Protein AF-A0A943U1V2-F1 (afdb_monomer)

Radius of gyration: 30.9 Å; Cα contacts (8 Å, |Δi|>4): 1544; chains: 1; bounding box: 68×95×80 Å

Structure (mmCIF, N/CA/C/O backbone):
data_AF-A0A943U1V2-F1
#
_entry.id   AF-A0A943U1V2-F1
#
loop_
_atom_site.group_PDB
_atom_site.id
_atom_site.type_symbol
_atom_site.label_atom_id
_atom_site.label_alt_id
_atom_site.label_comp_id
_atom_site.label_asym_id
_atom_site.label_entity_id
_atom_site.label_seq_id
_atom_site.pdbx_PDB_ins_code
_atom_site.Cartn_x
_atom_site.Cartn_y
_atom_site.Cartn_z
_atom_site.occupancy
_atom_site.B_iso_or_equiv
_atom_site.auth_seq_id
_atom_site.auth_comp_id
_atom_site.auth_asym_id
_atom_site.auth_atom_id
_atom_site.pdbx_PDB_model_num
ATOM 1 N N . MET A 1 1 ? -17.038 -37.769 -34.095 1.00 60.06 1 MET A N 1
ATOM 2 C CA . MET A 1 1 ? -16.863 -37.904 -32.632 1.00 60.06 1 MET A CA 1
ATOM 3 C C . MET A 1 1 ? -16.429 -39.325 -32.315 1.00 60.06 1 MET A C 1
ATOM 5 O O . MET A 1 1 ? -17.149 -40.256 -32.658 1.00 60.06 1 MET A O 1
ATOM 9 N N . LYS A 1 2 ? -15.245 -39.502 -31.726 1.00 67.25 2 LYS A N 1
ATOM 10 C CA . LYS A 1 2 ? -14.744 -40.786 -31.220 1.00 67.25 2 LYS A CA 1
ATOM 11 C C . LYS A 1 2 ? -14.790 -40.744 -29.691 1.00 67.25 2 LYS A C 1
ATOM 13 O O . LYS A 1 2 ? -14.211 -39.842 -29.089 1.00 67.25 2 LYS A O 1
ATOM 18 N N . LEU A 1 3 ? -15.496 -41.694 -29.075 1.00 64.88 3 LEU A N 1
ATOM 19 C CA . LEU A 1 3 ? -15.481 -41.865 -27.621 1.00 64.88 3 LEU A CA 1
ATOM 20 C C . LEU A 1 3 ? -14.090 -42.359 -27.208 1.00 64.88 3 LEU A C 1
ATOM 22 O O . LEU A 1 3 ? -13.616 -43.356 -27.758 1.00 64.88 3 LEU A O 1
ATOM 26 N N . HIS A 1 4 ? -13.432 -41.668 -26.278 1.00 66.19 4 HIS A N 1
ATOM 27 C CA . HIS A 1 4 ? -12.086 -42.035 -25.844 1.00 66.19 4 HIS A CA 1
ATOM 28 C C . HIS A 1 4 ? -12.108 -42.611 -24.422 1.00 66.19 4 HIS A C 1
ATOM 30 O O . HIS A 1 4 ? -12.052 -41.878 -23.443 1.00 66.19 4 HIS A O 1
ATOM 36 N N . ASN A 1 5 ? -12.136 -43.942 -24.307 1.00 62.19 5 ASN A N 1
ATOM 37 C CA . ASN A 1 5 ? -12.266 -44.656 -23.023 1.00 62.19 5 ASN A CA 1
ATOM 38 C C . ASN A 1 5 ? -11.027 -44.577 -22.104 1.00 62.19 5 ASN A C 1
ATOM 40 O O . ASN A 1 5 ? -11.031 -45.174 -21.034 1.00 62.19 5 ASN A O 1
ATOM 44 N N . GLY A 1 6 ? -9.951 -43.918 -22.543 1.00 70.62 6 GLY A N 1
ATOM 45 C CA . GLY A 1 6 ? -8.709 -43.767 -21.776 1.00 70.62 6 GLY A CA 1
ATOM 46 C C . GLY A 1 6 ? -8.500 -42.395 -21.131 1.00 70.62 6 GLY A C 1
ATOM 47 O O . GLY A 1 6 ? -7.471 -42.214 -20.494 1.00 70.62 6 GLY A O 1
ATOM 48 N N . ILE A 1 7 ? -9.408 -41.433 -21.335 1.00 82.06 7 ILE A N 1
ATOM 49 C CA . ILE A 1 7 ? -9.325 -40.107 -20.704 1.00 82.06 7 ILE A CA 1
ATOM 50 C C . ILE A 1 7 ? -10.293 -40.104 -19.532 1.00 82.06 7 ILE A C 1
ATOM 52 O O . ILE A 1 7 ? -11.487 -40.324 -19.739 1.00 82.06 7 ILE A O 1
ATOM 56 N N . ASP A 1 8 ? -9.773 -39.860 -18.335 1.00 83.12 8 ASP A N 1
ATOM 57 C CA . ASP A 1 8 ? -10.594 -39.687 -17.141 1.00 83.12 8 ASP A CA 1
ATOM 58 C C . ASP A 1 8 ? -10.728 -38.198 -16.815 1.00 83.12 8 ASP A C 1
ATOM 60 O O . ASP A 1 8 ? -9.838 -37.399 -17.127 1.00 83.12 8 ASP A O 1
ATOM 64 N N . VAL A 1 9 ? -11.852 -37.820 -16.218 1.00 87.12 9 VAL A N 1
ATOM 65 C CA . VAL A 1 9 ? -12.158 -36.434 -15.863 1.00 87.12 9 VAL A CA 1
ATOM 66 C C . VAL A 1 9 ? -12.830 -36.399 -14.502 1.00 87.12 9 VAL A C 1
ATOM 68 O O . VAL A 1 9 ? -13.721 -37.201 -14.211 1.00 87.12 9 VAL A O 1
ATOM 71 N N . THR A 1 10 ? -12.412 -35.467 -13.652 1.00 86.81 10 THR A N 1
ATOM 72 C CA . THR A 1 10 ? -13.069 -35.281 -12.358 1.00 86.81 10 THR A CA 1
ATOM 73 C C . THR A 1 10 ? -14.507 -34.782 -12.557 1.00 86.81 10 THR A C 1
ATOM 75 O O . THR A 1 10 ? -14.807 -34.105 -13.548 1.00 86.81 10 THR A O 1
ATOM 78 N N . PRO A 1 11 ? -15.440 -35.098 -11.640 1.00 84.19 11 PRO A N 1
ATOM 79 C CA . PRO A 1 11 ? -16.720 -34.406 -11.592 1.00 84.19 11 PRO A CA 1
ATOM 80 C C . PRO A 1 11 ? -16.490 -32.895 -11.488 1.00 84.19 11 PRO A C 1
ATOM 82 O O . PRO A 1 11 ? -15.838 -32.432 -10.556 1.00 84.19 11 PRO A O 1
ATOM 85 N N . GLY A 1 12 ? -17.017 -32.131 -12.442 1.00 83.62 12 GLY A N 1
ATOM 86 C CA . GLY A 1 12 ? -16.881 -30.681 -12.448 1.00 83.62 12 GLY A CA 1
ATOM 87 C C . GLY A 1 12 ? -17.859 -30.038 -11.473 1.00 83.62 12 GLY A C 1
ATOM 88 O O . GLY A 1 12 ? -19.042 -30.378 -11.461 1.00 83.62 12 GLY A O 1
ATOM 89 N N . VAL A 1 13 ? -17.395 -29.072 -10.689 1.00 87.25 13 VAL A N 1
ATOM 90 C CA . VAL A 1 13 ? -18.265 -28.192 -9.901 1.00 87.25 13 VAL A CA 1
ATOM 91 C C . VAL A 1 13 ? -18.169 -26.799 -10.502 1.00 87.25 13 VAL A C 1
ATOM 93 O O . VAL A 1 13 ? -17.083 -26.237 -10.590 1.00 87.25 13 VAL A O 1
ATOM 96 N N . ILE A 1 14 ? -19.302 -26.249 -10.934 1.00 88.56 14 ILE A N 1
ATOM 97 C CA . ILE A 1 14 ? -19.391 -24.886 -11.462 1.00 88.56 14 ILE A CA 1
ATOM 98 C C . ILE A 1 14 ? -20.254 -24.072 -10.510 1.00 88.56 14 ILE A C 1
ATOM 100 O O . ILE A 1 14 ? -21.378 -24.460 -10.201 1.00 88.56 14 ILE A O 1
ATOM 104 N N . THR A 1 15 ? -19.752 -22.923 -10.074 1.00 88.38 15 THR A N 1
ATOM 105 C CA . THR A 1 15 ? -20.527 -21.987 -9.258 1.00 88.38 15 THR A CA 1
ATOM 106 C C . THR A 1 15 ? -21.152 -20.917 -10.148 1.00 88.38 15 THR A C 1
ATOM 108 O O . THR A 1 15 ? -20.506 -20.344 -11.025 1.00 88.38 15 THR A O 1
ATOM 111 N N . GLU A 1 16 ? -22.447 -20.669 -9.966 1.00 87.69 16 GLU A N 1
ATOM 112 C CA . GLU A 1 16 ? -23.195 -19.736 -10.801 1.00 87.69 16 GLU A CA 1
ATOM 113 C C . GLU A 1 16 ? -22.618 -18.312 -10.735 1.00 87.69 16 GLU A C 1
ATOM 115 O O . GLU A 1 16 ? -22.368 -17.769 -9.660 1.00 87.69 16 GLU A O 1
ATOM 120 N N . GLY A 1 17 ? -22.425 -17.692 -11.902 1.00 84.12 17 GLY A N 1
ATOM 121 C CA . GLY A 1 17 ? -21.842 -16.356 -12.025 1.00 84.12 17 GLY A CA 1
ATOM 122 C C . GLY A 1 17 ? -20.337 -16.288 -11.740 1.00 84.12 17 GLY A C 1
ATOM 123 O O . GLY A 1 17 ? -19.800 -15.183 -11.667 1.00 84.12 17 GLY A O 1
ATOM 124 N N . MET A 1 18 ? -19.663 -17.432 -11.586 1.00 86.00 18 MET A N 1
ATOM 125 C CA . MET A 1 18 ? -18.215 -17.532 -11.406 1.00 86.00 18 MET A CA 1
ATOM 126 C C . MET A 1 18 ? -17.548 -18.231 -12.602 1.00 86.00 18 MET A C 1
ATOM 128 O O . MET A 1 18 ? -18.162 -19.120 -13.207 1.00 86.00 18 MET A O 1
ATOM 132 N N . PRO A 1 19 ? -16.308 -17.839 -12.955 1.00 86.69 19 PRO A N 1
ATOM 133 C CA . PRO A 1 19 ? -15.506 -18.572 -13.923 1.00 86.69 19 PRO A CA 1
ATOM 134 C C . PRO A 1 19 ? -14.996 -19.883 -13.313 1.00 86.69 19 PRO A C 1
ATOM 136 O O . PRO A 1 19 ? -14.984 -20.034 -12.094 1.00 86.69 19 PRO A O 1
ATOM 139 N N . VAL A 1 20 ? -14.513 -20.788 -14.165 1.00 86.50 20 VAL A N 1
ATOM 140 C CA . VAL A 1 20 ? -13.726 -21.960 -13.758 1.00 86.50 20 VAL A CA 1
ATOM 141 C C . VAL A 1 20 ? -12.255 -21.688 -14.065 1.00 86.50 20 VAL A C 1
ATOM 143 O O . VAL A 1 20 ? -11.904 -21.308 -15.190 1.00 86.50 20 VAL A O 1
ATOM 146 N N . ARG A 1 21 ? -11.403 -21.823 -13.052 1.00 83.88 21 ARG A N 1
ATOM 147 C CA . ARG A 1 21 ? -9.973 -21.494 -13.042 1.00 83.88 21 ARG A CA 1
ATOM 148 C C . ARG A 1 21 ? -9.146 -22.684 -12.528 1.00 83.88 21 ARG A C 1
ATOM 150 O O . ARG A 1 21 ? -9.679 -23.710 -12.126 1.00 83.88 21 ARG A O 1
ATOM 157 N N . LEU A 1 22 ? -7.820 -22.557 -12.552 1.00 78.00 22 LEU A N 1
ATOM 158 C CA . LEU A 1 22 ? -6.874 -23.636 -12.215 1.00 78.00 22 LEU A CA 1
ATOM 159 C C . LEU A 1 22 ? -6.966 -24.136 -10.760 1.00 78.00 22 LEU A C 1
ATOM 161 O O . LEU A 1 22 ? -6.527 -25.240 -10.468 1.00 78.00 22 LEU A O 1
ATOM 165 N N . HIS A 1 23 ? -7.528 -23.350 -9.839 1.00 71.75 23 HIS A N 1
ATOM 166 C CA . HIS A 1 23 ? -7.748 -23.789 -8.456 1.00 71.75 23 HIS A CA 1
ATOM 167 C C . HIS A 1 23 ? -9.007 -24.654 -8.285 1.00 71.75 23 HIS A C 1
ATOM 169 O O . HIS A 1 23 ? -9.200 -25.232 -7.216 1.00 71.75 23 HIS A O 1
ATOM 175 N N . ASP A 1 24 ? -9.848 -24.758 -9.317 1.00 77.38 24 ASP A N 1
ATOM 176 C CA . ASP A 1 24 ? -11.036 -25.601 -9.302 1.00 77.38 24 ASP A CA 1
ATOM 177 C C . ASP A 1 24 ? -10.676 -27.038 -9.704 1.00 77.38 24 ASP A C 1
ATOM 179 O O . ASP A 1 24 ? -9.921 -27.274 -10.653 1.00 77.38 24 ASP A O 1
ATOM 183 N N . GLU A 1 25 ? -11.248 -28.022 -9.003 1.00 73.56 25 GLU A N 1
ATOM 184 C CA . GLU A 1 25 ? -11.011 -29.455 -9.241 1.00 73.56 25 GLU A CA 1
ATOM 185 C C . GLU A 1 25 ? -11.777 -29.983 -10.474 1.00 73.56 25 GLU A C 1
ATOM 187 O O . GLU A 1 25 ? -12.499 -30.980 -10.401 1.00 73.56 25 GLU A O 1
ATOM 192 N N . PHE A 1 26 ? -11.633 -29.324 -11.629 1.00 86.94 26 PHE A N 1
ATOM 193 C CA . PHE A 1 26 ? -12.149 -29.796 -12.919 1.00 86.94 26 PHE A CA 1
ATOM 194 C C . PHE A 1 26 ? -10.992 -30.174 -13.854 1.00 86.94 26 PHE A C 1
ATOM 196 O O . PHE A 1 26 ? -10.594 -29.408 -14.731 1.00 86.94 26 PHE A O 1
ATOM 203 N N . CYS A 1 27 ? -10.431 -31.364 -13.647 1.00 88.12 27 CYS A N 1
ATOM 204 C CA . CYS A 1 27 ? -9.161 -31.791 -14.229 1.00 88.12 27 CYS A CA 1
ATOM 205 C C . CYS A 1 27 ? -9.311 -33.024 -15.121 1.00 88.12 27 CYS A C 1
ATOM 207 O O . CYS A 1 27 ? -10.189 -33.866 -14.918 1.00 88.12 27 CYS A O 1
ATOM 209 N N . PHE A 1 28 ? -8.383 -33.166 -16.062 1.00 85.94 28 PHE A N 1
ATOM 210 C CA . PHE A 1 28 ? -8.190 -34.349 -16.886 1.00 85.94 28 PHE A CA 1
ATOM 211 C C . PHE A 1 28 ? -7.020 -35.194 -16.395 1.00 85.94 28 PHE A C 1
ATOM 213 O O . PHE A 1 28 ? -5.965 -34.681 -16.024 1.00 85.94 28 PHE A O 1
ATOM 220 N N . LEU A 1 29 ? -7.175 -36.510 -16.522 1.00 85.12 29 LEU A N 1
ATOM 221 C CA . LEU A 1 29 ? -6.067 -37.454 -16.538 1.00 85.12 29 LEU A CA 1
ATOM 222 C C . LEU A 1 29 ? -5.906 -37.993 -17.962 1.00 85.12 29 LEU A C 1
ATOM 224 O O . LEU A 1 29 ? -6.638 -38.889 -18.395 1.00 85.12 29 LEU A O 1
ATOM 228 N N . PHE A 1 30 ? -4.948 -37.433 -18.701 1.00 84.94 30 PHE A N 1
ATOM 229 C CA . PHE A 1 30 ? -4.630 -37.898 -20.047 1.00 84.94 30 PHE A CA 1
ATOM 230 C C . PHE A 1 30 ? -3.679 -39.109 -20.032 1.00 84.94 30 PHE A C 1
ATOM 232 O O . PHE A 1 30 ? -2.776 -39.189 -19.195 1.00 84.94 30 PHE A O 1
ATOM 239 N N . PRO A 1 31 ? -3.828 -40.056 -20.978 1.00 83.06 31 PRO A N 1
ATOM 240 C CA . PRO A 1 31 ? -2.793 -41.046 -21.265 1.00 83.06 31 PRO A CA 1
ATOM 241 C C . PRO A 1 31 ? -1.466 -40.376 -21.647 1.00 83.06 31 PRO A C 1
ATOM 243 O O . PRO A 1 31 ? -1.472 -39.345 -22.309 1.00 83.06 31 PRO A O 1
ATOM 246 N N . LYS A 1 32 ? -0.328 -41.005 -21.315 1.00 76.69 32 LYS A N 1
ATOM 247 C CA . LYS A 1 32 ? 1.022 -40.447 -21.555 1.00 76.69 32 LYS A CA 1
ATOM 248 C C . LYS A 1 32 ? 1.306 -40.003 -22.996 1.00 76.69 32 LYS A C 1
ATOM 250 O O . LYS A 1 32 ? 2.095 -39.088 -23.183 1.00 76.69 32 LYS A O 1
ATOM 255 N N . ASP A 1 33 ? 0.676 -40.641 -23.979 1.00 80.62 33 ASP A N 1
ATOM 256 C CA . ASP A 1 33 ? 0.893 -40.371 -25.406 1.00 80.62 33 ASP A CA 1
ATOM 257 C C . ASP A 1 33 ? -0.279 -39.604 -26.051 1.00 80.62 33 ASP A C 1
ATOM 259 O O . ASP A 1 33 ? -0.424 -39.587 -27.274 1.00 80.62 33 ASP A O 1
ATOM 263 N N . PHE A 1 34 ? -1.171 -39.022 -25.243 1.00 83.81 34 PHE A N 1
ATOM 264 C CA . PHE A 1 34 ? -2.328 -38.278 -25.729 1.00 83.81 34 PHE A CA 1
ATOM 265 C C . PHE A 1 34 ? -2.069 -36.772 -25.687 1.00 83.81 34 PHE A C 1
ATOM 267 O O . PHE A 1 34 ? -1.779 -36.215 -24.633 1.00 83.81 34 PHE A O 1
ATOM 274 N N . GLU A 1 35 ? -2.258 -36.105 -26.825 1.00 82.50 35 GLU A N 1
ATOM 275 C CA . GLU A 1 35 ? -2.199 -34.649 -26.917 1.00 82.50 35 GLU A CA 1
ATOM 276 C C . GLU A 1 35 ? -3.480 -34.088 -27.551 1.00 82.50 35 GLU A C 1
ATOM 278 O O . GLU A 1 35 ? -3.902 -34.499 -28.641 1.00 82.50 35 GLU A O 1
ATOM 283 N N . ALA A 1 36 ? -4.079 -33.104 -26.882 1.00 86.75 36 ALA A N 1
ATOM 284 C CA . ALA A 1 36 ? -5.218 -32.341 -27.377 1.00 86.75 36 ALA A CA 1
ATOM 285 C C . ALA A 1 36 ? -4.814 -30.892 -27.664 1.00 86.75 36 ALA A C 1
ATOM 287 O O . ALA A 1 36 ? -3.891 -30.352 -27.058 1.00 86.75 36 ALA A O 1
ATOM 288 N N . TYR A 1 37 ? -5.532 -30.249 -28.580 1.00 88.50 37 TYR A N 1
ATOM 289 C CA . TYR A 1 37 ? -5.459 -28.806 -28.746 1.00 88.50 37 TYR A CA 1
ATOM 290 C C . TYR A 1 37 ? -6.146 -28.131 -27.551 1.00 88.50 37 TYR A C 1
ATOM 292 O O . TYR A 1 37 ? -7.346 -28.304 -27.343 1.00 88.50 37 TYR A O 1
ATOM 300 N N . GLY A 1 38 ? -5.377 -27.377 -26.763 1.00 85.38 38 GLY A N 1
ATOM 301 C CA . GLY A 1 38 ? -5.859 -26.751 -25.529 1.00 85.38 38 GLY A CA 1
ATOM 302 C C . GLY A 1 38 ? -6.610 -25.434 -25.720 1.00 85.38 38 GLY A C 1
ATOM 303 O O . GLY A 1 38 ? -7.308 -25.009 -24.810 1.00 85.38 38 GLY A O 1
ATOM 304 N N . GLY A 1 39 ? -6.515 -24.789 -26.887 1.00 85.94 39 GLY A N 1
ATOM 305 C CA . GLY A 1 39 ? -7.046 -23.432 -27.078 1.00 85.94 39 GLY A CA 1
ATOM 306 C C . GLY A 1 39 ? -8.570 -23.331 -27.211 1.00 85.94 39 GLY A C 1
ATOM 307 O O . GLY A 1 39 ? -9.112 -22.229 -27.171 1.00 85.94 39 GLY A O 1
ATOM 308 N N . CYS A 1 40 ? -9.280 -24.449 -27.388 1.00 87.88 40 CYS A N 1
ATOM 309 C CA . CYS A 1 40 ? -10.738 -24.451 -27.487 1.00 87.88 40 CYS A CA 1
ATOM 310 C C . CYS A 1 40 ? -11.332 -25.785 -27.037 1.00 87.88 40 CYS A C 1
ATOM 312 O O . CYS A 1 40 ? -10.943 -26.844 -27.527 1.00 87.88 40 CYS A O 1
ATOM 314 N N . ILE A 1 41 ? -12.318 -25.721 -26.145 1.00 89.56 41 ILE A N 1
ATOM 315 C CA . ILE A 1 41 ? -13.106 -26.854 -25.654 1.00 89.56 41 ILE A CA 1
ATOM 316 C C . ILE A 1 41 ? -14.575 -26.464 -25.590 1.00 89.56 41 ILE A C 1
ATOM 318 O O . ILE A 1 41 ? -14.907 -25.318 -25.291 1.00 89.56 41 ILE A O 1
ATOM 322 N N . ALA A 1 42 ? -15.466 -27.429 -25.820 1.00 90.12 42 ALA A N 1
ATOM 323 C CA . ALA A 1 42 ? -16.895 -27.255 -25.593 1.00 90.12 42 ALA A CA 1
ATOM 324 C C . ALA A 1 42 ? -17.434 -28.289 -24.600 1.00 90.12 42 ALA A C 1
ATOM 326 O O . ALA A 1 42 ? -17.172 -29.485 -24.725 1.00 90.12 42 ALA A O 1
ATOM 327 N N . LEU A 1 43 ? -18.243 -27.825 -23.651 1.00 91.50 43 LEU A N 1
ATOM 328 C CA . LEU A 1 43 ? -19.077 -28.657 -22.794 1.00 91.50 43 LEU A CA 1
ATOM 329 C C . LEU A 1 43 ? -20.465 -28.745 -23.431 1.00 91.50 43 LEU A C 1
ATOM 331 O O . LEU A 1 43 ? -21.165 -27.740 -23.523 1.00 91.50 43 LEU A O 1
ATOM 335 N N . LEU A 1 44 ? -20.870 -29.924 -23.891 1.00 90.94 44 LEU A N 1
ATOM 336 C CA . LEU A 1 44 ? -22.176 -30.173 -24.497 1.00 90.94 44 LEU A CA 1
ATOM 337 C C . LEU A 1 44 ? -23.146 -30.805 -23.506 1.00 90.94 44 LEU A C 1
ATOM 339 O O . LEU A 1 44 ? -22.757 -31.645 -22.692 1.00 90.94 44 LEU A O 1
ATOM 343 N N . THR A 1 45 ? -24.431 -30.481 -23.646 1.00 88.56 45 THR A N 1
ATOM 344 C CA . THR A 1 45 ? -25.515 -31.254 -23.029 1.00 88.56 45 THR A CA 1
ATOM 345 C C . THR A 1 45 ? -25.448 -32.714 -23.482 1.00 88.56 45 THR A C 1
ATOM 347 O O . THR A 1 45 ? -24.988 -33.016 -24.583 1.00 88.56 45 THR A O 1
ATOM 350 N N . HIS A 1 46 ? -25.908 -33.649 -22.646 1.00 82.12 46 HIS A N 1
ATOM 351 C CA . HIS A 1 46 ? -25.833 -35.087 -22.944 1.00 82.12 46 HIS A CA 1
ATOM 352 C C . HIS A 1 46 ? -26.446 -35.483 -24.308 1.00 82.12 46 HIS A C 1
ATOM 354 O O . HIS A 1 46 ? -25.956 -36.410 -24.964 1.00 82.12 46 HIS A O 1
ATOM 360 N N . ASP A 1 47 ? -27.495 -34.775 -24.742 1.00 82.12 47 ASP A N 1
ATOM 361 C CA . ASP A 1 47 ? -28.170 -34.960 -26.035 1.00 82.12 47 ASP A CA 1
ATOM 362 C C . ASP A 1 47 ? -27.420 -34.361 -27.240 1.00 82.12 47 ASP A C 1
ATOM 364 O O . ASP A 1 47 ? -27.898 -34.485 -28.366 1.00 82.12 47 ASP A O 1
ATOM 368 N N . GLU A 1 48 ? -26.262 -33.735 -27.005 1.00 81.56 48 GLU A N 1
ATOM 369 C CA . GLU A 1 48 ? -25.357 -33.128 -27.992 1.00 81.56 48 GLU A CA 1
ATOM 370 C C . GLU A 1 48 ? -25.973 -31.978 -28.805 1.00 81.56 48 GLU A C 1
ATOM 372 O O . GLU A 1 48 ? -25.401 -31.544 -29.803 1.00 81.56 48 GLU A O 1
ATOM 377 N N . LYS A 1 49 ? -27.127 -31.443 -28.384 1.00 83.38 49 LYS A N 1
ATOM 378 C CA . LYS A 1 49 ? -27.818 -30.373 -29.123 1.00 83.38 49 LYS A CA 1
ATOM 379 C C . LYS A 1 49 ? -27.373 -28.975 -28.728 1.00 83.38 49 LYS A C 1
ATOM 381 O O . LYS A 1 49 ? -27.504 -28.055 -29.531 1.00 83.38 49 LYS A O 1
ATOM 386 N N . ASN A 1 50 ? -26.885 -28.800 -27.501 1.00 87.56 50 ASN A N 1
ATOM 387 C CA . ASN A 1 50 ? -26.570 -27.488 -26.954 1.00 87.56 50 ASN A CA 1
ATOM 388 C C . ASN A 1 50 ? -25.181 -27.459 -26.313 1.00 87.56 50 ASN A C 1
ATOM 390 O O . ASN A 1 50 ? -24.778 -28.382 -25.614 1.00 87.56 50 ASN A O 1
ATOM 394 N N . ILE A 1 51 ? -24.480 -26.342 -26.499 1.00 89.88 51 ILE A N 1
ATOM 395 C CA . ILE A 1 51 ? -23.211 -26.037 -25.829 1.00 89.88 51 ILE A CA 1
ATOM 396 C C . ILE A 1 51 ? -23.503 -25.372 -24.482 1.00 89.88 51 ILE A C 1
ATOM 398 O O . ILE A 1 51 ? -23.992 -24.249 -24.447 1.00 89.88 51 ILE A O 1
ATOM 402 N N . ALA A 1 52 ? -23.253 -26.051 -23.375 1.00 90.62 52 ALA A N 1
ATOM 403 C CA . ALA A 1 52 ? -23.408 -25.495 -22.037 1.00 90.62 52 ALA A CA 1
ATOM 404 C C . ALA A 1 52 ? -22.284 -24.511 -21.678 1.00 90.62 52 ALA A C 1
ATOM 406 O O . ALA A 1 52 ? -22.553 -23.520 -21.010 1.00 90.62 52 ALA A O 1
ATOM 407 N N . ALA A 1 53 ? -21.054 -24.741 -22.144 1.00 91.25 53 ALA A N 1
ATOM 408 C CA . ALA A 1 53 ? -19.944 -23.810 -21.940 1.00 91.25 53 ALA A CA 1
ATOM 409 C C . ALA A 1 53 ? -18.859 -23.950 -23.019 1.00 91.25 53 ALA A C 1
ATOM 411 O O . ALA A 1 53 ? -18.716 -25.022 -23.616 1.00 91.25 53 ALA A O 1
ATOM 412 N N . VAL A 1 54 ? -18.088 -22.884 -23.255 1.00 91.38 54 VAL A N 1
ATOM 413 C CA . VAL A 1 54 ? -16.893 -22.892 -24.119 1.00 91.38 54 VAL A CA 1
ATOM 414 C C . VAL A 1 54 ? -15.682 -22.435 -23.318 1.00 91.38 54 VAL A C 1
ATOM 416 O O . VAL A 1 54 ? -15.726 -21.397 -22.664 1.00 91.38 54 VAL A O 1
ATOM 419 N N . GLY A 1 55 ? -14.606 -23.208 -23.381 1.00 90.94 55 GLY A N 1
ATOM 420 C CA . GLY A 1 55 ? -13.439 -23.046 -22.524 1.00 90.94 55 GLY A CA 1
ATOM 421 C C . GLY A 1 55 ? -12.125 -23.384 -23.211 1.00 90.94 55 GLY A C 1
ATOM 422 O O . GLY A 1 55 ? -12.060 -23.491 -24.438 1.00 90.94 55 GLY A O 1
ATOM 423 N N . TYR A 1 56 ? -11.089 -23.566 -22.403 1.00 91.06 56 TYR A N 1
ATOM 424 C CA . TYR A 1 56 ? -9.737 -23.935 -22.822 1.00 91.06 56 TYR A CA 1
ATOM 425 C C . TYR A 1 56 ? -9.070 -24.823 -21.759 1.00 91.06 56 TYR A C 1
ATOM 427 O O . TYR A 1 56 ? -9.580 -24.961 -20.646 1.00 91.06 56 TYR A O 1
ATOM 435 N N . LEU A 1 57 ? -7.956 -25.465 -22.115 1.00 90.12 57 LEU A N 1
ATOM 436 C CA . LEU A 1 57 ? -7.114 -26.203 -21.173 1.00 90.12 57 LEU A CA 1
ATOM 437 C C . LEU A 1 57 ? -6.058 -25.278 -20.586 1.00 90.12 57 LEU A C 1
ATOM 439 O O . LEU A 1 57 ? -5.378 -24.570 -21.327 1.00 90.12 57 LEU A O 1
ATOM 443 N N . GLY A 1 58 ? -5.896 -25.338 -19.270 1.00 84.50 58 GLY A N 1
ATOM 444 C CA . GLY A 1 58 ? -4.722 -24.818 -18.577 1.00 84.50 58 GLY A CA 1
ATOM 445 C C . GLY A 1 58 ? -3.971 -25.952 -17.894 1.00 84.50 58 GLY A C 1
ATOM 446 O O . GLY A 1 58 ? -4.562 -26.981 -17.582 1.00 84.50 58 GLY A O 1
ATOM 447 N N . GLU A 1 59 ? -2.679 -25.774 -17.663 1.00 83.38 59 GLU A N 1
ATOM 448 C CA . GLU A 1 59 ? -1.850 -26.741 -16.945 1.00 83.38 59 GLU A CA 1
ATOM 449 C C . GLU A 1 59 ? -1.338 -26.096 -15.656 1.00 83.38 59 GLU A C 1
ATOM 451 O O . GLU A 1 59 ? -0.890 -24.946 -15.669 1.00 83.38 59 GLU A O 1
ATOM 456 N N . ASP A 1 60 ? -1.455 -26.807 -14.537 1.00 76.12 60 ASP A N 1
ATOM 457 C CA . ASP A 1 60 ? -0.966 -26.336 -13.245 1.00 76.12 60 ASP A CA 1
ATOM 458 C C . ASP A 1 60 ? 0.545 -26.631 -13.068 1.00 76.12 60 ASP A C 1
ATOM 460 O O . ASP A 1 60 ? 1.150 -27.375 -13.846 1.00 76.12 60 ASP A O 1
ATOM 464 N N . PRO A 1 61 ? 1.207 -26.093 -12.024 1.00 68.25 61 PRO A N 1
ATOM 465 C CA . PRO A 1 61 ? 2.626 -26.366 -11.772 1.00 68.25 61 PRO A CA 1
ATOM 466 C C . PRO A 1 61 ? 2.973 -27.841 -11.492 1.00 68.25 61 PRO A C 1
ATOM 468 O O . PRO A 1 61 ? 4.155 -28.185 -11.433 1.00 68.25 61 PRO A O 1
ATOM 471 N N . GLN A 1 62 ? 1.978 -28.703 -11.261 1.00 76.12 62 GLN A N 1
ATOM 472 C CA . GLN A 1 62 ? 2.132 -30.146 -11.055 1.00 76.12 62 GLN A CA 1
ATOM 473 C C . GLN A 1 62 ? 1.890 -30.945 -12.345 1.00 76.12 62 GLN A C 1
ATOM 475 O O . GLN A 1 62 ? 1.916 -32.176 -12.299 1.00 76.12 62 GLN A O 1
ATOM 480 N N . GLN A 1 63 ? 1.724 -30.259 -13.482 1.00 78.81 63 GLN A N 1
ATOM 481 C CA . GLN A 1 63 ? 1.426 -30.831 -14.796 1.00 78.81 63 GLN A CA 1
ATOM 482 C C . GLN A 1 63 ? 0.053 -31.512 -14.878 1.00 78.81 63 GLN A C 1
ATOM 484 O O . GLN A 1 63 ? -0.170 -32.417 -15.685 1.00 78.81 63 GLN A O 1
ATOM 489 N N . VAL A 1 64 ? -0.883 -31.099 -14.022 1.00 83.31 64 VAL A N 1
ATOM 490 C CA . VAL A 1 64 ? -2.286 -31.502 -14.110 1.00 83.31 64 VAL A CA 1
ATOM 491 C C . VAL A 1 64 ? -2.986 -30.571 -15.090 1.00 83.31 64 VAL A C 1
ATOM 493 O O . VAL A 1 64 ? -2.819 -29.355 -15.042 1.00 83.31 64 VAL A O 1
ATOM 496 N N . VAL A 1 65 ? -3.784 -31.141 -15.992 1.00 87.69 65 VAL A N 1
ATOM 497 C CA . VAL A 1 65 ? -4.513 -30.368 -17.000 1.00 87.69 65 VAL A CA 1
ATOM 498 C C . VAL A 1 65 ? -5.921 -30.061 -16.498 1.00 87.69 65 VAL A C 1
ATOM 500 O O . VAL A 1 65 ? -6.690 -30.973 -16.208 1.00 87.69 65 VAL A O 1
ATOM 503 N N . HIS A 1 66 ? -6.275 -28.784 -16.418 1.00 88.94 66 HIS A N 1
ATOM 504 C CA . HIS A 1 66 ? -7.565 -28.275 -15.957 1.00 88.94 66 HIS A CA 1
ATOM 505 C C . HIS A 1 66 ? -8.419 -27.779 -17.119 1.00 88.94 66 HIS A C 1
ATOM 507 O O . HIS A 1 66 ? -7.913 -27.248 -18.109 1.00 88.94 66 HIS A O 1
ATOM 513 N N . LEU A 1 67 ? -9.734 -27.906 -16.962 1.00 89.75 67 LEU A N 1
ATOM 514 C CA . LEU A 1 67 ? -10.728 -27.327 -17.848 1.00 89.75 67 LEU A CA 1
ATOM 515 C C . LEU A 1 67 ? -11.178 -25.965 -17.316 1.00 89.75 67 LEU A C 1
ATOM 517 O O . LEU A 1 67 ? -11.744 -25.875 -16.231 1.00 89.75 67 LEU A O 1
ATOM 521 N N . LEU A 1 68 ? -10.952 -24.915 -18.101 1.00 90.44 68 LEU A N 1
ATOM 522 C CA . LEU A 1 68 ? -11.164 -23.528 -17.695 1.00 90.44 68 LEU A CA 1
ATOM 523 C C . LEU A 1 68 ? -12.296 -22.893 -18.504 1.00 90.44 68 LEU A C 1
ATOM 525 O O . LEU A 1 68 ? -12.389 -23.095 -19.716 1.00 90.44 68 LEU A O 1
ATOM 529 N N . PHE A 1 69 ? -13.138 -22.097 -17.845 1.00 90.25 69 PHE A N 1
ATOM 530 C CA . PHE A 1 69 ? -14.271 -21.400 -18.459 1.00 90.25 69 PHE A CA 1
ATOM 531 C C . PHE A 1 69 ? -14.347 -19.957 -17.966 1.00 90.25 69 PHE A C 1
ATOM 533 O O . PHE A 1 69 ? -14.295 -19.710 -16.763 1.00 90.25 69 PHE A O 1
ATOM 540 N N . ASP A 1 70 ? -14.531 -19.005 -18.875 1.00 85.94 70 ASP A N 1
ATOM 541 C CA . ASP A 1 70 ? -14.872 -17.630 -18.504 1.00 85.94 70 ASP A CA 1
ATOM 542 C C . ASP A 1 70 ? -16.369 -17.506 -18.213 1.00 85.94 70 ASP A C 1
ATOM 544 O O . ASP A 1 70 ? -17.185 -18.180 -18.842 1.00 85.94 70 ASP A O 1
ATOM 548 N N . THR A 1 71 ? -16.739 -16.651 -17.255 1.00 85.31 71 THR A N 1
ATOM 549 C CA . THR A 1 71 ? -18.124 -16.495 -16.776 1.00 85.31 71 THR A CA 1
ATOM 550 C C . THR A 1 71 ? -19.116 -16.214 -17.909 1.00 85.31 71 THR A C 1
ATOM 552 O O . THR A 1 71 ? -20.210 -16.774 -17.936 1.00 85.31 71 THR A O 1
ATOM 555 N N . ASP A 1 72 ? -18.736 -15.368 -18.867 1.00 86.62 72 ASP A N 1
ATOM 556 C CA . ASP A 1 72 ? -19.537 -14.975 -20.033 1.00 86.62 72 ASP A CA 1
ATOM 557 C C . ASP A 1 72 ? -19.681 -16.095 -21.077 1.00 86.62 72 ASP A C 1
ATOM 559 O O . ASP A 1 72 ? -20.556 -16.042 -21.945 1.00 86.62 72 ASP A O 1
ATOM 563 N N . ARG A 1 73 ? -18.862 -17.146 -20.974 1.00 89.75 73 ARG A N 1
ATOM 564 C CA . ARG A 1 73 ? -18.875 -18.317 -21.858 1.00 89.75 73 ARG A CA 1
ATOM 565 C C . ARG A 1 73 ? -19.609 -19.517 -21.268 1.00 89.75 73 ARG A C 1
ATOM 567 O O . ARG A 1 73 ? -19.538 -20.607 -21.841 1.00 89.75 73 ARG A O 1
ATOM 574 N N . ILE A 1 74 ? -20.332 -19.331 -20.163 1.00 90.50 74 ILE A N 1
ATOM 575 C CA . ILE A 1 74 ? -21.122 -20.368 -19.492 1.00 90.50 74 ILE A CA 1
ATOM 576 C C . ILE A 1 74 ? -22.619 -20.051 -19.609 1.00 90.50 74 ILE A C 1
ATOM 578 O O . ILE A 1 74 ? -23.091 -18.979 -19.239 1.00 90.50 74 ILE A O 1
ATOM 582 N N . ARG A 1 75 ? -23.402 -21.025 -20.080 1.00 90.56 75 ARG A N 1
ATOM 583 C CA . ARG A 1 75 ? -24.870 -20.965 -20.134 1.00 90.56 75 ARG A CA 1
ATOM 584 C C . ARG A 1 75 ? -25.478 -21.672 -18.927 1.00 90.56 75 ARG A C 1
ATOM 586 O O . ARG A 1 75 ? -25.799 -22.861 -18.967 1.00 90.56 75 ARG A O 1
ATOM 593 N N . TYR A 1 76 ? -25.617 -20.929 -17.829 1.00 89.19 76 TYR A N 1
ATOM 594 C CA . TYR A 1 76 ? -26.097 -21.454 -16.544 1.00 89.19 76 TYR A CA 1
ATOM 595 C C . TYR A 1 76 ? -27.531 -22.008 -16.595 1.00 89.19 76 TYR A C 1
ATOM 597 O O . TYR A 1 76 ? -27.871 -22.916 -15.841 1.00 89.19 76 TYR A O 1
ATOM 605 N N . ASP A 1 77 ? -28.387 -21.509 -17.489 1.00 88.19 77 ASP A N 1
ATOM 606 C CA . ASP A 1 77 ? -29.734 -22.041 -17.730 1.00 88.19 77 ASP A CA 1
ATOM 607 C C . ASP A 1 77 ? -29.713 -23.502 -18.203 1.00 88.19 77 ASP A C 1
ATOM 609 O O . ASP A 1 77 ? -30.528 -24.304 -17.742 1.00 88.19 77 ASP A O 1
ATOM 613 N N . LEU A 1 78 ? -28.744 -23.866 -19.049 1.00 88.75 78 LEU A N 1
ATOM 614 C CA . LEU A 1 78 ? -28.531 -25.245 -19.493 1.00 88.75 78 LEU A CA 1
ATOM 615 C C . LEU A 1 78 ? -27.925 -26.107 -18.385 1.00 88.75 78 LEU A C 1
ATOM 617 O O . LEU A 1 78 ? -28.296 -27.277 -18.259 1.00 88.75 78 LEU A O 1
ATOM 621 N N . LEU A 1 79 ? -27.042 -25.514 -17.568 1.00 88.19 79 LEU A N 1
ATOM 622 C CA . LEU A 1 79 ? -26.416 -26.195 -16.435 1.00 88.19 79 LEU A CA 1
ATOM 623 C C . LEU A 1 79 ? -27.417 -26.590 -15.340 1.00 88.19 79 LEU A C 1
ATOM 625 O O . LEU A 1 79 ? -27.269 -27.635 -14.716 1.00 88.19 79 LEU A O 1
ATOM 629 N N . ARG A 1 80 ? -28.484 -25.804 -15.147 1.00 86.69 80 ARG A N 1
ATOM 630 C CA . ARG A 1 80 ? -29.564 -26.109 -14.187 1.00 86.69 80 ARG A CA 1
ATOM 631 C C . ARG A 1 80 ? -30.416 -27.319 -14.564 1.00 86.69 80 ARG A C 1
ATOM 633 O O . ARG A 1 80 ? -31.071 -27.892 -13.699 1.00 86.69 80 ARG A O 1
ATOM 640 N N . GLN A 1 81 ? -30.479 -27.662 -15.849 1.00 83.69 81 GLN A N 1
ATOM 641 C CA . GLN A 1 81 ? -31.423 -28.658 -16.369 1.00 83.69 81 GLN A CA 1
ATOM 642 C C . GLN A 1 81 ? -30.817 -30.060 -16.490 1.00 83.69 81 GLN A C 1
ATOM 644 O O . GLN A 1 81 ? -31.563 -31.026 -16.641 1.00 83.69 81 GLN A O 1
ATOM 649 N N . ASN A 1 82 ? -29.487 -30.190 -16.437 1.00 80.62 82 ASN A N 1
ATOM 650 C CA . ASN A 1 82 ? -28.784 -31.454 -16.650 1.00 80.62 82 ASN A CA 1
ATOM 651 C C . ASN A 1 82 ? -27.632 -31.623 -15.647 1.00 80.62 82 ASN A C 1
ATOM 653 O O . ASN A 1 82 ? -27.044 -30.649 -15.193 1.00 80.62 82 ASN A O 1
ATOM 657 N N . SER A 1 83 ? -27.262 -32.865 -15.339 1.00 82.75 83 SER A N 1
ATOM 658 C CA . SER A 1 83 ? -26.063 -33.187 -14.541 1.00 82.75 83 SER A CA 1
ATOM 659 C C . SER A 1 83 ? -25.012 -33.978 -15.323 1.00 82.75 83 SER A C 1
ATOM 661 O O . SER A 1 83 ? -23.895 -34.167 -14.850 1.00 82.75 83 SER A O 1
ATOM 663 N N . GLN A 1 84 ? -25.367 -34.440 -16.523 1.00 89.69 84 GLN A N 1
ATOM 664 C CA . GLN A 1 84 ? -24.532 -35.249 -17.407 1.00 89.69 84 GLN A CA 1
ATOM 665 C C . GLN A 1 84 ? -24.214 -34.450 -18.667 1.00 89.69 84 GLN A C 1
ATOM 667 O O . GLN A 1 84 ? -25.116 -33.914 -19.320 1.00 89.69 84 GLN A O 1
ATOM 672 N N . TYR A 1 85 ? -22.937 -34.409 -19.019 1.00 91.81 85 TYR A N 1
ATOM 673 C CA . TYR A 1 85 ? -22.407 -33.621 -20.121 1.00 91.81 85 TYR A CA 1
ATOM 674 C C . TYR A 1 85 ? -21.365 -34.416 -20.897 1.00 91.81 85 TYR A C 1
ATOM 676 O O . TYR A 1 85 ? -20.949 -35.514 -20.517 1.00 91.81 85 TYR A O 1
ATOM 684 N N . LYS A 1 86 ? -20.964 -33.862 -22.034 1.00 91.25 86 LYS A N 1
ATOM 685 C CA . LYS A 1 86 ? -19.892 -34.393 -22.869 1.00 91.25 86 LYS A CA 1
ATOM 686 C C . LYS A 1 86 ? -18.922 -33.275 -23.183 1.00 91.25 86 LYS A C 1
ATOM 688 O O . LYS A 1 86 ? -19.327 -32.240 -23.703 1.00 91.25 86 LYS A O 1
ATOM 693 N N . ILE A 1 87 ? -17.650 -33.494 -22.900 1.00 91.50 87 ILE A N 1
ATOM 694 C CA . ILE A 1 87 ? -16.590 -32.565 -23.262 1.00 91.50 87 ILE A CA 1
ATOM 695 C C . ILE A 1 87 ? -16.082 -32.934 -24.652 1.00 91.50 87 ILE A C 1
ATOM 697 O O . ILE A 1 87 ? -15.759 -34.096 -24.909 1.00 91.50 87 ILE A O 1
ATOM 701 N N . ILE A 1 88 ? -16.020 -31.946 -25.543 1.00 90.94 88 ILE A N 1
ATOM 702 C CA . ILE A 1 88 ? -15.379 -32.063 -26.851 1.00 90.94 88 ILE A CA 1
ATOM 703 C C . ILE A 1 88 ? -13.945 -31.568 -26.745 1.00 90.94 88 ILE A C 1
ATOM 705 O O . ILE A 1 88 ? -13.715 -30.393 -26.460 1.00 90.94 88 ILE A O 1
ATOM 709 N N . LEU A 1 89 ? -13.002 -32.452 -27.064 1.00 90.69 89 LEU A N 1
ATOM 710 C CA . LEU A 1 89 ? -11.594 -32.115 -27.238 1.00 90.69 89 LEU A CA 1
ATOM 711 C C . LEU A 1 89 ? -11.214 -32.227 -28.715 1.00 90.69 89 LEU A C 1
ATOM 713 O O . LEU A 1 89 ? -11.609 -33.170 -29.413 1.00 90.69 89 LEU A O 1
ATOM 717 N N . PHE A 1 90 ? -10.403 -31.283 -29.175 1.00 90.19 90 PHE A N 1
ATOM 718 C CA . PHE A 1 90 ? -9.845 -31.296 -30.521 1.00 90.19 90 PHE A CA 1
ATOM 719 C C . PHE A 1 90 ? -8.468 -31.974 -30.497 1.00 90.19 90 PHE A C 1
ATOM 721 O O . PHE A 1 90 ? -7.716 -31.795 -29.537 1.00 90.19 90 PHE A O 1
ATOM 728 N N . PRO A 1 91 ? -8.099 -32.759 -31.522 1.00 89.19 91 PRO A N 1
ATOM 729 C CA . PRO A 1 91 ? -6.745 -33.290 -31.633 1.00 89.19 91 PRO A CA 1
ATOM 730 C C . PRO A 1 91 ? -5.743 -32.148 -31.793 1.00 89.19 91 PRO A C 1
ATOM 732 O O . PRO A 1 91 ? -6.079 -31.118 -32.374 1.00 89.19 91 PRO A O 1
ATOM 735 N N . LYS A 1 92 ? -4.494 -32.334 -31.350 1.00 88.19 92 LYS A N 1
ATOM 736 C CA . LYS A 1 92 ? -3.440 -31.314 -31.511 1.00 88.19 92 LYS A CA 1
ATOM 737 C C . LYS A 1 92 ? -3.260 -30.852 -32.963 1.00 88.19 92 LYS A C 1
ATOM 739 O O . LYS A 1 92 ? -3.025 -29.680 -33.217 1.00 88.19 92 LYS A O 1
ATOM 744 N N . THR A 1 93 ? -3.507 -31.731 -33.936 1.00 87.88 93 THR A N 1
ATOM 745 C CA . THR A 1 93 ? -3.509 -31.389 -35.371 1.00 87.88 93 THR A CA 1
ATOM 746 C C . THR A 1 93 ? -4.544 -30.323 -35.766 1.00 87.88 93 THR A C 1
ATOM 748 O O . THR A 1 93 ? -4.477 -29.795 -36.871 1.00 87.88 93 THR A O 1
ATOM 751 N N . ALA A 1 94 ? -5.523 -30.009 -34.911 1.00 86.75 94 ALA A N 1
ATOM 752 C CA . ALA A 1 94 ? -6.482 -28.927 -35.128 1.00 86.75 94 ALA A CA 1
ATOM 753 C C . ALA A 1 94 ? -5.882 -27.527 -34.909 1.00 86.75 94 ALA A C 1
ATOM 755 O O . ALA A 1 94 ? -6.492 -26.543 -35.321 1.00 86.75 94 ALA A O 1
ATOM 756 N N . GLU A 1 95 ? -4.698 -27.418 -34.307 1.00 88.50 95 GLU A N 1
ATOM 757 C CA . GLU A 1 95 ? -4.031 -26.141 -34.041 1.00 88.50 95 GLU A CA 1
ATOM 758 C C . GLU A 1 95 ? -3.843 -25.301 -35.313 1.00 88.50 95 GLU A C 1
ATOM 760 O O . GLU A 1 95 ? -4.172 -24.117 -35.326 1.00 88.50 95 GLU A O 1
ATOM 765 N N . GLU A 1 96 ? -3.438 -25.920 -36.429 1.00 85.50 96 GLU A N 1
ATOM 766 C CA . GLU A 1 96 ? -3.303 -25.225 -37.720 1.00 85.50 96 GLU A CA 1
ATOM 767 C C . GLU A 1 96 ? -4.628 -24.645 -38.233 1.00 85.50 96 GLU A C 1
ATOM 769 O O . GLU A 1 96 ? -4.647 -23.602 -38.894 1.00 85.50 96 GLU A O 1
ATOM 774 N N . PHE A 1 97 ? -5.745 -25.319 -37.943 1.00 87.19 97 PHE A N 1
ATOM 775 C CA . PHE A 1 97 ? -7.068 -24.827 -38.304 1.00 87.19 97 PHE A CA 1
ATOM 776 C C . PHE A 1 97 ? -7.428 -23.600 -37.466 1.00 87.19 97 PHE A C 1
ATOM 778 O O . PHE A 1 97 ? -7.830 -22.583 -38.037 1.00 87.19 97 PHE A O 1
ATOM 785 N N . PHE A 1 98 ? -7.240 -23.677 -36.145 1.00 84.88 98 PHE A N 1
ATOM 786 C CA . PHE A 1 98 ? -7.572 -22.593 -35.220 1.00 84.88 98 PHE A CA 1
ATOM 787 C C . PHE A 1 98 ? -6.649 -21.380 -35.355 1.00 84.88 98 PHE A C 1
ATOM 789 O O . PHE A 1 98 ? -7.096 -20.252 -35.170 1.00 84.88 98 PHE A O 1
ATOM 796 N N . ALA A 1 99 ? -5.407 -21.573 -35.803 1.00 83.06 99 ALA A N 1
ATOM 797 C CA . ALA A 1 99 ? -4.503 -20.480 -36.160 1.00 83.06 99 ALA A CA 1
ATOM 798 C C . ALA A 1 99 ? -5.024 -19.616 -37.328 1.00 83.06 99 ALA A C 1
ATOM 800 O O . ALA A 1 99 ? -4.576 -18.488 -37.515 1.00 83.06 99 ALA A O 1
ATOM 801 N N . ARG A 1 100 ? -5.950 -20.143 -38.144 1.00 83.00 100 ARG A N 1
ATOM 802 C CA . ARG A 1 100 ? -6.479 -19.476 -39.350 1.00 83.00 100 ARG A CA 1
ATOM 803 C C . ARG A 1 100 ? -7.987 -19.228 -39.308 1.00 83.00 100 ARG A C 1
ATOM 805 O O . ARG A 1 100 ? -8.494 -18.493 -40.151 1.00 83.00 100 ARG A O 1
ATOM 812 N N . ASN A 1 101 ? -8.703 -19.847 -38.372 1.00 72.94 101 ASN A N 1
ATOM 813 C CA . ASN A 1 101 ? -10.157 -19.788 -38.258 1.00 72.94 101 ASN A CA 1
ATOM 814 C C . ASN A 1 101 ? -10.565 -19.712 -36.786 1.00 72.94 101 ASN A C 1
ATOM 816 O O . ASN A 1 101 ? -10.264 -20.606 -36.004 1.00 72.94 101 ASN A O 1
ATOM 820 N N . SER A 1 102 ? -11.334 -18.688 -36.428 1.00 67.94 102 SER A N 1
ATOM 821 C CA . SER A 1 102 ? -11.882 -18.527 -35.075 1.00 67.94 102 SER A CA 1
ATOM 822 C C . SER A 1 102 ? -13.202 -19.275 -34.855 1.00 67.94 102 SER A C 1
ATOM 824 O O . SER A 1 102 ? -13.642 -19.433 -33.719 1.00 67.94 102 SER A O 1
ATOM 826 N N . ASN A 1 103 ? -13.853 -19.745 -35.924 1.00 73.88 103 ASN A N 1
ATOM 827 C CA . ASN A 1 103 ? -15.132 -20.442 -35.832 1.00 73.88 103 ASN A CA 1
ATOM 828 C C . ASN A 1 103 ? -14.933 -21.961 -35.721 1.00 73.88 103 ASN A C 1
ATOM 830 O O . ASN A 1 103 ? -14.717 -22.640 -36.722 1.00 73.88 103 ASN A O 1
ATOM 834 N N . CYS A 1 104 ? -15.066 -22.510 -34.512 1.00 71.25 104 CYS A N 1
ATOM 835 C CA . CYS A 1 104 ? -14.934 -23.949 -34.267 1.00 71.25 104 CYS A CA 1
ATOM 836 C C . CYS A 1 104 ? -15.981 -24.804 -35.010 1.00 71.25 104 CYS A C 1
ATOM 838 O O . CYS A 1 104 ? -15.730 -25.979 -35.270 1.00 71.25 104 CYS A O 1
ATOM 840 N N . LEU A 1 105 ? -17.125 -24.229 -35.409 1.00 69.56 105 LEU A N 1
ATOM 841 C CA . LEU A 1 105 ? -18.201 -24.950 -36.103 1.00 69.56 105 LEU A CA 1
ATOM 842 C C . LEU A 1 105 ? -17.845 -25.338 -37.545 1.00 69.56 105 LEU A C 1
ATOM 844 O O . LEU A 1 105 ? -18.500 -26.209 -38.111 1.00 69.56 105 LEU A O 1
ATOM 848 N N . SER A 1 106 ? -16.835 -24.709 -38.156 1.00 78.81 106 SER A N 1
ATOM 849 C CA . SER A 1 106 ? -16.362 -25.077 -39.498 1.00 78.81 106 SER A CA 1
ATOM 850 C C . SER A 1 106 ? -15.265 -26.147 -39.485 1.00 78.81 106 SER A C 1
ATOM 852 O O . SER A 1 106 ? -14.783 -26.539 -40.550 1.00 78.81 106 SER A O 1
ATOM 854 N N . TYR A 1 107 ? -14.881 -26.653 -38.308 1.00 82.00 107 TYR A N 1
ATOM 855 C CA . TYR A 1 107 ? -13.908 -27.732 -38.196 1.00 82.00 107 TYR A CA 1
ATOM 856 C C . TYR A 1 107 ? -14.517 -29.066 -38.652 1.00 82.00 107 TYR A C 1
ATOM 858 O O . TYR A 1 107 ? -15.425 -29.601 -38.021 1.00 82.00 107 TYR A O 1
ATOM 866 N N . ALA A 1 108 ? -13.990 -29.626 -39.743 1.00 81.12 108 ALA A N 1
ATOM 867 C CA . ALA A 1 108 ? -14.468 -30.879 -40.339 1.00 81.12 108 ALA A CA 1
ATOM 868 C C . ALA A 1 108 ? -13.599 -32.109 -39.989 1.00 81.12 108 ALA A C 1
ATOM 870 O O . ALA A 1 108 ? -13.653 -33.120 -40.691 1.00 81.12 108 ALA A O 1
ATOM 871 N N . GLY A 1 109 ? -12.761 -32.017 -38.951 1.00 83.75 109 GLY A N 1
ATOM 872 C CA . GLY A 1 109 ? -11.846 -33.084 -38.536 1.00 83.75 109 GLY A CA 1
ATOM 873 C C . GLY A 1 109 ? -12.401 -34.024 -37.458 1.00 83.75 109 GLY A C 1
ATOM 874 O O . GLY A 1 109 ? -13.542 -33.908 -37.010 1.00 83.75 109 GLY A O 1
ATOM 875 N N . ASP A 1 110 ? -11.562 -34.970 -37.030 1.00 84.94 110 ASP A N 1
ATOM 876 C CA . ASP A 1 110 ? -11.874 -35.875 -35.921 1.00 84.94 110 ASP A CA 1
ATOM 877 C C . ASP A 1 110 ? -11.961 -35.112 -34.586 1.00 84.94 110 ASP A C 1
ATOM 879 O O . ASP A 1 110 ? -11.195 -34.190 -34.332 1.00 84.94 110 ASP A O 1
ATOM 883 N N . LEU A 1 111 ? -12.881 -35.535 -33.714 1.00 88.56 111 LEU A N 1
ATOM 884 C CA . LEU A 1 111 ? -13.112 -34.961 -32.381 1.00 88.56 111 LEU A CA 1
ATOM 885 C C . LEU A 1 111 ? -13.125 -36.071 -31.333 1.00 88.56 111 LEU A C 1
ATOM 887 O O . LEU A 1 111 ? -13.729 -37.126 -31.581 1.00 88.56 111 LEU A O 1
ATOM 891 N N . TYR A 1 112 ? -12.553 -35.810 -30.160 1.00 88.62 112 TYR A N 1
ATOM 892 C CA . TYR A 1 112 ? -12.655 -36.687 -28.997 1.00 88.62 112 TYR A CA 1
ATOM 893 C C . TYR A 1 112 ? -13.800 -36.250 -28.094 1.00 88.62 112 TYR A C 1
ATOM 895 O O . TYR A 1 112 ? -14.065 -35.058 -27.940 1.00 88.62 112 TYR A O 1
ATOM 903 N N . VAL A 1 113 ? -14.475 -37.230 -27.500 1.00 89.31 113 VAL A N 1
ATOM 904 C CA . VAL A 1 113 ? -15.603 -36.995 -26.598 1.00 89.31 113 VAL A CA 1
ATOM 905 C C . VAL A 1 113 ? -15.354 -37.703 -25.284 1.00 89.31 113 VAL A C 1
ATOM 907 O O . VAL A 1 113 ? -15.110 -38.913 -25.273 1.00 89.31 113 VAL A O 1
ATOM 910 N N . VAL A 1 114 ? -15.458 -36.945 -24.197 1.00 90.00 114 VAL A N 1
ATOM 911 C CA . VAL A 1 114 ? -15.279 -37.429 -22.827 1.00 90.00 114 VAL A CA 1
ATOM 912 C C . VAL A 1 114 ? -16.569 -37.152 -22.050 1.00 90.00 114 VAL A C 1
ATOM 914 O O . VAL A 1 114 ? -16.917 -35.986 -21.860 1.00 90.00 114 VAL A O 1
ATOM 917 N N . PRO A 1 115 ? -17.336 -38.180 -21.650 1.00 89.94 115 PRO A N 1
ATOM 918 C CA . PRO A 1 115 ? -18.481 -37.994 -20.764 1.00 89.94 115 PRO A CA 1
ATOM 919 C C . PRO A 1 115 ? -18.026 -37.430 -19.418 1.00 89.94 115 PRO A C 1
ATOM 921 O O . PRO A 1 115 ? -17.011 -37.867 -18.884 1.00 89.94 115 PRO A O 1
ATOM 924 N N . CYS A 1 116 ? -18.782 -36.494 -18.857 1.00 90.62 116 CYS A N 1
ATOM 925 C CA . CYS A 1 116 ? -18.507 -35.950 -17.535 1.00 90.62 116 CYS A CA 1
ATOM 926 C C . CYS A 1 116 ? -19.798 -35.612 -16.792 1.00 90.62 116 CYS A C 1
ATOM 928 O O . CYS A 1 116 ? -20.873 -35.460 -17.381 1.00 90.62 116 CYS A O 1
ATOM 930 N N . THR A 1 117 ? -19.677 -35.464 -15.480 1.00 90.62 117 THR A N 1
ATOM 931 C CA . THR A 1 117 ? -20.734 -34.914 -14.636 1.00 90.62 117 THR A CA 1
ATOM 932 C C . THR A 1 117 ? -20.380 -33.506 -14.223 1.00 90.62 117 THR A C 1
ATOM 934 O O . THR A 1 117 ? -19.236 -33.263 -13.843 1.00 90.62 117 THR A O 1
ATOM 937 N N . VAL A 1 118 ? -21.365 -32.611 -14.251 1.00 90.69 118 VAL A N 1
ATOM 938 C CA . VAL A 1 118 ? -21.209 -31.246 -13.746 1.00 90.69 118 VAL A CA 1
ATOM 939 C C . VAL A 1 118 ? -22.299 -30.955 -12.726 1.00 90.69 118 VAL A C 1
ATOM 941 O O . VAL A 1 118 ? -23.487 -31.121 -13.009 1.00 90.69 118 VAL A O 1
ATOM 944 N N . GLU A 1 119 ? -21.882 -30.522 -11.543 1.00 89.56 119 GLU A N 1
ATOM 945 C CA . GLU A 1 119 ? -22.743 -29.979 -10.500 1.00 89.56 119 GLU A CA 1
ATOM 946 C C . GLU A 1 119 ? -22.735 -28.450 -10.592 1.00 89.56 119 GLU A C 1
ATOM 948 O O . GLU A 1 119 ? -21.675 -27.826 -10.530 1.00 89.56 119 GLU A O 1
ATOM 953 N N . LEU A 1 120 ? -23.916 -27.841 -10.728 1.00 88.88 120 LEU A N 1
ATOM 954 C CA . LEU A 1 120 ? -24.069 -26.392 -10.632 1.00 88.88 120 LEU A CA 1
ATOM 955 C C . LEU A 1 120 ? -24.415 -26.003 -9.192 1.00 88.88 120 LEU A C 1
ATOM 957 O O . LEU A 1 120 ? -25.469 -26.388 -8.683 1.00 88.88 120 LEU A O 1
ATOM 961 N N . LYS A 1 121 ? -23.569 -25.186 -8.568 1.00 89.00 121 LYS A N 1
ATOM 962 C CA . LYS A 1 121 ? -23.818 -24.594 -7.252 1.00 89.00 121 LYS A CA 1
ATOM 963 C C . LYS A 1 121 ? -24.315 -23.165 -7.387 1.00 89.00 121 LYS A C 1
ATOM 965 O O . LYS A 1 121 ? -23.828 -22.393 -8.210 1.00 89.00 121 LYS A O 1
ATOM 970 N N . THR A 1 122 ? -25.273 -22.793 -6.548 1.00 87.06 122 THR A N 1
ATOM 971 C CA . THR A 1 122 ? -25.638 -21.388 -6.377 1.00 87.06 122 THR A CA 1
ATOM 972 C C . THR A 1 122 ? -24.543 -20.671 -5.610 1.00 87.06 122 THR A C 1
ATOM 974 O O . THR A 1 122 ? -23.994 -21.205 -4.646 1.00 87.06 122 THR A O 1
ATOM 977 N N . LEU A 1 123 ? -24.253 -19.443 -6.015 1.00 88.94 123 LEU A N 1
ATOM 978 C CA . LEU A 1 123 ? -23.283 -18.622 -5.322 1.00 88.94 123 LEU A CA 1
ATOM 979 C C . LEU A 1 123 ? -23.891 -18.060 -4.033 1.00 88.94 123 LEU A C 1
ATOM 981 O O . LEU A 1 123 ? -24.706 -17.139 -4.054 1.00 88.94 123 LEU A O 1
ATOM 985 N N . GLU A 1 124 ? -23.499 -18.652 -2.913 1.00 91.38 124 GLU A N 1
ATOM 986 C CA . GLU A 1 124 ? -24.009 -18.301 -1.590 1.00 91.38 124 GLU A CA 1
ATOM 987 C C . GLU A 1 124 ? -23.229 -17.146 -0.962 1.00 91.38 124 GLU A C 1
ATOM 989 O O . GLU A 1 124 ? -22.025 -16.983 -1.177 1.00 91.38 124 GLU A O 1
ATOM 994 N N . GLU A 1 125 ? -23.919 -16.378 -0.126 1.00 92.00 125 GLU A N 1
ATOM 995 C CA . GLU A 1 125 ? -23.303 -15.387 0.748 1.00 92.00 125 GLU A CA 1
ATOM 996 C C . GLU A 1 125 ? -22.778 -16.056 2.024 1.00 92.00 125 GLU A C 1
ATOM 998 O O . GLU A 1 125 ? -23.470 -16.864 2.647 1.00 92.00 125 GLU A O 1
ATOM 1003 N N . THR A 1 126 ? -21.546 -15.735 2.416 1.00 92.69 126 THR A N 1
ATOM 1004 C CA . THR A 1 126 ? -20.956 -16.211 3.669 1.00 92.69 126 THR A CA 1
ATOM 1005 C C . THR A 1 126 ? -21.164 -15.208 4.799 1.00 92.69 126 THR A C 1
ATOM 1007 O O . THR A 1 126 ? -21.052 -13.998 4.617 1.00 92.69 126 THR A O 1
ATOM 1010 N N . LYS A 1 127 ? -21.393 -15.728 6.010 1.00 91.69 127 LYS A N 1
ATOM 1011 C CA . LYS A 1 127 ? -21.403 -14.937 7.254 1.00 91.69 127 LYS A CA 1
ATOM 1012 C C . LYS A 1 127 ? -20.004 -14.492 7.696 1.00 91.69 127 LYS A C 1
ATOM 1014 O O . LYS A 1 127 ? -19.885 -13.744 8.660 1.00 91.69 127 LYS A O 1
ATOM 1019 N N . ARG A 1 128 ? -18.949 -15.039 7.079 1.00 95.19 128 ARG A N 1
ATOM 1020 C CA . ARG A 1 128 ? -17.556 -14.744 7.427 1.00 95.19 128 ARG A CA 1
ATOM 1021 C C . ARG A 1 128 ? -17.177 -13.376 6.876 1.00 95.19 128 ARG A C 1
ATOM 1023 O O . ARG A 1 128 ? -17.554 -13.024 5.765 1.00 95.19 128 ARG A O 1
ATOM 1030 N N . THR A 1 129 ? -16.393 -12.629 7.637 1.00 96.81 129 THR A N 1
ATOM 1031 C CA . THR A 1 129 ? -15.880 -11.325 7.210 1.00 96.81 129 THR A CA 1
ATOM 1032 C C . THR A 1 129 ? -14.670 -11.488 6.283 1.00 96.81 129 THR A C 1
ATOM 1034 O O . THR A 1 129 ? -13.774 -12.298 6.551 1.00 96.81 129 THR A O 1
ATOM 1037 N N . LEU A 1 130 ? -14.609 -10.701 5.205 1.00 98.00 130 LEU A N 1
ATOM 1038 C CA . LEU A 1 130 ? -13.429 -10.603 4.342 1.00 98.00 130 LEU A CA 1
ATOM 1039 C C . LEU A 1 130 ? -12.468 -9.557 4.907 1.00 98.00 130 LEU A C 1
ATOM 1041 O O . LEU A 1 130 ? -12.839 -8.395 5.055 1.00 98.00 130 LEU A O 1
ATOM 1045 N N . CYS A 1 131 ? -11.239 -9.953 5.218 1.00 98.25 131 CYS A N 1
ATOM 1046 C CA . CYS A 1 131 ? -10.196 -9.044 5.687 1.00 98.25 131 CYS A CA 1
ATOM 1047 C C . CYS A 1 131 ? -9.327 -8.604 4.506 1.00 98.25 131 CYS A C 1
ATOM 1049 O O . CYS A 1 131 ? -8.885 -9.447 3.724 1.00 98.25 131 CYS A O 1
ATOM 1051 N N . ILE A 1 132 ? -9.067 -7.303 4.384 1.00 97.50 132 ILE A N 1
ATOM 1052 C CA . ILE A 1 132 ? -8.277 -6.704 3.305 1.00 97.50 132 ILE A CA 1
ATOM 1053 C C . ILE A 1 132 ? -7.186 -5.824 3.914 1.00 97.50 132 ILE A C 1
ATOM 1055 O O . ILE A 1 132 ? -7.468 -4.880 4.651 1.00 97.50 132 ILE A O 1
ATOM 1059 N N . ASP A 1 133 ? -5.940 -6.106 3.549 1.00 94.69 133 ASP A N 1
ATOM 1060 C CA . ASP A 1 133 ? -4.799 -5.236 3.809 1.00 94.69 133 ASP A CA 1
ATOM 1061 C C . ASP A 1 133 ? -4.428 -4.495 2.528 1.00 94.69 133 ASP A C 1
ATOM 1063 O O . ASP A 1 133 ? -3.712 -5.008 1.665 1.00 94.69 133 ASP A O 1
ATOM 1067 N N . PHE A 1 134 ? -4.988 -3.292 2.380 1.00 93.50 134 PHE A N 1
ATOM 1068 C CA . PHE A 1 134 ? -4.740 -2.410 1.246 1.00 93.50 134 PHE A CA 1
ATOM 1069 C C . PHE A 1 134 ? -3.439 -1.643 1.482 1.00 93.50 134 PHE A C 1
ATOM 1071 O O . PHE A 1 134 ? -3.436 -0.605 2.141 1.00 93.50 134 PHE A O 1
ATOM 1078 N N . GLY A 1 135 ? -2.319 -2.163 0.978 1.00 88.31 135 GLY A N 1
ATOM 1079 C CA . GLY A 1 135 ? -0.990 -1.573 1.141 1.00 88.31 135 GLY A CA 1
ATOM 1080 C C . GLY A 1 135 ? -0.553 -0.693 -0.036 1.00 88.31 135 GLY A C 1
ATOM 1081 O O . GLY A 1 135 ? -1.045 -0.806 -1.158 1.00 88.31 135 GLY A O 1
ATOM 1082 N N . THR A 1 136 ? 0.424 0.186 0.214 1.00 85.38 136 THR A N 1
ATOM 1083 C CA . THR A 1 136 ? 0.954 1.132 -0.789 1.00 85.38 136 THR A CA 1
ATOM 1084 C C . THR A 1 136 ? 1.597 0.424 -1.981 1.00 85.38 136 THR A C 1
ATOM 1086 O O . THR A 1 136 ? 1.424 0.855 -3.113 1.00 85.38 136 THR A O 1
ATOM 1089 N N . SER A 1 137 ? 2.334 -0.662 -1.742 1.00 86.38 137 SER A N 1
ATOM 1090 C CA . SER A 1 137 ? 3.000 -1.422 -2.811 1.00 86.38 137 SER A CA 1
ATOM 1091 C C . SER A 1 137 ? 2.251 -2.693 -3.191 1.00 86.38 137 SER A C 1
ATOM 1093 O O . SER A 1 137 ? 2.253 -3.066 -4.357 1.00 86.38 137 SER A O 1
ATOM 1095 N N . ASN A 1 138 ? 1.651 -3.372 -2.212 1.00 90.69 138 ASN A N 1
ATOM 1096 C CA . ASN A 1 138 ? 0.932 -4.622 -2.423 1.00 90.69 138 ASN A CA 1
ATOM 1097 C C . ASN A 1 138 ? -0.319 -4.663 -1.550 1.00 90.69 138 ASN A C 1
ATOM 1099 O O . ASN A 1 138 ? -0.336 -4.078 -0.470 1.00 90.69 138 ASN A O 1
ATOM 1103 N N . THR A 1 139 ? -1.318 -5.407 -2.000 1.00 94.62 139 THR A N 1
ATOM 1104 C CA . THR A 1 139 ? -2.559 -5.702 -1.294 1.00 94.62 139 THR A CA 1
ATOM 1105 C C . THR A 1 139 ? -2.633 -7.192 -0.987 1.00 94.62 139 THR A C 1
ATOM 1107 O O . THR A 1 139 ? -2.234 -8.024 -1.804 1.00 94.62 139 THR A O 1
ATOM 1110 N N . THR A 1 140 ? -3.144 -7.539 0.190 1.00 95.56 140 THR A N 1
ATOM 1111 C CA . THR A 1 140 ? -3.436 -8.930 0.562 1.00 95.56 140 THR A CA 1
ATOM 1112 C C . THR A 1 140 ? -4.866 -9.044 1.072 1.00 95.56 140 THR A C 1
ATOM 1114 O O . THR A 1 140 ? -5.438 -8.079 1.574 1.00 95.56 140 THR A O 1
ATOM 1117 N N . VAL A 1 141 ? -5.476 -10.213 0.898 1.00 97.62 141 VAL A N 1
ATOM 1118 C CA . VAL A 1 141 ? -6.884 -10.441 1.237 1.00 97.62 141 VAL A CA 1
ATOM 1119 C C . VAL A 1 141 ? -7.084 -11.882 1.683 1.00 97.62 141 VAL A C 1
ATOM 1121 O O . VAL A 1 141 ? -6.407 -12.798 1.210 1.00 97.62 141 VAL A O 1
ATOM 1124 N N . GLY A 1 142 ? -8.003 -12.092 2.617 1.00 97.50 142 GLY A N 1
ATOM 1125 C CA . GLY A 1 142 ? -8.334 -13.424 3.095 1.00 97.50 142 GLY A CA 1
ATOM 1126 C C . GLY A 1 142 ? -9.469 -13.439 4.105 1.00 97.50 142 GLY A C 1
ATOM 1127 O O . GLY A 1 142 ? -9.996 -12.406 4.513 1.00 97.50 142 GLY A O 1
ATOM 1128 N N . SER A 1 143 ? -9.849 -14.641 4.510 1.00 97.75 143 SER A N 1
ATOM 1129 C CA . SER A 1 143 ? -10.891 -14.888 5.500 1.00 97.75 143 SER A CA 1
ATOM 1130 C C . SER A 1 143 ? -10.568 -16.177 6.259 1.00 97.75 143 SER A C 1
ATOM 1132 O O . SER A 1 143 ? -9.411 -16.604 6.315 1.00 97.75 143 SER A O 1
ATOM 1134 N N . TYR A 1 144 ? -11.558 -16.778 6.907 1.00 95.69 144 TYR A N 1
ATOM 1135 C CA . TYR A 1 144 ? -11.357 -17.967 7.712 1.00 95.69 144 TYR A CA 1
ATOM 1136 C C . TYR A 1 144 ? -12.548 -18.922 7.663 1.00 95.69 144 TYR A C 1
ATOM 1138 O O . TYR A 1 144 ? -13.705 -18.502 7.722 1.00 95.69 144 TYR A O 1
ATOM 1146 N N . GLY A 1 145 ? -12.250 -20.221 7.606 1.00 93.94 145 GLY A N 1
ATOM 1147 C CA . GLY A 1 145 ? -13.254 -21.282 7.597 1.00 93.94 145 GLY A CA 1
ATOM 1148 C C . GLY A 1 145 ? -14.318 -21.116 6.514 1.00 93.94 145 GLY A C 1
ATOM 1149 O O . GLY A 1 145 ? -15.470 -21.460 6.765 1.00 93.94 145 GLY A O 1
ATOM 1150 N N . VAL A 1 146 ? -13.966 -20.534 5.365 1.00 93.00 146 VAL A N 1
ATOM 1151 C CA . VAL A 1 146 ? -14.889 -20.321 4.243 1.00 93.00 146 VAL A CA 1
ATOM 1152 C C . VAL A 1 146 ? -14.957 -21.578 3.387 1.00 93.00 146 VAL A C 1
ATOM 1154 O O . VAL A 1 146 ? -16.056 -22.027 3.068 1.00 93.00 146 VAL A O 1
ATOM 1157 N N . SER A 1 147 ? -13.806 -22.185 3.075 1.00 87.62 147 SER A N 1
ATOM 1158 C CA . SER A 1 147 ? -13.770 -23.434 2.299 1.00 87.62 147 SER A CA 1
ATOM 1159 C C . SER A 1 147 ? -14.162 -24.648 3.148 1.00 87.62 147 SER A C 1
ATOM 1161 O O . SER A 1 147 ? -14.764 -25.593 2.647 1.00 87.62 147 SER A O 1
ATOM 1163 N N . ASP A 1 148 ? -13.837 -24.624 4.446 1.00 87.75 148 ASP A N 1
ATOM 1164 C CA . ASP A 1 148 ? -14.208 -25.661 5.416 1.00 87.75 148 ASP A CA 1
ATOM 1165 C C . ASP A 1 148 ? -14.496 -25.033 6.792 1.00 87.75 148 ASP A C 1
ATOM 1167 O O . ASP A 1 148 ? -13.585 -24.714 7.571 1.00 87.75 148 ASP A O 1
ATOM 1171 N N . GLU A 1 149 ? -15.789 -24.873 7.100 1.00 87.19 149 GLU A N 1
ATOM 1172 C CA . GLU A 1 149 ? -16.261 -24.311 8.372 1.00 87.19 149 GLU A CA 1
ATOM 1173 C C . GLU A 1 149 ? -15.821 -25.129 9.596 1.00 87.19 149 GLU A C 1
ATOM 1175 O O . GLU A 1 149 ? -15.655 -24.558 10.675 1.00 87.19 149 GLU A O 1
ATOM 1180 N N . ALA A 1 150 ? -15.615 -26.445 9.461 1.00 87.06 150 ALA A N 1
ATOM 1181 C CA . ALA A 1 150 ? -15.221 -27.309 10.573 1.00 87.06 150 ALA A CA 1
ATOM 1182 C C . ALA A 1 150 ? -13.730 -27.163 10.901 1.00 87.06 150 ALA A C 1
ATOM 1184 O O . ALA A 1 150 ? -13.343 -27.161 12.072 1.00 87.06 150 ALA A O 1
ATOM 1185 N N . GLN A 1 151 ? -12.884 -27.017 9.877 1.00 86.06 151 GLN A N 1
ATOM 1186 C CA . GLN A 1 151 ? -11.450 -26.776 10.063 1.00 86.06 151 GLN A CA 1
ATOM 1187 C C . GLN A 1 151 ? -11.155 -25.366 10.553 1.00 86.06 151 GLN A C 1
ATOM 1189 O O . GLN A 1 151 ? -10.242 -25.185 11.365 1.00 86.06 151 GLN A O 1
ATOM 1194 N N . ASN A 1 152 ? -11.916 -24.382 10.065 1.00 87.56 152 ASN A N 1
ATOM 1195 C CA . ASN A 1 152 ? -11.918 -23.028 10.602 1.00 87.56 152 ASN A CA 1
ATOM 1196 C C . ASN A 1 152 ? -10.519 -22.371 10.643 1.00 87.56 152 ASN A C 1
ATOM 1198 O O . ASN A 1 152 ? -10.068 -21.765 11.631 1.00 87.56 152 ASN A O 1
ATOM 1202 N N . LYS A 1 153 ? -9.777 -22.596 9.559 1.00 91.62 153 LYS A N 1
ATOM 1203 C CA . LYS A 1 153 ? -8.392 -22.161 9.382 1.00 91.62 153 LYS A CA 1
ATOM 1204 C C . LYS A 1 153 ? -8.345 -20.761 8.786 1.00 91.62 153 LYS A C 1
ATOM 1206 O O . LYS A 1 153 ? -9.312 -20.300 8.202 1.00 91.62 153 LYS A O 1
ATOM 1211 N N . VAL A 1 154 ? -7.202 -20.102 8.952 1.00 93.06 154 VAL A N 1
ATOM 1212 C CA . VAL A 1 154 ? -6.885 -18.860 8.234 1.00 93.06 154 VAL A CA 1
ATOM 1213 C C . VAL A 1 154 ? -6.647 -19.206 6.768 1.00 93.06 154 VAL A C 1
ATOM 1215 O O . VAL A 1 154 ? -5.871 -20.119 6.483 1.00 93.06 154 VAL A O 1
ATOM 1218 N N . GLU A 1 155 ? -7.281 -18.469 5.865 1.00 94.94 155 GLU A N 1
ATOM 1219 C CA . GLU A 1 155 ? -7.229 -18.688 4.422 1.00 94.94 155 GLU A CA 1
ATOM 1220 C C . GLU A 1 155 ? -6.911 -17.361 3.725 1.00 94.94 155 GLU A C 1
ATOM 1222 O O . GLU A 1 155 ? -7.691 -16.413 3.772 1.00 94.94 155 GLU A O 1
ATOM 1227 N N . VAL A 1 156 ? -5.738 -17.282 3.096 1.00 95.75 156 VAL A N 1
ATOM 1228 C CA . VAL A 1 156 ? -5.290 -16.104 2.334 1.00 95.75 156 VAL A CA 1
ATOM 1229 C C . VAL A 1 156 ? -5.431 -16.412 0.849 1.00 95.75 156 VAL A C 1
ATOM 1231 O O . VAL A 1 156 ? -5.048 -17.504 0.426 1.00 95.75 156 VAL A O 1
ATOM 1234 N N . VAL A 1 157 ? -5.946 -15.464 0.073 1.00 94.31 157 VAL A N 1
ATOM 1235 C CA . VAL A 1 157 ? -6.207 -15.619 -1.365 1.00 94.31 157 VAL A CA 1
ATOM 1236 C C . VAL A 1 157 ? -4.901 -15.720 -2.153 1.00 94.31 157 VAL A C 1
ATOM 1238 O O . VAL A 1 157 ? -3.929 -15.024 -1.852 1.00 94.31 157 VAL A O 1
ATOM 1241 N N . ASP A 1 158 ? -4.879 -16.609 -3.147 1.00 91.00 158 ASP A N 1
ATOM 1242 C CA . ASP A 1 158 ? -3.828 -16.669 -4.164 1.00 91.00 158 ASP A CA 1
ATOM 1243 C C . ASP A 1 158 ? -4.199 -15.819 -5.383 1.00 91.00 158 ASP A C 1
ATOM 1245 O O . ASP A 1 158 ? -5.322 -15.879 -5.880 1.00 91.00 158 ASP A O 1
ATOM 1249 N N . PHE A 1 159 ? -3.226 -15.061 -5.877 1.00 91.12 159 PHE A N 1
ATOM 1250 C CA . PHE A 1 159 ? -3.287 -14.284 -7.109 1.00 91.12 159 PHE A CA 1
ATOM 1251 C C . PHE A 1 159 ? -2.368 -14.903 -8.158 1.00 91.12 159 PHE A C 1
ATOM 1253 O O . PHE A 1 159 ? -1.271 -15.359 -7.825 1.00 91.12 159 PHE A O 1
ATOM 1260 N N . GLU A 1 160 ? -2.805 -14.893 -9.411 1.00 87.44 160 GLU A N 1
ATOM 1261 C CA . GLU A 1 160 ? -2.015 -15.367 -10.547 1.00 87.44 160 GLU A CA 1
ATOM 1262 C C . GLU A 1 160 ? -0.990 -14.297 -10.952 1.00 87.44 160 GLU A C 1
ATOM 1264 O O . GLU A 1 160 ? -1.327 -13.138 -11.184 1.00 87.44 160 GLU A O 1
ATOM 1269 N N . ASP A 1 161 ? 0.286 -14.676 -10.967 1.00 87.75 161 ASP A N 1
ATOM 1270 C CA . ASP A 1 161 ? 1.411 -13.862 -11.424 1.00 87.75 161 ASP A CA 1
ATOM 1271 C C . ASP A 1 161 ? 1.796 -14.318 -12.829 1.00 87.75 161 ASP A C 1
ATOM 1273 O O . ASP A 1 161 ? 2.431 -15.362 -12.999 1.00 87.75 161 ASP A O 1
ATOM 1277 N N . HIS A 1 162 ? 1.379 -13.532 -13.821 1.00 81.06 162 HIS A N 1
ATOM 1278 C CA . HIS A 1 162 ? 1.651 -13.759 -15.240 1.00 81.06 162 HIS A CA 1
ATOM 1279 C C . HIS A 1 162 ? 2.911 -13.029 -15.730 1.00 81.06 162 HIS A C 1
ATOM 1281 O O . HIS A 1 162 ? 3.129 -12.955 -16.933 1.00 81.06 162 HIS A O 1
ATOM 1287 N N . THR A 1 163 ? 3.737 -12.475 -14.826 1.00 81.12 163 THR A N 1
ATOM 1288 C CA . THR A 1 163 ? 4.841 -11.577 -15.217 1.00 81.12 163 THR A CA 1
ATOM 1289 C C . THR A 1 163 ? 6.100 -12.252 -15.769 1.00 81.12 163 THR A C 1
ATOM 1291 O O . THR A 1 163 ? 7.083 -11.574 -16.071 1.00 81.12 163 THR A O 1
ATOM 1294 N N . GLY A 1 164 ? 6.098 -13.581 -15.880 1.00 72.19 164 GLY A N 1
ATOM 1295 C CA . GLY A 1 164 ? 7.194 -14.368 -16.443 1.00 72.19 164 GLY A CA 1
ATOM 1296 C C . GLY A 1 164 ? 6.678 -15.555 -17.253 1.00 72.19 164 GLY A C 1
ATOM 1297 O O . GLY A 1 164 ? 5.473 -15.731 -17.402 1.00 72.19 164 GLY A O 1
ATOM 1298 N N . ASP A 1 165 ? 7.593 -16.400 -17.731 1.00 66.69 165 ASP A N 1
ATOM 1299 C CA . ASP A 1 165 ? 7.287 -17.494 -18.672 1.00 66.69 165 ASP A CA 1
ATOM 1300 C C . ASP A 1 165 ? 6.255 -18.511 -18.162 1.00 66.69 165 ASP A C 1
ATOM 1302 O O . ASP A 1 165 ? 5.593 -19.193 -18.944 1.00 66.69 165 ASP A O 1
ATOM 1306 N N . THR A 1 166 ? 6.131 -18.645 -16.840 1.00 68.75 166 THR A N 1
ATOM 1307 C CA . THR A 1 166 ? 5.197 -19.565 -16.187 1.00 68.75 166 THR A CA 1
ATOM 1308 C C . THR A 1 166 ? 4.341 -18.827 -15.174 1.00 68.75 166 THR A C 1
ATOM 1310 O O . THR A 1 166 ? 4.871 -18.050 -14.377 1.00 68.75 166 THR A O 1
ATOM 1313 N N . VAL A 1 167 ? 3.050 -19.154 -15.128 1.00 77.38 167 VAL A N 1
ATOM 1314 C CA . VAL A 1 167 ? 2.127 -18.613 -14.125 1.00 77.38 167 VAL A CA 1
ATOM 1315 C C . VAL A 1 167 ? 2.486 -19.146 -12.739 1.00 77.38 167 VAL A C 1
ATOM 1317 O O . VAL A 1 167 ? 2.613 -20.355 -12.534 1.00 77.38 167 VAL A O 1
ATOM 1320 N N . VAL A 1 168 ? 2.638 -18.244 -11.769 1.00 82.38 168 VAL A N 1
ATOM 1321 C CA . VAL A 1 168 ? 2.924 -18.595 -10.369 1.00 82.38 168 VAL A CA 1
ATOM 1322 C C . VAL A 1 168 ? 1.868 -17.990 -9.451 1.00 82.38 168 VAL A C 1
ATOM 1324 O O . VAL A 1 168 ? 1.438 -16.863 -9.646 1.00 82.38 168 VAL A O 1
ATOM 1327 N N . TYR A 1 169 ? 1.481 -18.705 -8.397 1.00 84.56 169 TYR A N 1
ATOM 1328 C CA . TYR A 1 169 ? 0.548 -18.181 -7.400 1.00 84.56 169 TYR A CA 1
ATOM 1329 C C . TYR A 1 169 ? 1.259 -17.391 -6.299 1.00 84.56 169 TYR A C 1
ATOM 1331 O O . TYR A 1 169 ? 2.258 -17.833 -5.716 1.00 84.56 169 TYR A O 1
ATOM 1339 N N . ARG A 1 170 ? 0.732 -16.205 -5.995 1.00 87.38 170 ARG A N 1
ATOM 1340 C CA . ARG A 1 170 ? 1.274 -15.271 -5.003 1.00 87.38 170 ARG A CA 1
ATOM 1341 C C . ARG A 1 170 ? 0.177 -14.846 -4.036 1.00 87.38 170 ARG A C 1
ATOM 1343 O O . ARG A 1 170 ? -0.917 -14.494 -4.440 1.00 87.38 170 ARG A O 1
ATOM 1350 N N . LYS A 1 171 ? 0.502 -14.750 -2.747 1.00 91.88 171 LYS A N 1
ATOM 1351 C CA . LYS A 1 171 ? -0.421 -14.234 -1.714 1.00 91.88 171 LYS A CA 1
ATOM 1352 C C . LYS A 1 171 ? -0.527 -12.702 -1.666 1.00 91.88 171 LYS A C 1
ATOM 1354 O O . LYS A 1 171 ? -1.219 -12.162 -0.811 1.00 91.88 171 LYS A O 1
ATOM 1359 N N . MET A 1 172 ? 0.217 -11.999 -2.518 1.00 90.94 172 MET A N 1
ATOM 1360 C CA . MET A 1 172 ? 0.266 -10.539 -2.569 1.00 90.94 172 MET A CA 1
ATOM 1361 C C . MET A 1 172 ? -0.010 -10.085 -3.989 1.00 90.94 172 MET A C 1
ATOM 1363 O O . MET A 1 172 ? 0.668 -10.537 -4.906 1.00 90.94 172 MET A O 1
ATOM 1367 N N . LEU A 1 173 ? -0.944 -9.157 -4.139 1.00 94.69 173 LEU A N 1
ATOM 1368 C CA . LEU A 1 173 ? -1.238 -8.496 -5.399 1.00 94.69 173 LEU A CA 1
ATOM 1369 C C . LEU A 1 173 ? -0.523 -7.138 -5.438 1.00 94.69 173 LEU A C 1
ATOM 1371 O O . LEU A 1 173 ? -0.689 -6.364 -4.496 1.00 94.69 173 LEU A O 1
ATOM 1375 N N . PRO A 1 174 ? 0.242 -6.798 -6.485 1.00 93.81 174 PRO A N 1
ATOM 1376 C CA . PRO A 1 174 ? 0.779 -5.452 -6.651 1.00 93.81 174 PRO A CA 1
ATOM 1377 C C . PRO A 1 174 ? -0.339 -4.403 -6.695 1.00 93.81 174 PRO A C 1
ATOM 1379 O O . PRO A 1 174 ? -1.327 -4.562 -7.404 1.00 93.81 174 PRO A O 1
ATOM 1382 N N . THR A 1 175 ? -0.173 -3.300 -5.969 1.00 95.12 175 THR A N 1
ATOM 1383 C CA . THR A 1 175 ? -1.155 -2.206 -5.937 1.00 95.12 175 THR A CA 1
ATOM 1384 C C . THR A 1 175 ? -0.953 -1.282 -7.145 1.00 95.12 175 THR A C 1
ATOM 1386 O O . THR A 1 175 ? -0.400 -0.186 -7.018 1.00 95.12 175 THR A O 1
ATOM 1389 N N . VAL A 1 176 ? -1.332 -1.771 -8.333 1.00 96.00 176 VAL A N 1
ATOM 1390 C CA . VAL A 1 176 ? -1.105 -1.123 -9.639 1.00 96.00 176 VAL A CA 1
ATOM 1391 C C . VAL A 1 176 ? -2.370 -1.171 -10.500 1.00 96.00 176 VAL A C 1
ATOM 1393 O O . VAL A 1 176 ? -3.050 -2.198 -10.534 1.00 96.00 176 VAL A O 1
ATOM 1396 N N . ILE A 1 177 ? -2.656 -0.071 -11.204 1.00 97.81 177 ILE A N 1
ATOM 1397 C CA . ILE A 1 177 ? -3.745 0.047 -12.189 1.00 97.81 177 ILE A CA 1
ATOM 1398 C C . ILE A 1 177 ? -3.151 0.416 -13.551 1.00 97.81 177 ILE A C 1
ATOM 1400 O O . ILE A 1 177 ? -2.321 1.324 -13.629 1.00 97.81 177 ILE A O 1
ATOM 1404 N N . TYR A 1 178 ? -3.618 -0.241 -14.609 1.00 97.56 178 TYR A N 1
ATOM 1405 C CA . TYR A 1 178 ? -3.360 0.106 -16.006 1.00 97.56 178 TYR A CA 1
ATOM 1406 C C . TYR A 1 178 ? -4.687 0.412 -16.712 1.00 97.56 178 TYR A C 1
ATOM 1408 O O . TYR A 1 178 ? -5.649 -0.339 -16.552 1.00 97.56 178 TYR A O 1
ATOM 1416 N N . VAL A 1 179 ? -4.759 1.513 -17.465 1.00 97.69 179 VAL A N 1
ATOM 1417 C CA . VAL A 1 179 ? -5.956 1.892 -18.240 1.00 97.69 179 VAL A CA 1
ATOM 1418 C C . VAL A 1 179 ? -5.891 1.237 -19.619 1.00 97.69 179 VAL A C 1
ATOM 1420 O O . VAL A 1 179 ? -5.140 1.694 -20.476 1.00 97.69 179 VAL A O 1
ATOM 1423 N N . ASP A 1 180 ? -6.671 0.177 -19.841 1.00 94.81 180 ASP A N 1
ATOM 1424 C CA . ASP A 1 180 ? -6.636 -0.576 -21.101 1.00 94.81 180 ASP A CA 1
ATOM 1425 C C . ASP A 1 180 ? -7.340 0.168 -22.232 1.00 94.81 180 ASP A C 1
ATOM 1427 O O . ASP A 1 180 ? -6.786 0.327 -23.319 1.00 94.81 180 ASP A O 1
ATOM 1431 N N . ARG A 1 181 ? -8.578 0.608 -21.987 1.00 95.62 181 ARG A N 1
ATOM 1432 C CA . ARG A 1 181 ? -9.406 1.229 -23.019 1.00 95.62 181 ARG A CA 1
ATOM 1433 C C . ARG A 1 181 ? -10.421 2.194 -22.432 1.00 95.62 181 ARG A C 1
ATOM 1435 O O . ARG A 1 181 ? -11.014 1.914 -21.394 1.00 95.62 181 ARG A O 1
ATOM 1442 N N . ILE A 1 182 ? -10.641 3.302 -23.135 1.00 95.88 182 ILE A N 1
ATOM 1443 C CA . ILE A 1 182 ? -11.690 4.283 -22.860 1.00 95.88 182 ILE A CA 1
ATOM 1444 C C . ILE A 1 182 ? -12.647 4.299 -24.056 1.00 95.88 182 ILE A C 1
ATOM 1446 O O . ILE A 1 182 ? -12.339 4.861 -25.108 1.00 95.88 182 ILE A O 1
ATOM 1450 N N . GLU A 1 183 ? -13.830 3.714 -23.890 1.00 93.50 183 GLU A N 1
ATOM 1451 C CA . GLU A 1 183 ? -14.874 3.691 -24.916 1.00 93.50 183 GLU A CA 1
ATOM 1452 C C . GLU A 1 183 ? -15.969 4.711 -24.598 1.00 93.50 183 GLU A C 1
ATOM 1454 O O . GLU A 1 183 ? -16.310 4.967 -23.444 1.00 93.50 183 GLU A O 1
ATOM 1459 N N . ARG A 1 184 ? -16.520 5.333 -25.644 1.00 92.06 184 ARG A N 1
ATOM 1460 C CA . ARG A 1 184 ? -17.639 6.272 -25.525 1.00 92.06 184 ARG A CA 1
ATOM 1461 C C . ARG A 1 184 ? -18.806 5.748 -26.332 1.00 92.06 184 ARG A C 1
ATOM 1463 O O . ARG A 1 184 ? -18.659 5.515 -27.532 1.00 92.06 184 ARG A O 1
ATOM 1470 N N . ASP A 1 185 ? -19.953 5.595 -25.689 1.00 86.88 185 ASP A N 1
ATOM 1471 C CA . ASP A 1 185 ? -21.170 5.225 -26.398 1.00 86.88 185 ASP A CA 1
ATOM 1472 C C . ASP A 1 185 ? -21.760 6.420 -27.174 1.00 86.88 185 ASP A C 1
ATOM 1474 O O . ASP A 1 185 ? -21.358 7.578 -27.016 1.00 86.88 185 ASP A O 1
ATOM 1478 N N . GLU A 1 186 ? -22.756 6.147 -28.022 1.00 84.69 186 GLU A N 1
ATOM 1479 C CA . GLU A 1 186 ? -23.444 7.174 -28.821 1.00 84.69 186 GLU A CA 1
ATOM 1480 C C . GLU A 1 186 ? -24.162 8.237 -27.967 1.00 84.69 186 GLU A C 1
ATOM 1482 O O . GLU A 1 186 ? -24.498 9.315 -28.462 1.00 84.69 186 GLU A O 1
ATOM 1487 N N . ARG A 1 187 ? -24.413 7.946 -26.685 1.00 83.44 187 ARG A N 1
ATOM 1488 C CA . ARG A 1 187 ? -25.067 8.840 -25.719 1.00 83.44 187 ARG A CA 1
ATOM 1489 C C . ARG A 1 187 ? -24.056 9.667 -24.919 1.00 83.44 187 ARG A C 1
ATOM 1491 O O . ARG A 1 187 ? -24.470 10.516 -24.131 1.00 83.44 187 ARG A O 1
ATOM 1498 N N . GLY A 1 188 ? -22.758 9.466 -25.147 1.00 80.19 188 GLY A N 1
ATOM 1499 C CA . GLY A 1 188 ? -21.667 10.155 -24.467 1.00 80.19 188 GLY A CA 1
ATOM 1500 C C . GLY A 1 188 ? -21.297 9.562 -23.106 1.00 80.19 188 GLY A C 1
ATOM 1501 O O . GLY A 1 188 ? -20.477 10.166 -22.414 1.00 80.19 188 GLY A O 1
ATOM 1502 N N . SER A 1 189 ? -21.869 8.413 -22.728 1.00 86.50 189 SER A N 1
ATOM 1503 C CA . SER A 1 189 ? -21.430 7.645 -21.561 1.00 86.50 189 SER A CA 1
ATOM 1504 C C . SER A 1 189 ? -20.043 7.072 -21.823 1.00 86.50 189 SER A C 1
ATOM 1506 O O . SER A 1 189 ? -19.748 6.645 -22.941 1.00 86.50 189 SER A O 1
ATOM 1508 N N . VAL A 1 190 ? -19.188 7.089 -20.804 1.00 90.81 190 VAL A N 1
ATOM 1509 C CA . VAL A 1 190 ? -17.810 6.603 -20.908 1.00 90.81 190 VAL A CA 1
ATOM 1510 C C . VAL A 1 190 ? -17.684 5.307 -20.127 1.00 90.81 190 VAL A C 1
ATOM 1512 O O . VAL A 1 190 ? -17.967 5.291 -18.932 1.00 90.81 190 VAL A O 1
ATOM 1515 N N . ASP A 1 191 ? -17.250 4.253 -20.808 1.00 91.56 191 ASP A N 1
ATOM 1516 C CA . ASP A 1 191 ? -16.864 2.988 -20.193 1.00 91.56 191 ASP A CA 1
ATOM 1517 C C . ASP A 1 191 ? -15.341 2.853 -20.224 1.00 91.56 191 ASP A C 1
ATOM 1519 O O . ASP A 1 191 ? -14.688 3.216 -21.208 1.00 91.56 191 ASP A O 1
ATOM 1523 N N . ILE A 1 192 ? -14.761 2.390 -19.121 1.00 94.50 192 ILE A N 1
ATOM 1524 C CA . ILE A 1 192 ? -13.309 2.313 -18.958 1.00 94.50 192 ILE A CA 1
ATOM 1525 C C . ILE A 1 192 ? -12.953 0.915 -18.484 1.00 94.50 192 ILE A C 1
ATOM 1527 O O . ILE A 1 192 ? -13.388 0.475 -17.423 1.00 94.50 192 ILE A O 1
ATOM 1531 N N . THR A 1 193 ? -12.114 0.241 -19.263 1.00 94.88 193 THR A N 1
ATOM 1532 C CA . THR A 1 193 ? -11.565 -1.069 -18.913 1.00 94.88 193 THR A CA 1
ATOM 1533 C C . THR A 1 193 ? -10.176 -0.912 -18.305 1.00 94.88 193 THR A C 1
ATOM 1535 O O . THR A 1 193 ? -9.380 -0.078 -18.751 1.00 94.88 193 THR A O 1
ATOM 1538 N N . TYR A 1 194 ? -9.885 -1.731 -17.296 1.00 96.81 194 TYR A N 1
ATOM 1539 C CA . TYR A 1 194 ? -8.635 -1.695 -16.547 1.00 96.81 194 TYR A CA 1
ATOM 1540 C C . TYR A 1 194 ? -8.024 -3.086 -16.404 1.00 96.81 194 TYR A C 1
ATOM 1542 O O . TYR A 1 194 ? -8.739 -4.076 -16.237 1.00 96.81 194 TYR A O 1
ATOM 1550 N N . SER A 1 195 ? -6.698 -3.108 -16.317 1.00 96.94 195 SER A N 1
ATOM 1551 C CA . SER A 1 195 ? -5.916 -4.239 -15.830 1.00 96.94 195 SER A CA 1
ATOM 1552 C C . SER A 1 195 ? -5.357 -3.891 -14.453 1.00 96.94 195 SER A C 1
ATOM 1554 O O . SER A 1 195 ? -5.018 -2.734 -14.175 1.00 96.94 195 SER A O 1
ATOM 1556 N N . PHE A 1 196 ? -5.243 -4.888 -13.575 1.00 97.56 196 PHE A N 1
ATOM 1557 C CA . PHE A 1 196 ? -4.852 -4.690 -12.177 1.00 97.56 196 PHE A CA 1
ATOM 1558 C C . PHE A 1 196 ? -3.706 -5.613 -11.768 1.00 97.56 196 PHE A C 1
ATOM 1560 O O . PHE A 1 196 ? -3.564 -6.721 -12.276 1.00 97.56 196 PHE A O 1
ATOM 1567 N N . GLY A 1 197 ? -2.883 -5.157 -10.824 1.00 96.06 197 GLY A N 1
ATOM 1568 C CA . GLY A 1 197 ? -1.826 -5.964 -10.216 1.00 96.06 197 GLY A CA 1
ATOM 1569 C C . GLY A 1 197 ? -0.866 -6.591 -11.223 1.00 96.06 197 GLY A C 1
ATOM 1570 O O . GLY A 1 197 ? -0.168 -5.867 -11.929 1.00 96.06 197 GLY A O 1
ATOM 1571 N N . TYR A 1 198 ? -0.782 -7.923 -11.258 1.00 93.44 198 TYR A N 1
ATOM 1572 C CA . TYR A 1 198 ? 0.140 -8.619 -12.159 1.00 93.44 198 TYR A CA 1
ATOM 1573 C C . TYR A 1 198 ? -0.219 -8.435 -13.638 1.00 93.44 198 TYR A C 1
ATOM 1575 O O . TYR A 1 198 ? 0.697 -8.259 -14.435 1.00 93.44 198 TYR A O 1
ATOM 1583 N N . ASP A 1 199 ? -1.506 -8.346 -13.986 1.00 93.50 199 ASP A N 1
ATOM 1584 C CA . ASP A 1 199 ? -1.947 -8.070 -15.362 1.00 93.50 199 ASP A CA 1
ATOM 1585 C C . ASP A 1 199 ? -1.518 -6.663 -15.799 1.00 93.50 199 ASP A C 1
ATOM 1587 O O . ASP A 1 199 ? -0.961 -6.468 -16.879 1.00 93.50 199 ASP A O 1
ATOM 1591 N N . ALA A 1 200 ? -1.681 -5.676 -14.911 1.00 95.50 200 ALA A N 1
ATOM 1592 C CA . ALA A 1 200 ? -1.205 -4.312 -15.141 1.00 95.50 200 ALA A CA 1
ATOM 1593 C C . ALA A 1 200 ? 0.320 -4.258 -15.325 1.00 95.50 200 ALA A C 1
ATOM 1595 O O . ALA A 1 200 ? 0.824 -3.536 -16.184 1.00 95.50 200 ALA A O 1
ATOM 1596 N N . LEU A 1 201 ? 1.073 -5.014 -14.517 1.00 92.31 201 LEU A N 1
ATOM 1597 C CA . LEU A 1 201 ? 2.526 -5.097 -14.655 1.00 92.31 201 LEU A CA 1
ATOM 1598 C C . LEU A 1 201 ? 2.939 -5.789 -15.953 1.00 92.31 201 LEU A C 1
ATOM 1600 O O . LEU A 1 201 ? 3.884 -5.322 -16.586 1.00 92.31 201 LEU A O 1
ATOM 1604 N N . GLN A 1 202 ? 2.235 -6.846 -16.364 1.00 90.62 202 GLN A N 1
ATOM 1605 C CA . GLN A 1 202 ? 2.503 -7.521 -17.629 1.00 90.62 202 GLN A CA 1
ATOM 1606 C C . GLN A 1 202 ? 2.288 -6.570 -18.806 1.00 90.62 202 GLN A C 1
ATOM 1608 O O . GLN A 1 202 ? 3.185 -6.425 -19.626 1.00 90.62 202 GLN A O 1
ATOM 1613 N N . LYS A 1 203 ? 1.197 -5.795 -18.815 1.00 92.56 203 LYS A N 1
ATOM 1614 C CA . LYS A 1 203 ? 0.964 -4.744 -19.822 1.00 92.56 203 LYS A CA 1
ATOM 1615 C C . LYS A 1 203 ? 2.107 -3.734 -19.910 1.00 92.56 203 LYS A C 1
ATOM 1617 O O . LYS A 1 203 ? 2.503 -3.341 -21.007 1.00 92.56 203 LYS A O 1
ATOM 1622 N N . VAL A 1 204 ? 2.655 -3.313 -18.769 1.00 91.50 204 VAL A N 1
ATOM 1623 C CA . VAL A 1 204 ? 3.817 -2.410 -18.723 1.00 91.50 204 VAL A CA 1
ATOM 1624 C C . VAL A 1 204 ? 5.061 -3.075 -19.319 1.00 91.50 204 VAL A C 1
ATOM 1626 O O . VAL A 1 204 ? 5.814 -2.407 -20.029 1.00 91.50 204 VAL A O 1
ATOM 1629 N N . ILE A 1 205 ? 5.278 -4.365 -19.043 1.00 89.06 205 ILE A N 1
ATOM 1630 C CA . ILE A 1 205 ? 6.390 -5.155 -19.591 1.00 89.06 205 ILE A CA 1
ATOM 1631 C C . ILE A 1 205 ? 6.228 -5.328 -21.104 1.00 89.06 205 ILE A C 1
ATOM 1633 O O . ILE A 1 205 ? 7.175 -5.049 -21.832 1.00 89.06 205 ILE A O 1
ATOM 1637 N N . ASP A 1 206 ? 5.043 -5.700 -21.588 1.00 88.94 206 ASP A N 1
ATOM 1638 C CA . ASP A 1 206 ? 4.745 -5.909 -23.013 1.00 88.94 206 ASP A CA 1
ATOM 1639 C C . ASP A 1 206 ? 4.992 -4.642 -23.843 1.00 88.94 206 ASP A C 1
ATOM 1641 O O . ASP A 1 206 ? 5.486 -4.696 -24.969 1.00 88.94 206 ASP A O 1
ATOM 1645 N N . HIS A 1 207 ? 4.708 -3.478 -23.256 1.00 90.44 207 HIS A N 1
ATOM 1646 C CA . HIS A 1 207 ? 4.967 -2.167 -23.854 1.00 90.44 207 HIS A CA 1
ATOM 1647 C C . HIS A 1 207 ? 6.383 -1.645 -23.598 1.00 90.44 207 HIS A C 1
ATOM 1649 O O . HIS A 1 207 ? 6.647 -0.460 -23.807 1.00 90.44 207 HIS A O 1
ATOM 1655 N N . ASP A 1 208 ? 7.296 -2.492 -23.122 1.00 89.75 208 ASP A N 1
ATOM 1656 C CA . ASP A 1 208 ? 8.694 -2.151 -22.871 1.00 89.75 208 ASP A CA 1
ATOM 1657 C C . ASP A 1 208 ? 8.843 -0.898 -21.982 1.00 89.75 208 ASP A C 1
ATOM 1659 O O . ASP A 1 208 ? 9.687 -0.034 -22.221 1.00 89.75 208 ASP A O 1
ATOM 1663 N N . TYR A 1 209 ? 7.993 -0.782 -20.949 1.00 89.50 209 TYR A N 1
ATOM 1664 C CA . TYR A 1 209 ? 7.902 0.341 -19.992 1.00 89.50 209 TYR A CA 1
ATOM 1665 C C . TYR A 1 209 ? 7.616 1.699 -20.634 1.00 89.50 209 TYR A C 1
ATOM 1667 O O . TYR A 1 209 ? 7.812 2.755 -20.024 1.00 89.50 209 TYR A O 1
ATOM 1675 N N . ASP A 1 210 ? 7.149 1.673 -21.872 1.00 89.31 210 ASP A N 1
ATOM 1676 C CA . ASP A 1 210 ? 6.998 2.823 -22.735 1.00 89.31 210 ASP A CA 1
ATOM 1677 C C . ASP A 1 210 ? 5.521 3.096 -23.035 1.00 89.31 210 ASP A C 1
ATOM 1679 O O . ASP A 1 210 ? 5.082 3.238 -24.178 1.00 89.31 210 ASP A O 1
ATOM 1683 N N . THR A 1 211 ? 4.727 3.107 -21.964 1.00 87.62 211 THR A N 1
ATOM 1684 C CA . THR A 1 211 ? 3.269 3.121 -22.058 1.00 87.62 211 THR A CA 1
ATOM 1685 C C . THR A 1 211 ? 2.751 4.508 -22.438 1.00 87.62 211 THR A C 1
ATOM 1687 O O . THR A 1 211 ? 3.097 5.525 -21.814 1.00 87.62 211 THR A O 1
ATOM 1690 N N . VAL A 1 212 ? 1.873 4.539 -23.444 1.00 87.06 212 VAL A N 1
ATOM 1691 C CA . VAL A 1 212 ? 1.028 5.704 -23.761 1.00 87.06 212 VAL A CA 1
ATOM 1692 C C . VAL A 1 212 ? -0.146 5.781 -22.785 1.00 87.06 212 VAL A C 1
ATOM 1694 O O . VAL A 1 212 ? -0.501 6.872 -22.340 1.00 87.06 212 VAL A O 1
ATOM 1697 N N . ALA A 1 213 ? -0.680 4.622 -22.399 1.00 93.25 213 ALA A N 1
ATOM 1698 C CA . ALA A 1 213 ? -1.714 4.509 -21.390 1.00 93.25 213 ALA A CA 1
ATOM 1699 C C . ALA A 1 213 ? -1.242 4.989 -20.007 1.00 93.25 213 ALA A C 1
ATOM 1701 O O . ALA A 1 213 ? -0.054 4.905 -19.643 1.00 93.25 213 ALA A O 1
ATOM 1702 N N . SER A 1 214 ? -2.203 5.476 -19.225 1.00 94.94 214 SER A N 1
ATOM 1703 C CA . SER A 1 214 ? -2.005 5.845 -17.828 1.00 94.94 214 SER A CA 1
ATOM 1704 C C . SER A 1 214 ? -1.796 4.602 -16.969 1.00 94.94 214 SER A C 1
ATOM 1706 O O . SER A 1 214 ? -2.534 3.622 -17.065 1.00 94.94 214 SER A O 1
ATOM 1708 N N . VAL A 1 215 ? -0.782 4.671 -16.106 1.00 95.44 215 VAL A N 1
ATOM 1709 C CA . VAL A 1 215 ? -0.426 3.613 -15.158 1.00 95.44 215 VAL A CA 1
ATOM 1710 C C . VAL A 1 215 ? -0.236 4.250 -13.797 1.00 95.44 215 VAL A C 1
ATOM 1712 O O . VAL A 1 215 ? 0.493 5.237 -13.674 1.00 95.44 215 VAL A O 1
ATOM 1715 N N . PHE A 1 216 ? -0.875 3.684 -12.782 1.00 94.94 216 PHE A N 1
ATOM 1716 C CA . PHE A 1 216 ? -0.879 4.238 -11.438 1.00 94.94 216 PHE A CA 1
ATOM 1717 C C . PHE A 1 216 ? -0.290 3.255 -10.436 1.00 94.94 216 PHE A C 1
ATOM 1719 O O . PHE A 1 216 ? -0.691 2.095 -10.370 1.00 94.94 216 PHE A O 1
ATOM 1726 N N . TYR A 1 217 ? 0.640 3.761 -9.631 1.00 92.38 217 TYR A N 1
ATOM 1727 C CA . TYR A 1 217 ? 1.290 3.065 -8.524 1.00 92.38 217 TYR A CA 1
ATOM 1728 C C . TYR A 1 217 ? 0.970 3.800 -7.219 1.00 92.38 217 TYR A C 1
ATOM 1730 O O . TYR A 1 217 ? 0.646 4.984 -7.233 1.00 92.38 217 TYR A O 1
ATOM 1738 N N . GLU A 1 218 ? 1.108 3.123 -6.077 1.00 89.38 218 GLU A N 1
ATOM 1739 C CA . GLU A 1 218 ? 0.945 3.737 -4.749 1.00 89.38 218 GLU A CA 1
ATOM 1740 C C . GLU A 1 218 ? -0.434 4.381 -4.487 1.00 89.38 218 GLU A C 1
ATOM 1742 O O . GLU A 1 218 ? -0.550 5.270 -3.643 1.00 89.38 218 GLU A O 1
ATOM 1747 N N . ILE A 1 219 ? -1.501 3.895 -5.135 1.00 91.81 219 ILE A N 1
ATOM 1748 C CA . ILE A 1 219 ? -2.851 4.493 -5.085 1.00 91.81 219 ILE A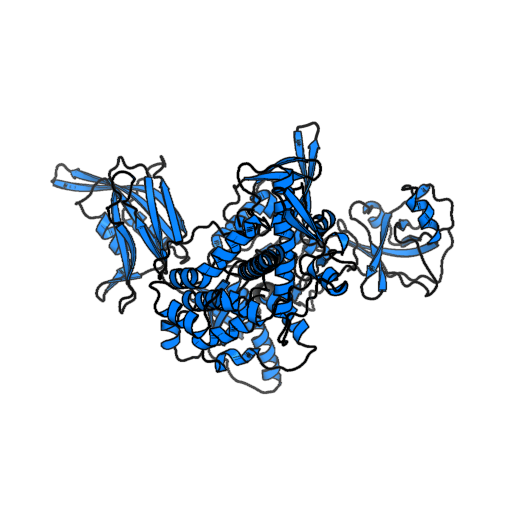 CA 1
ATOM 1749 C C . ILE A 1 219 ? -3.455 4.597 -3.668 1.00 91.81 219 ILE A C 1
ATOM 1751 O O . ILE A 1 219 ? -4.308 5.448 -3.423 1.00 91.81 219 ILE A O 1
ATOM 1755 N N . LYS A 1 220 ? -2.971 3.807 -2.689 1.00 88.38 220 LYS A N 1
ATOM 1756 C CA . LYS A 1 220 ? -3.329 3.954 -1.259 1.00 88.38 220 LYS A CA 1
ATOM 1757 C C . LYS A 1 220 ? -3.080 5.379 -0.755 1.00 88.38 220 LYS A C 1
ATOM 1759 O O . LYS A 1 220 ? -3.817 5.862 0.102 1.00 88.38 220 LYS A O 1
ATOM 1764 N N . ARG A 1 221 ? -2.065 6.070 -1.291 1.00 83.62 221 ARG A N 1
ATOM 1765 C CA . ARG A 1 221 ? -1.705 7.438 -0.888 1.00 83.62 221 ARG A CA 1
ATOM 1766 C C . ARG A 1 221 ? -2.830 8.447 -1.142 1.00 83.62 221 ARG A C 1
ATOM 1768 O O . ARG A 1 221 ? -2.867 9.478 -0.479 1.00 83.62 221 ARG A O 1
ATOM 1775 N N . TRP A 1 222 ? -3.766 8.145 -2.039 1.00 86.69 222 TRP A N 1
ATOM 1776 C CA . TRP A 1 222 ? -4.887 9.024 -2.369 1.00 86.69 222 TRP A CA 1
ATOM 1777 C C . TRP A 1 222 ? -6.117 8.844 -1.477 1.00 86.69 222 TRP A C 1
ATOM 1779 O O . TRP A 1 222 ? -7.084 9.584 -1.634 1.00 86.69 222 TRP A O 1
ATOM 1789 N N . ILE A 1 223 ? -6.102 7.910 -0.519 1.00 84.00 223 ILE A N 1
ATOM 1790 C CA . ILE A 1 223 ? -7.279 7.589 0.306 1.00 84.00 223 ILE A CA 1
ATOM 1791 C C . ILE A 1 223 ? -7.818 8.793 1.100 1.00 84.00 223 ILE A C 1
ATOM 1793 O O . ILE A 1 223 ? -9.018 8.881 1.342 1.00 84.00 223 ILE A O 1
ATOM 1797 N N . ASN A 1 224 ? -6.954 9.750 1.458 1.00 75.44 224 ASN A N 1
ATOM 1798 C CA . ASN A 1 224 ? -7.355 10.984 2.143 1.00 75.44 224 ASN A CA 1
ATOM 1799 C C . ASN A 1 224 ? -7.745 12.123 1.176 1.00 75.44 224 ASN A C 1
ATOM 1801 O O . ASN A 1 224 ? -8.233 13.159 1.613 1.00 75.44 224 ASN A O 1
ATOM 1805 N N . ASN A 1 225 ? -7.573 11.938 -0.136 1.00 82.12 225 ASN A N 1
ATOM 1806 C CA . ASN A 1 225 ? -7.923 12.904 -1.177 1.00 82.12 225 ASN A CA 1
ATOM 1807 C C . ASN A 1 225 ? -8.764 12.235 -2.277 1.00 82.12 225 ASN A C 1
ATOM 1809 O O . ASN A 1 225 ? -8.370 12.202 -3.440 1.00 82.12 225 ASN A O 1
ATOM 1813 N N . LEU A 1 226 ? -9.918 11.674 -1.907 1.00 86.31 226 LEU A N 1
ATOM 1814 C CA . LEU A 1 226 ? -10.781 10.933 -2.838 1.00 86.31 226 LEU A CA 1
ATOM 1815 C C . LEU A 1 226 ? -11.333 11.788 -3.990 1.00 86.31 226 LEU A C 1
ATOM 1817 O O . LEU A 1 226 ? -11.588 11.260 -5.070 1.00 86.31 226 LEU A O 1
ATOM 1821 N N . ASP A 1 227 ? -11.506 13.090 -3.762 1.00 87.75 227 ASP A N 1
ATOM 1822 C CA . ASP A 1 227 ? -12.081 14.019 -4.740 1.00 87.75 227 ASP A CA 1
ATOM 1823 C C . ASP A 1 227 ? -11.020 14.577 -5.718 1.00 87.75 227 ASP A C 1
ATOM 1825 O O . ASP A 1 227 ? -11.354 15.327 -6.637 1.00 87.75 227 ASP A O 1
ATOM 1829 N N . GLY A 1 228 ? -9.739 14.223 -5.535 1.00 88.38 228 GLY A N 1
ATOM 1830 C CA . GLY A 1 228 ? -8.675 14.544 -6.486 1.00 88.38 228 GLY A CA 1
ATOM 1831 C C . GLY A 1 228 ? -8.954 13.933 -7.860 1.00 88.38 228 GLY A C 1
ATOM 1832 O O . GLY A 1 228 ? -9.503 12.836 -7.949 1.00 88.38 228 GLY A O 1
ATOM 1833 N N . ILE A 1 229 ? -8.608 14.661 -8.923 1.00 92.69 229 ILE A N 1
ATOM 1834 C CA . ILE A 1 229 ? -8.889 14.278 -10.311 1.00 92.69 229 ILE A CA 1
ATOM 1835 C C . ILE A 1 229 ? -7.580 14.016 -11.049 1.00 92.69 229 ILE A C 1
ATOM 1837 O O . ILE A 1 229 ? -6.690 14.865 -11.034 1.00 92.69 229 ILE A O 1
ATOM 1841 N N . GLU A 1 230 ? -7.527 12.892 -11.755 1.00 93.56 230 GLU A N 1
ATOM 1842 C CA . GLU A 1 230 ? -6.438 12.503 -12.646 1.00 93.56 230 GLU A CA 1
ATOM 1843 C C . GLU A 1 230 ? -6.885 12.572 -14.112 1.00 93.56 230 GLU A C 1
ATOM 1845 O O . GLU A 1 230 ? -8.013 12.209 -14.466 1.00 93.56 230 GLU A O 1
ATOM 1850 N N . ASP A 1 231 ? -5.984 13.034 -14.978 1.00 93.38 231 ASP A N 1
ATOM 1851 C CA . ASP A 1 231 ? -6.138 12.946 -16.429 1.00 93.38 231 ASP A CA 1
ATOM 1852 C C . ASP A 1 231 ? -5.623 11.574 -16.895 1.00 93.38 231 ASP A C 1
ATOM 1854 O O . ASP A 1 231 ? -4.431 11.273 -16.787 1.00 93.38 231 ASP A O 1
ATOM 1858 N N . ILE A 1 232 ? -6.513 10.739 -17.434 1.00 95.31 232 ILE A N 1
ATOM 1859 C CA . ILE A 1 232 ? -6.173 9.402 -17.935 1.00 95.31 232 ILE A CA 1
ATOM 1860 C C . ILE A 1 232 ? -6.165 9.328 -19.457 1.00 95.31 232 ILE A C 1
ATOM 1862 O O . ILE A 1 232 ? -6.925 10.029 -20.133 1.00 95.31 232 ILE A O 1
ATOM 1866 N N . SER A 1 233 ? -5.332 8.432 -19.984 1.00 94.75 233 SER A N 1
ATOM 1867 C CA . SER A 1 233 ? -5.374 7.993 -21.376 1.00 94.75 233 SER A CA 1
ATOM 1868 C C . SER A 1 233 ? -5.242 6.483 -21.523 1.00 94.75 233 SER A C 1
ATOM 1870 O O . SER A 1 233 ? -4.615 5.842 -20.681 1.00 94.75 233 SER A O 1
ATOM 1872 N N . ASP A 1 234 ? -5.806 5.937 -22.598 1.00 94.75 234 ASP A N 1
ATOM 1873 C CA . ASP A 1 234 ? -5.605 4.546 -23.023 1.00 94.75 234 ASP A CA 1
ATOM 1874 C C . ASP A 1 234 ? -4.493 4.421 -24.086 1.00 94.75 234 ASP A C 1
ATOM 1876 O O . ASP A 1 234 ? -3.791 5.391 -24.398 1.00 94.75 234 ASP A O 1
ATOM 1880 N N . GLU A 1 235 ? -4.306 3.211 -24.622 1.00 90.75 235 GLU A N 1
ATOM 1881 C CA . GLU A 1 235 ? -3.295 2.900 -25.646 1.00 90.75 235 GLU A CA 1
ATOM 1882 C C . GLU A 1 235 ? -3.569 3.584 -26.995 1.00 90.75 235 GLU A C 1
ATOM 1884 O O . GLU A 1 235 ? -2.629 3.979 -27.690 1.00 90.75 235 GLU A O 1
ATOM 1889 N N . ASP A 1 236 ? -4.844 3.795 -27.328 1.00 90.12 236 ASP A N 1
ATOM 1890 C CA . ASP A 1 236 ? -5.287 4.469 -28.554 1.00 90.12 236 ASP A CA 1
ATOM 1891 C C . ASP A 1 236 ? -5.192 6.007 -28.448 1.00 90.12 236 ASP A C 1
ATO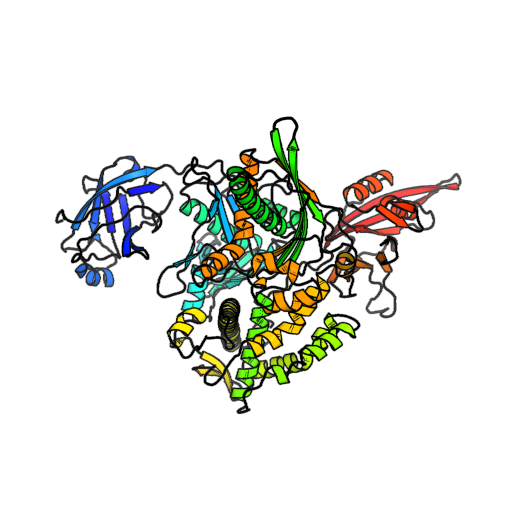M 1893 O O . ASP A 1 236 ? -5.359 6.734 -29.434 1.00 90.12 236 ASP A O 1
ATOM 1897 N N . GLY A 1 237 ? -4.876 6.528 -27.257 1.00 89.06 237 GLY A N 1
ATOM 1898 C CA . GLY A 1 237 ? -4.717 7.953 -26.978 1.00 89.06 237 GLY A CA 1
ATOM 1899 C C . GLY A 1 237 ? -6.025 8.681 -26.665 1.00 89.06 237 GLY A C 1
ATOM 1900 O O . GLY A 1 237 ? -6.030 9.919 -26.600 1.00 89.06 237 GLY A O 1
ATOM 1901 N N . ASN A 1 238 ? -7.121 7.951 -26.442 1.00 93.69 238 ASN A N 1
ATOM 1902 C CA . ASN A 1 238 ? -8.359 8.512 -25.913 1.00 93.69 238 ASN A CA 1
ATOM 1903 C C . ASN A 1 238 ? -8.106 9.056 -24.508 1.00 93.69 238 ASN A C 1
ATOM 1905 O O . ASN A 1 238 ? -7.246 8.562 -23.786 1.00 93.69 238 ASN A O 1
ATOM 1909 N N . LYS A 1 239 ? -8.843 10.101 -24.116 1.00 94.69 239 LYS A N 1
ATOM 1910 C CA . LYS A 1 239 ? -8.642 10.786 -22.833 1.00 94.69 239 LYS A CA 1
ATOM 1911 C C . LYS A 1 239 ? -9.922 10.922 -22.031 1.00 94.69 239 LYS A C 1
ATOM 1913 O O . LYS A 1 239 ? -11.004 11.158 -22.588 1.00 94.69 239 LYS A O 1
ATOM 1918 N N . TYR A 1 240 ? -9.768 10.861 -20.715 1.00 95.31 240 TYR A N 1
ATOM 1919 C CA . TYR A 1 240 ? -10.842 11.079 -19.756 1.00 95.31 240 TYR A CA 1
ATOM 1920 C C . TYR A 1 240 ? -10.308 11.659 -18.438 1.00 95.31 240 TYR A C 1
ATOM 1922 O O . TYR A 1 240 ? -9.108 11.627 -18.184 1.00 95.31 240 TYR A O 1
ATOM 1930 N N . LYS A 1 241 ? -11.199 12.226 -17.620 1.00 95.44 241 LYS A N 1
ATOM 1931 C CA . LYS A 1 241 ? -10.886 12.736 -16.280 1.00 95.44 241 LYS A CA 1
ATOM 1932 C C . LYS A 1 241 ? -11.608 11.891 -15.255 1.00 95.44 241 LYS A C 1
ATOM 1934 O O . LYS A 1 241 ? -12.826 11.776 -15.342 1.00 95.44 241 LYS A O 1
ATOM 1939 N N . ILE A 1 242 ? -10.874 11.349 -14.296 1.00 94.88 242 ILE A N 1
ATOM 1940 C CA . ILE A 1 242 ? -11.408 10.406 -13.316 1.00 94.88 242 ILE A CA 1
ATOM 1941 C C . ILE A 1 242 ? -11.008 10.805 -11.900 1.00 94.88 242 ILE A C 1
ATOM 1943 O O . ILE A 1 242 ? -9.932 11.364 -11.689 1.00 94.88 242 ILE A O 1
ATOM 1947 N N . SER A 1 243 ? -11.877 10.540 -10.928 1.00 93.75 243 SER A N 1
ATOM 1948 C CA . SER A 1 243 ? -11.571 10.792 -9.522 1.00 93.75 243 SER A CA 1
ATOM 1949 C C . SER A 1 243 ? -10.686 9.695 -8.917 1.00 93.75 243 SER A C 1
ATOM 1951 O O . SER A 1 243 ? -10.762 8.525 -9.300 1.00 93.75 243 SER A O 1
ATOM 1953 N N . HIS A 1 244 ? -9.879 10.041 -7.908 1.00 92.75 244 HIS A N 1
ATOM 1954 C CA . HIS A 1 244 ? -9.146 9.050 -7.113 1.00 92.75 244 HIS A CA 1
ATOM 1955 C C . HIS A 1 244 ? -10.096 8.025 -6.485 1.00 92.75 244 HIS A C 1
ATOM 1957 O O . HIS A 1 244 ? -9.763 6.842 -6.410 1.00 92.75 244 HIS A O 1
ATOM 1963 N N . LYS A 1 245 ? -11.287 8.471 -6.060 1.00 92.19 245 LYS A N 1
ATOM 1964 C CA . LYS A 1 245 ? -12.359 7.614 -5.545 1.00 92.19 245 LYS A CA 1
ATOM 1965 C C . LYS A 1 245 ? -12.681 6.472 -6.506 1.00 92.19 245 LYS A C 1
ATOM 1967 O O . LYS A 1 245 ? -12.705 5.319 -6.085 1.00 92.19 245 LYS A O 1
ATOM 1972 N N . GLU A 1 246 ? -12.931 6.791 -7.773 1.00 91.81 246 GLU A N 1
ATOM 1973 C CA . GLU A 1 246 ? -13.299 5.807 -8.793 1.00 91.81 246 GLU A CA 1
ATOM 1974 C C . GLU A 1 246 ? -12.155 4.825 -9.061 1.00 91.81 246 GLU A C 1
ATOM 1976 O O . GLU A 1 246 ? -12.385 3.620 -9.035 1.00 91.81 246 GLU A O 1
ATOM 1981 N N . LEU A 1 247 ? -10.916 5.307 -9.214 1.00 94.75 247 LEU A N 1
ATOM 1982 C CA . LEU A 1 247 ? -9.749 4.440 -9.431 1.00 94.75 247 LEU A CA 1
ATOM 1983 C C . LEU A 1 247 ? -9.509 3.472 -8.261 1.00 94.75 247 LEU A C 1
ATOM 1985 O O . LEU A 1 247 ? -9.315 2.274 -8.475 1.00 94.75 247 LEU A O 1
ATOM 1989 N N . ILE A 1 248 ? -9.549 3.967 -7.017 1.00 94.94 248 ILE A N 1
ATOM 1990 C CA . ILE A 1 248 ? -9.383 3.118 -5.826 1.00 94.94 248 ILE A CA 1
ATOM 1991 C C . ILE A 1 248 ? -10.517 2.096 -5.741 1.00 94.94 248 ILE A C 1
ATOM 1993 O O . ILE A 1 248 ? -10.260 0.925 -5.459 1.00 94.94 248 ILE A O 1
ATOM 1997 N N . LYS A 1 249 ? -11.762 2.522 -5.987 1.00 93.31 249 LYS A N 1
ATOM 1998 C CA . LYS A 1 249 ? -12.925 1.634 -5.948 1.00 93.31 249 LYS A CA 1
ATOM 1999 C C . LYS A 1 249 ? -12.804 0.508 -6.975 1.00 93.31 249 LYS A C 1
ATOM 2001 O O . LYS A 1 249 ? -12.950 -0.641 -6.584 1.00 93.31 249 LYS A O 1
ATOM 2006 N N . GLN A 1 250 ? -12.443 0.813 -8.222 1.00 94.12 250 GLN A N 1
ATOM 2007 C CA . GLN A 1 250 ? -12.232 -0.191 -9.274 1.00 94.12 250 GLN A CA 1
ATOM 2008 C C . GLN A 1 250 ? -11.179 -1.238 -8.875 1.00 94.12 250 GLN A C 1
ATOM 2010 O O . GLN A 1 250 ? -11.406 -2.442 -9.001 1.00 94.12 250 GLN A O 1
ATOM 2015 N N . TYR A 1 251 ? -10.055 -0.798 -8.300 1.00 97.25 251 TYR A N 1
ATOM 2016 C CA . TYR A 1 251 ? -9.024 -1.711 -7.804 1.00 97.25 251 TYR A CA 1
ATOM 2017 C C . TYR A 1 251 ? -9.516 -2.589 -6.640 1.00 97.25 251 TYR A C 1
ATOM 2019 O O . TYR A 1 251 ? -9.282 -3.799 -6.625 1.00 97.25 251 TYR A O 1
ATOM 2027 N N . LEU A 1 252 ? -10.206 -2.012 -5.651 1.00 96.06 252 LEU A N 1
ATOM 2028 C CA . LEU A 1 252 ? -10.722 -2.782 -4.514 1.00 96.06 252 LEU A CA 1
ATOM 2029 C C . LEU A 1 252 ? -11.852 -3.739 -4.926 1.00 96.06 252 LEU A C 1
ATOM 2031 O O . LEU A 1 252 ? -11.894 -4.860 -4.421 1.00 96.06 252 LEU A O 1
ATOM 2035 N N . ASP A 1 253 ? -12.712 -3.343 -5.865 1.00 94.62 253 ASP A N 1
ATOM 2036 C CA . ASP A 1 253 ? -13.753 -4.202 -6.437 1.00 94.62 253 ASP A CA 1
ATOM 2037 C C . ASP A 1 253 ? -13.129 -5.404 -7.168 1.00 94.62 253 ASP A C 1
ATOM 2039 O O . ASP A 1 253 ? -13.611 -6.529 -7.011 1.00 94.62 253 ASP A O 1
ATOM 2043 N N . TYR A 1 254 ? -12.004 -5.218 -7.874 1.00 95.31 254 TYR A N 1
ATOM 2044 C CA . TYR A 1 254 ? -11.218 -6.325 -8.435 1.00 95.31 254 TYR A CA 1
ATOM 2045 C C . TYR A 1 254 ? -10.660 -7.257 -7.348 1.00 95.31 254 TYR A C 1
ATOM 2047 O O . TYR A 1 254 ? -10.772 -8.481 -7.467 1.00 95.31 254 TYR A O 1
ATOM 2055 N N . VAL A 1 255 ? -10.089 -6.710 -6.268 1.00 97.00 255 VAL A N 1
ATOM 2056 C CA . VAL A 1 255 ? -9.549 -7.505 -5.147 1.00 97.00 255 VAL A CA 1
ATOM 2057 C C . VAL A 1 255 ? -10.650 -8.340 -4.489 1.00 97.00 255 VAL A C 1
ATOM 2059 O O . VAL A 1 255 ? -10.472 -9.544 -4.296 1.00 97.00 255 VAL A O 1
ATOM 2062 N N . ILE A 1 256 ? -11.800 -7.729 -4.192 1.00 95.88 256 ILE A N 1
ATOM 2063 C CA . ILE A 1 256 ? -12.953 -8.411 -3.588 1.00 95.88 256 ILE A CA 1
ATOM 2064 C C . ILE A 1 256 ? -13.491 -9.476 -4.541 1.00 95.88 256 ILE A C 1
ATOM 2066 O O . ILE A 1 256 ? -13.656 -10.622 -4.136 1.00 95.88 256 ILE A O 1
ATOM 2070 N N . SER A 1 257 ? -13.689 -9.146 -5.819 1.00 91.94 257 SER A N 1
ATOM 2071 C CA . SER A 1 257 ? -14.177 -10.101 -6.823 1.00 91.94 257 SER A CA 1
ATOM 2072 C C . SER A 1 257 ? -13.220 -11.281 -7.006 1.00 91.94 257 SER A C 1
ATOM 2074 O O . SER A 1 257 ? -13.647 -12.408 -7.240 1.00 91.94 257 SER A O 1
ATOM 2076 N N . THR A 1 258 ? -11.913 -11.057 -6.879 1.00 92.44 258 THR A N 1
ATOM 2077 C CA . THR A 1 258 ? -10.908 -12.128 -6.916 1.00 92.44 258 THR A CA 1
ATOM 2078 C C . THR A 1 258 ? -10.985 -13.018 -5.681 1.00 92.44 258 THR A C 1
ATOM 2080 O O . THR A 1 258 ? -10.942 -14.237 -5.818 1.00 92.44 258 THR A O 1
ATOM 2083 N N . ALA A 1 259 ? -11.193 -12.445 -4.494 1.00 94.88 259 ALA A N 1
ATOM 2084 C CA . ALA A 1 259 ? -11.431 -13.226 -3.284 1.00 94.88 259 ALA A CA 1
ATOM 2085 C C . ALA A 1 259 ? -12.740 -14.032 -3.358 1.00 94.88 259 ALA A C 1
ATOM 2087 O O . ALA A 1 259 ? -12.758 -15.207 -3.007 1.00 94.88 259 ALA A O 1
ATOM 2088 N N . GLU A 1 260 ? -13.824 -13.437 -3.856 1.00 93.12 260 GLU A N 1
ATOM 2089 C CA . GLU A 1 260 ? -15.108 -14.124 -4.039 1.00 93.12 260 GLU A CA 1
ATOM 2090 C C . GLU A 1 260 ? -15.015 -15.282 -5.037 1.00 93.12 260 GLU A C 1
ATOM 2092 O O . GLU A 1 260 ? -15.638 -16.319 -4.816 1.00 93.12 260 GLU A O 1
ATOM 2097 N N . ARG A 1 261 ? -14.210 -15.129 -6.100 1.00 88.75 261 ARG A N 1
ATOM 2098 C CA . ARG A 1 261 ? -13.870 -16.221 -7.024 1.00 88.75 261 ARG A CA 1
ATOM 2099 C C . ARG A 1 261 ? -13.098 -17.325 -6.309 1.00 88.75 261 ARG A C 1
ATOM 2101 O O . ARG A 1 261 ? -13.548 -18.462 -6.325 1.00 88.75 261 ARG A O 1
ATOM 2108 N N . PHE A 1 262 ? -12.013 -16.970 -5.620 1.00 89.69 262 PHE A N 1
ATOM 2109 C CA . PHE A 1 262 ? -11.163 -17.912 -4.885 1.00 89.69 262 PHE A CA 1
ATOM 2110 C C . PHE A 1 262 ? -11.946 -18.747 -3.860 1.00 89.69 262 PHE A C 1
ATOM 2112 O O . PHE A 1 262 ? -11.730 -19.947 -3.736 1.00 89.69 262 PHE A O 1
ATOM 2119 N N . PHE A 1 263 ? -12.869 -18.121 -3.127 1.00 90.94 263 PHE A N 1
ATOM 2120 C CA . PHE A 1 263 ? -13.697 -18.805 -2.131 1.00 90.94 263 PHE A CA 1
ATOM 2121 C C . PHE A 1 263 ? -14.990 -19.399 -2.701 1.00 90.94 263 PHE A C 1
ATOM 2123 O O . PHE A 1 263 ? -15.686 -20.119 -1.987 1.00 90.94 263 PHE A O 1
ATOM 2130 N N . GLN A 1 264 ? -15.350 -19.060 -3.942 1.00 88.81 264 GLN A N 1
ATOM 2131 C CA . GLN A 1 264 ? -16.658 -19.326 -4.546 1.00 88.81 264 GLN A CA 1
ATOM 2132 C C . GLN A 1 264 ? -17.841 -18.934 -3.634 1.00 88.81 264 GLN A C 1
ATOM 2134 O O . GLN A 1 264 ? -18.839 -19.652 -3.521 1.00 88.81 264 GLN A O 1
ATOM 2139 N N . LYS A 1 265 ? -17.730 -17.788 -2.952 1.00 91.81 265 LYS A N 1
ATOM 2140 C CA . LYS A 1 265 ? -18.738 -17.233 -2.027 1.00 91.81 265 LYS A CA 1
ATOM 2141 C C . LYS A 1 265 ? -18.813 -15.718 -2.175 1.00 91.81 265 LYS A C 1
ATOM 2143 O O . LYS A 1 265 ? -17.818 -15.088 -2.520 1.00 91.81 265 LYS A O 1
ATOM 2148 N N . ARG A 1 266 ? -19.971 -15.121 -1.878 1.00 92.69 266 ARG A N 1
ATOM 2149 C CA . ARG A 1 266 ? -20.105 -13.661 -1.723 1.00 92.69 266 ARG A CA 1
ATOM 2150 C C . ARG A 1 266 ? -19.836 -13.233 -0.289 1.00 92.69 266 ARG A C 1
ATOM 2152 O O . ARG A 1 266 ? -20.233 -13.936 0.637 1.00 92.69 266 ARG A O 1
ATOM 2159 N N . PHE A 1 267 ? -19.227 -12.066 -0.113 1.00 94.94 267 PHE A N 1
ATOM 2160 C CA . PHE A 1 267 ? -19.001 -11.471 1.205 1.00 94.94 267 PHE A CA 1
ATOM 2161 C C . PHE A 1 267 ? -19.886 -10.240 1.398 1.00 94.94 267 PHE A C 1
ATOM 2163 O O . PHE A 1 267 ? -19.904 -9.353 0.551 1.00 94.94 267 PHE A O 1
ATOM 2170 N N . ALA A 1 268 ? -20.576 -10.155 2.535 1.00 93.38 268 ALA A N 1
ATOM 2171 C CA . ALA A 1 268 ? -21.350 -8.967 2.908 1.00 93.38 268 ALA A CA 1
ATOM 2172 C C . ALA A 1 268 ? -20.553 -7.985 3.781 1.00 93.38 268 ALA A C 1
ATOM 2174 O O . ALA A 1 268 ? -20.776 -6.773 3.726 1.00 93.38 268 ALA A O 1
ATOM 2175 N N . THR A 1 269 ? -19.610 -8.501 4.573 1.00 95.56 269 THR A N 1
ATOM 2176 C CA . THR A 1 269 ? -18.882 -7.738 5.594 1.00 95.56 269 THR A CA 1
ATOM 2177 C C . THR A 1 269 ? -17.405 -7.638 5.248 1.00 95.56 269 THR A C 1
ATOM 2179 O O . THR A 1 269 ? -16.748 -8.650 4.985 1.00 95.56 269 THR A O 1
ATOM 2182 N N . LEU A 1 270 ? -16.872 -6.416 5.295 1.00 96.31 270 LEU A N 1
ATOM 2183 C CA . LEU A 1 270 ? -15.476 -6.113 4.999 1.00 96.31 270 LEU A CA 1
ATOM 2184 C C . LEU A 1 270 ? -14.765 -5.554 6.233 1.00 96.31 270 LEU A C 1
ATOM 2186 O O . LEU A 1 270 ? -15.218 -4.595 6.864 1.00 96.31 270 LEU A O 1
ATOM 2190 N N . HIS A 1 271 ? -13.600 -6.115 6.526 1.00 96.50 271 HIS A N 1
ATOM 2191 C CA . HIS A 1 271 ? -12.614 -5.574 7.451 1.00 96.50 271 HIS A CA 1
ATOM 2192 C C . HIS A 1 271 ? -11.444 -5.019 6.647 1.00 96.50 271 HIS A C 1
ATOM 2194 O O . HIS A 1 271 ? -10.927 -5.694 5.760 1.00 96.50 271 HIS A O 1
ATOM 2200 N N . PHE A 1 272 ? -11.014 -3.805 6.978 1.00 95.06 272 PHE A N 1
ATOM 2201 C CA . PHE A 1 272 ? -9.776 -3.249 6.450 1.00 95.06 272 PHE A CA 1
ATOM 2202 C C . PHE A 1 272 ? -8.797 -3.014 7.590 1.00 95.06 272 PHE A C 1
ATOM 2204 O O . PHE A 1 272 ? -9.158 -2.398 8.601 1.00 95.06 272 PHE A O 1
ATOM 2211 N N . THR A 1 273 ? -7.550 -3.439 7.403 1.00 90.69 273 THR A N 1
ATOM 2212 C CA . THR A 1 273 ? -6.448 -2.872 8.178 1.00 90.69 273 THR A CA 1
ATOM 2213 C C . THR A 1 273 ? -6.215 -1.446 7.719 1.00 90.69 273 THR A C 1
ATOM 2215 O O . THR A 1 273 ? -6.319 -1.123 6.534 1.00 90.69 273 THR A O 1
ATOM 2218 N N . ALA A 1 274 ? -5.944 -0.571 8.677 1.00 83.62 274 ALA A N 1
ATOM 2219 C CA . ALA A 1 274 ? -5.704 0.831 8.392 1.00 83.62 274 ALA A CA 1
ATOM 2220 C C . ALA A 1 274 ? -4.379 1.298 9.004 1.00 83.62 274 ALA A C 1
ATOM 2222 O O . ALA A 1 274 ? -3.961 0.764 10.039 1.00 83.62 274 ALA A O 1
ATOM 2223 N N . PRO A 1 275 ? -3.748 2.338 8.434 1.00 76.00 275 PRO A N 1
ATOM 2224 C CA . PRO A 1 275 ? -2.589 2.963 9.053 1.00 76.00 275 PRO A CA 1
ATOM 2225 C C . PRO A 1 275 ? -2.940 3.470 10.453 1.00 76.00 275 PRO A C 1
ATOM 2227 O O . PRO A 1 275 ? -3.991 4.093 10.637 1.00 76.00 275 PRO A O 1
ATOM 2230 N N . VAL A 1 276 ? -2.044 3.269 11.424 1.00 72.62 276 VAL A N 1
ATOM 2231 C CA . VAL A 1 276 ? -2.281 3.611 12.842 1.00 72.62 276 VAL A CA 1
ATOM 2232 C C . VAL A 1 276 ? -2.744 5.066 12.991 1.00 72.62 276 VAL A C 1
ATOM 2234 O O . VAL A 1 276 ? -3.745 5.343 13.651 1.00 72.62 276 VAL A O 1
ATOM 2237 N N . LYS A 1 277 ? -2.068 5.993 12.296 1.00 66.94 277 LYS A N 1
ATOM 2238 C CA . LYS A 1 277 ? -2.334 7.436 12.387 1.00 66.94 277 LYS A CA 1
ATOM 2239 C C . LYS A 1 277 ? -3.661 7.884 11.765 1.00 66.94 277 LYS A C 1
ATOM 2241 O O . LYS A 1 277 ? -4.209 8.919 12.137 1.00 66.94 277 LYS A O 1
ATOM 2246 N N . LEU A 1 278 ? -4.163 7.120 10.797 1.00 70.75 278 LEU A N 1
ATOM 2247 C CA . LEU A 1 278 ? -5.238 7.529 9.890 1.00 70.75 278 LEU A CA 1
ATOM 2248 C C . LEU A 1 278 ? -6.430 6.573 9.930 1.00 70.75 278 LEU A C 1
ATOM 2250 O O . LEU A 1 278 ? -7.295 6.643 9.065 1.00 70.75 278 LEU A O 1
ATOM 2254 N N . LYS A 1 279 ? -6.506 5.687 10.931 1.00 78.12 279 LYS A N 1
ATOM 2255 C CA . LYS A 1 279 ? -7.508 4.616 11.000 1.00 78.12 279 LYS A CA 1
ATOM 2256 C C . LYS A 1 279 ? -8.929 5.109 10.746 1.00 78.12 279 LYS A C 1
ATOM 2258 O O . LYS A 1 279 ? -9.630 4.562 9.899 1.00 78.12 279 LYS A O 1
ATOM 2263 N N . LYS A 1 280 ? -9.341 6.165 11.448 1.00 78.75 280 LYS A N 1
ATOM 2264 C CA . LYS A 1 280 ? -10.683 6.730 11.300 1.00 78.75 280 LYS A CA 1
ATOM 2265 C C . LYS A 1 280 ? -10.920 7.313 9.906 1.00 78.75 280 LYS A C 1
ATOM 2267 O O . LYS A 1 280 ? -11.880 6.916 9.257 1.00 78.75 280 LYS A O 1
ATOM 2272 N N . SER A 1 281 ? -10.052 8.214 9.436 1.00 77.50 281 SER A N 1
ATOM 2273 C CA . SER A 1 281 ? -10.227 8.855 8.124 1.00 77.50 281 SER A CA 1
ATOM 2274 C C . SER A 1 281 ? -10.178 7.838 6.986 1.00 77.50 281 SER A C 1
ATOM 2276 O O . SER A 1 281 ? -10.983 7.920 6.065 1.00 77.50 281 SER A O 1
ATOM 2278 N N . PHE A 1 282 ? -9.303 6.837 7.093 1.00 86.12 282 PHE A N 1
ATOM 2279 C CA . PHE A 1 282 ? -9.199 5.723 6.160 1.00 86.12 282 PHE A CA 1
ATOM 2280 C C . PHE A 1 282 ? -10.504 4.918 6.096 1.00 86.12 282 PHE A C 1
ATOM 2282 O O . PHE A 1 282 ? -11.057 4.721 5.017 1.00 86.12 282 PHE A O 1
ATOM 2289 N N . LEU A 1 283 ? -11.036 4.477 7.241 1.00 89.06 283 LEU A N 1
ATOM 2290 C CA . LEU A 1 283 ? -12.271 3.686 7.274 1.00 89.06 283 LEU A CA 1
ATOM 2291 C C . LEU A 1 283 ? -13.493 4.502 6.837 1.00 89.06 283 LEU A C 1
ATOM 2293 O O . LEU A 1 283 ? -14.361 3.970 6.149 1.00 89.06 283 LEU A O 1
ATOM 2297 N N . ASP A 1 284 ? -13.560 5.783 7.198 1.00 86.69 284 ASP A N 1
ATOM 2298 C CA . ASP A 1 284 ? -14.627 6.686 6.756 1.00 86.69 284 ASP A CA 1
ATOM 2299 C C . ASP A 1 284 ? -14.566 6.911 5.235 1.00 86.69 284 ASP A C 1
ATOM 2301 O O . ASP A 1 284 ? -15.604 6.881 4.569 1.00 86.69 284 ASP A O 1
ATOM 2305 N N . ALA A 1 285 ? -13.364 7.050 4.664 1.00 87.25 285 ALA A N 1
ATOM 2306 C CA . ALA A 1 285 ? -13.149 7.130 3.220 1.00 87.25 285 ALA A CA 1
ATOM 2307 C C . ALA A 1 285 ? -13.630 5.856 2.507 1.00 87.25 285 ALA A C 1
ATOM 2309 O O . ALA A 1 285 ? -14.403 5.940 1.552 1.00 87.25 285 ALA A O 1
ATOM 2310 N N . VAL A 1 286 ? -13.260 4.673 3.009 1.00 90.56 286 VAL A N 1
ATOM 2311 C CA . VAL A 1 286 ? -13.711 3.384 2.453 1.00 90.56 286 VAL A CA 1
ATOM 2312 C C . VAL A 1 286 ? -15.226 3.215 2.565 1.00 90.56 286 VAL A C 1
ATOM 2314 O O . VAL A 1 286 ? -15.881 2.836 1.596 1.00 90.56 286 VAL A O 1
ATOM 2317 N N . LYS A 1 287 ? -15.824 3.574 3.704 1.00 89.44 287 LYS A N 1
ATOM 2318 C CA . LYS A 1 287 ? -17.286 3.579 3.873 1.00 89.44 287 LYS A CA 1
ATOM 2319 C C . LYS A 1 287 ? -17.975 4.508 2.884 1.00 89.44 287 LYS A C 1
ATOM 2321 O O . LYS A 1 287 ? -18.969 4.113 2.288 1.00 89.44 287 LYS A O 1
ATOM 2326 N N . LYS A 1 288 ? -17.449 5.718 2.672 1.00 85.94 288 LYS A N 1
ATOM 2327 C CA . LYS A 1 288 ? -17.978 6.672 1.681 1.00 85.94 288 LYS A CA 1
ATOM 2328 C C . LYS A 1 288 ? -17.905 6.114 0.252 1.00 85.94 288 LYS A C 1
ATOM 2330 O O . LYS A 1 288 ? -18.734 6.481 -0.574 1.00 85.94 288 LYS A O 1
ATOM 2335 N N . MET A 1 289 ? -16.937 5.245 -0.053 1.00 87.19 289 MET A N 1
ATOM 2336 C CA . MET A 1 289 ? -16.846 4.580 -1.360 1.00 87.19 289 MET A CA 1
ATOM 2337 C C . MET A 1 289 ? -17.936 3.521 -1.574 1.00 87.19 289 MET A C 1
ATOM 2339 O O . MET A 1 289 ? -18.460 3.436 -2.679 1.00 87.19 289 MET A O 1
ATOM 2343 N N . TYR A 1 290 ? -18.294 2.746 -0.544 1.00 86.12 290 TYR A N 1
ATOM 2344 C CA . TYR A 1 290 ? -19.241 1.623 -0.665 1.00 86.12 290 TYR A CA 1
ATOM 2345 C C . TYR A 1 290 ? -20.676 1.912 -0.206 1.00 86.12 290 TYR A C 1
ATOM 2347 O O . TYR A 1 290 ? -21.574 1.135 -0.513 1.00 86.12 290 TYR A O 1
ATOM 2355 N N . ASN A 1 291 ? -20.904 3.028 0.489 1.00 76.31 291 ASN A N 1
ATOM 2356 C CA . ASN A 1 291 ? -22.237 3.530 0.844 1.00 76.31 291 ASN A CA 1
ATOM 2357 C C . ASN A 1 291 ? -22.725 4.629 -0.118 1.00 76.31 291 ASN A C 1
ATOM 2359 O O . ASN A 1 291 ? -23.640 5.377 0.223 1.00 76.31 291 ASN A O 1
ATOM 2363 N N . ASP A 1 292 ? -22.078 4.778 -1.276 1.00 70.06 292 ASP A N 1
ATOM 2364 C CA . ASP A 1 292 ? -22.539 5.679 -2.330 1.00 70.06 292 ASP A CA 1
ATOM 2365 C C . ASP A 1 292 ? -23.816 5.117 -2.976 1.00 70.06 292 ASP A C 1
ATOM 2367 O O . ASP A 1 292 ? -23.911 3.917 -3.233 1.00 70.06 292 ASP A O 1
ATOM 2371 N N . GLU A 1 293 ? -24.786 5.985 -3.251 1.00 60.47 293 GLU A N 1
ATOM 2372 C CA . GLU A 1 293 ? -26.081 5.643 -3.852 1.00 60.47 293 GLU A CA 1
ATOM 2373 C C . GLU A 1 293 ? -25.954 5.058 -5.269 1.00 60.47 293 GLU A C 1
ATOM 2375 O O . GLU A 1 293 ? -26.864 4.380 -5.741 1.00 60.47 293 GLU A O 1
ATOM 2380 N N . PHE A 1 294 ? -24.802 5.262 -5.914 1.00 64.19 294 PHE A N 1
ATOM 2381 C CA . PHE A 1 294 ? -24.455 4.709 -7.226 1.00 64.19 294 PHE A CA 1
ATOM 2382 C C . PHE A 1 294 ? -23.660 3.394 -7.168 1.00 64.19 294 PHE A C 1
ATOM 2384 O O . PHE A 1 294 ? -23.214 2.909 -8.205 1.00 64.19 294 PHE A O 1
ATOM 2391 N N . SER A 1 295 ? -23.428 2.817 -5.984 1.00 66.44 295 SER A N 1
ATOM 2392 C CA . SER A 1 295 ? -22.714 1.541 -5.875 1.00 66.44 295 SER A CA 1
ATOM 2393 C C . SER A 1 295 ? -23.658 0.371 -6.158 1.00 66.44 295 SER A C 1
ATOM 2395 O O . SER A 1 295 ? -24.618 0.155 -5.421 1.00 66.44 295 SER A O 1
ATOM 2397 N N . ASP A 1 296 ? -23.331 -0.453 -7.157 1.00 69.06 296 ASP A N 1
ATOM 2398 C CA . ASP A 1 296 ? -24.074 -1.686 -7.481 1.00 69.06 296 ASP A CA 1
ATOM 2399 C C . ASP A 1 296 ? -24.089 -2.704 -6.326 1.00 69.06 296 ASP A C 1
ATOM 2401 O O . ASP A 1 296 ? -24.888 -3.643 -6.300 1.00 69.06 296 ASP A O 1
ATOM 2405 N N . ARG A 1 297 ? -23.183 -2.524 -5.357 1.00 73.94 297 ARG A N 1
ATOM 2406 C CA . ARG A 1 297 ? -23.069 -3.330 -4.144 1.00 73.94 297 ARG A CA 1
ATOM 2407 C C . ARG A 1 297 ? -22.827 -2.483 -2.916 1.00 73.94 297 ARG A C 1
ATOM 2409 O O . ARG A 1 297 ? -21.928 -1.643 -2.891 1.00 73.94 297 ARG A O 1
ATOM 2416 N N . THR A 1 298 ? -23.566 -2.802 -1.865 1.00 81.94 298 THR A N 1
ATOM 2417 C CA . THR A 1 298 ? -23.367 -2.254 -0.527 1.00 81.94 298 THR A CA 1
ATOM 2418 C C . THR A 1 298 ? -22.679 -3.294 0.344 1.00 81.94 298 THR A C 1
ATOM 2420 O O . THR A 1 298 ? -23.215 -4.387 0.528 1.00 81.94 298 THR A O 1
ATOM 2423 N N . TYR A 1 299 ? -21.525 -2.947 0.907 1.00 90.50 299 TYR A N 1
ATOM 2424 C CA . TYR A 1 299 ? -20.828 -3.784 1.882 1.00 90.50 299 TYR A CA 1
ATOM 2425 C C . TYR A 1 299 ? -20.918 -3.166 3.276 1.00 90.50 299 TYR A C 1
ATOM 2427 O O . TYR A 1 299 ? -20.768 -1.953 3.444 1.00 90.50 299 TYR A O 1
ATOM 2435 N N . GLN A 1 300 ? -21.070 -4.000 4.302 1.00 92.31 300 GLN A N 1
ATOM 2436 C CA . GLN A 1 300 ? -20.884 -3.569 5.680 1.00 92.31 300 GLN A CA 1
ATOM 2437 C C . GLN A 1 300 ? -19.384 -3.463 5.979 1.00 92.31 300 GLN A C 1
ATOM 2439 O O . GLN A 1 300 ? -18.725 -4.445 6.312 1.00 92.31 300 GLN A O 1
ATOM 2444 N N . VAL A 1 301 ? -18.832 -2.254 5.888 1.00 93.12 301 VAL A N 1
ATOM 2445 C CA . VAL A 1 301 ? -17.450 -1.985 6.311 1.00 93.12 301 VAL A CA 1
ATOM 2446 C C . VAL A 1 301 ? -17.406 -1.819 7.832 1.00 93.12 301 VAL A C 1
ATOM 2448 O O . VAL A 1 301 ? -18.058 -0.923 8.384 1.00 93.12 301 VAL A O 1
ATOM 2451 N N . LEU A 1 302 ? -16.621 -2.659 8.511 1.00 92.19 302 LEU A N 1
ATOM 2452 C CA . LEU A 1 302 ? -16.489 -2.652 9.969 1.00 92.19 302 LEU A CA 1
ATOM 2453 C C . LEU A 1 302 ? -16.031 -1.290 10.516 1.00 92.19 302 LEU A C 1
ATOM 2455 O O . LEU A 1 302 ? -15.281 -0.536 9.886 1.00 92.19 302 LEU A O 1
ATOM 2459 N N . SER A 1 303 ? -16.528 -0.941 11.704 1.00 86.56 303 SER A N 1
ATOM 2460 C CA . SER A 1 303 ? -16.245 0.346 12.342 1.00 86.56 303 SER A CA 1
ATOM 2461 C C . SER A 1 303 ? -14.847 0.433 12.961 1.00 86.56 303 SER A C 1
ATOM 2463 O O . SER A 1 303 ? -14.126 -0.552 13.063 1.00 86.56 303 SER A O 1
ATOM 2465 N N . GLU A 1 304 ? -14.441 1.631 13.388 1.00 81.56 304 GLU A N 1
ATOM 2466 C CA . GLU A 1 304 ? -13.122 1.864 13.995 1.00 81.56 304 GLU A CA 1
ATOM 2467 C C . GLU A 1 304 ? -12.862 0.981 15.229 1.00 81.56 304 GLU A C 1
ATOM 2469 O O . GLU A 1 304 ? -11.731 0.541 15.440 1.00 81.56 304 GLU A O 1
ATOM 2474 N N . SER A 1 305 ? -13.896 0.693 16.025 1.00 79.75 305 SER A N 1
ATOM 2475 C CA . SER A 1 305 ? -13.811 -0.180 17.203 1.00 79.75 305 SER A CA 1
ATOM 2476 C C . SER A 1 305 ? -13.779 -1.670 16.857 1.00 79.75 305 SER A C 1
ATOM 2478 O O . SER A 1 305 ? -13.464 -2.495 17.713 1.00 79.75 305 SER A O 1
ATOM 2480 N N . GLU A 1 306 ? -14.124 -2.031 15.623 1.00 84.56 306 GLU A N 1
ATOM 2481 C CA . GLU A 1 306 ? -14.203 -3.415 15.157 1.00 84.56 306 GLU A CA 1
ATOM 2482 C C . GLU A 1 306 ? -13.071 -3.787 14.206 1.00 84.56 306 GLU A C 1
ATOM 2484 O O . GLU A 1 306 ? -12.749 -4.965 14.085 1.00 84.56 306 GLU A O 1
ATOM 2489 N N . SER A 1 307 ? -12.462 -2.799 13.558 1.00 86.81 307 SER A N 1
ATOM 2490 C CA . SER A 1 307 ? -11.311 -2.972 12.682 1.00 86.81 307 SER A CA 1
ATOM 2491 C C . SER A 1 307 ? -10.000 -2.862 13.457 1.00 86.81 307 SER A C 1
ATOM 2493 O O . SER A 1 307 ? -9.940 -2.255 14.527 1.00 86.81 307 SER A O 1
ATOM 2495 N N . LEU A 1 308 ? -8.922 -3.423 12.914 1.00 87.56 308 LEU A N 1
ATOM 2496 C CA . LEU A 1 308 ? -7.576 -3.298 13.476 1.00 87.56 308 LEU A CA 1
ATOM 2497 C C . LEU A 1 308 ? -6.789 -2.255 12.688 1.00 87.56 308 LEU A C 1
ATOM 2499 O O . LEU A 1 308 ? -7.032 -2.068 11.499 1.00 87.56 308 LEU A O 1
ATOM 2503 N N . ASP A 1 309 ? -5.848 -1.578 13.339 1.00 84.62 309 ASP A N 1
ATOM 2504 C CA . ASP A 1 309 ? -4.746 -0.977 12.590 1.00 84.62 309 ASP A CA 1
ATOM 2505 C C . ASP A 1 309 ? -3.687 -2.037 12.246 1.00 84.62 309 ASP A C 1
ATOM 2507 O O . ASP A 1 309 ? -3.653 -3.125 12.832 1.00 84.62 309 ASP A O 1
ATOM 2511 N N . GLU A 1 310 ? -2.840 -1.713 11.272 1.00 82.69 310 GLU A N 1
ATOM 2512 C CA . GLU A 1 310 ? -1.779 -2.593 10.764 1.00 82.69 310 GLU A CA 1
ATOM 2513 C C . GLU A 1 310 ? -0.830 -3.057 11.886 1.00 82.69 310 GLU A C 1
ATOM 2515 O O . GLU A 1 310 ? -0.486 -4.238 11.967 1.00 82.69 310 GLU A O 1
ATOM 2520 N N . GLY A 1 311 ? -0.491 -2.168 12.827 1.00 78.94 311 GLY A N 1
ATOM 2521 C CA . GLY A 1 311 ? 0.363 -2.484 13.971 1.00 78.94 311 GLY A CA 1
ATOM 2522 C C . GLY A 1 311 ? -0.259 -3.537 14.890 1.00 78.94 311 GLY A C 1
ATOM 2523 O O . GLY A 1 311 ? 0.371 -4.561 15.171 1.00 78.94 311 GLY A O 1
ATOM 2524 N N . ILE A 1 312 ? -1.508 -3.334 15.329 1.00 81.62 312 ILE A N 1
ATOM 2525 C CA . ILE A 1 312 ? -2.229 -4.299 16.179 1.00 81.62 312 ILE A CA 1
ATOM 2526 C C . ILE A 1 312 ? -2.401 -5.631 15.468 1.00 81.62 312 ILE A C 1
ATOM 2528 O O . ILE A 1 312 ? -2.286 -6.669 16.116 1.00 81.62 312 ILE A O 1
ATOM 2532 N N . ALA A 1 313 ? -2.668 -5.634 14.164 1.00 87.81 313 ALA A N 1
ATOM 2533 C CA . ALA A 1 313 ? -2.820 -6.875 13.419 1.00 87.81 313 ALA A CA 1
ATOM 2534 C C . ALA A 1 313 ? -1.558 -7.750 13.545 1.00 87.81 313 ALA A C 1
ATOM 2536 O O . ALA A 1 313 ? -1.646 -8.924 13.916 1.00 87.81 313 ALA A O 1
ATOM 2537 N N . VAL A 1 314 ? -0.369 -7.155 13.399 1.00 84.50 314 VAL A N 1
ATOM 2538 C CA . VAL A 1 314 ? 0.909 -7.852 13.620 1.00 84.50 314 VAL A CA 1
ATOM 2539 C C . VAL A 1 314 ? 1.077 -8.297 15.083 1.00 84.50 314 VAL A C 1
ATOM 2541 O O . VAL A 1 314 ? 1.538 -9.420 15.327 1.00 84.50 314 VAL A O 1
ATOM 2544 N N . VAL A 1 315 ? 0.675 -7.477 16.071 1.00 81.62 315 VAL A N 1
ATOM 2545 C CA . VAL A 1 315 ? 0.676 -7.881 17.497 1.00 81.62 315 VAL A CA 1
ATOM 2546 C C . VAL A 1 315 ? -0.207 -9.113 17.693 1.00 81.62 315 VAL A C 1
ATOM 2548 O O . VAL A 1 315 ? 0.219 -10.096 18.300 1.00 81.62 315 VAL A O 1
ATOM 2551 N N . TYR A 1 316 ? -1.430 -9.086 17.169 1.00 86.62 316 TYR A N 1
ATOM 2552 C CA . TYR A 1 316 ? -2.406 -10.152 17.348 1.00 86.62 316 TYR A CA 1
ATOM 2553 C C . TYR A 1 316 ? -1.912 -11.458 16.731 1.00 86.62 316 TYR A C 1
ATOM 2555 O O . TYR A 1 316 ? -2.025 -12.517 17.345 1.00 86.62 316 TYR A O 1
ATOM 2563 N N . GLN A 1 317 ? -1.274 -11.387 15.562 1.00 86.69 317 GLN A N 1
ATOM 2564 C CA . GLN A 1 317 ? -0.637 -12.542 14.938 1.00 86.69 317 GLN A CA 1
ATOM 2565 C C . GLN A 1 317 ? 0.459 -13.153 15.821 1.00 86.69 317 GLN A C 1
ATOM 2567 O O . GLN A 1 317 ? 0.560 -14.379 15.943 1.00 86.69 317 GLN A O 1
ATOM 2572 N N . HIS A 1 318 ? 1.282 -12.317 16.459 1.00 81.88 318 HIS A N 1
ATOM 2573 C CA . HIS A 1 318 ? 2.286 -12.782 17.412 1.00 81.88 318 HIS A CA 1
ATOM 2574 C C . HIS A 1 318 ? 1.638 -13.444 18.638 1.00 81.88 318 HIS A C 1
ATOM 2576 O O . HIS A 1 318 ? 2.001 -14.570 18.984 1.00 81.88 318 HIS A O 1
ATOM 2582 N N . ILE A 1 319 ? 0.642 -12.793 19.246 1.00 81.31 319 ILE A N 1
ATOM 2583 C CA . ILE A 1 319 ? -0.086 -13.319 20.409 1.00 81.31 319 ILE A CA 1
ATOM 2584 C C . ILE A 1 319 ? -0.745 -14.659 20.070 1.00 81.31 319 ILE A C 1
ATOM 2586 O O . ILE A 1 319 ? -0.623 -15.612 20.836 1.00 81.31 319 ILE A O 1
ATOM 2590 N N . ALA A 1 320 ? -1.398 -14.773 18.913 1.00 82.12 320 ALA A N 1
ATOM 2591 C CA . ALA A 1 320 ? -2.050 -16.003 18.478 1.00 82.12 320 ALA A CA 1
ATOM 2592 C C . ALA A 1 320 ? -1.056 -17.170 18.340 1.00 82.12 320 ALA A C 1
ATOM 2594 O O . ALA A 1 320 ? -1.347 -18.280 18.789 1.00 82.12 320 ALA A O 1
ATOM 2595 N N . LYS A 1 321 ? 0.139 -16.919 17.789 1.00 80.00 321 LYS A N 1
ATOM 2596 C CA . LYS A 1 321 ? 1.224 -17.915 17.715 1.00 80.00 321 LYS A CA 1
ATOM 2597 C C . LYS A 1 321 ? 1.721 -18.320 19.105 1.00 80.00 321 LYS A C 1
ATOM 2599 O O . LYS A 1 321 ? 1.913 -19.508 19.365 1.00 80.00 321 LYS A O 1
ATOM 2604 N N . GLU A 1 322 ? 1.895 -17.367 20.018 1.00 76.56 322 GLU A N 1
ATOM 2605 C CA . GLU A 1 322 ? 2.291 -17.676 21.398 1.00 76.56 322 GLU A CA 1
ATOM 2606 C C . GLU A 1 322 ? 1.214 -18.468 22.145 1.00 76.56 322 GLU A C 1
ATOM 2608 O O . GLU A 1 322 ? 1.532 -19.429 22.843 1.00 76.56 322 GLU A O 1
ATOM 2613 N N . LEU A 1 323 ? -0.063 -18.157 21.932 1.00 76.25 323 LEU A N 1
ATOM 2614 C CA . LEU A 1 323 ? -1.195 -18.899 22.486 1.00 76.25 323 LEU A CA 1
ATOM 2615 C C . LEU A 1 323 ? -1.256 -20.349 21.986 1.00 76.25 323 LEU A C 1
ATOM 2617 O O . LEU A 1 323 ? -1.554 -21.262 22.762 1.00 76.25 323 LEU A O 1
ATOM 2621 N N . GLU A 1 324 ? -0.974 -20.582 20.705 1.00 74.50 324 GLU A N 1
ATOM 2622 C CA . GLU A 1 324 ? -0.846 -21.930 20.138 1.00 74.50 324 GLU A CA 1
ATOM 2623 C C . GLU A 1 324 ? 0.329 -22.688 20.778 1.00 74.50 324 GLU A C 1
ATOM 2625 O O . GLU A 1 324 ? 0.167 -23.826 21.229 1.00 74.50 324 GLU A O 1
ATOM 2630 N N . ASN A 1 325 ? 1.484 -22.032 20.919 1.00 72.00 325 ASN A N 1
ATOM 2631 C CA . ASN A 1 325 ? 2.660 -22.595 21.587 1.00 72.00 325 ASN A CA 1
ATOM 2632 C C . ASN A 1 325 ? 2.395 -22.907 23.070 1.00 72.00 325 ASN A C 1
ATOM 2634 O O . ASN A 1 325 ? 2.841 -23.938 23.578 1.00 72.00 325 ASN A O 1
ATOM 2638 N N . GLU A 1 326 ? 1.658 -22.050 23.780 1.00 70.62 326 GLU A N 1
ATOM 2639 C CA . GLU A 1 326 ? 1.239 -22.278 25.164 1.00 70.62 326 GLU A CA 1
ATOM 2640 C C . GLU A 1 326 ? 0.345 -23.510 25.296 1.00 70.62 326 GLU A C 1
ATOM 2642 O O . GLU A 1 326 ? 0.559 -24.305 26.212 1.00 70.62 326 GLU A O 1
ATOM 2647 N N . LYS A 1 327 ? -0.630 -23.710 24.396 1.00 69.94 327 LYS A N 1
ATOM 2648 C CA . LYS A 1 327 ? -1.477 -24.919 24.394 1.00 69.94 327 LYS A CA 1
ATOM 2649 C C . LYS A 1 327 ? -0.625 -26.184 24.267 1.00 69.94 327 LYS A C 1
ATOM 2651 O O . LYS A 1 327 ? -0.820 -27.129 25.031 1.00 69.94 327 LYS A O 1
ATOM 2656 N N . ILE A 1 328 ? 0.369 -26.168 23.377 1.00 68.88 328 ILE A N 1
ATOM 2657 C CA . ILE A 1 328 ? 1.322 -27.273 23.205 1.00 68.88 328 ILE A CA 1
ATOM 2658 C C . ILE A 1 328 ? 2.136 -27.488 24.492 1.00 68.88 328 ILE A C 1
ATOM 2660 O O . ILE A 1 328 ? 2.219 -28.610 24.986 1.00 68.88 328 ILE A O 1
ATOM 2664 N N . ARG A 1 329 ? 2.673 -26.427 25.109 1.00 68.12 329 ARG A N 1
ATOM 2665 C CA . ARG A 1 329 ? 3.437 -26.524 26.371 1.00 68.12 329 ARG A CA 1
ATOM 2666 C C . ARG A 1 329 ? 2.591 -27.025 27.547 1.00 68.12 329 ARG A C 1
ATOM 2668 O O . ARG A 1 329 ? 3.071 -27.835 28.337 1.00 68.12 329 ARG A O 1
ATOM 2675 N N . LYS A 1 330 ? 1.332 -26.588 27.656 1.00 67.94 330 LYS A N 1
ATOM 2676 C CA . LYS A 1 330 ? 0.382 -27.068 28.675 1.00 67.94 330 LYS A CA 1
ATOM 2677 C C . LYS A 1 330 ? 0.063 -28.549 28.489 1.00 67.94 330 LYS A C 1
ATOM 2679 O O . LYS A 1 330 ? 0.057 -29.282 29.472 1.00 67.94 330 LYS A O 1
ATOM 2684 N N . SER A 1 331 ? -0.100 -29.009 27.245 1.00 63.84 331 SER A N 1
ATOM 2685 C CA . SER A 1 331 ? -0.257 -30.442 26.941 1.00 63.84 331 SER A CA 1
ATOM 2686 C C . SER A 1 331 ? 0.972 -31.285 27.327 1.00 63.84 331 SER A C 1
ATOM 2688 O O . SER A 1 331 ? 0.858 -32.492 27.506 1.00 63.84 331 SER A O 1
ATOM 2690 N N . GLN A 1 332 ? 2.128 -30.641 27.523 1.00 66.00 332 GLN A N 1
ATOM 2691 C CA . GLN A 1 332 ? 3.389 -31.242 27.972 1.00 66.00 332 GLN A CA 1
ATOM 2692 C C . GLN A 1 332 ? 3.694 -30.988 29.465 1.00 66.00 332 GLN A C 1
ATOM 2694 O O . GLN A 1 332 ? 4.813 -31.225 29.914 1.00 66.00 332 GLN A O 1
ATOM 2699 N N . GLY A 1 333 ? 2.718 -30.518 30.254 1.00 55.78 333 GLY A N 1
ATOM 2700 C CA . GLY A 1 333 ? 2.825 -30.421 31.717 1.00 55.78 333 GLY A CA 1
ATOM 2701 C C . GLY A 1 333 ? 3.377 -29.104 32.281 1.00 55.78 333 GLY A C 1
ATOM 2702 O O . GLY A 1 333 ? 3.639 -29.030 33.480 1.00 55.78 333 GLY A O 1
ATOM 2703 N N . ALA A 1 334 ? 3.543 -28.048 31.474 1.00 55.91 334 ALA A N 1
ATOM 2704 C CA . ALA A 1 334 ? 3.986 -26.736 31.960 1.00 55.91 334 ALA A CA 1
ATOM 2705 C C . ALA A 1 334 ? 2.802 -25.821 32.347 1.00 55.91 334 ALA A C 1
ATOM 2707 O O . ALA A 1 334 ? 1.953 -25.505 31.516 1.00 55.91 334 ALA A O 1
ATOM 2708 N N . THR A 1 335 ? 2.765 -25.340 33.596 1.00 50.91 335 THR A N 1
ATOM 2709 C CA . THR A 1 335 ? 1.643 -24.576 34.192 1.00 50.91 335 THR A CA 1
ATOM 2710 C C . THR A 1 335 ? 2.055 -23.197 34.726 1.00 50.91 335 THR A C 1
ATOM 2712 O O . THR A 1 335 ? 1.757 -22.836 35.863 1.00 50.91 335 THR A O 1
ATOM 2715 N N . LYS A 1 336 ? 2.736 -22.372 33.920 1.00 53.69 336 LYS A N 1
ATOM 2716 C CA . LYS A 1 336 ? 2.964 -20.960 34.287 1.00 53.69 336 LYS A CA 1
ATOM 2717 C C . LYS A 1 336 ? 1.864 -20.055 33.728 1.00 53.69 336 LYS A C 1
ATOM 2719 O O . LYS A 1 336 ? 1.528 -20.151 32.552 1.00 53.69 336 LYS A O 1
ATOM 2724 N N . LYS A 1 337 ? 1.331 -19.167 34.578 1.00 53.97 337 LYS A N 1
ATOM 2725 C CA . LYS A 1 337 ? 0.581 -17.978 34.144 1.00 53.97 337 LYS A CA 1
ATOM 2726 C C . LYS A 1 337 ? 1.546 -17.034 33.426 1.00 53.97 337 LYS A C 1
ATOM 2728 O O . LYS A 1 337 ? 2.638 -16.786 33.941 1.00 53.97 337 LYS A O 1
ATOM 2733 N N . SER A 1 338 ? 1.141 -16.524 32.271 1.00 58.84 338 SER A N 1
ATOM 2734 C CA . SER A 1 338 ? 1.935 -15.566 31.504 1.00 58.84 338 SER A CA 1
ATOM 2735 C C . SER A 1 338 ? 1.728 -14.167 32.098 1.00 58.84 338 SER A C 1
ATOM 2737 O O . SER A 1 338 ? 0.584 -13.714 32.162 1.00 58.84 338 SER A O 1
ATOM 2739 N N . PRO A 1 339 ? 2.782 -13.507 32.618 1.00 67.25 339 PRO A N 1
ATOM 2740 C CA . PRO A 1 339 ? 2.682 -12.124 33.081 1.00 67.25 339 PRO A CA 1
ATOM 2741 C C . PRO A 1 339 ? 2.349 -11.194 31.907 1.00 67.25 339 PRO A C 1
ATOM 2743 O O . PRO A 1 339 ? 2.472 -11.598 30.750 1.00 67.25 339 PRO A O 1
ATOM 2746 N N . ALA A 1 340 ? 1.958 -9.951 32.206 1.00 75.56 340 ALA A N 1
ATOM 2747 C CA . ALA A 1 340 ? 1.852 -8.917 31.182 1.00 75.56 340 ALA A CA 1
ATOM 2748 C C . ALA A 1 340 ? 3.180 -8.812 30.415 1.00 75.56 340 ALA A C 1
ATOM 2750 O O . ALA A 1 340 ? 4.254 -8.789 31.025 1.00 75.56 340 ALA A O 1
ATOM 2751 N N . GLN A 1 341 ? 3.104 -8.801 29.087 1.00 78.00 341 GLN A N 1
ATOM 2752 C CA . GLN A 1 341 ? 4.270 -8.734 28.215 1.00 78.00 341 GLN A CA 1
ATOM 2753 C C . GLN A 1 341 ? 4.258 -7.426 27.437 1.00 78.00 341 GLN A C 1
ATOM 2755 O O . GLN A 1 341 ? 3.251 -7.067 26.828 1.00 78.00 341 GLN A O 1
ATOM 2760 N N . ASN A 1 342 ? 5.399 -6.744 27.435 1.00 78.81 342 ASN A N 1
ATOM 2761 C CA . ASN A 1 342 ? 5.622 -5.565 26.612 1.00 78.81 342 ASN A CA 1
ATOM 2762 C C . ASN A 1 342 ? 6.179 -6.010 25.257 1.00 78.81 342 ASN A C 1
ATOM 2764 O O . ASN A 1 342 ? 7.115 -6.807 25.208 1.00 78.81 342 ASN A O 1
ATOM 2768 N N . ILE A 1 343 ? 5.612 -5.494 24.173 1.00 79.38 343 ILE A N 1
ATOM 2769 C CA . ILE A 1 343 ? 6.025 -5.708 22.789 1.00 79.38 343 ILE A CA 1
ATOM 2770 C C . ILE A 1 343 ? 6.274 -4.346 22.134 1.00 79.38 343 ILE A C 1
ATOM 2772 O O . ILE A 1 343 ? 5.464 -3.431 22.265 1.00 79.38 343 ILE A O 1
ATOM 2776 N N . LEU A 1 344 ? 7.367 -4.237 21.381 1.00 79.19 344 LEU A N 1
ATOM 2777 C CA . LEU A 1 344 ? 7.624 -3.150 20.445 1.00 79.19 344 LEU A CA 1
ATOM 2778 C C . LEU A 1 344 ? 7.629 -3.728 19.032 1.00 79.19 344 LEU A C 1
ATOM 2780 O O . LEU A 1 344 ? 8.451 -4.593 18.711 1.00 79.19 344 LEU A O 1
ATOM 2784 N N . ILE A 1 345 ? 6.707 -3.257 18.202 1.00 78.38 345 ILE A N 1
ATOM 2785 C CA . ILE A 1 345 ? 6.602 -3.623 16.795 1.00 78.38 345 ILE A CA 1
ATOM 2786 C C . ILE A 1 345 ? 7.119 -2.477 15.954 1.00 78.38 345 ILE A C 1
ATOM 2788 O O . ILE A 1 345 ? 6.649 -1.353 16.093 1.00 78.38 345 ILE A O 1
ATOM 2792 N N . ILE A 1 346 ? 8.060 -2.786 15.070 1.00 80.12 346 ILE A N 1
ATOM 2793 C CA . ILE A 1 346 ? 8.463 -1.887 13.995 1.00 80.12 346 ILE A CA 1
ATOM 2794 C C . ILE A 1 346 ? 8.057 -2.555 12.691 1.00 80.12 346 ILE A C 1
ATOM 2796 O O . ILE A 1 346 ? 8.534 -3.654 12.404 1.00 80.12 346 ILE A O 1
ATOM 2800 N N . ASP A 1 347 ? 7.210 -1.900 11.909 1.00 79.56 347 ASP A N 1
ATOM 2801 C CA . ASP A 1 347 ? 6.824 -2.361 10.581 1.00 79.56 347 ASP A CA 1
ATOM 2802 C C . ASP A 1 347 ? 7.369 -1.415 9.515 1.00 79.56 347 ASP A C 1
ATOM 2804 O O . ASP A 1 347 ? 6.926 -0.277 9.412 1.00 79.56 347 ASP A O 1
ATOM 2808 N N . CYS A 1 348 ? 8.354 -1.869 8.736 1.00 80.00 348 CYS A N 1
ATOM 2809 C CA . CYS A 1 348 ? 8.887 -1.107 7.608 1.00 80.00 348 CYS A CA 1
ATOM 2810 C C . CYS A 1 348 ? 8.334 -1.672 6.293 1.00 80.00 348 CYS A C 1
ATOM 2812 O O . CYS A 1 348 ? 8.904 -2.590 5.679 1.00 80.00 348 CYS A O 1
ATOM 2814 N N . GLY A 1 349 ? 7.200 -1.108 5.877 1.00 78.56 349 GLY A N 1
ATOM 2815 C CA . GLY A 1 349 ? 6.473 -1.457 4.665 1.00 78.56 349 GLY A CA 1
ATOM 2816 C C . GLY A 1 349 ? 7.089 -0.871 3.389 1.00 78.56 349 GLY A C 1
ATOM 2817 O O . GLY A 1 349 ? 8.266 -0.507 3.320 1.00 78.56 349 GLY A O 1
ATOM 2818 N N . GLY A 1 350 ? 6.281 -0.799 2.328 1.00 76.81 350 GLY A N 1
ATOM 2819 C CA . GLY A 1 350 ? 6.714 -0.272 1.028 1.00 76.81 350 GLY A CA 1
ATOM 2820 C C . GLY A 1 350 ? 6.946 1.241 1.027 1.00 76.81 350 GLY A C 1
ATOM 2821 O O . GLY A 1 350 ? 7.947 1.709 0.490 1.00 76.81 350 GLY A O 1
ATOM 2822 N N . GLY A 1 351 ? 6.057 2.004 1.667 1.00 76.06 351 GLY A N 1
ATOM 2823 C CA . GLY A 1 351 ? 6.105 3.471 1.672 1.00 76.06 351 GLY A CA 1
ATOM 2824 C C . GLY A 1 351 ? 6.192 4.129 3.050 1.00 76.06 351 GLY A C 1
ATOM 2825 O O . GLY A 1 351 ? 6.451 5.328 3.099 1.00 76.06 351 GLY A O 1
ATOM 2826 N N . THR A 1 352 ? 5.970 3.374 4.128 1.00 77.94 352 THR A N 1
ATOM 2827 C CA . THR A 1 352 ? 5.867 3.871 5.508 1.00 77.94 352 THR A CA 1
ATOM 2828 C C . THR A 1 352 ? 6.636 2.966 6.468 1.00 77.94 352 THR A C 1
ATOM 2830 O O . THR A 1 352 ? 6.831 1.777 6.194 1.00 77.94 352 THR A O 1
ATOM 2833 N N . THR A 1 353 ? 7.074 3.541 7.588 1.00 80.44 353 THR A N 1
ATOM 2834 C CA . THR A 1 353 ? 7.613 2.806 8.731 1.00 80.44 353 THR A CA 1
ATOM 2835 C C . THR A 1 353 ? 6.824 3.164 9.977 1.00 80.44 353 THR A C 1
ATOM 2837 O O . THR A 1 353 ? 6.894 4.299 10.446 1.00 80.44 353 THR A O 1
ATOM 2840 N N . ASP A 1 354 ? 6.120 2.196 10.542 1.00 76.50 354 ASP A N 1
ATOM 2841 C CA . ASP A 1 354 ? 5.281 2.385 11.717 1.00 76.50 354 ASP A CA 1
ATOM 2842 C C . ASP A 1 354 ? 5.929 1.767 12.960 1.00 76.50 354 ASP A C 1
ATOM 2844 O O . ASP A 1 354 ? 6.563 0.711 12.905 1.00 76.50 354 ASP A O 1
ATOM 2848 N N . LEU A 1 355 ? 5.775 2.449 14.097 1.00 78.00 355 LEU A N 1
ATOM 2849 C CA . LEU A 1 355 ? 6.217 1.986 15.408 1.00 78.00 355 LEU A CA 1
ATOM 2850 C C . LEU A 1 355 ? 4.998 1.857 16.316 1.00 78.00 355 LEU A C 1
ATOM 2852 O O . LEU A 1 355 ? 4.228 2.804 16.471 1.00 78.00 355 LEU A O 1
ATOM 2856 N N . ALA A 1 356 ? 4.840 0.698 16.944 1.00 74.56 356 ALA A N 1
ATOM 2857 C CA . ALA A 1 356 ? 3.789 0.458 17.919 1.00 74.56 356 ALA A CA 1
ATOM 2858 C C . ALA A 1 356 ? 4.376 -0.199 19.167 1.00 74.56 356 ALA A C 1
ATOM 2860 O O . ALA A 1 356 ? 4.937 -1.295 19.101 1.00 74.56 356 ALA A O 1
ATOM 2861 N N . ARG A 1 357 ? 4.217 0.445 20.326 1.00 77.44 357 ARG A N 1
ATOM 2862 C CA . ARG A 1 357 ? 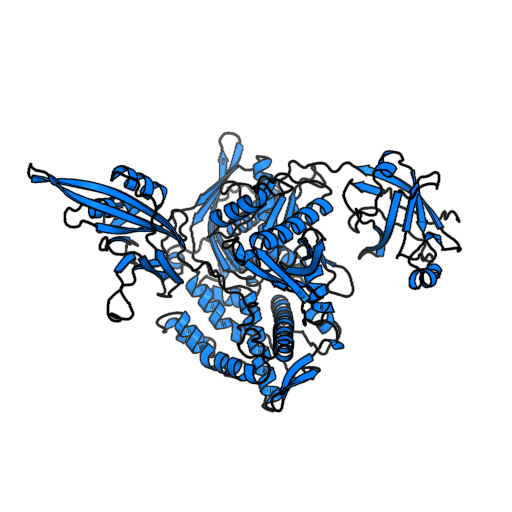4.481 -0.178 21.625 1.00 77.44 357 ARG A CA 1
ATOM 2863 C C . ARG A 1 357 ? 3.161 -0.637 22.230 1.00 77.44 357 ARG A C 1
ATOM 2865 O O . ARG A 1 357 ? 2.167 0.086 22.246 1.00 77.44 357 ARG A O 1
ATOM 2872 N N . CYS A 1 358 ? 3.155 -1.870 22.707 1.00 78.44 358 CYS A N 1
ATOM 2873 C CA . CYS A 1 358 ? 1.976 -2.544 23.211 1.00 78.44 358 CYS A CA 1
ATOM 2874 C C . CYS A 1 358 ? 2.322 -3.354 24.457 1.00 78.44 358 CYS A C 1
ATOM 2876 O O . CYS A 1 358 ? 3.292 -4.103 24.465 1.00 78.44 358 CYS A O 1
ATOM 2878 N N . THR A 1 359 ? 1.481 -3.294 25.477 1.00 81.38 359 THR A N 1
ATOM 2879 C CA . THR A 1 359 ? 1.463 -4.265 26.569 1.00 81.38 359 THR A CA 1
ATOM 2880 C C . THR A 1 359 ? 0.245 -5.150 26.394 1.00 81.38 359 THR A C 1
ATOM 2882 O O . THR A 1 359 ? -0.864 -4.636 26.264 1.00 81.38 359 THR A O 1
ATOM 2885 N N . TYR A 1 360 ? 0.424 -6.469 26.413 1.00 83.94 360 TYR A N 1
ATOM 2886 C CA . TYR A 1 360 ? -0.707 -7.390 26.409 1.00 83.94 360 TYR A CA 1
ATOM 2887 C C . TYR A 1 360 ? -0.707 -8.301 27.629 1.00 83.94 360 TYR A C 1
ATOM 2889 O O . TYR A 1 360 ? 0.339 -8.700 28.150 1.00 83.94 360 TYR A O 1
ATOM 2897 N N . GLN A 1 361 ? -1.906 -8.647 28.077 1.00 83.75 361 GLN A N 1
ATOM 2898 C CA . GLN A 1 361 ? -2.127 -9.595 29.150 1.00 83.75 361 GLN A CA 1
ATOM 2899 C C . GLN A 1 361 ? -3.306 -10.489 28.791 1.00 83.75 361 GLN A C 1
ATOM 2901 O O . GLN A 1 361 ? -4.339 -10.027 28.318 1.00 83.75 361 GLN A O 1
ATOM 2906 N N . ILE A 1 362 ? -3.147 -11.785 29.039 1.00 79.00 362 ILE A N 1
ATOM 2907 C CA . ILE A 1 362 ? -4.250 -12.731 28.924 1.00 79.00 362 ILE A CA 1
ATOM 2908 C C . ILE A 1 362 ? -4.736 -13.042 30.332 1.00 79.00 362 ILE A C 1
ATOM 2910 O O . ILE A 1 362 ? -3.982 -13.561 31.161 1.00 79.00 362 ILE A O 1
ATOM 2914 N N . SER A 1 363 ? -5.992 -12.721 30.594 1.00 77.56 363 SER A N 1
ATOM 2915 C CA . SER A 1 363 ? -6.681 -13.018 31.841 1.00 77.56 363 SER A CA 1
ATOM 2916 C C . SER A 1 363 ? -7.792 -14.042 31.588 1.00 77.56 363 SER A C 1
ATOM 2918 O O . SER A 1 363 ? -8.159 -14.337 30.450 1.00 77.56 363 SER A O 1
ATOM 2920 N N . GLU A 1 364 ? -8.271 -14.667 32.654 1.00 73.25 364 GLU A N 1
ATOM 2921 C CA . GLU A 1 364 ? -9.419 -15.570 32.618 1.00 73.25 364 GLU A CA 1
ATOM 2922 C C . GLU A 1 364 ? -10.422 -15.017 33.624 1.00 73.25 364 GLU A C 1
ATOM 2924 O O . GLU A 1 364 ? -10.056 -14.753 34.776 1.00 73.25 364 GLU A O 1
ATOM 2929 N N . ASN A 1 365 ? -11.641 -14.740 33.168 1.00 67.19 365 ASN A N 1
ATOM 2930 C CA . ASN A 1 365 ? -12.683 -14.187 34.021 1.00 67.19 365 ASN A CA 1
ATOM 2931 C C . ASN A 1 365 ? -13.297 -15.283 34.920 1.00 67.19 365 ASN A C 1
ATOM 2933 O O . ASN A 1 365 ? -12.956 -16.462 34.820 1.00 67.19 365 ASN A O 1
ATOM 2937 N N . GLN A 1 366 ? -14.199 -14.896 35.829 1.00 60.59 366 GLN A N 1
ATOM 2938 C CA . GLN A 1 366 ? -14.812 -15.824 36.796 1.00 60.59 366 GLN A CA 1
ATOM 2939 C C . GLN A 1 366 ? -15.664 -16.930 36.141 1.00 60.59 366 GLN A C 1
ATOM 2941 O O . GLN A 1 366 ? -15.904 -17.957 36.770 1.00 60.59 366 GLN A O 1
ATOM 2946 N N . GLU A 1 367 ? -16.083 -16.738 34.890 1.00 65.69 367 GLU A N 1
ATOM 2947 C CA . GLU A 1 367 ? -16.882 -17.680 34.097 1.00 65.69 367 GLU A CA 1
ATOM 2948 C C . GLU A 1 367 ? -16.015 -18.581 33.192 1.00 65.69 367 GLU A C 1
ATOM 2950 O O . GLU A 1 367 ? -16.540 -19.427 32.473 1.00 65.69 367 GLU A O 1
ATOM 2955 N N . GLY A 1 368 ? -14.682 -18.439 33.237 1.00 65.81 368 GLY A N 1
ATOM 2956 C CA . GLY A 1 368 ? -13.742 -19.233 32.436 1.00 65.81 368 GLY A CA 1
ATOM 2957 C C . GLY A 1 368 ? -13.505 -18.703 31.016 1.00 65.81 368 GLY A C 1
ATOM 2958 O O . GLY A 1 368 ? -12.802 -19.340 30.230 1.00 65.81 368 GLY A O 1
ATOM 2959 N N . HIS A 1 369 ? -14.047 -17.533 30.663 1.00 67.81 369 HIS A N 1
ATOM 2960 C CA . HIS A 1 369 ? -13.742 -16.880 29.390 1.00 67.81 369 HIS A CA 1
ATOM 2961 C C . HIS A 1 369 ? -12.371 -16.207 29.451 1.00 67.81 369 HIS A C 1
ATOM 2963 O O . HIS A 1 369 ? -12.030 -15.508 30.411 1.00 67.81 369 HIS A O 1
ATOM 2969 N N . ARG A 1 370 ? -11.572 -16.403 28.398 1.00 74.56 370 ARG A N 1
ATOM 2970 C CA . ARG A 1 370 ? -10.258 -15.768 28.272 1.00 74.56 370 ARG A CA 1
ATOM 2971 C C . ARG A 1 370 ? -10.418 -14.369 27.689 1.00 74.56 370 ARG A C 1
ATOM 2973 O O . ARG A 1 370 ? -10.884 -14.213 26.564 1.00 74.56 370 ARG A O 1
ATOM 2980 N N . GLN A 1 371 ? -9.976 -13.367 28.431 1.00 80.75 371 GLN A N 1
ATOM 2981 C CA . GLN A 1 371 ? -9.917 -11.985 27.977 1.00 80.75 371 GLN A CA 1
ATOM 2982 C C . GLN A 1 371 ? -8.482 -11.659 27.556 1.00 80.75 371 GLN A C 1
ATOM 2984 O O . GLN A 1 371 ? -7.516 -12.086 28.197 1.00 80.75 371 GLN A O 1
ATOM 2989 N N . LEU A 1 372 ? -8.344 -10.952 26.436 1.00 82.62 372 LEU A N 1
ATOM 2990 C CA . LEU A 1 372 ? -7.061 -10.478 25.930 1.00 82.62 372 LEU A CA 1
ATOM 2991 C C . LEU A 1 372 ? -7.049 -8.954 26.012 1.00 82.62 372 LEU A C 1
ATOM 2993 O O . LEU A 1 372 ? -7.607 -8.278 25.151 1.00 82.62 372 LEU A O 1
ATOM 2997 N N . ASP A 1 373 ? -6.403 -8.422 27.042 1.00 83.31 373 ASP A N 1
ATOM 2998 C CA . ASP A 1 373 ? -6.207 -6.987 27.203 1.00 83.31 373 ASP A CA 1
ATOM 2999 C C . ASP A 1 373 ? -4.967 -6.559 26.415 1.00 83.31 373 ASP A C 1
ATOM 3001 O O . ASP A 1 373 ? -3.866 -7.044 26.672 1.00 83.31 373 ASP A O 1
ATOM 3005 N N . ILE A 1 374 ? -5.142 -5.647 25.462 1.00 82.94 374 ILE A N 1
ATOM 3006 C CA . ILE A 1 374 ? -4.080 -5.045 24.650 1.00 82.94 374 ILE A CA 1
ATOM 3007 C C . ILE A 1 374 ? -4.093 -3.549 24.947 1.00 82.94 374 ILE A C 1
ATOM 3009 O O . ILE A 1 374 ? -5.073 -2.867 24.665 1.00 82.94 374 ILE A O 1
ATOM 3013 N N . THR A 1 375 ? -3.021 -3.023 25.528 1.00 79.81 375 THR A N 1
ATOM 3014 C CA . THR A 1 375 ? -2.851 -1.589 25.776 1.00 79.81 375 THR A CA 1
ATOM 3015 C C . THR A 1 375 ? -1.742 -1.049 24.892 1.00 79.81 375 THR A C 1
ATOM 3017 O O . THR A 1 375 ? -0.598 -1.471 25.016 1.00 79.81 375 THR A O 1
ATOM 3020 N N . MET A 1 376 ? -2.064 -0.104 24.019 1.00 73.44 376 MET A N 1
ATOM 3021 C CA . MET A 1 376 ? -1.101 0.539 23.131 1.00 73.44 376 MET A CA 1
ATOM 3022 C C . MET A 1 376 ? -0.658 1.889 23.668 1.00 73.44 376 MET A C 1
ATOM 3024 O O . MET A 1 376 ? -1.482 2.633 24.196 1.00 73.44 376 MET A O 1
ATOM 3028 N N . SER A 1 377 ? 0.601 2.246 23.443 1.00 68.88 377 SER A N 1
ATOM 3029 C CA . SER A 1 377 ? 1.051 3.635 23.492 1.00 68.88 377 SER A CA 1
ATOM 3030 C C . SER A 1 377 ? 1.276 4.147 22.072 1.00 68.88 377 SER A C 1
ATOM 3032 O O . SER A 1 377 ? 1.794 3.432 21.212 1.00 68.88 377 SER A O 1
ATOM 3034 N N . SER A 1 378 ? 0.852 5.383 21.808 1.00 59.09 378 SER A N 1
ATOM 3035 C CA . SER A 1 378 ? 1.161 6.052 20.545 1.00 59.09 378 SER A CA 1
ATOM 3036 C C . SER A 1 378 ? 2.672 6.274 20.461 1.00 59.09 378 SER A C 1
ATOM 3038 O O . SER A 1 378 ? 3.232 6.940 21.333 1.00 59.09 378 SER A O 1
ATOM 3040 N N . GLU A 1 379 ? 3.320 5.773 19.418 1.00 66.56 379 GLU A N 1
ATOM 3041 C CA . GLU A 1 379 ? 4.737 6.034 19.168 1.00 66.56 379 GLU A CA 1
ATOM 3042 C C . GLU A 1 379 ? 4.918 6.758 17.829 1.00 66.56 379 GLU A C 1
ATOM 3044 O O . GLU A 1 379 ? 4.019 6.788 16.980 1.00 66.56 379 GLU A O 1
ATOM 3049 N N . ASN A 1 380 ? 6.077 7.389 17.653 1.00 66.44 380 ASN A N 1
ATOM 3050 C CA . ASN A 1 380 ? 6.383 8.132 16.439 1.00 66.44 380 ASN A CA 1
ATOM 3051 C C . ASN A 1 380 ? 6.770 7.168 15.300 1.00 66.44 380 ASN A C 1
ATOM 3053 O O . ASN A 1 380 ? 7.625 6.307 15.482 1.00 66.44 380 ASN A O 1
ATOM 3057 N N . GLY A 1 381 ? 6.164 7.327 14.123 1.00 72.88 381 GLY A N 1
ATOM 3058 C CA . GLY A 1 381 ? 6.492 6.592 12.889 1.00 72.88 381 GLY A CA 1
ATOM 3059 C C . GLY A 1 381 ? 6.862 7.547 11.750 1.00 72.88 381 GLY A C 1
ATOM 3060 O O . GLY A 1 381 ? 6.641 8.754 11.870 1.00 72.88 381 GLY A O 1
ATOM 3061 N N . ASP A 1 382 ? 7.387 7.023 10.641 1.00 75.25 382 ASP A N 1
ATOM 3062 C CA . ASP A 1 382 ? 7.775 7.787 9.449 1.00 75.25 382 ASP A CA 1
ATOM 3063 C C . ASP A 1 382 ? 6.892 7.443 8.239 1.00 75.25 382 ASP A C 1
ATOM 3065 O O . ASP A 1 382 ? 7.042 6.406 7.589 1.00 75.25 382 ASP A O 1
ATOM 3069 N N . SER A 1 383 ? 5.987 8.363 7.906 1.00 71.50 383 SER A N 1
ATOM 3070 C CA . SER A 1 383 ? 5.029 8.242 6.800 1.00 71.50 383 SER A CA 1
ATOM 3071 C C . SER A 1 383 ? 5.679 8.307 5.402 1.00 71.50 383 SER A C 1
ATOM 3073 O O . SER A 1 383 ? 5.001 8.100 4.396 1.00 71.50 383 SER A O 1
ATOM 3075 N N . ASN A 1 384 ? 6.977 8.624 5.307 1.00 75.25 384 ASN A N 1
ATOM 3076 C CA . ASN A 1 384 ? 7.691 8.848 4.045 1.00 75.25 384 ASN A CA 1
ATOM 3077 C C . ASN A 1 384 ? 8.981 8.022 3.916 1.00 75.25 384 ASN A C 1
ATOM 3079 O O . ASN A 1 384 ? 9.801 8.312 3.036 1.00 75.25 384 ASN A O 1
ATOM 3083 N N . PHE A 1 385 ? 9.176 7.013 4.767 1.00 83.06 385 PHE A N 1
ATOM 3084 C CA . PHE A 1 385 ? 10.296 6.085 4.663 1.00 83.06 385 PHE A CA 1
ATOM 3085 C C . PHE A 1 385 ? 9.822 4.631 4.634 1.00 83.06 385 PHE A C 1
ATOM 3087 O O . PHE A 1 385 ? 9.197 4.158 5.577 1.00 83.06 385 PHE A O 1
ATOM 3094 N N . GLY A 1 386 ? 10.174 3.903 3.576 1.00 85.81 386 GLY A N 1
ATOM 3095 C CA . GLY A 1 386 ? 9.946 2.466 3.442 1.00 85.81 386 GLY A CA 1
ATOM 3096 C C . GLY A 1 386 ? 10.818 1.846 2.347 1.00 85.81 386 GLY A C 1
ATOM 3097 O O . GLY A 1 386 ? 11.827 2.414 1.919 1.00 85.81 386 GLY A O 1
ATOM 3098 N N . GLY A 1 387 ? 10.417 0.679 1.842 1.00 87.69 387 GLY A N 1
ATOM 3099 C CA . GLY A 1 387 ? 11.135 -0.043 0.785 1.00 87.69 387 GLY A CA 1
ATOM 3100 C C . GLY A 1 387 ? 11.318 0.742 -0.524 1.00 87.69 387 GLY A C 1
ATOM 3101 O O . GLY A 1 387 ? 12.280 0.500 -1.258 1.00 87.69 387 GLY A O 1
ATOM 3102 N N . ASN A 1 388 ? 10.451 1.708 -0.822 1.00 88.94 388 ASN A N 1
ATOM 3103 C CA . ASN A 1 388 ? 10.561 2.561 -2.009 1.00 88.94 388 ASN A CA 1
ATOM 3104 C C . ASN A 1 388 ? 11.719 3.562 -1.891 1.00 88.94 388 ASN A C 1
ATOM 3106 O O . ASN A 1 388 ? 12.412 3.804 -2.875 1.00 88.94 388 ASN A O 1
ATOM 3110 N N . ASN A 1 389 ? 12.026 4.050 -0.687 1.00 91.00 389 ASN A N 1
ATOM 3111 C CA . ASN A 1 389 ? 13.201 4.893 -0.441 1.00 91.00 389 ASN A CA 1
ATOM 3112 C C . ASN A 1 389 ? 14.500 4.115 -0.677 1.00 91.00 389 ASN A C 1
ATOM 3114 O O . ASN A 1 389 ? 15.425 4.625 -1.305 1.00 91.00 389 ASN A O 1
ATOM 3118 N N . ILE A 1 390 ? 14.533 2.855 -0.237 1.00 92.19 390 ILE A N 1
ATOM 3119 C CA . ILE A 1 390 ? 15.659 1.939 -0.465 1.00 92.19 390 ILE A CA 1
ATOM 3120 C C . ILE A 1 390 ? 15.851 1.699 -1.968 1.00 92.19 390 ILE A C 1
ATOM 3122 O O . ILE A 1 390 ? 16.963 1.804 -2.483 1.00 92.19 390 ILE A O 1
ATOM 3126 N N . THR A 1 391 ? 14.752 1.441 -2.685 1.00 93.44 391 THR A N 1
ATOM 3127 C CA . THR A 1 391 ? 14.755 1.275 -4.150 1.00 93.44 391 THR A CA 1
ATOM 3128 C C . THR A 1 391 ? 15.322 2.512 -4.838 1.00 93.44 391 THR A C 1
ATOM 3130 O O . THR A 1 391 ? 16.203 2.409 -5.686 1.00 93.44 391 THR A O 1
ATOM 3133 N N . PHE A 1 392 ? 14.874 3.699 -4.426 1.00 94.56 392 PHE A N 1
ATOM 3134 C CA . PHE A 1 392 ? 15.337 4.954 -5.001 1.00 94.56 392 PHE A CA 1
ATOM 3135 C C . PHE A 1 392 ? 16.834 5.198 -4.761 1.00 94.56 392 PHE A C 1
ATOM 3137 O O . PHE A 1 392 ? 17.537 5.583 -5.691 1.00 94.56 392 PHE A O 1
ATOM 3144 N N . ARG A 1 393 ? 17.362 4.900 -3.565 1.00 94.69 393 ARG A N 1
ATOM 3145 C CA . ARG A 1 393 ? 18.809 4.990 -3.285 1.00 94.69 393 ARG A CA 1
ATOM 3146 C C . ARG A 1 393 ? 19.629 4.092 -4.207 1.00 94.69 393 ARG A C 1
ATOM 3148 O O . ARG A 1 393 ? 20.633 4.531 -4.770 1.00 94.69 393 ARG A O 1
ATOM 3155 N N . ILE A 1 394 ? 19.174 2.859 -4.417 1.00 94.94 394 ILE A N 1
ATOM 3156 C CA . ILE A 1 394 ? 19.822 1.916 -5.335 1.00 94.94 394 ILE A CA 1
ATOM 3157 C C . ILE A 1 394 ? 19.754 2.437 -6.781 1.00 94.94 394 ILE A C 1
ATOM 3159 O O . ILE A 1 394 ? 20.765 2.405 -7.482 1.00 94.94 394 ILE A O 1
ATOM 3163 N N . LEU A 1 395 ? 18.619 2.998 -7.212 1.00 96.19 395 LEU A N 1
ATOM 3164 C CA . LEU A 1 395 ? 18.480 3.648 -8.522 1.00 96.19 395 LEU A CA 1
ATOM 3165 C C . LEU A 1 395 ? 19.486 4.796 -8.697 1.00 96.19 395 LEU A C 1
ATOM 3167 O O . LEU A 1 395 ? 20.154 4.876 -9.732 1.00 96.19 395 LEU A O 1
ATOM 3171 N N . GLN A 1 396 ? 19.634 5.666 -7.692 1.00 96.38 396 GLN A N 1
ATOM 3172 C CA . GLN A 1 396 ? 20.604 6.767 -7.720 1.00 96.38 396 GLN A CA 1
ATOM 3173 C C . GLN A 1 396 ? 22.036 6.236 -7.887 1.00 96.38 396 GLN A C 1
ATOM 3175 O O . GLN A 1 396 ? 22.771 6.715 -8.753 1.00 96.38 396 GLN A O 1
ATOM 3180 N N . MET A 1 397 ? 22.411 5.203 -7.124 1.00 95.44 397 MET A N 1
ATOM 3181 C CA . MET A 1 397 ? 23.714 4.539 -7.243 1.00 95.44 397 MET A CA 1
ATOM 3182 C C . MET A 1 397 ? 23.945 3.971 -8.652 1.00 95.44 397 MET A C 1
ATOM 3184 O O . MET A 1 397 ? 25.011 4.197 -9.233 1.00 95.44 397 MET A O 1
ATOM 3188 N N . ILE A 1 398 ? 22.958 3.263 -9.216 1.00 93.88 398 ILE A N 1
ATOM 3189 C CA . ILE A 1 398 ? 23.032 2.700 -10.573 1.00 93.88 398 ILE A CA 1
ATOM 3190 C C . ILE A 1 398 ? 23.295 3.814 -11.594 1.00 93.88 398 ILE A C 1
ATOM 3192 O O . ILE A 1 398 ? 24.236 3.715 -12.386 1.00 93.88 398 ILE A O 1
ATOM 3196 N N . LYS A 1 399 ? 22.528 4.911 -11.535 1.00 95.19 399 LYS A N 1
ATOM 3197 C CA . LYS A 1 399 ? 22.705 6.066 -12.430 1.00 95.19 399 LYS A CA 1
ATOM 3198 C C . LYS A 1 399 ? 24.083 6.710 -12.296 1.00 95.19 399 LYS A C 1
ATOM 3200 O O . LYS A 1 399 ? 24.702 7.005 -13.314 1.00 95.19 399 LYS A O 1
ATOM 3205 N N . ILE A 1 400 ? 24.593 6.891 -11.076 1.00 95.06 400 ILE A N 1
ATOM 3206 C CA . ILE A 1 400 ? 25.930 7.464 -10.842 1.00 95.06 400 ILE A CA 1
ATOM 3207 C C . ILE A 1 400 ? 27.021 6.590 -11.478 1.00 95.06 400 ILE A C 1
ATOM 3209 O O . ILE A 1 400 ? 27.902 7.104 -12.173 1.00 95.06 400 ILE A O 1
ATOM 3213 N N . LYS A 1 401 ? 26.964 5.268 -11.278 1.00 92.81 401 LYS A N 1
ATOM 3214 C CA . LYS A 1 401 ? 27.941 4.332 -11.859 1.00 92.81 401 LYS A CA 1
ATOM 3215 C C . LYS A 1 401 ? 27.886 4.331 -13.387 1.00 92.81 401 LYS A C 1
ATOM 3217 O O . LYS A 1 401 ? 28.932 4.439 -14.030 1.00 92.81 401 LYS A O 1
ATOM 3222 N N . LEU A 1 402 ? 26.683 4.288 -13.960 1.00 92.25 402 LEU A N 1
ATOM 3223 C CA . LEU A 1 402 ? 26.473 4.365 -15.408 1.00 92.25 402 LEU A CA 1
ATOM 3224 C C . LEU A 1 402 ? 26.991 5.684 -15.998 1.00 92.25 402 LEU A C 1
ATOM 3226 O O . LEU A 1 402 ? 27.700 5.674 -17.001 1.00 92.25 402 LEU A O 1
ATOM 3230 N N . ALA A 1 403 ? 26.704 6.818 -15.357 1.00 93.06 403 ALA A N 1
ATOM 3231 C CA . ALA A 1 403 ? 27.200 8.123 -15.787 1.00 93.06 403 ALA A CA 1
ATOM 3232 C C . ALA A 1 403 ? 28.737 8.191 -15.773 1.00 93.06 403 ALA A C 1
ATOM 3234 O O . ALA A 1 403 ? 29.339 8.748 -16.691 1.00 93.06 403 ALA A O 1
ATOM 3235 N N . SER A 1 404 ? 29.392 7.579 -14.777 1.00 90.81 404 SER A N 1
ATOM 3236 C CA . SER A 1 404 ? 30.858 7.477 -14.748 1.00 90.81 404 SER A CA 1
ATOM 3237 C C . SER A 1 404 ? 31.407 6.661 -15.924 1.00 90.81 404 SER A C 1
ATOM 3239 O O . SER A 1 404 ? 32.365 7.090 -16.574 1.00 90.81 404 SER A O 1
ATOM 3241 N N . LYS A 1 405 ? 30.769 5.522 -16.236 1.00 89.25 405 LYS A N 1
ATOM 3242 C CA . LYS A 1 405 ? 31.111 4.672 -17.391 1.00 89.25 405 LYS A CA 1
ATOM 3243 C C . LYS A 1 405 ? 30.981 5.445 -18.705 1.00 89.25 405 LYS A C 1
ATOM 3245 O O . LYS A 1 405 ? 31.922 5.459 -19.493 1.00 89.25 405 LYS A O 1
ATOM 3250 N N . LEU A 1 406 ? 29.858 6.136 -18.911 1.00 88.44 406 LEU A N 1
ATOM 3251 C CA . LEU A 1 406 ? 29.610 6.960 -20.102 1.00 88.44 406 LEU A CA 1
ATOM 3252 C C . LEU A 1 406 ? 30.613 8.112 -20.247 1.00 88.44 406 LEU A C 1
ATOM 3254 O O . LEU A 1 406 ? 30.957 8.500 -21.357 1.00 88.44 406 LEU A O 1
ATOM 3258 N N . ALA A 1 407 ? 31.124 8.634 -19.132 1.00 85.69 407 ALA A N 1
ATOM 3259 C CA . ALA A 1 407 ? 32.176 9.645 -19.122 1.00 85.69 407 ALA A CA 1
ATOM 3260 C C . ALA A 1 407 ? 33.600 9.069 -19.298 1.00 85.69 407 ALA A C 1
ATOM 3262 O O . ALA A 1 407 ? 34.569 9.808 -19.118 1.00 85.69 407 ALA A O 1
ATOM 3263 N N . HIS A 1 408 ? 33.745 7.770 -19.598 1.00 80.56 408 HIS A N 1
ATOM 3264 C CA . HIS A 1 408 ? 35.019 7.041 -19.691 1.00 80.56 408 HIS A CA 1
ATOM 3265 C C . HIS A 1 408 ? 35.915 7.186 -18.446 1.00 80.56 408 HIS A C 1
ATOM 3267 O O . HIS A 1 408 ? 37.146 7.176 -18.527 1.00 80.56 408 HIS A O 1
ATOM 3273 N N . LYS A 1 409 ? 35.300 7.330 -17.268 1.00 78.00 409 LYS A N 1
ATOM 3274 C CA . LYS A 1 409 ? 35.992 7.391 -15.976 1.00 78.00 409 LYS A CA 1
ATOM 3275 C C . LYS A 1 409 ? 36.061 5.997 -15.348 1.00 78.00 409 LYS A C 1
ATOM 3277 O O . LYS A 1 409 ? 35.324 5.086 -15.720 1.00 78.00 409 LYS A O 1
ATOM 3282 N N . LYS A 1 410 ? 36.950 5.821 -14.362 1.00 75.19 410 LYS A N 1
ATOM 3283 C CA . LYS A 1 410 ? 36.981 4.591 -13.550 1.00 75.19 410 LYS A CA 1
ATOM 3284 C C . LYS A 1 410 ? 35.637 4.392 -12.834 1.00 75.19 410 LYS A C 1
ATOM 3286 O O . LYS A 1 410 ? 34.945 5.364 -12.526 1.00 75.19 410 LYS A O 1
ATOM 3291 N N . ASN A 1 411 ? 35.292 3.134 -12.549 1.00 75.56 411 ASN A N 1
ATOM 3292 C CA . ASN A 1 411 ? 34.101 2.800 -11.768 1.00 75.56 411 ASN A CA 1
ATOM 3293 C C . ASN A 1 411 ? 34.149 3.541 -10.419 1.00 75.56 411 ASN A C 1
ATOM 3295 O O . ASN A 1 411 ? 35.142 3.452 -9.692 1.00 75.56 411 ASN A O 1
ATOM 3299 N N . VAL A 1 412 ? 33.107 4.322 -10.130 1.00 84.62 412 VAL A N 1
ATOM 3300 C CA . VAL A 1 412 ? 33.023 5.132 -8.912 1.00 84.62 412 VAL A CA 1
ATOM 3301 C C . VAL A 1 412 ? 32.557 4.238 -7.773 1.00 84.62 412 VAL A C 1
ATOM 3303 O O . VAL A 1 412 ? 31.549 3.537 -7.891 1.00 84.62 412 VAL A O 1
ATOM 3306 N N . SER A 1 413 ? 33.305 4.271 -6.674 1.00 86.69 413 SER A N 1
ATOM 3307 C CA . SER A 1 413 ? 32.956 3.580 -5.436 1.00 86.69 413 SER A CA 1
ATOM 3308 C C . SER A 1 413 ? 32.048 4.467 -4.589 1.00 86.69 413 SER A C 1
ATOM 3310 O O . SER A 1 413 ? 32.373 5.636 -4.362 1.00 86.69 413 SER A O 1
ATOM 3312 N N . MET A 1 414 ? 30.936 3.921 -4.090 1.00 90.38 414 MET A N 1
ATOM 3313 C CA . MET A 1 414 ? 30.020 4.692 -3.235 1.00 90.38 414 MET A CA 1
ATOM 3314 C C . MET A 1 414 ? 30.699 5.162 -1.943 1.00 90.38 414 MET A C 1
ATOM 3316 O O . MET A 1 414 ? 30.449 6.277 -1.498 1.00 90.38 414 MET A O 1
ATOM 3320 N N . MET A 1 415 ? 31.667 4.396 -1.434 1.00 87.06 415 MET A N 1
ATOM 3321 C CA . MET A 1 415 ? 32.478 4.748 -0.260 1.00 87.06 415 MET A CA 1
ATOM 3322 C C . MET A 1 415 ? 33.390 5.967 -0.469 1.00 87.06 415 MET A C 1
ATOM 3324 O O . MET A 1 415 ? 34.030 6.419 0.472 1.00 87.06 415 MET A O 1
ATOM 3328 N N . THR A 1 416 ? 33.510 6.479 -1.699 1.00 88.56 416 THR A N 1
ATOM 3329 C CA . THR A 1 416 ? 34.208 7.750 -1.974 1.00 88.56 416 THR A CA 1
ATOM 3330 C C . THR A 1 416 ? 33.266 8.948 -2.048 1.00 88.56 416 THR A C 1
ATOM 3332 O O . THR A 1 416 ? 33.730 10.084 -2.028 1.00 88.56 416 THR A O 1
ATOM 3335 N N . LEU A 1 417 ? 31.958 8.702 -2.161 1.00 90.00 417 LEU A N 1
ATOM 3336 C CA . LEU A 1 417 ? 30.926 9.737 -2.255 1.00 90.00 417 LEU A CA 1
ATOM 3337 C C . LEU A 1 417 ? 30.196 9.962 -0.929 1.00 90.00 417 LEU A C 1
ATOM 3339 O O . LEU A 1 417 ? 29.539 10.987 -0.774 1.00 90.00 417 LEU A O 1
ATOM 3343 N N . ILE A 1 418 ? 30.282 8.997 -0.015 1.00 91.25 418 ILE A N 1
ATOM 3344 C CA . ILE A 1 418 ? 29.614 8.999 1.284 1.00 91.25 418 ILE A CA 1
ATOM 3345 C C . ILE A 1 418 ? 30.673 8.789 2.364 1.00 91.25 418 ILE A C 1
ATOM 3347 O O . ILE A 1 418 ? 31.606 8.004 2.183 1.00 91.25 418 ILE A O 1
ATOM 3351 N N . ALA A 1 419 ? 30.517 9.511 3.471 1.00 85.69 419 ALA A N 1
ATOM 3352 C CA . ALA A 1 419 ? 31.359 9.395 4.655 1.00 85.69 419 ALA A CA 1
ATOM 3353 C C . ALA A 1 419 ? 31.410 7.953 5.203 1.00 85.69 419 ALA A C 1
ATOM 3355 O O . ALA A 1 419 ? 30.489 7.157 5.012 1.00 85.69 419 ALA A O 1
ATOM 3356 N N . GLY A 1 420 ? 32.493 7.615 5.906 1.00 86.25 420 GLY A N 1
ATOM 3357 C CA . GLY A 1 420 ? 32.603 6.324 6.595 1.00 86.25 420 GLY A CA 1
ATOM 3358 C C . GLY A 1 420 ? 31.644 6.223 7.787 1.00 86.25 420 GLY A C 1
ATOM 3359 O O . GLY A 1 420 ? 31.204 7.240 8.312 1.00 86.25 420 GLY A O 1
ATOM 3360 N N . GLU A 1 421 ? 31.362 5.007 8.262 1.00 87.94 421 GLU A N 1
ATOM 3361 C CA . GLU A 1 421 ? 30.368 4.748 9.324 1.00 87.94 421 GLU A CA 1
ATOM 3362 C C . GLU A 1 421 ? 30.561 5.626 10.574 1.00 87.94 421 GLU A C 1
ATOM 3364 O O . GLU A 1 421 ? 29.630 6.301 11.001 1.00 87.94 421 GLU A O 1
ATOM 3369 N N . ASN A 1 422 ? 31.781 5.698 11.120 1.00 87.31 422 ASN A N 1
ATOM 3370 C CA . ASN A 1 422 ? 32.070 6.523 12.303 1.00 87.31 422 ASN A CA 1
ATOM 3371 C C . ASN A 1 422 ? 31.848 8.021 12.050 1.00 87.31 422 ASN A C 1
ATOM 3373 O O . ASN A 1 422 ? 31.365 8.733 12.923 1.00 87.31 422 ASN A O 1
ATOM 3377 N N . GLU A 1 423 ? 32.193 8.497 10.854 1.00 88.88 423 GLU A N 1
ATOM 3378 C CA . GLU A 1 423 ? 32.006 9.897 10.476 1.00 88.88 423 GLU A CA 1
ATOM 3379 C C . GLU A 1 423 ? 30.520 10.214 10.269 1.00 88.88 423 GLU A C 1
ATOM 3381 O O . GLU A 1 423 ? 30.061 11.272 10.688 1.00 88.88 423 GLU A O 1
ATOM 3386 N N . ILE A 1 424 ? 29.745 9.282 9.699 1.00 90.19 424 ILE A N 1
ATOM 3387 C CA . ILE A 1 424 ? 28.283 9.383 9.620 1.00 90.19 424 ILE A CA 1
ATOM 3388 C C . ILE A 1 424 ? 27.691 9.561 11.021 1.00 90.19 424 ILE A C 1
ATOM 3390 O O . ILE A 1 424 ? 26.900 10.480 11.229 1.00 90.19 424 ILE A O 1
ATOM 3394 N N . LEU A 1 425 ? 28.075 8.708 11.974 1.00 87.75 425 LEU A N 1
ATOM 3395 C CA . LEU A 1 425 ? 27.587 8.788 13.353 1.00 87.75 425 LEU A CA 1
ATOM 3396 C C . LEU A 1 425 ? 27.966 10.130 13.998 1.00 87.75 425 LEU A C 1
ATOM 3398 O O . LEU A 1 425 ? 27.088 10.834 14.497 1.00 87.75 425 LEU A O 1
ATOM 3402 N N . ASP A 1 426 ? 29.233 10.542 13.886 1.00 87.56 426 ASP A N 1
ATOM 3403 C CA . ASP A 1 426 ? 29.718 11.831 14.395 1.00 87.56 426 ASP A CA 1
ATOM 3404 C C . ASP A 1 426 ? 28.948 13.024 13.801 1.00 87.56 426 ASP A C 1
ATOM 3406 O O . ASP A 1 426 ? 28.588 13.956 14.526 1.00 87.56 426 ASP A O 1
ATOM 3410 N N . ILE A 1 427 ? 28.680 13.016 12.489 1.00 88.56 427 ILE A N 1
ATOM 3411 C CA . ILE A 1 427 ? 27.903 14.067 11.819 1.00 88.56 427 ILE A CA 1
ATOM 3412 C C . ILE A 1 427 ? 26.470 14.082 12.354 1.00 88.56 427 ILE A C 1
ATOM 3414 O O . ILE A 1 427 ? 25.964 15.149 12.707 1.00 88.56 427 ILE A O 1
ATOM 3418 N N . LEU A 1 428 ? 25.809 12.926 12.441 1.00 85.62 428 LEU A N 1
ATOM 3419 C CA . LEU A 1 428 ? 24.418 12.832 12.898 1.00 85.62 428 LEU A CA 1
ATOM 3420 C C . LEU A 1 428 ? 24.246 13.176 14.382 1.00 85.62 428 LEU A C 1
ATOM 3422 O O . LEU A 1 428 ? 23.150 13.578 14.783 1.00 85.62 428 LEU A O 1
ATOM 3426 N N . ASP A 1 429 ? 25.288 13.026 15.197 1.00 80.69 429 ASP A N 1
ATOM 3427 C CA . ASP A 1 429 ? 25.266 13.364 16.622 1.00 80.69 429 ASP A CA 1
ATOM 3428 C C . ASP A 1 429 ? 25.618 14.824 16.909 1.00 80.69 429 ASP A C 1
ATOM 3430 O O . ASP A 1 429 ? 25.087 15.393 17.862 1.00 80.69 429 ASP A O 1
ATOM 3434 N N . ARG A 1 430 ? 26.462 15.455 16.083 1.00 83.06 430 ARG A N 1
ATOM 3435 C CA . ARG A 1 430 ? 26.844 16.872 16.241 1.00 83.06 430 ARG A CA 1
ATOM 3436 C C . ARG A 1 430 ? 25.941 17.850 15.500 1.00 83.06 430 ARG A C 1
ATOM 3438 O O . ARG A 1 430 ? 25.985 19.040 15.798 1.00 83.06 430 ARG A O 1
ATOM 3445 N N . SER A 1 431 ? 25.186 17.379 14.513 1.00 79.00 431 SER A N 1
ATOM 3446 C CA . SER A 1 431 ? 24.283 18.229 13.738 1.00 79.00 431 SER A CA 1
ATOM 3447 C C . SER A 1 431 ? 23.109 18.720 14.581 1.00 79.00 431 SER A C 1
ATOM 3449 O O . SER A 1 431 ? 22.547 17.959 15.365 1.00 79.00 431 SER A O 1
ATOM 3451 N N . ASP A 1 432 ? 22.671 19.958 14.329 1.00 67.81 432 ASP A N 1
ATOM 3452 C CA . ASP A 1 432 ? 21.486 20.558 14.967 1.00 67.81 432 ASP A CA 1
ATOM 3453 C C . ASP A 1 432 ? 20.226 19.692 14.794 1.00 67.81 432 ASP A C 1
ATOM 3455 O O . ASP A 1 432 ? 19.336 19.673 15.644 1.00 67.81 432 ASP A O 1
ATOM 3459 N N . SER A 1 433 ? 20.153 18.947 13.687 1.00 69.38 433 SER A N 1
ATOM 3460 C CA . SER A 1 433 ? 19.131 17.938 13.444 1.00 69.38 433 SER A CA 1
ATOM 3461 C C . SER A 1 433 ? 19.699 16.740 12.680 1.00 69.38 433 SER A C 1
ATOM 3463 O O . SER A 1 433 ? 20.668 16.847 11.927 1.00 69.38 433 SER A O 1
ATOM 3465 N N . VAL A 1 434 ? 19.025 15.596 12.798 1.00 74.69 434 VAL A N 1
ATOM 3466 C CA . VAL A 1 434 ? 19.335 14.390 12.012 1.00 74.69 434 VAL A CA 1
ATOM 3467 C C . VAL A 1 434 ? 19.226 14.659 10.502 1.00 74.69 434 VAL A C 1
ATOM 3469 O O . VAL A 1 434 ? 19.959 14.079 9.710 1.00 74.69 434 VAL A O 1
ATOM 3472 N N . ILE A 1 435 ? 18.341 15.572 10.093 1.00 70.06 435 ILE A N 1
ATOM 3473 C CA . ILE A 1 435 ? 18.076 15.895 8.685 1.00 70.06 435 ILE A CA 1
ATOM 3474 C C . ILE A 1 435 ? 19.253 16.640 8.075 1.00 70.06 435 ILE A C 1
ATOM 3476 O O . ILE A 1 435 ? 19.769 16.218 7.047 1.00 70.06 435 ILE A O 1
ATOM 3480 N N . THR A 1 436 ? 19.701 17.712 8.730 1.00 74.94 436 THR A N 1
ATOM 3481 C CA . THR A 1 436 ? 20.852 18.498 8.270 1.00 74.94 436 THR A CA 1
ATOM 3482 C C . THR A 1 436 ? 22.112 17.638 8.222 1.00 74.94 436 THR A C 1
ATOM 3484 O O . THR A 1 436 ? 22.906 17.765 7.294 1.00 74.94 436 THR A O 1
ATOM 3487 N N . GLY A 1 437 ? 22.254 16.698 9.163 1.00 85.25 437 GLY A N 1
ATOM 3488 C CA . GLY A 1 437 ? 23.324 15.707 9.123 1.00 85.25 437 GLY A CA 1
ATOM 3489 C C . GLY A 1 437 ? 23.224 14.772 7.910 1.00 85.25 437 GLY A C 1
ATOM 3490 O O . GLY A 1 437 ? 24.208 14.603 7.194 1.00 85.25 437 GLY A O 1
ATOM 3491 N N . CYS A 1 438 ? 22.042 14.222 7.606 1.00 86.00 438 CYS A N 1
ATOM 3492 C CA . CYS A 1 438 ? 21.828 13.429 6.387 1.00 86.00 438 CYS A CA 1
ATOM 3493 C C . CYS A 1 438 ? 22.098 14.238 5.106 1.00 86.00 438 CYS A C 1
ATOM 3495 O O . CYS A 1 438 ? 22.753 13.737 4.196 1.00 86.00 438 CYS A O 1
ATOM 3497 N N . GLU A 1 439 ? 21.631 15.486 5.023 1.00 87.00 439 GLU A N 1
ATOM 3498 C CA . GLU A 1 439 ? 21.888 16.373 3.879 1.00 87.00 439 GLU A CA 1
ATOM 3499 C C . GLU A 1 439 ? 23.387 16.617 3.678 1.00 87.00 439 GLU A C 1
ATOM 3501 O O . GLU A 1 439 ? 23.874 16.579 2.547 1.00 87.00 439 GLU A O 1
ATOM 3506 N N . GLN A 1 440 ? 24.132 16.803 4.770 1.00 89.94 440 GLN A N 1
ATOM 3507 C CA . GLN A 1 440 ? 25.584 16.927 4.734 1.00 89.94 440 GLN A CA 1
ATOM 3508 C C . GLN A 1 440 ? 26.244 15.636 4.228 1.00 89.94 440 GLN A C 1
ATOM 3510 O O . GLN A 1 440 ? 27.055 15.698 3.300 1.00 89.94 440 GLN A O 1
ATOM 3515 N N . ILE A 1 441 ? 25.865 14.480 4.784 1.00 93.06 441 ILE A N 1
ATOM 3516 C CA . ILE A 1 441 ? 26.411 13.158 4.428 1.00 93.06 441 ILE A CA 1
ATOM 3517 C C . ILE A 1 441 ? 26.193 12.842 2.946 1.00 93.06 441 ILE A C 1
ATOM 3519 O O . ILE A 1 441 ? 27.110 12.382 2.269 1.00 93.06 441 ILE A O 1
ATOM 3523 N N . TYR A 1 442 ? 24.992 13.105 2.429 1.00 94.00 442 TYR A N 1
ATOM 3524 C CA . TYR A 1 442 ? 24.625 12.766 1.054 1.00 94.00 442 TYR A CA 1
ATOM 3525 C C . TYR A 1 442 ? 24.910 13.882 0.042 1.00 94.00 442 TYR A C 1
ATOM 3527 O O . TYR A 1 442 ? 24.630 13.702 -1.140 1.00 94.00 442 TYR A O 1
ATOM 3535 N N . SER A 1 443 ? 25.481 15.019 0.447 1.00 93.56 443 SER A N 1
ATOM 3536 C CA . SER A 1 443 ? 25.679 16.188 -0.426 1.00 93.56 443 SER A CA 1
ATOM 3537 C C . SER A 1 443 ? 26.426 15.867 -1.733 1.00 93.56 443 SER A C 1
ATOM 3539 O O . SER A 1 443 ? 25.932 16.175 -2.821 1.00 93.56 443 SER A O 1
ATOM 3541 N N . ILE A 1 444 ? 27.574 15.186 -1.645 1.00 94.19 444 ILE A N 1
ATOM 3542 C CA . ILE A 1 444 ? 28.402 14.790 -2.801 1.00 94.19 444 ILE A CA 1
ATOM 3543 C C . ILE A 1 444 ? 27.700 13.712 -3.642 1.00 94.19 444 ILE A C 1
ATOM 3545 O O . ILE A 1 444 ? 27.751 13.740 -4.878 1.00 94.19 444 ILE A O 1
ATOM 3549 N N . PHE A 1 445 ? 27.025 12.766 -2.985 1.00 95.19 445 PHE A N 1
ATOM 3550 C CA . PHE A 1 445 ? 26.236 11.726 -3.643 1.00 95.19 445 PHE A CA 1
ATOM 3551 C C . PHE A 1 445 ? 25.085 12.330 -4.465 1.00 95.19 445 PHE A C 1
ATOM 3553 O O . PHE A 1 445 ? 24.941 12.021 -5.647 1.00 95.19 445 PHE A O 1
ATOM 3560 N N . GLU A 1 446 ? 24.323 13.261 -3.889 1.00 94.12 446 GLU A N 1
ATOM 3561 C CA . GLU A 1 446 ? 23.224 13.964 -4.557 1.00 94.12 446 GLU A CA 1
ATOM 3562 C C . GLU A 1 446 ? 23.714 14.882 -5.680 1.00 94.12 446 GLU A C 1
ATOM 3564 O O . GLU A 1 446 ? 23.074 14.980 -6.727 1.00 94.12 446 GLU A O 1
ATOM 3569 N N . GLU A 1 447 ? 24.865 15.541 -5.523 1.00 94.88 447 GLU A N 1
ATOM 3570 C CA . GLU A 1 447 ? 25.482 16.301 -6.615 1.00 94.88 447 GLU A CA 1
ATOM 3571 C C . GLU A 1 447 ? 25.881 15.381 -7.780 1.00 94.88 447 GLU A C 1
ATOM 3573 O O . GLU A 1 447 ? 25.653 15.706 -8.948 1.00 94.88 447 GLU A O 1
ATOM 3578 N N . SER A 1 448 ? 26.431 14.206 -7.471 1.00 94.81 448 SER A N 1
ATOM 3579 C CA . SER A 1 448 ? 26.787 13.194 -8.470 1.00 94.81 448 SER A CA 1
ATOM 3580 C C . SER A 1 448 ? 25.549 12.644 -9.179 1.00 94.81 448 SER A C 1
ATOM 3582 O O . SER A 1 448 ? 25.555 12.506 -10.402 1.00 94.81 448 SER A O 1
ATOM 3584 N N . TYR A 1 449 ? 24.465 12.398 -8.440 1.00 95.38 449 TYR A N 1
ATOM 3585 C CA . TYR A 1 449 ? 23.174 12.002 -8.999 1.00 95.38 449 TYR A CA 1
ATOM 3586 C C . TYR A 1 449 ? 22.591 13.086 -9.917 1.00 95.38 449 TYR A C 1
ATOM 3588 O O . TYR A 1 449 ? 22.173 12.787 -11.035 1.00 95.38 449 TYR A O 1
ATOM 3596 N N . LYS A 1 450 ? 22.633 14.360 -9.501 1.00 94.56 450 LYS A N 1
ATOM 3597 C CA . LYS A 1 450 ? 22.198 15.496 -10.333 1.00 94.56 450 LYS A CA 1
ATOM 3598 C C . LYS A 1 450 ? 22.988 15.584 -11.639 1.00 94.56 450 LYS A C 1
ATOM 3600 O O . LYS A 1 450 ? 22.382 15.798 -12.678 1.00 94.56 450 LYS A O 1
ATOM 3605 N N . LYS A 1 451 ? 24.308 15.367 -11.606 1.00 93.44 451 LYS A N 1
ATOM 3606 C CA . LYS A 1 451 ? 25.148 15.309 -12.820 1.00 93.44 451 LYS A CA 1
ATOM 3607 C C . LYS A 1 451 ? 24.819 14.103 -13.704 1.00 93.44 451 LYS A C 1
ATOM 3609 O O . LYS A 1 451 ? 24.929 14.190 -14.922 1.00 93.44 451 LYS A O 1
ATOM 3614 N N . ALA A 1 452 ? 24.418 12.975 -13.114 1.00 94.50 452 ALA A N 1
ATOM 3615 C CA . ALA A 1 452 ? 24.013 11.793 -13.872 1.00 94.50 452 ALA A CA 1
ATOM 3616 C C . ALA A 1 452 ? 22.722 12.022 -14.681 1.00 94.50 452 ALA A C 1
ATOM 3618 O O . ALA A 1 452 ? 22.563 11.405 -15.734 1.00 94.50 452 ALA A O 1
ATOM 3619 N N . GLU A 1 453 ? 21.839 12.927 -14.239 1.00 94.06 453 GLU A N 1
ATOM 3620 C CA . GLU A 1 453 ? 20.603 13.293 -14.952 1.00 94.06 453 GLU A CA 1
ATOM 3621 C C . GLU A 1 453 ? 20.867 13.854 -16.358 1.00 94.06 453 GLU A C 1
ATOM 3623 O O . GLU A 1 453 ? 20.082 13.611 -17.273 1.00 94.06 453 GLU A O 1
ATOM 3628 N N . ASP A 1 454 ? 21.996 14.541 -16.562 1.00 91.62 454 ASP A N 1
ATOM 3629 C CA . ASP A 1 454 ? 22.367 15.091 -17.871 1.00 91.62 454 ASP A CA 1
ATOM 3630 C C . ASP A 1 454 ? 22.656 13.988 -18.904 1.00 91.62 454 ASP A C 1
ATOM 3632 O O . ASP A 1 454 ? 22.421 14.172 -20.101 1.00 91.62 454 ASP A O 1
ATOM 3636 N N . LEU A 1 455 ? 23.150 12.831 -18.449 1.00 93.56 455 LEU A N 1
ATOM 3637 C CA . LEU A 1 455 ? 23.523 11.697 -19.299 1.00 93.56 455 LEU A CA 1
ATOM 3638 C C . LEU A 1 455 ? 22.425 10.635 -19.381 1.00 93.56 455 LEU A C 1
ATOM 3640 O O . LEU A 1 455 ? 22.239 10.029 -20.434 1.00 93.56 455 LEU A O 1
ATOM 3644 N N . ILE A 1 456 ? 21.709 10.393 -18.283 1.00 94.88 456 ILE A N 1
ATOM 3645 C CA . ILE A 1 456 ? 20.701 9.335 -18.155 1.00 94.88 456 ILE A CA 1
ATOM 3646 C C . ILE A 1 456 ? 19.451 9.955 -17.531 1.00 94.88 456 ILE A C 1
ATOM 3648 O O . ILE A 1 456 ? 19.215 9.813 -16.327 1.00 94.88 456 ILE A O 1
ATOM 3652 N N . PRO A 1 457 ? 18.667 10.694 -18.325 1.00 94.00 457 PRO A N 1
ATOM 3653 C CA . PRO A 1 457 ? 17.550 11.434 -17.778 1.00 94.00 457 PRO A CA 1
ATOM 3654 C C . PRO A 1 457 ? 16.389 10.514 -17.394 1.00 94.00 457 PRO A C 1
ATOM 3656 O O . PRO A 1 457 ? 16.052 9.580 -18.131 1.00 94.00 457 PRO A O 1
ATOM 3659 N N . THR A 1 458 ? 15.767 10.817 -16.255 1.00 95.00 458 THR A N 1
ATOM 3660 C CA . THR A 1 458 ? 14.592 10.122 -15.702 1.00 95.00 458 THR A CA 1
ATOM 3661 C C . THR A 1 458 ? 13.468 11.070 -15.284 1.00 95.00 458 THR A C 1
ATOM 3663 O O . THR A 1 458 ? 12.360 10.611 -15.031 1.00 95.00 458 THR A O 1
ATOM 3666 N N . ARG A 1 459 ? 13.701 12.389 -15.252 1.00 93.44 459 ARG A N 1
ATOM 3667 C CA . ARG A 1 459 ? 12.698 13.390 -14.847 1.00 93.44 459 ARG A CA 1
ATOM 3668 C C . ARG A 1 459 ? 11.779 13.797 -15.993 1.00 93.44 459 ARG A C 1
ATOM 3670 O O . ARG A 1 459 ? 12.037 14.781 -16.684 1.00 93.44 459 ARG A O 1
ATOM 3677 N N . PHE A 1 460 ? 10.720 13.031 -16.216 1.00 91.44 460 PHE A N 1
ATOM 3678 C CA . PHE A 1 460 ? 9.827 13.194 -17.365 1.00 91.44 460 PHE A CA 1
ATOM 3679 C C . PHE A 1 460 ? 8.695 14.224 -17.173 1.00 91.44 460 PHE A C 1
ATOM 3681 O O . PHE A 1 460 ? 8.061 14.597 -18.159 1.00 91.44 460 PHE A O 1
ATOM 3688 N N . GLU A 1 461 ? 8.472 14.744 -15.962 1.00 88.38 461 GLU A N 1
ATOM 3689 C CA . GLU A 1 461 ? 7.566 15.881 -15.708 1.00 88.38 461 GLU A CA 1
ATOM 3690 C C . GLU A 1 461 ? 8.342 17.203 -15.606 1.00 88.38 461 GLU A C 1
ATOM 3692 O O . GLU A 1 461 ? 8.399 17.854 -14.562 1.00 88.38 461 GLU A O 1
ATOM 3697 N N . LYS A 1 462 ? 8.991 17.586 -16.713 1.00 83.25 462 LYS A N 1
ATOM 3698 C CA . LYS A 1 462 ? 9.695 18.866 -16.870 1.00 83.25 462 LYS A CA 1
ATOM 3699 C C . LYS A 1 462 ? 9.098 19.663 -18.029 1.00 83.25 462 LYS A C 1
ATOM 3701 O O . LYS A 1 462 ? 8.843 19.112 -19.100 1.00 83.25 462 LYS A O 1
ATOM 3706 N N . ASP A 1 463 ? 8.944 20.970 -17.832 1.00 78.94 463 ASP A N 1
ATOM 3707 C CA . ASP A 1 463 ? 8.443 21.875 -18.866 1.00 78.94 463 ASP A CA 1
ATOM 3708 C C . ASP A 1 463 ? 9.359 21.911 -20.099 1.00 78.94 463 ASP A C 1
ATOM 3710 O O . ASP A 1 463 ? 10.590 21.898 -19.994 1.00 78.94 463 ASP A O 1
ATOM 3714 N N . GLY A 1 464 ? 8.748 21.990 -21.285 1.00 79.38 464 GLY A N 1
ATOM 3715 C CA . GLY A 1 464 ? 9.455 22.158 -22.559 1.00 79.38 464 GLY A CA 1
ATOM 3716 C C . GLY A 1 464 ? 10.063 20.884 -23.161 1.00 79.38 464 GLY A C 1
ATOM 3717 O O . GLY A 1 464 ? 10.786 20.987 -24.150 1.00 79.38 464 GLY A O 1
ATOM 3718 N N . LEU A 1 465 ? 9.785 19.696 -22.609 1.00 84.38 465 LEU A N 1
ATOM 3719 C CA . LEU A 1 465 ? 10.202 18.426 -23.214 1.00 84.38 465 LEU A CA 1
ATOM 3720 C C . LEU A 1 465 ? 9.386 18.101 -24.473 1.00 84.38 465 LEU A C 1
ATOM 3722 O O . LEU A 1 465 ? 8.156 18.178 -24.475 1.00 84.38 465 LEU A O 1
ATOM 3726 N N . PHE A 1 466 ? 10.061 17.643 -25.531 1.00 86.56 466 PHE A N 1
ATOM 3727 C CA . PHE A 1 466 ? 9.376 17.026 -26.666 1.00 86.56 466 PHE A CA 1
ATOM 3728 C C . PHE A 1 466 ? 8.746 15.691 -26.249 1.00 86.56 466 PHE A C 1
ATOM 3730 O O . PHE A 1 466 ? 9.317 14.953 -25.445 1.00 86.56 466 PHE A O 1
ATOM 3737 N N . GLN A 1 467 ? 7.611 15.329 -26.856 1.00 85.44 467 GLN A N 1
ATOM 3738 C CA . GLN A 1 467 ? 6.874 14.100 -26.527 1.00 85.44 467 GLN A CA 1
ATOM 3739 C C . GLN A 1 467 ? 7.759 12.843 -26.583 1.00 85.44 467 GLN A C 1
ATOM 3741 O O . GLN A 1 467 ? 7.739 12.034 -25.660 1.00 85.44 467 GLN A O 1
ATOM 3746 N N . ASN A 1 468 ? 8.601 12.717 -27.614 1.00 88.25 468 ASN A N 1
ATOM 3747 C CA . ASN A 1 468 ? 9.536 11.595 -27.744 1.00 88.25 468 ASN A CA 1
ATOM 3748 C C . ASN A 1 468 ? 10.634 11.586 -26.669 1.00 88.25 468 ASN A C 1
ATOM 3750 O O . ASN A 1 468 ? 11.078 10.512 -26.275 1.00 88.25 468 ASN A O 1
ATOM 3754 N N . GLU A 1 469 ? 11.098 12.746 -26.194 1.00 90.12 469 GLU A N 1
ATOM 3755 C CA . GLU A 1 469 ? 12.058 12.791 -25.082 1.00 90.12 469 GLU A CA 1
ATOM 3756 C C . GLU A 1 469 ? 11.383 12.403 -23.767 1.00 90.12 469 GLU A C 1
ATOM 3758 O O . GLU A 1 469 ? 11.907 11.545 -23.058 1.00 90.12 469 GLU A O 1
ATOM 3763 N N . LYS A 1 470 ? 10.191 12.950 -23.487 1.00 91.25 470 LYS A N 1
ATOM 3764 C CA . LYS A 1 470 ? 9.385 12.602 -22.306 1.00 91.25 470 LYS A CA 1
ATOM 3765 C C . LYS A 1 470 ? 9.150 11.092 -22.223 1.00 91.25 470 LYS A C 1
ATOM 3767 O O . LYS A 1 470 ? 9.410 10.484 -21.190 1.00 91.25 470 LYS A O 1
ATOM 3772 N N . ARG A 1 471 ? 8.744 10.493 -23.343 1.00 91.69 471 ARG A N 1
ATOM 3773 C CA . ARG A 1 471 ? 8.531 9.055 -23.527 1.00 91.69 471 ARG A CA 1
ATOM 3774 C C . ARG A 1 471 ? 9.774 8.224 -23.146 1.00 91.69 471 ARG A C 1
ATOM 3776 O O . ARG A 1 471 ? 9.721 7.381 -22.255 1.00 91.69 471 ARG A O 1
ATOM 3783 N N . LYS A 1 472 ? 10.935 8.549 -23.727 1.00 94.31 472 LYS A N 1
ATOM 3784 C CA . LYS A 1 472 ? 12.222 7.883 -23.434 1.00 94.31 472 LYS A CA 1
ATOM 3785 C C . LYS A 1 472 ? 12.662 8.025 -21.972 1.00 94.31 472 LYS A C 1
ATOM 3787 O O . LYS A 1 472 ? 13.179 7.073 -21.391 1.00 94.31 472 LYS A O 1
ATOM 3792 N N . MET A 1 473 ? 12.467 9.204 -21.381 1.00 94.75 473 MET A N 1
ATOM 3793 C CA . MET A 1 473 ? 12.808 9.488 -19.979 1.00 94.75 473 MET A CA 1
ATOM 3794 C C . MET A 1 473 ? 11.894 8.734 -19.008 1.00 94.75 473 MET A C 1
ATOM 3796 O O . MET A 1 473 ? 12.381 8.181 -18.022 1.00 94.75 473 MET A O 1
ATOM 3800 N N . LYS A 1 474 ? 10.592 8.656 -19.317 1.00 94.06 474 LYS A N 1
ATOM 3801 C CA . LYS A 1 474 ? 9.609 7.847 -18.585 1.00 94.06 474 LYS A CA 1
ATOM 3802 C C . LYS A 1 474 ? 10.032 6.379 -18.581 1.00 94.06 474 LYS A C 1
ATOM 3804 O O . LYS A 1 474 ? 10.191 5.805 -17.506 1.00 94.06 474 LYS A O 1
ATOM 3809 N N . ARG A 1 475 ? 10.340 5.815 -19.755 1.00 94.06 475 ARG A N 1
ATOM 3810 C CA . ARG A 1 475 ? 10.849 4.441 -19.872 1.00 94.06 475 ARG A CA 1
ATOM 3811 C C . ARG A 1 475 ? 12.098 4.213 -19.020 1.00 94.06 475 ARG A C 1
ATOM 3813 O O . ARG A 1 475 ? 12.146 3.260 -18.248 1.00 94.06 475 ARG A O 1
ATOM 3820 N N . ASN A 1 476 ? 13.098 5.095 -19.129 1.00 95.44 476 ASN A N 1
ATOM 3821 C CA . ASN A 1 476 ? 14.319 5.002 -18.323 1.00 95.44 476 ASN A CA 1
ATOM 3822 C C . ASN A 1 476 ? 14.014 4.933 -16.825 1.00 95.44 476 ASN A C 1
ATOM 3824 O O . ASN A 1 476 ? 14.606 4.110 -16.133 1.00 95.44 476 ASN A O 1
ATOM 3828 N N . PHE A 1 477 ? 13.118 5.793 -16.328 1.00 95.50 477 PHE A N 1
ATOM 3829 C CA . PHE A 1 477 ? 12.747 5.818 -14.916 1.00 95.50 477 PHE A CA 1
ATOM 3830 C C . PHE A 1 477 ? 12.166 4.474 -14.464 1.00 95.50 477 PHE A C 1
ATOM 3832 O O . PHE A 1 477 ? 12.696 3.869 -13.535 1.00 95.50 477 PHE A O 1
ATOM 3839 N N . TYR A 1 478 ? 11.124 3.982 -15.141 1.00 93.06 478 TYR A N 1
ATOM 3840 C CA . TYR A 1 478 ? 10.453 2.736 -14.760 1.00 93.06 478 TYR A CA 1
ATOM 3841 C C . TYR A 1 478 ? 11.366 1.512 -14.903 1.00 93.06 478 TYR A C 1
ATOM 3843 O O . TYR A 1 478 ? 11.380 0.652 -14.021 1.00 93.06 478 TYR A O 1
ATOM 3851 N N . TYR A 1 479 ? 12.189 1.464 -15.954 1.00 93.25 479 TYR A N 1
ATOM 3852 C CA . TYR A 1 479 ? 13.134 0.367 -16.158 1.00 93.25 479 TYR A CA 1
ATOM 3853 C C . TYR A 1 479 ? 14.225 0.344 -15.080 1.00 93.25 479 TYR A C 1
ATOM 3855 O O . TYR A 1 479 ? 14.471 -0.689 -14.457 1.00 93.25 479 TYR A O 1
ATOM 3863 N N . LEU A 1 480 ? 14.826 1.502 -14.776 1.00 94.38 480 LEU A N 1
ATOM 3864 C CA . LEU A 1 480 ? 15.801 1.633 -13.687 1.00 94.38 480 LEU A CA 1
ATOM 3865 C C . LEU A 1 480 ? 15.182 1.351 -12.316 1.00 94.38 480 LEU A C 1
ATOM 3867 O O . LEU A 1 480 ? 15.855 0.800 -11.446 1.00 94.38 480 LEU A O 1
ATOM 3871 N N . TRP A 1 481 ? 13.913 1.710 -12.114 1.00 93.88 481 TRP A N 1
ATOM 3872 C CA . TRP A 1 481 ? 13.189 1.390 -10.889 1.00 93.88 481 TRP A CA 1
ATOM 3873 C C . TRP A 1 481 ? 13.042 -0.120 -10.719 1.00 93.88 481 TRP A C 1
ATOM 3875 O O . TRP A 1 481 ? 13.356 -0.642 -9.650 1.00 93.88 481 TRP A O 1
ATOM 3885 N N . LYS A 1 482 ? 12.643 -0.840 -11.776 1.00 90.62 482 LYS A N 1
ATOM 3886 C CA . LYS A 1 482 ? 12.547 -2.305 -11.749 1.00 90.62 482 LYS A CA 1
ATOM 3887 C C . LYS A 1 482 ? 13.911 -2.957 -11.495 1.00 90.62 482 LYS A C 1
ATOM 3889 O O . LYS A 1 482 ? 14.016 -3.821 -10.627 1.00 90.62 482 LYS A O 1
ATOM 3894 N N . MET A 1 483 ? 14.968 -2.475 -12.156 1.00 90.62 483 MET A N 1
ATOM 3895 C CA . MET A 1 483 ? 16.353 -2.903 -11.904 1.00 90.62 483 MET A CA 1
ATOM 3896 C C . MET A 1 483 ? 16.751 -2.728 -10.433 1.00 90.62 483 MET A C 1
ATOM 3898 O O . MET A 1 483 ? 17.306 -3.635 -9.814 1.00 90.62 483 MET A O 1
ATOM 3902 N N . ALA A 1 484 ? 16.463 -1.560 -9.859 1.00 92.56 484 ALA A N 1
ATOM 3903 C CA . ALA A 1 484 ? 16.770 -1.266 -8.466 1.00 92.56 484 ALA A CA 1
ATOM 3904 C C . ALA A 1 484 ? 15.944 -2.122 -7.492 1.00 92.56 484 ALA A C 1
ATOM 3906 O O . ALA A 1 484 ? 16.474 -2.572 -6.475 1.00 92.56 484 ALA A O 1
ATOM 3907 N N . ASP A 1 485 ? 14.672 -2.387 -7.802 1.00 89.19 485 ASP A N 1
ATOM 3908 C CA . ASP A 1 485 ? 13.803 -3.259 -7.006 1.00 89.19 485 ASP A CA 1
ATOM 3909 C C . ASP A 1 485 ? 14.293 -4.716 -7.028 1.00 89.19 485 ASP A C 1
ATOM 3911 O O . ASP A 1 485 ? 14.267 -5.381 -5.993 1.00 89.19 485 ASP A O 1
ATOM 3915 N N . ALA A 1 486 ? 14.823 -5.194 -8.159 1.00 86.69 486 ALA A N 1
ATOM 3916 C CA . ALA A 1 486 ? 15.466 -6.504 -8.256 1.00 86.69 486 ALA A CA 1
ATOM 3917 C C . ALA A 1 486 ? 16.717 -6.588 -7.361 1.00 86.69 486 ALA A C 1
ATOM 3919 O O . ALA A 1 486 ? 16.801 -7.478 -6.513 1.00 86.69 486 ALA A O 1
ATOM 3920 N N . TYR A 1 487 ? 17.632 -5.611 -7.442 1.00 87.19 487 TYR A N 1
ATOM 3921 C CA . TYR A 1 487 ? 18.794 -5.543 -6.540 1.00 87.19 487 TYR A CA 1
ATOM 3922 C C . TYR A 1 487 ? 18.389 -5.489 -5.064 1.00 87.19 487 TYR A C 1
ATOM 3924 O O . TYR A 1 487 ? 19.009 -6.144 -4.227 1.00 87.19 487 TYR A O 1
ATOM 3932 N N . LYS A 1 488 ? 17.330 -4.742 -4.737 1.00 87.94 488 LYS A N 1
ATOM 3933 C CA . LYS A 1 488 ? 16.777 -4.664 -3.382 1.00 87.94 488 LYS A CA 1
ATOM 3934 C C . LYS A 1 488 ? 16.239 -6.018 -2.905 1.00 87.94 488 LYS A C 1
ATOM 3936 O O . LYS A 1 488 ? 16.507 -6.404 -1.770 1.00 87.94 488 LYS A O 1
ATOM 3941 N N . LYS A 1 489 ? 15.498 -6.744 -3.750 1.00 81.69 489 LYS A N 1
ATOM 3942 C CA . LYS A 1 489 ? 14.977 -8.084 -3.426 1.00 81.69 489 LYS A CA 1
ATOM 3943 C C . LYS A 1 489 ? 16.103 -9.073 -3.150 1.00 81.69 489 LYS A C 1
ATOM 3945 O O . LYS A 1 489 ? 16.037 -9.788 -2.157 1.00 81.69 489 LYS A O 1
ATOM 3950 N N . GLU A 1 490 ? 17.154 -9.065 -3.961 1.00 79.12 490 GLU A N 1
ATOM 3951 C CA . GLU A 1 490 ? 18.314 -9.937 -3.744 1.00 79.12 490 GLU A CA 1
ATOM 3952 C C . GLU A 1 490 ? 19.117 -9.548 -2.504 1.00 79.12 490 GLU A C 1
ATOM 3954 O O . GLU A 1 490 ? 19.537 -10.421 -1.740 1.00 79.12 490 GLU A O 1
ATOM 3959 N N . PHE A 1 491 ? 19.236 -8.247 -2.223 1.00 79.69 491 PHE A N 1
ATOM 3960 C CA . PHE A 1 491 ? 19.802 -7.746 -0.971 1.00 79.69 491 PHE A CA 1
ATOM 3961 C C . PHE A 1 491 ? 19.032 -8.245 0.268 1.00 79.69 491 PHE A C 1
ATOM 3963 O O . PHE A 1 491 ? 19.635 -8.438 1.321 1.00 79.69 491 PHE A O 1
ATOM 3970 N N . TYR A 1 492 ? 17.731 -8.548 0.156 1.00 72.75 492 TYR A N 1
ATOM 3971 C CA . TYR A 1 492 ? 16.969 -9.189 1.239 1.00 72.75 492 TYR A CA 1
ATOM 3972 C C . TYR A 1 492 ? 17.301 -10.673 1.454 1.00 72.75 492 TYR A C 1
ATOM 3974 O O . TYR A 1 492 ? 16.988 -11.208 2.518 1.00 72.75 492 TYR A O 1
ATOM 3982 N N . GLN A 1 493 ? 17.860 -11.358 0.452 1.00 64.25 493 GLN A N 1
ATOM 3983 C CA . GLN A 1 493 ? 17.954 -12.822 0.412 1.00 64.25 493 GLN A CA 1
ATOM 3984 C C . GLN A 1 493 ? 19.378 -13.365 0.618 1.00 64.25 493 GLN A C 1
ATOM 3986 O O . GLN A 1 493 ? 19.541 -14.555 0.901 1.00 64.25 493 GLN A O 1
ATOM 3991 N N . THR A 1 494 ? 20.423 -12.540 0.506 1.00 55.94 494 THR A N 1
ATOM 3992 C CA . THR A 1 494 ? 21.811 -13.031 0.498 1.00 55.94 494 THR A CA 1
ATOM 3993 C C . THR A 1 494 ? 22.527 -12.939 1.853 1.00 55.94 494 THR A C 1
ATOM 3995 O O . THR A 1 494 ? 22.626 -11.884 2.462 1.00 55.94 494 THR A O 1
ATOM 3998 N N . GLN A 1 495 ? 23.148 -14.050 2.276 1.00 55.25 495 GLN A N 1
ATOM 3999 C CA . GLN A 1 495 ? 24.241 -14.084 3.273 1.00 55.25 495 GLN A CA 1
ATOM 4000 C C . GLN A 1 495 ? 25.631 -13.961 2.604 1.00 55.25 495 GLN A C 1
ATOM 4002 O O . GLN A 1 495 ? 26.626 -14.462 3.126 1.00 55.25 495 GLN A O 1
ATOM 4007 N N . ARG A 1 496 ? 25.693 -13.410 1.385 1.00 55.16 496 ARG A N 1
ATOM 4008 C CA . ARG A 1 496 ? 26.909 -13.326 0.554 1.00 55.16 496 ARG A CA 1
ATOM 4009 C C . ARG A 1 496 ? 27.506 -11.915 0.631 1.00 55.16 496 ARG A C 1
ATOM 4011 O O . ARG A 1 496 ? 26.834 -11.006 1.087 1.00 55.16 496 ARG A O 1
ATOM 4018 N N . ASP A 1 497 ? 28.743 -11.732 0.159 1.00 54.66 497 ASP A N 1
ATOM 4019 C CA . ASP A 1 497 ? 29.421 -10.417 0.116 1.00 54.66 497 ASP A CA 1
ATOM 4020 C C . ASP A 1 497 ? 29.107 -9.592 -1.157 1.00 54.66 497 ASP A C 1
ATOM 4022 O O . ASP A 1 497 ? 29.382 -8.391 -1.226 1.00 54.66 497 ASP A O 1
ATOM 4026 N N . VAL A 1 498 ? 28.546 -10.229 -2.192 1.00 58.59 498 VAL A N 1
ATOM 4027 C CA . VAL A 1 498 ? 28.218 -9.619 -3.494 1.00 58.59 498 VAL A CA 1
ATOM 4028 C C . VAL A 1 498 ? 26.761 -9.925 -3.831 1.00 58.59 498 VAL A C 1
ATOM 4030 O O . VAL A 1 498 ? 26.301 -11.040 -3.569 1.00 58.59 498 VAL A O 1
ATOM 4033 N N . VAL A 1 499 ? 26.048 -8.954 -4.417 1.00 62.28 499 VAL A N 1
ATOM 4034 C CA . VAL A 1 499 ? 24.696 -9.197 -4.936 1.00 62.28 499 VAL A CA 1
ATOM 4035 C C . VAL A 1 499 ? 24.816 -10.088 -6.166 1.00 62.28 499 VAL A C 1
ATOM 4037 O O . VAL A 1 499 ? 25.592 -9.787 -7.067 1.00 62.28 499 VAL A O 1
ATOM 4040 N N . ALA A 1 500 ? 24.097 -11.208 -6.179 1.00 60.16 500 ALA A N 1
ATOM 4041 C CA . ALA A 1 500 ? 24.303 -12.260 -7.169 1.00 60.16 500 ALA A CA 1
ATOM 4042 C C . ALA A 1 500 ? 23.695 -11.965 -8.551 1.00 60.16 500 ALA A C 1
ATOM 4044 O O . ALA A 1 500 ? 23.937 -12.760 -9.446 1.00 60.16 500 ALA A O 1
ATOM 4045 N N . ILE A 1 501 ? 22.962 -10.854 -8.717 1.00 68.69 501 ILE A N 1
ATOM 4046 C CA . ILE A 1 501 ? 22.335 -10.487 -9.993 1.00 68.69 501 ILE A CA 1
ATOM 4047 C C . ILE A 1 501 ? 23.391 -10.039 -10.994 1.00 68.69 501 ILE A C 1
ATOM 4049 O O . ILE A 1 501 ? 23.965 -8.949 -10.858 1.00 68.69 501 ILE A O 1
ATOM 4053 N N . ASP A 1 502 ? 23.556 -10.830 -12.044 1.00 73.69 502 ASP A N 1
ATOM 4054 C CA . ASP A 1 502 ? 24.192 -10.411 -13.280 1.00 73.69 502 ASP A CA 1
ATOM 4055 C C . ASP A 1 502 ? 23.135 -10.300 -14.376 1.00 73.69 502 ASP A C 1
ATOM 4057 O O . ASP A 1 502 ? 22.724 -11.291 -14.964 1.00 73.69 502 ASP A O 1
ATOM 4061 N N . PHE A 1 503 ? 22.725 -9.078 -14.718 1.00 77.06 503 PHE A N 1
ATOM 4062 C CA . PHE A 1 503 ? 21.799 -8.861 -15.833 1.00 77.06 503 PHE A CA 1
ATOM 4063 C C . PHE A 1 503 ? 22.401 -9.208 -17.208 1.00 77.06 503 PHE A C 1
ATOM 4065 O O . PHE A 1 503 ? 21.743 -9.008 -18.227 1.00 77.06 503 PHE A O 1
ATOM 4072 N N . ASN A 1 504 ? 23.633 -9.723 -17.276 1.00 68.56 504 ASN A N 1
ATOM 4073 C CA . ASN A 1 504 ? 24.157 -10.408 -18.457 1.00 68.56 504 ASN A CA 1
ATOM 4074 C C . ASN A 1 504 ? 23.760 -11.900 -18.529 1.00 68.56 504 ASN A C 1
ATOM 4076 O O . ASN A 1 504 ? 23.780 -12.443 -19.633 1.00 68.56 504 ASN A O 1
ATOM 4080 N N . ASP A 1 505 ? 23.353 -12.539 -17.425 1.00 72.56 505 ASP A N 1
ATOM 4081 C CA . ASP A 1 505 ? 22.784 -13.900 -17.386 1.00 72.56 505 ASP A CA 1
ATOM 4082 C C . ASP A 1 505 ? 21.278 -13.851 -17.706 1.00 72.56 505 ASP A C 1
ATOM 4084 O O . ASP A 1 505 ? 20.530 -13.049 -17.140 1.00 72.56 505 ASP A O 1
ATOM 4088 N N . ASP A 1 506 ? 20.826 -14.714 -18.622 1.00 67.94 506 ASP A N 1
ATOM 4089 C CA . ASP A 1 506 ? 19.423 -14.793 -19.055 1.00 67.94 506 ASP A CA 1
ATOM 4090 C C . ASP A 1 506 ? 18.450 -15.033 -17.895 1.00 67.94 506 ASP A C 1
ATOM 4092 O O . ASP A 1 506 ? 17.361 -14.461 -17.865 1.00 67.94 506 ASP A O 1
ATOM 4096 N N . ARG A 1 507 ? 18.836 -15.845 -16.905 1.00 68.81 507 ARG A N 1
ATOM 4097 C CA . ARG A 1 507 ? 17.954 -16.194 -15.783 1.00 68.81 507 ARG A CA 1
ATOM 4098 C C . ARG A 1 507 ? 17.761 -15.009 -14.852 1.00 68.81 507 ARG A C 1
ATOM 4100 O O . ARG A 1 507 ? 16.643 -14.743 -14.423 1.00 68.81 507 ARG A O 1
ATOM 4107 N N . ASP A 1 508 ? 18.834 -14.283 -14.562 1.00 70.31 508 ASP A N 1
ATOM 4108 C CA . ASP A 1 508 ? 18.786 -13.102 -13.698 1.00 70.31 508 ASP A CA 1
ATOM 4109 C C . ASP A 1 508 ? 18.033 -11.946 -14.379 1.00 70.31 508 ASP A C 1
ATOM 4111 O O . ASP A 1 508 ? 17.306 -11.197 -13.718 1.00 70.31 508 ASP A O 1
ATOM 4115 N N . ARG A 1 509 ? 18.133 -11.833 -15.714 1.00 73.38 509 ARG A N 1
ATOM 4116 C CA . ARG A 1 509 ? 17.303 -10.920 -16.514 1.00 73.38 509 ARG A CA 1
ATOM 4117 C C . ARG A 1 509 ? 15.820 -11.256 -16.436 1.00 73.38 509 ARG A C 1
ATOM 4119 O O . ARG A 1 509 ? 15.034 -10.375 -16.074 1.00 73.38 509 ARG A O 1
ATOM 4126 N N . ALA A 1 510 ? 15.459 -12.512 -16.696 1.00 63.56 510 ALA A N 1
ATOM 4127 C CA . ALA A 1 510 ? 14.074 -12.981 -16.669 1.00 63.56 510 ALA A CA 1
ATOM 4128 C C . ALA A 1 510 ? 13.423 -12.798 -15.285 1.00 63.56 510 ALA A C 1
ATOM 4130 O O . ALA A 1 510 ? 12.248 -12.460 -15.177 1.00 63.56 510 ALA A O 1
ATOM 4131 N N . LEU A 1 511 ? 14.199 -12.936 -14.204 1.00 61.66 511 LEU A N 1
ATOM 4132 C CA . LEU A 1 511 ? 13.717 -12.746 -12.831 1.00 61.66 511 LEU A CA 1
ATOM 4133 C C . LEU A 1 511 ? 13.607 -11.273 -12.404 1.00 61.66 511 LEU A C 1
ATOM 4135 O O . LEU A 1 511 ? 12.914 -10.966 -11.429 1.00 61.66 511 LEU A O 1
ATOM 4139 N N . GLY A 1 512 ? 14.312 -10.364 -13.084 1.00 63.38 512 GLY A N 1
ATOM 4140 C CA . GLY A 1 512 ? 14.549 -9.013 -12.581 1.00 63.38 512 GLY A CA 1
ATOM 4141 C C . GLY A 1 512 ? 14.073 -7.877 -13.477 1.00 63.38 512 GLY A C 1
ATOM 4142 O O . GLY A 1 512 ? 13.586 -6.880 -12.949 1.00 63.38 512 GLY A O 1
ATOM 4143 N N . ILE A 1 513 ? 14.209 -7.976 -14.802 1.00 72.19 513 ILE A N 1
ATOM 4144 C CA . ILE A 1 513 ? 14.042 -6.827 -15.714 1.00 72.19 513 ILE A CA 1
ATOM 4145 C C . ILE A 1 513 ? 13.290 -7.135 -17.012 1.00 72.19 513 ILE A C 1
ATOM 4147 O O . ILE A 1 513 ? 12.653 -6.220 -17.532 1.00 72.19 513 ILE A O 1
ATOM 4151 N N . GLY A 1 514 ? 13.227 -8.395 -17.443 1.00 71.38 514 GLY A N 1
ATOM 4152 C CA . GLY A 1 514 ? 12.596 -8.815 -18.702 1.00 71.38 514 GLY A CA 1
ATOM 4153 C C . GLY A 1 514 ? 13.626 -9.359 -19.693 1.00 71.38 514 GLY A C 1
ATOM 4154 O O . GLY A 1 514 ? 14.730 -9.730 -19.291 1.00 71.38 514 GLY A O 1
ATOM 4155 N N . ASP A 1 515 ? 13.268 -9.384 -20.973 1.00 73.19 515 ASP A N 1
ATOM 4156 C CA . ASP A 1 515 ? 14.042 -10.059 -22.020 1.00 73.19 515 ASP A CA 1
ATOM 4157 C C . ASP A 1 515 ? 15.264 -9.263 -22.508 1.00 73.19 515 ASP A C 1
ATOM 4159 O O . ASP A 1 515 ? 15.402 -8.056 -22.283 1.00 73.19 515 ASP A O 1
ATOM 4163 N N . GLU A 1 516 ? 16.159 -9.936 -23.240 1.00 77.62 516 GLU A N 1
ATOM 4164 C CA . GLU A 1 516 ? 17.369 -9.330 -23.816 1.00 77.62 516 GLU A CA 1
ATOM 4165 C C . GLU A 1 516 ? 17.051 -8.124 -24.723 1.00 77.62 516 GLU A C 1
ATOM 4167 O O . GLU A 1 516 ? 17.746 -7.106 -24.676 1.00 77.62 516 GLU A O 1
ATOM 4172 N N . GLU A 1 517 ? 15.961 -8.175 -25.495 1.00 82.38 517 GLU A N 1
ATOM 4173 C CA . GLU A 1 517 ? 15.561 -7.091 -26.408 1.00 82.38 517 GLU A CA 1
ATOM 4174 C C . GLU A 1 517 ? 15.191 -5.786 -25.675 1.00 82.38 517 GLU A C 1
ATOM 4176 O O . GLU A 1 517 ? 15.396 -4.675 -26.197 1.00 82.38 517 GLU A O 1
ATOM 4181 N N . GLN A 1 518 ? 14.694 -5.925 -24.442 1.00 85.12 518 GLN A N 1
ATOM 4182 C CA . GLN A 1 518 ? 14.291 -4.840 -23.545 1.00 85.12 518 GLN A CA 1
ATOM 4183 C C . GLN A 1 518 ? 15.467 -4.305 -22.712 1.00 85.12 518 GLN A C 1
ATOM 4185 O O . GLN A 1 518 ? 15.380 -3.226 -22.113 1.00 85.12 518 GLN A O 1
ATOM 4190 N N . TYR A 1 519 ? 16.616 -4.991 -22.727 1.00 90.06 519 TYR A N 1
ATOM 4191 C CA . TYR A 1 519 ? 17.780 -4.653 -21.914 1.00 90.06 519 TYR A CA 1
ATOM 4192 C C . TYR A 1 519 ? 18.605 -3.484 -22.470 1.00 90.06 519 TYR A C 1
ATOM 4194 O O . TYR A 1 519 ? 19.727 -3.610 -22.972 1.00 90.06 519 TYR A O 1
ATOM 4202 N N . TYR A 1 520 ? 18.032 -2.288 -22.346 1.00 92.50 520 TYR A N 1
ATOM 4203 C CA . TYR A 1 520 ? 18.644 -1.044 -22.786 1.00 92.50 520 TYR A CA 1
ATOM 4204 C C . TYR A 1 520 ? 18.155 0.179 -22.004 1.00 92.50 520 TYR A C 1
ATOM 4206 O O . TYR A 1 520 ? 17.095 0.170 -21.375 1.00 92.50 520 TYR A O 1
ATOM 4214 N N . LEU A 1 521 ? 18.916 1.271 -22.095 1.00 94.94 521 LEU A N 1
ATOM 4215 C CA . LEU A 1 521 ? 18.534 2.600 -21.606 1.00 94.94 521 LEU A CA 1
ATOM 4216 C C . LEU A 1 521 ? 18.749 3.652 -22.691 1.00 94.94 521 LEU A C 1
ATOM 4218 O O . LEU A 1 521 ? 19.615 3.507 -23.550 1.00 94.94 521 LEU A O 1
ATOM 4222 N N . TYR A 1 522 ? 17.989 4.741 -22.638 1.00 95.38 522 TYR A N 1
ATOM 4223 C CA . TYR A 1 522 ? 18.245 5.919 -23.458 1.00 95.38 522 TYR A CA 1
ATOM 4224 C C . TYR A 1 522 ? 19.274 6.825 -22.780 1.00 95.38 522 TYR A C 1
ATOM 4226 O O . TYR A 1 522 ? 19.040 7.312 -21.674 1.00 95.38 522 TYR A O 1
ATOM 4234 N N . THR A 1 523 ? 20.397 7.090 -23.440 1.00 95.12 523 THR A N 1
ATOM 4235 C CA . THR A 1 523 ? 21.471 7.945 -22.914 1.00 95.12 523 THR A CA 1
ATOM 4236 C C . THR A 1 523 ? 21.692 9.152 -23.812 1.00 95.12 523 THR A C 1
ATOM 4238 O O . THR A 1 523 ? 21.435 9.109 -25.019 1.00 95.12 523 THR A O 1
ATOM 4241 N N . ARG A 1 524 ? 22.113 10.275 -23.225 1.00 92.00 524 ARG A N 1
ATOM 4242 C CA . ARG A 1 524 ? 22.338 11.517 -23.965 1.00 92.00 524 ARG A CA 1
ATOM 4243 C C . ARG A 1 524 ? 23.706 11.481 -24.637 1.00 92.00 524 ARG A C 1
ATOM 4245 O O . ARG A 1 524 ? 24.735 11.507 -23.968 1.00 92.00 524 ARG A O 1
ATOM 4252 N N . GLN A 1 525 ? 23.702 11.472 -25.965 1.00 87.00 525 GLN A N 1
ATOM 4253 C CA . GLN A 1 525 ? 24.890 11.512 -26.815 1.00 87.00 525 GLN A CA 1
ATOM 4254 C C . GLN A 1 525 ? 24.732 12.644 -27.829 1.00 87.00 525 GLN A C 1
ATOM 4256 O O . GLN A 1 525 ? 23.706 12.753 -28.498 1.00 87.00 525 GLN A O 1
ATOM 4261 N N . SER A 1 526 ? 25.713 13.548 -27.902 1.00 82.38 526 SER A N 1
ATOM 4262 C CA . SER A 1 526 ? 25.702 14.682 -28.848 1.00 82.38 526 SER A CA 1
ATOM 4263 C C . SER A 1 526 ? 24.389 15.495 -28.848 1.00 82.38 526 SER A C 1
ATOM 4265 O O . SER A 1 526 ? 23.931 15.973 -29.884 1.00 82.38 526 SER A O 1
ATOM 4267 N N . GLY A 1 527 ? 23.757 15.633 -27.675 1.00 82.50 527 GLY A N 1
ATOM 4268 C CA . GLY A 1 527 ? 22.505 16.374 -27.480 1.00 82.50 527 GLY A CA 1
ATOM 4269 C C . GLY A 1 527 ? 21.207 15.599 -27.749 1.00 82.50 527 GLY A C 1
ATOM 4270 O O . GLY A 1 527 ? 20.138 16.156 -27.508 1.00 82.50 527 GLY A O 1
ATOM 4271 N N . LYS A 1 528 ? 21.263 14.333 -28.185 1.00 88.06 528 LYS A N 1
ATOM 4272 C CA . LYS A 1 528 ? 20.091 13.475 -28.448 1.00 88.06 528 LYS A CA 1
ATOM 4273 C C . LYS A 1 528 ? 20.060 12.256 -27.528 1.00 88.06 528 LYS A C 1
ATOM 4275 O O . LYS A 1 528 ? 21.095 11.827 -27.034 1.00 88.06 528 LYS A O 1
ATOM 4280 N N . LEU A 1 529 ? 18.867 11.701 -27.305 1.00 92.94 529 LEU A N 1
ATOM 4281 C CA . LEU A 1 529 ? 18.684 10.451 -26.561 1.00 92.94 529 LEU A CA 1
ATOM 4282 C C . LEU A 1 529 ? 18.737 9.238 -27.489 1.00 92.94 529 LEU A C 1
ATOM 4284 O O . LEU A 1 529 ? 17.825 9.035 -28.302 1.00 92.94 529 LEU A O 1
ATOM 4288 N N . GLU A 1 530 ? 19.775 8.426 -27.323 1.00 93.25 530 GLU A N 1
ATOM 4289 C CA . GLU A 1 530 ? 20.081 7.248 -28.138 1.00 93.25 530 GLU A CA 1
ATOM 4290 C C . GLU A 1 530 ? 20.058 5.967 -27.294 1.00 93.25 530 GLU A C 1
ATOM 4292 O O . GLU A 1 530 ? 20.270 6.006 -26.083 1.00 93.25 530 GLU A O 1
ATOM 4297 N N . LYS A 1 531 ? 19.737 4.831 -27.924 1.00 93.75 531 LYS A N 1
ATOM 4298 C CA . LYS A 1 531 ? 19.596 3.529 -27.253 1.00 93.75 531 LYS A CA 1
ATOM 4299 C C . LYS A 1 531 ? 20.982 2.953 -26.933 1.00 93.75 531 LYS A C 1
ATOM 4301 O O . LYS A 1 531 ? 21.776 2.722 -27.838 1.00 93.75 531 LYS A O 1
ATOM 4306 N N . MET A 1 532 ? 21.248 2.695 -25.654 1.00 92.56 532 MET A N 1
ATOM 4307 C CA . MET A 1 532 ? 22.422 1.983 -25.145 1.00 92.56 532 MET A CA 1
ATOM 4308 C C . MET A 1 532 ? 22.005 0.579 -24.707 1.00 92.56 532 MET A C 1
ATOM 4310 O O . MET A 1 532 ? 21.295 0.428 -23.713 1.00 92.56 532 MET A O 1
ATOM 4314 N N . ILE A 1 533 ? 22.453 -0.431 -25.450 1.00 91.12 533 ILE A N 1
ATOM 4315 C CA . ILE A 1 533 ? 22.241 -1.849 -25.133 1.00 91.12 533 ILE A CA 1
ATOM 4316 C C . ILE A 1 533 ? 23.237 -2.271 -24.049 1.00 91.12 533 ILE A C 1
ATOM 4318 O O . ILE A 1 533 ? 24.334 -1.715 -23.974 1.00 91.12 533 ILE A O 1
ATOM 4322 N N . ASN A 1 534 ? 22.844 -3.229 -23.211 1.00 86.69 534 ASN A N 1
ATOM 4323 C CA . ASN A 1 534 ? 23.662 -3.755 -22.122 1.00 86.69 534 ASN A CA 1
ATOM 4324 C C . ASN A 1 534 ? 24.249 -2.654 -21.205 1.00 86.69 534 ASN A C 1
ATOM 4326 O O . ASN A 1 534 ? 25.470 -2.511 -21.055 1.00 86.69 534 ASN A O 1
ATOM 4330 N N . PRO A 1 535 ? 23.389 -1.817 -20.594 1.00 87.25 535 PRO A N 1
ATOM 4331 C CA . PRO A 1 535 ? 23.834 -0.654 -19.835 1.00 87.25 535 PRO A CA 1
ATOM 4332 C C . PRO A 1 535 ? 24.826 -1.018 -18.718 1.00 87.25 535 PRO A C 1
ATOM 4334 O O . PRO A 1 535 ? 25.832 -0.318 -18.544 1.00 87.25 535 PRO A O 1
ATOM 4337 N N . LEU A 1 536 ? 24.594 -2.126 -18.002 1.00 86.38 536 LEU A N 1
ATOM 4338 C CA . LEU A 1 536 ? 25.388 -2.529 -16.836 1.00 86.38 536 LEU A CA 1
ATOM 4339 C C . LEU A 1 536 ? 26.598 -3.416 -17.145 1.00 86.38 536 LEU A C 1
ATOM 4341 O O . LEU A 1 536 ? 27.238 -3.885 -16.207 1.00 86.38 536 LEU A O 1
ATOM 4345 N N . GLU A 1 537 ? 26.974 -3.605 -18.412 1.00 84.12 537 GLU A N 1
ATOM 4346 C CA . GLU A 1 537 ? 28.235 -4.277 -18.751 1.00 84.12 537 GLU A CA 1
ATOM 4347 C C . GLU A 1 537 ? 29.407 -3.665 -17.955 1.00 84.12 537 GLU A C 1
ATOM 4349 O O . GLU A 1 537 ? 29.523 -2.437 -17.858 1.00 84.12 537 GLU A O 1
ATOM 4354 N N . ASP A 1 538 ? 30.241 -4.508 -17.342 1.00 78.69 538 ASP A N 1
ATOM 4355 C CA . ASP A 1 538 ? 31.361 -4.135 -16.459 1.00 78.69 538 ASP A CA 1
ATOM 4356 C C . ASP A 1 538 ? 31.008 -3.331 -15.188 1.00 78.69 538 ASP A C 1
ATOM 4358 O O . ASP A 1 538 ? 31.898 -2.913 -14.433 1.00 78.69 538 ASP A O 1
ATOM 4362 N N . ILE A 1 539 ? 29.722 -3.134 -14.886 1.00 82.88 539 ILE A N 1
ATOM 4363 C CA . ILE A 1 539 ? 29.277 -2.488 -13.652 1.00 82.88 539 ILE A CA 1
ATOM 4364 C C . ILE A 1 539 ? 29.023 -3.553 -12.594 1.00 82.88 539 ILE A C 1
ATOM 4366 O O . ILE A 1 539 ? 28.068 -4.316 -12.649 1.00 82.88 539 ILE A O 1
ATOM 4370 N N . LYS A 1 540 ? 29.877 -3.554 -11.571 1.00 79.06 540 LYS A N 1
ATOM 4371 C CA . LYS A 1 540 ? 29.687 -4.369 -10.370 1.00 79.06 540 LYS A CA 1
ATOM 4372 C C . LYS A 1 540 ? 29.025 -3.542 -9.277 1.00 79.06 540 LYS A C 1
ATOM 4374 O O . LYS A 1 540 ? 29.460 -2.418 -9.010 1.00 79.06 540 LYS A O 1
ATOM 4379 N N . ILE A 1 541 ? 28.007 -4.127 -8.654 1.00 83.81 541 ILE A N 1
ATOM 4380 C CA . ILE A 1 541 ? 27.323 -3.601 -7.474 1.00 83.81 541 ILE A CA 1
ATOM 4381 C C . ILE A 1 541 ? 27.544 -4.590 -6.336 1.00 83.81 541 ILE A C 1
ATOM 4383 O O . ILE A 1 541 ? 27.302 -5.788 -6.475 1.00 83.81 541 ILE A O 1
ATOM 4387 N N . THR A 1 542 ? 28.047 -4.091 -5.213 1.00 84.19 542 THR A N 1
ATOM 4388 C CA . THR A 1 542 ? 28.338 -4.920 -4.037 1.00 84.19 542 THR A CA 1
ATOM 4389 C C . THR A 1 542 ? 27.356 -4.646 -2.906 1.00 84.19 542 THR A C 1
ATOM 4391 O O . THR A 1 542 ? 26.791 -3.557 -2.814 1.00 84.19 542 THR A O 1
ATOM 4394 N N . ILE A 1 543 ? 27.187 -5.621 -2.008 1.00 84.12 543 ILE A N 1
ATOM 4395 C CA . ILE A 1 543 ? 26.335 -5.463 -0.821 1.00 84.12 543 ILE A CA 1
ATOM 4396 C C . ILE A 1 543 ? 26.840 -4.312 0.051 1.00 84.12 543 ILE A C 1
ATOM 4398 O O . ILE A 1 543 ? 26.049 -3.470 0.457 1.00 84.12 543 ILE A O 1
ATOM 4402 N N . LYS A 1 544 ? 28.163 -4.186 0.210 1.00 86.06 544 LYS A N 1
ATOM 4403 C CA . LYS A 1 544 ? 28.783 -3.079 0.952 1.00 86.06 544 LYS A CA 1
ATOM 4404 C C . LYS A 1 544 ? 28.448 -1.704 0.376 1.00 86.06 544 LYS A C 1
ATOM 4406 O O . LYS A 1 544 ? 28.313 -0.745 1.126 1.00 86.06 544 LYS A O 1
ATOM 4411 N N . GLU A 1 545 ? 28.346 -1.575 -0.949 1.00 89.75 545 GLU A N 1
ATOM 4412 C CA . GLU A 1 545 ? 27.952 -0.304 -1.572 1.00 89.75 545 GLU A CA 1
ATOM 4413 C C . GLU A 1 545 ? 26.488 0.025 -1.290 1.00 89.75 545 GLU A C 1
ATOM 4415 O O . GLU A 1 545 ? 26.185 1.178 -0.993 1.00 89.75 545 GLU A O 1
ATOM 4420 N N . ILE A 1 546 ? 25.606 -0.980 -1.325 1.00 90.69 546 ILE A N 1
ATOM 4421 C CA . ILE A 1 546 ? 24.199 -0.819 -0.940 1.00 90.69 546 ILE A CA 1
ATOM 4422 C C . ILE A 1 546 ? 24.091 -0.458 0.549 1.00 90.69 546 ILE A C 1
ATOM 4424 O O . ILE A 1 546 ? 23.376 0.472 0.902 1.00 90.69 546 ILE A O 1
ATOM 4428 N N . GLU A 1 547 ? 24.829 -1.122 1.435 1.00 90.19 547 GLU A N 1
ATOM 4429 C CA . GLU A 1 547 ? 24.841 -0.788 2.863 1.00 90.19 547 GLU A CA 1
ATOM 4430 C C . GLU A 1 547 ? 25.334 0.642 3.103 1.00 90.19 547 GLU A C 1
ATOM 4432 O O . GLU A 1 547 ? 24.689 1.399 3.824 1.00 90.19 547 GLU A O 1
ATOM 4437 N N . CYS A 1 548 ? 26.413 1.049 2.427 1.00 91.56 548 CYS A N 1
ATOM 4438 C CA . CYS A 1 548 ? 26.976 2.396 2.515 1.00 91.56 548 CYS A CA 1
ATOM 4439 C C . CYS A 1 548 ? 25.955 3.485 2.149 1.00 91.56 548 CYS A C 1
ATOM 4441 O O . CYS A 1 548 ? 25.810 4.457 2.890 1.00 91.56 548 CYS A O 1
ATOM 4443 N N . ILE A 1 549 ? 25.202 3.318 1.054 1.00 94.06 549 ILE A N 1
ATOM 4444 C CA . ILE A 1 549 ? 24.195 4.313 0.644 1.00 94.06 549 ILE A CA 1
ATOM 4445 C C . ILE A 1 549 ? 22.959 4.328 1.556 1.00 94.06 549 ILE A C 1
ATOM 4447 O O . ILE A 1 549 ? 22.256 5.336 1.588 1.00 94.06 549 ILE A O 1
ATOM 4451 N N . LEU A 1 550 ? 22.689 3.253 2.303 1.00 93.19 550 LEU A N 1
ATOM 4452 C CA . LEU A 1 550 ? 21.520 3.136 3.184 1.00 93.19 550 LEU A CA 1
ATOM 4453 C C . LEU A 1 550 ? 21.816 3.455 4.657 1.00 93.19 550 LEU A C 1
ATOM 4455 O O . LEU A 1 550 ? 20.882 3.727 5.410 1.00 93.19 550 LEU A O 1
ATOM 4459 N N . TYR A 1 551 ? 23.084 3.420 5.075 1.00 92.75 551 TYR A N 1
ATOM 4460 C CA . TYR A 1 551 ? 23.493 3.490 6.481 1.00 92.75 551 TYR A CA 1
ATOM 4461 C C . TYR A 1 551 ? 22.928 4.718 7.202 1.00 92.75 551 TYR A C 1
ATOM 4463 O O . TYR A 1 551 ? 22.239 4.582 8.215 1.00 92.75 551 TYR A O 1
ATOM 4471 N N . ALA A 1 552 ? 23.189 5.918 6.673 1.00 91.75 552 ALA A N 1
ATOM 4472 C CA . ALA A 1 552 ? 22.763 7.157 7.318 1.00 91.75 552 ALA A CA 1
ATOM 4473 C C . ALA A 1 552 ? 21.235 7.291 7.344 1.00 91.75 552 ALA A C 1
ATOM 4475 O O . ALA A 1 552 ? 20.691 7.683 8.370 1.00 91.75 552 ALA A O 1
ATOM 4476 N N . ASP A 1 553 ? 20.541 6.914 6.266 1.00 90.62 553 ASP A N 1
ATOM 4477 C CA . ASP A 1 553 ? 19.075 6.939 6.199 1.00 90.62 553 ASP A CA 1
ATOM 4478 C C . ASP A 1 553 ? 18.420 6.017 7.249 1.00 90.62 553 ASP A C 1
ATOM 4480 O O . ASP A 1 553 ? 17.482 6.435 7.933 1.00 90.62 553 ASP A O 1
ATOM 4484 N N . ILE A 1 554 ? 18.921 4.785 7.418 1.00 90.25 554 ILE A N 1
ATOM 4485 C CA . ILE A 1 554 ? 18.384 3.819 8.396 1.00 90.25 554 ILE A CA 1
ATOM 4486 C C . ILE A 1 554 ? 18.740 4.229 9.831 1.00 90.25 554 ILE A C 1
ATOM 4488 O O . ILE A 1 554 ? 17.888 4.166 10.716 1.00 90.25 554 ILE A O 1
ATOM 4492 N N . TYR A 1 555 ? 19.968 4.685 10.089 1.00 88.94 555 TYR A N 1
ATOM 4493 C CA . TYR A 1 555 ? 20.342 5.161 11.425 1.00 88.94 555 TYR A CA 1
ATOM 4494 C C . TYR A 1 555 ? 19.522 6.396 11.822 1.00 88.94 555 TYR A C 1
ATOM 4496 O O . TYR A 1 555 ? 18.992 6.483 12.931 1.00 88.94 555 TYR A O 1
ATOM 4504 N N . ALA A 1 556 ? 19.349 7.328 10.883 1.00 85.50 556 ALA A N 1
ATOM 4505 C CA . ALA A 1 556 ? 18.500 8.495 11.050 1.00 85.50 556 ALA A CA 1
ATOM 4506 C C . ALA A 1 556 ? 17.042 8.119 11.328 1.00 85.50 556 ALA A C 1
ATOM 4508 O O . ALA A 1 556 ? 16.414 8.738 12.185 1.00 85.50 556 ALA A O 1
ATOM 4509 N N . LEU A 1 557 ? 16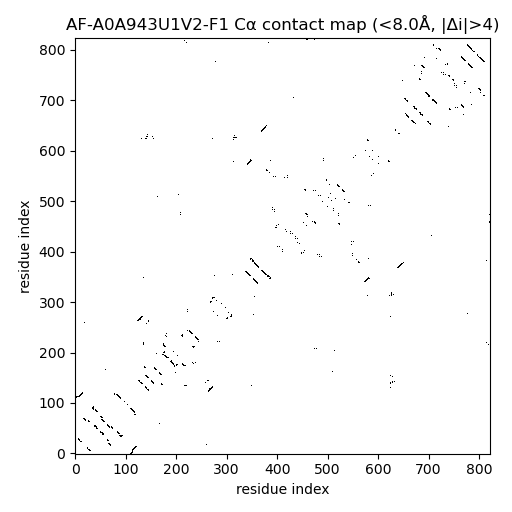.503 7.112 10.632 1.00 86.31 557 LEU A N 1
ATOM 4510 C CA . LEU A 1 557 ? 15.176 6.568 10.911 1.00 86.31 557 LEU A CA 1
ATOM 4511 C C . LEU A 1 557 ? 15.078 6.110 12.369 1.00 86.31 557 LEU A C 1
ATOM 4513 O O . LEU A 1 557 ? 14.188 6.574 13.079 1.00 86.31 557 LEU A O 1
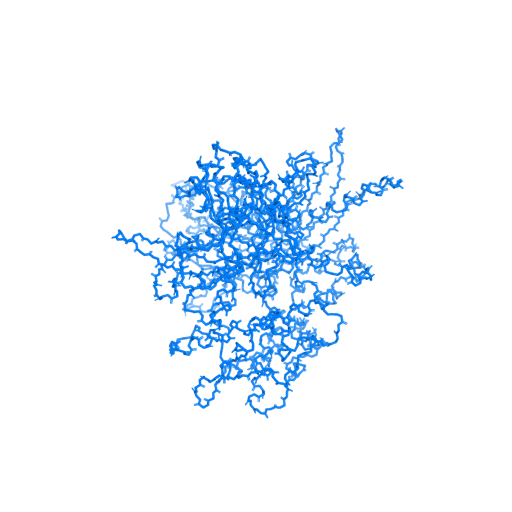ATOM 4517 N N . TRP A 1 558 ? 16.012 5.278 12.838 1.00 84.94 558 TRP A N 1
ATOM 4518 C CA . TRP A 1 558 ? 16.009 4.786 14.219 1.00 84.94 558 TRP A CA 1
ATOM 4519 C C . TRP A 1 558 ? 16.062 5.905 15.251 1.00 84.94 558 TRP A C 1
ATOM 4521 O O . TRP A 1 558 ? 15.247 5.917 16.173 1.00 84.94 558 TRP A O 1
ATOM 4531 N N . LYS A 1 559 ? 16.943 6.890 15.052 1.00 80.75 559 LYS A N 1
ATOM 4532 C CA . LYS A 1 559 ? 17.070 8.059 15.933 1.00 80.75 559 LYS A CA 1
ATOM 4533 C C . LYS A 1 559 ? 15.793 8.913 15.985 1.00 80.75 559 LYS A C 1
ATOM 4535 O O . LYS A 1 559 ? 15.558 9.577 16.989 1.00 80.75 559 LYS A O 1
ATOM 4540 N N . ARG A 1 560 ? 14.971 8.906 14.925 1.00 77.44 560 ARG A N 1
ATOM 4541 C CA . ARG A 1 560 ? 13.692 9.644 14.861 1.00 77.44 560 ARG A CA 1
ATOM 4542 C C . ARG A 1 560 ? 12.518 8.902 15.498 1.00 77.44 560 ARG A C 1
ATOM 4544 O O . ARG A 1 560 ? 11.656 9.552 16.093 1.00 77.44 560 ARG A O 1
ATOM 4551 N N . ILE A 1 561 ? 12.433 7.584 15.298 1.00 76.94 561 ILE A N 1
ATOM 4552 C CA . ILE A 1 561 ? 11.246 6.808 15.691 1.00 76.94 561 ILE A CA 1
ATOM 4553 C C . ILE A 1 561 ? 11.385 6.179 17.077 1.00 76.94 561 ILE A C 1
ATOM 4555 O O . ILE A 1 561 ? 10.391 6.069 17.783 1.00 76.94 561 ILE A O 1
ATOM 4559 N N . LEU A 1 562 ? 12.591 5.791 17.505 1.00 76.88 562 LEU A N 1
ATOM 4560 C CA . LEU A 1 562 ? 12.767 5.110 18.788 1.00 76.88 562 LEU A CA 1
ATOM 4561 C C . LEU A 1 562 ? 12.724 6.108 19.959 1.00 76.88 562 LEU A C 1
ATOM 4563 O O . LEU A 1 562 ? 13.461 7.096 19.946 1.00 76.88 562 LEU A O 1
ATOM 4567 N N . PRO A 1 563 ? 11.944 5.833 21.018 1.00 64.19 563 PRO A N 1
ATOM 4568 C CA . PRO A 1 563 ? 11.895 6.674 22.209 1.00 64.19 563 PRO A CA 1
ATOM 4569 C C . PRO A 1 563 ? 13.091 6.359 23.124 1.00 64.19 563 PRO A C 1
ATOM 4571 O O . PRO A 1 563 ? 12.945 5.738 24.174 1.00 64.19 563 PRO A O 1
ATOM 4574 N N . VAL A 1 564 ? 14.304 6.734 22.702 1.00 62.22 564 VAL A N 1
ATOM 4575 C CA . VAL A 1 564 ? 15.566 6.363 23.379 1.00 62.22 564 VAL A CA 1
ATOM 4576 C C . VAL A 1 564 ? 15.572 6.780 24.855 1.00 62.22 564 VAL A C 1
ATOM 4578 O O . VAL A 1 564 ? 15.960 5.986 25.708 1.00 62.22 564 VAL A O 1
ATOM 4581 N N . ASP A 1 565 ? 15.059 7.968 25.180 1.00 57.75 565 ASP A N 1
ATOM 4582 C CA . ASP A 1 565 ? 14.997 8.467 26.562 1.00 57.75 565 ASP A CA 1
ATOM 4583 C C . ASP A 1 565 ? 14.084 7.617 27.470 1.00 57.75 565 ASP A C 1
ATOM 4585 O O . ASP A 1 565 ? 14.384 7.428 28.653 1.00 57.75 565 ASP A O 1
ATOM 4589 N N . ASP A 1 566 ? 13.001 7.054 26.922 1.00 54.88 566 ASP A N 1
ATOM 4590 C CA . ASP A 1 566 ? 12.078 6.170 27.648 1.00 54.88 566 ASP A CA 1
ATOM 4591 C C . ASP A 1 566 ? 12.614 4.732 27.720 1.00 54.88 566 ASP A C 1
ATOM 4593 O O . ASP A 1 566 ? 12.485 4.068 28.751 1.00 54.88 566 ASP A O 1
ATOM 4597 N N . LEU A 1 567 ? 13.292 4.270 26.661 1.00 56.06 567 LEU A N 1
ATOM 4598 C CA . LEU A 1 567 ? 13.975 2.971 26.609 1.00 56.06 567 LEU A CA 1
ATOM 4599 C C . LEU A 1 567 ? 15.118 2.866 27.629 1.00 56.06 567 LEU A C 1
ATOM 4601 O O . LEU A 1 567 ? 15.427 1.770 28.093 1.00 56.06 567 LEU A O 1
ATOM 4605 N N . VAL A 1 568 ? 15.740 3.989 27.996 1.00 51.75 568 VAL A N 1
ATOM 4606 C CA . VAL A 1 568 ? 16.777 4.046 29.039 1.00 51.75 568 VAL A CA 1
ATOM 4607 C C . VAL A 1 568 ? 16.168 4.020 30.451 1.00 51.75 568 VAL A C 1
ATOM 4609 O O . VAL A 1 568 ? 16.797 3.496 31.373 1.00 51.75 568 VAL A O 1
ATOM 4612 N N . LYS A 1 569 ? 14.943 4.538 30.638 1.00 50.88 569 LYS A N 1
ATOM 4613 C CA . LYS A 1 569 ? 14.241 4.580 31.938 1.00 50.88 569 LYS A CA 1
ATOM 4614 C C . LYS A 1 569 ? 13.525 3.267 32.281 1.00 50.88 569 LYS A C 1
ATOM 4616 O O . LYS A 1 569 ? 13.508 2.878 33.450 1.00 50.88 569 LYS A O 1
ATOM 4621 N N . GLU A 1 570 ? 12.977 2.555 31.297 1.00 51.81 570 GLU A N 1
ATOM 4622 C CA . GLU A 1 570 ? 12.413 1.212 31.478 1.00 51.81 570 GLU A CA 1
ATOM 4623 C C . GLU A 1 570 ? 13.498 0.147 31.265 1.00 51.81 570 GLU A C 1
ATOM 4625 O O . GLU A 1 570 ? 13.954 -0.085 30.150 1.00 51.81 570 GLU A O 1
ATOM 4630 N N . GLN A 1 571 ? 13.918 -0.546 32.330 1.00 48.78 571 GLN A N 1
ATOM 4631 C CA . GLN A 1 571 ? 14.870 -1.660 32.233 1.00 48.78 571 GLN A CA 1
ATOM 4632 C C . GLN A 1 571 ? 14.351 -2.769 31.293 1.00 48.78 571 GLN A C 1
ATOM 4634 O O . GLN A 1 571 ? 13.627 -3.659 31.723 1.00 48.78 571 GLN A O 1
ATOM 4639 N N . TYR A 1 572 ? 14.747 -2.726 30.017 1.00 54.22 572 TYR A N 1
ATOM 4640 C CA . TYR A 1 572 ? 14.853 -3.816 29.035 1.00 54.22 572 TYR A CA 1
ATOM 4641 C C . TYR A 1 572 ? 13.966 -5.065 29.255 1.00 54.22 572 TYR A C 1
ATOM 4643 O O . TYR A 1 572 ? 14.467 -6.189 29.350 1.00 54.22 572 TYR A O 1
ATOM 4651 N N . GLY A 1 573 ? 12.644 -4.878 29.305 1.00 57.72 573 GLY A N 1
ATOM 4652 C CA . GLY A 1 573 ? 11.643 -5.943 29.473 1.00 57.72 573 GLY A CA 1
ATOM 4653 C C . GLY A 1 573 ? 10.738 -6.168 28.256 1.00 57.72 573 GLY A C 1
ATOM 4654 O O . GLY A 1 573 ? 9.712 -6.831 28.382 1.00 57.72 573 GLY A O 1
ATOM 4655 N N . CYS A 1 574 ? 11.078 -5.591 27.100 1.00 66.88 574 CYS A N 1
ATOM 4656 C CA . CYS A 1 574 ? 10.239 -5.596 25.903 1.00 66.88 574 CYS A CA 1
ATOM 4657 C C . CYS A 1 574 ? 10.660 -6.686 24.898 1.00 66.88 574 CYS A C 1
ATOM 4659 O O . CYS A 1 574 ? 11.852 -6.929 24.686 1.00 66.88 574 CYS A O 1
ATOM 4661 N N . PHE A 1 575 ? 9.683 -7.345 24.276 1.00 71.56 575 PHE A N 1
ATOM 4662 C CA . PHE A 1 575 ? 9.873 -8.208 23.116 1.00 71.56 575 PHE A CA 1
ATOM 4663 C C . PHE A 1 575 ? 9.853 -7.360 21.842 1.00 71.56 575 PHE A C 1
ATOM 4665 O O . PHE A 1 575 ? 8.906 -6.621 21.597 1.00 71.56 575 PHE A O 1
ATOM 4672 N N . TYR A 1 576 ? 10.877 -7.488 21.003 1.00 75.62 576 TYR A N 1
ATOM 4673 C CA . TYR A 1 576 ? 10.980 -6.715 19.766 1.00 75.62 576 TYR A CA 1
ATOM 4674 C C . TYR A 1 576 ? 10.566 -7.569 18.571 1.00 75.62 576 TYR A C 1
ATOM 4676 O O . TYR A 1 576 ? 11.126 -8.645 18.336 1.00 75.62 576 TYR A O 1
ATOM 4684 N N . LYS A 1 577 ? 9.606 -7.076 17.789 1.00 75.62 577 LYS A N 1
ATOM 4685 C CA . LYS A 1 577 ? 9.159 -7.702 16.546 1.00 75.62 577 LYS A CA 1
ATOM 4686 C C . LYS A 1 577 ? 9.378 -6.730 15.396 1.00 75.62 577 LYS A C 1
ATOM 4688 O O . LYS A 1 577 ? 8.738 -5.692 15.316 1.00 75.62 577 LYS A O 1
ATOM 4693 N N . LEU A 1 578 ? 10.269 -7.108 14.491 1.00 76.81 578 LEU A N 1
ATOM 4694 C CA . LEU A 1 578 ? 10.402 -6.437 13.208 1.00 76.81 578 LEU A CA 1
ATOM 4695 C C . LEU A 1 578 ? 9.452 -7.095 12.196 1.00 76.81 578 LEU A C 1
ATOM 4697 O O . LEU A 1 578 ? 9.408 -8.327 12.099 1.00 76.81 578 LEU A O 1
ATOM 4701 N N . SER A 1 579 ? 8.682 -6.270 11.496 1.00 75.62 579 SER A N 1
ATOM 4702 C CA . SER A 1 579 ? 7.705 -6.609 10.459 1.00 75.62 579 SER A CA 1
ATOM 4703 C C . SER A 1 579 ? 8.013 -5.827 9.177 1.00 75.62 579 SER A C 1
ATOM 4705 O O . SER A 1 579 ? 8.826 -4.900 9.178 1.00 75.62 579 SER A O 1
ATOM 4707 N N . GLY A 1 580 ? 7.411 -6.245 8.068 1.00 74.75 580 GLY A N 1
ATOM 4708 C CA . GLY A 1 580 ? 7.642 -5.635 6.763 1.00 74.75 580 GLY A CA 1
ATOM 4709 C C . GLY A 1 580 ? 8.862 -6.201 6.035 1.00 74.75 580 GLY A C 1
ATOM 4710 O O . GLY A 1 580 ? 9.724 -6.887 6.596 1.00 74.75 580 GLY A O 1
ATOM 4711 N N . GLN A 1 581 ? 8.912 -5.972 4.721 1.00 72.31 581 GLN A N 1
ATOM 4712 C CA . GLN A 1 581 ? 9.962 -6.540 3.866 1.00 72.31 581 GLN A CA 1
ATOM 4713 C C . GLN A 1 581 ? 11.325 -5.895 4.131 1.00 72.31 581 GLN A C 1
ATOM 4715 O O . GLN A 1 581 ? 12.337 -6.594 4.157 1.00 72.31 581 GLN A O 1
ATOM 4720 N N . SER A 1 582 ? 11.344 -4.584 4.369 1.00 76.38 582 SER A N 1
ATOM 4721 C CA . SER A 1 582 ? 12.574 -3.802 4.509 1.00 76.38 582 SER A CA 1
ATOM 4722 C C . SER A 1 582 ? 13.344 -4.136 5.785 1.00 76.38 582 SER A C 1
ATOM 4724 O O . SER A 1 582 ? 14.572 -4.174 5.766 1.00 76.38 582 SER A O 1
ATOM 4726 N N . CYS A 1 583 ? 12.649 -4.479 6.875 1.00 73.44 583 CYS A N 1
ATOM 4727 C CA . CYS A 1 583 ? 13.285 -4.845 8.141 1.00 73.44 583 CYS A CA 1
ATOM 4728 C C . CYS A 1 583 ? 14.108 -6.146 8.099 1.00 73.44 583 CYS A C 1
ATOM 4730 O O . CYS A 1 583 ? 14.774 -6.466 9.079 1.00 73.44 583 CYS A O 1
ATOM 4732 N N . ARG A 1 584 ? 14.076 -6.904 6.996 1.00 72.19 584 ARG A N 1
ATOM 4733 C CA . ARG A 1 584 ? 14.909 -8.106 6.816 1.00 72.19 584 ARG A CA 1
ATOM 4734 C C . ARG A 1 584 ? 16.363 -7.806 6.522 1.00 72.19 584 ARG A C 1
ATOM 4736 O O . ARG A 1 584 ? 17.204 -8.683 6.681 1.00 72.19 584 ARG A O 1
ATOM 4743 N N . ILE A 1 585 ? 16.644 -6.599 6.047 1.00 76.44 585 ILE A N 1
ATOM 4744 C CA . ILE A 1 585 ? 18.007 -6.175 5.777 1.00 76.44 585 ILE A CA 1
ATOM 4745 C C . ILE A 1 585 ? 18.795 -6.249 7.091 1.00 76.44 585 ILE A C 1
ATOM 4747 O O . ILE A 1 585 ? 18.411 -5.620 8.078 1.00 76.44 585 ILE A O 1
ATOM 4751 N N . ASN A 1 586 ? 19.923 -6.966 7.097 1.00 78.12 586 ASN A N 1
ATOM 4752 C CA . ASN A 1 586 ? 20.768 -7.102 8.291 1.00 78.12 586 ASN A CA 1
ATOM 4753 C C . ASN A 1 586 ? 21.197 -5.739 8.853 1.00 78.12 586 ASN A C 1
ATOM 4755 O O . ASN A 1 586 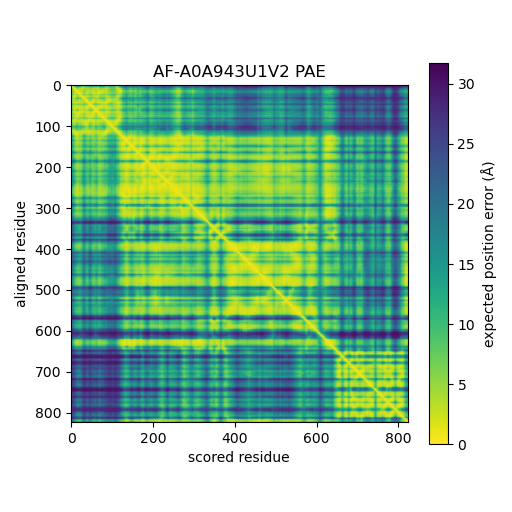? 21.166 -5.552 10.065 1.00 78.12 586 ASN A O 1
ATOM 4759 N N . LEU A 1 587 ? 21.458 -4.759 7.983 1.00 84.56 587 LEU A N 1
ATOM 4760 C CA . LEU A 1 587 ? 21.757 -3.379 8.368 1.00 84.56 587 LEU A CA 1
ATOM 4761 C C . LEU A 1 587 ? 20.694 -2.753 9.294 1.00 84.56 587 LEU A C 1
ATOM 4763 O O . LEU A 1 587 ? 21.059 -2.051 10.232 1.00 84.56 587 LEU A O 1
ATOM 4767 N N . PHE A 1 588 ? 19.393 -3.038 9.113 1.00 85.38 588 PHE A N 1
ATOM 4768 C CA . PHE A 1 588 ? 18.359 -2.569 10.053 1.00 85.38 588 PHE A CA 1
ATOM 4769 C C . PHE A 1 588 ? 18.596 -3.144 11.449 1.00 85.38 588 PHE A C 1
ATOM 4771 O O . PHE A 1 588 ? 18.579 -2.400 12.426 1.00 85.38 588 PHE A O 1
ATOM 4778 N N . HIS A 1 589 ? 18.841 -4.452 11.539 1.00 80.31 589 HIS A N 1
ATOM 4779 C CA . HIS A 1 589 ? 19.111 -5.139 12.800 1.00 80.31 589 HIS A CA 1
ATOM 4780 C C . HIS A 1 589 ? 20.430 -4.709 13.445 1.00 80.31 589 HIS A C 1
ATOM 4782 O O . HIS A 1 589 ? 20.511 -4.664 14.671 1.00 80.31 589 HIS A O 1
ATOM 4788 N N . ASP A 1 590 ? 21.462 -4.451 12.646 1.00 83.62 590 ASP A N 1
ATOM 4789 C CA . ASP A 1 590 ? 22.783 -4.069 13.130 1.00 83.62 590 ASP A CA 1
ATOM 4790 C C . ASP A 1 590 ? 22.771 -2.655 13.700 1.00 83.62 590 ASP A C 1
ATOM 4792 O O . ASP A 1 590 ? 23.174 -2.476 14.846 1.00 83.62 590 ASP A O 1
ATOM 4796 N N . LEU A 1 591 ? 22.188 -1.691 12.985 1.00 87.31 591 LEU A N 1
ATOM 4797 C CA . LEU A 1 591 ? 22.044 -0.317 13.475 1.00 87.31 591 LEU A CA 1
ATOM 4798 C C . LEU A 1 591 ? 21.100 -0.216 14.674 1.00 87.31 591 LEU A C 1
ATOM 4800 O O . LEU A 1 591 ? 21.311 0.603 15.563 1.00 87.31 591 LEU A O 1
ATOM 4804 N N . LEU A 1 592 ? 20.086 -1.082 14.749 1.00 83.19 592 LEU A N 1
ATOM 4805 C CA . LEU A 1 592 ? 19.178 -1.124 15.894 1.00 83.19 592 LEU A CA 1
ATOM 4806 C C . LEU A 1 592 ? 19.899 -1.487 17.206 1.00 83.19 592 LEU A C 1
ATOM 4808 O O . LEU A 1 592 ? 19.416 -1.136 18.283 1.00 83.19 592 LEU A O 1
ATOM 4812 N N . LYS A 1 593 ? 21.058 -2.164 17.142 1.00 82.50 593 LYS A N 1
ATOM 4813 C CA . LYS A 1 593 ? 21.840 -2.550 18.332 1.00 82.50 593 LYS A CA 1
ATOM 4814 C C . LYS A 1 593 ? 22.459 -1.363 19.068 1.00 82.50 593 LYS A C 1
ATOM 4816 O O . LYS A 1 593 ? 22.734 -1.507 20.257 1.00 82.50 593 LYS A O 1
ATOM 4821 N N . GLU A 1 594 ? 22.624 -0.220 18.402 1.00 81.50 594 GLU A N 1
ATOM 4822 C CA . GLU A 1 594 ? 23.059 1.032 19.040 1.00 81.50 594 GLU A CA 1
ATOM 4823 C C . GLU A 1 594 ? 21.993 1.577 20.003 1.00 81.50 594 GLU A C 1
ATOM 4825 O O . GLU A 1 594 ? 22.308 2.235 20.990 1.00 81.50 594 GLU A O 1
ATOM 4830 N N . PHE A 1 595 ? 20.721 1.244 19.762 1.00 78.75 595 PHE A N 1
ATOM 4831 C CA . PHE A 1 595 ? 19.587 1.723 20.554 1.00 78.75 595 PHE A CA 1
ATOM 4832 C C . PHE A 1 595 ? 19.027 0.656 21.505 1.00 78.75 595 PHE A C 1
ATOM 4834 O O . PHE A 1 595 ? 18.454 0.984 22.543 1.00 78.75 595 PHE A O 1
ATOM 4841 N N . ILE A 1 596 ? 19.156 -0.632 21.158 1.00 75.69 596 ILE A N 1
ATOM 4842 C CA . ILE A 1 596 ? 18.569 -1.757 21.900 1.00 75.69 596 ILE A CA 1
ATOM 4843 C C . ILE A 1 596 ? 19.618 -2.859 22.120 1.00 75.69 596 ILE A C 1
ATOM 4845 O O . ILE A 1 596 ? 20.208 -3.352 21.157 1.00 75.69 596 ILE A O 1
ATOM 4849 N N . PRO A 1 597 ? 19.803 -3.378 23.353 1.00 69.69 597 PRO A N 1
ATOM 4850 C CA . PRO A 1 597 ? 20.777 -4.426 23.608 1.00 69.69 597 PRO A CA 1
ATOM 4851 C C . PRO A 1 597 ? 20.474 -5.679 22.789 1.00 69.69 597 PRO A C 1
ATOM 4853 O O . PRO A 1 597 ? 19.412 -6.297 22.916 1.00 69.69 597 PRO A O 1
ATOM 4856 N N . GLY A 1 598 ? 21.464 -6.130 22.017 1.00 62.25 598 GLY A N 1
ATOM 4857 C CA . GLY A 1 598 ? 21.291 -7.200 21.033 1.00 62.25 598 GLY A CA 1
ATOM 4858 C C . GLY A 1 598 ? 20.752 -8.529 21.580 1.00 62.25 598 GLY A C 1
ATOM 4859 O O . GLY A 1 598 ? 20.223 -9.326 20.812 1.00 62.25 598 GLY A O 1
ATOM 4860 N N . ARG A 1 599 ? 20.820 -8.787 22.896 1.00 60.03 599 ARG A N 1
ATOM 4861 C CA . ARG A 1 599 ? 20.205 -9.972 23.530 1.00 60.03 599 ARG A CA 1
ATOM 4862 C C . ARG A 1 599 ? 18.677 -10.012 23.385 1.00 60.03 599 ARG A C 1
ATOM 4864 O O . ARG A 1 599 ? 18.132 -11.106 23.280 1.00 60.03 599 ARG A O 1
ATOM 4871 N N . HIS A 1 600 ? 18.014 -8.856 23.327 1.00 61.75 600 HIS A N 1
ATOM 4872 C CA . HIS A 1 600 ? 16.558 -8.756 23.166 1.00 61.75 600 HIS A CA 1
ATOM 4873 C C . HIS A 1 600 ? 16.110 -8.934 21.706 1.00 61.75 600 HIS A C 1
ATOM 4875 O O . HIS A 1 600 ? 14.966 -9.297 21.459 1.00 61.75 600 HIS A O 1
ATOM 4881 N N . LEU A 1 601 ? 17.032 -8.787 20.746 1.00 58.75 601 LEU A N 1
ATOM 4882 C CA . LEU A 1 601 ? 16.797 -9.017 19.314 1.00 58.75 601 LEU A CA 1
ATOM 4883 C C . LEU A 1 601 ? 16.948 -10.502 18.906 1.00 58.75 601 LEU A C 1
ATOM 4885 O O . LEU A 1 601 ? 16.610 -10.888 17.788 1.00 58.75 601 LEU A O 1
ATOM 4889 N N . ARG A 1 602 ? 17.457 -11.369 19.801 1.00 53.56 602 ARG A N 1
ATOM 4890 C CA . ARG A 1 602 ? 17.797 -12.776 19.493 1.00 53.56 602 ARG A CA 1
ATOM 4891 C C . ARG A 1 602 ? 16.603 -13.721 19.353 1.00 53.56 602 ARG A C 1
ATOM 4893 O O . ARG A 1 602 ? 16.813 -14.835 18.875 1.00 53.56 602 ARG A O 1
ATOM 4900 N N . SER A 1 603 ? 15.383 -13.331 19.735 1.00 49.28 603 SER A N 1
ATOM 4901 C CA . SER A 1 603 ? 14.227 -14.246 19.682 1.00 49.28 603 SER A CA 1
ATOM 4902 C C . SER A 1 603 ? 13.871 -14.690 18.251 1.00 49.28 603 SER A C 1
ATOM 4904 O O . SER A 1 603 ? 13.290 -15.761 18.085 1.00 49.28 603 SER A O 1
ATOM 4906 N N . ASN A 1 604 ? 14.319 -13.949 17.226 1.00 43.97 604 ASN A N 1
ATOM 4907 C CA . ASN A 1 604 ? 14.064 -14.251 15.813 1.00 43.97 604 ASN A CA 1
ATOM 4908 C C . ASN A 1 604 ? 15.289 -14.767 15.025 1.00 43.97 604 ASN A C 1
ATOM 4910 O O . ASN A 1 604 ? 15.117 -15.286 13.927 1.00 43.97 604 ASN A O 1
ATOM 4914 N N . GLY A 1 605 ? 16.513 -14.656 15.557 1.00 36.25 605 GLY A N 1
ATOM 4915 C CA . GLY A 1 605 ? 17.738 -14.689 14.737 1.00 36.25 605 GLY A CA 1
ATOM 4916 C C . GLY A 1 605 ? 18.513 -16.010 14.627 1.00 36.25 605 GLY A C 1
ATOM 4917 O O . GLY A 1 605 ? 19.536 -16.032 13.957 1.00 36.25 605 GLY A O 1
ATOM 4918 N N . ASN A 1 606 ? 18.111 -17.109 15.278 1.00 33.28 606 ASN A N 1
ATOM 4919 C CA . ASN A 1 606 ? 18.914 -18.345 15.259 1.00 33.28 606 ASN A CA 1
ATOM 4920 C C . ASN A 1 606 ? 18.072 -19.622 15.131 1.00 33.28 606 ASN A C 1
ATOM 4922 O O . ASN A 1 606 ? 17.823 -20.322 16.111 1.00 33.28 606 ASN A O 1
ATOM 4926 N N . LYS A 1 607 ? 17.698 -19.985 13.898 1.00 36.31 607 LYS A N 1
ATOM 4927 C CA . LYS A 1 607 ? 17.413 -21.382 13.525 1.00 36.31 607 LYS A CA 1
ATOM 4928 C C . LYS A 1 607 ? 18.015 -21.677 12.150 1.00 36.31 607 LYS A C 1
ATOM 4930 O O . LYS A 1 607 ? 17.346 -21.545 11.137 1.00 36.31 607 LYS A O 1
ATOM 4935 N N . LYS A 1 608 ? 19.286 -22.095 12.148 1.00 34.66 608 LYS A N 1
ATOM 4936 C CA . LYS A 1 608 ? 20.025 -22.591 10.975 1.00 34.66 608 LYS A CA 1
ATOM 4937 C C . LYS A 1 608 ? 19.225 -23.681 10.245 1.00 34.66 608 LYS A C 1
ATOM 4939 O O . LYS A 1 608 ? 18.966 -24.735 10.827 1.00 34.66 608 LYS A O 1
ATOM 4944 N N . GLY A 1 609 ? 18.869 -23.442 8.984 1.00 34.00 609 GLY A N 1
ATOM 4945 C CA . GLY A 1 609 ? 18.351 -24.464 8.076 1.00 34.00 609 GLY A CA 1
ATOM 4946 C C . GLY A 1 609 ? 17.833 -23.879 6.761 1.00 34.00 609 GLY A C 1
ATOM 4947 O O . GLY A 1 609 ? 16.724 -23.359 6.733 1.00 34.00 609 GLY A O 1
ATOM 4948 N N . ASN A 1 610 ? 18.591 -24.074 5.675 1.00 38.06 610 ASN A N 1
ATOM 4949 C CA . ASN A 1 610 ? 18.397 -23.511 4.323 1.00 38.06 610 ASN A CA 1
ATOM 4950 C C . ASN A 1 610 ? 17.021 -23.756 3.650 1.00 38.06 610 ASN A C 1
ATOM 4952 O O . ASN A 1 610 ? 16.773 -23.231 2.571 1.00 38.06 610 ASN A O 1
ATOM 4956 N N . GLN A 1 611 ? 16.120 -24.555 4.236 1.00 34.19 611 GLN A N 1
ATOM 4957 C CA . GLN A 1 611 ? 14.748 -24.754 3.734 1.00 34.19 611 GLN A CA 1
ATOM 4958 C C . GLN A 1 611 ? 13.679 -23.953 4.503 1.00 34.19 611 GLN A C 1
ATOM 4960 O O . GLN A 1 611 ? 12.550 -23.833 4.029 1.00 34.19 611 GLN A O 1
ATOM 4965 N N . LYS A 1 612 ? 13.996 -23.388 5.679 1.00 38.69 612 LYS A N 1
ATOM 4966 C CA . LYS A 1 612 ? 13.048 -22.580 6.474 1.00 38.69 612 LYS A CA 1
ATOM 4967 C C . LYS A 1 612 ? 12.993 -21.111 6.054 1.00 38.69 612 LYS A C 1
ATOM 4969 O O . LYS A 1 612 ? 11.976 -20.469 6.316 1.00 38.69 612 LYS A O 1
ATOM 4974 N N . ASP A 1 613 ? 14.014 -20.617 5.359 1.00 42.91 613 ASP A N 1
ATOM 4975 C CA . ASP A 1 613 ? 14.147 -19.197 5.017 1.00 42.91 613 ASP A CA 1
ATOM 4976 C C . ASP A 1 613 ? 13.074 -18.731 4.012 1.00 42.91 613 ASP A C 1
ATOM 4978 O O . ASP A 1 613 ? 12.436 -17.707 4.244 1.00 42.91 613 ASP A O 1
ATOM 4982 N N . LYS A 1 614 ? 12.725 -19.541 2.994 1.00 41.44 614 LYS A N 1
ATOM 4983 C CA . LYS A 1 614 ? 11.602 -19.241 2.070 1.00 41.44 614 LYS A CA 1
ATOM 4984 C C . LYS A 1 614 ? 10.229 -19.207 2.766 1.00 41.44 614 LYS A C 1
ATOM 4986 O O . LYS A 1 614 ? 9.346 -18.430 2.402 1.00 41.44 614 LYS A O 1
ATOM 4991 N N . LYS A 1 615 ? 10.036 -20.036 3.801 1.00 41.81 615 LYS A N 1
ATOM 4992 C CA . LYS A 1 615 ? 8.777 -20.092 4.566 1.00 41.81 615 LYS A CA 1
ATOM 4993 C C . LYS A 1 615 ? 8.654 -18.903 5.529 1.00 41.81 615 LYS A C 1
ATOM 4995 O O . LYS A 1 615 ? 7.579 -18.323 5.644 1.00 41.81 615 LYS A O 1
ATOM 5000 N N . GLN A 1 616 ? 9.760 -18.476 6.150 1.00 44.34 616 GLN A N 1
ATOM 5001 C CA . GLN A 1 616 ? 9.831 -17.203 6.885 1.00 44.34 616 GLN A CA 1
ATOM 5002 C C . GLN A 1 616 ? 9.663 -15.986 5.960 1.00 44.34 616 GLN A C 1
ATOM 5004 O O . GLN A 1 616 ? 9.054 -14.992 6.367 1.00 44.34 616 GLN A O 1
ATOM 5009 N N . GLU A 1 617 ? 10.132 -16.079 4.710 1.00 46.97 617 GLU A N 1
ATOM 5010 C CA . GLU A 1 617 ? 9.993 -15.028 3.700 1.00 46.97 617 GLU A CA 1
ATOM 5011 C C . GLU A 1 617 ? 8.532 -14.736 3.320 1.00 46.97 617 GLU A C 1
ATOM 5013 O O . GLU A 1 617 ? 8.188 -13.583 3.051 1.00 46.97 617 GLU A O 1
ATOM 5018 N N . SER A 1 618 ? 7.658 -15.736 3.338 1.00 50.88 618 SER A N 1
ATOM 5019 C CA . SER A 1 618 ? 6.220 -15.511 3.140 1.00 50.88 618 SER A CA 1
ATOM 5020 C C . SER A 1 618 ? 5.551 -15.015 4.427 1.00 50.88 618 SER A C 1
ATOM 5022 O O . SER A 1 618 ? 4.675 -14.161 4.378 1.00 50.88 618 SER A O 1
ATOM 5024 N N . GLN A 1 619 ? 6.024 -15.461 5.596 1.00 56.09 619 GLN A N 1
ATOM 5025 C CA . GLN A 1 619 ? 5.350 -15.204 6.870 1.00 56.09 619 GLN A CA 1
ATOM 5026 C C . GLN A 1 619 ? 5.353 -13.728 7.305 1.00 56.09 619 GLN A C 1
ATOM 5028 O O . GLN A 1 619 ? 4.302 -13.222 7.671 1.00 56.09 619 GLN A O 1
ATOM 5033 N N . LEU A 1 620 ? 6.487 -13.007 7.245 1.00 59.03 620 LEU A N 1
ATOM 5034 C CA . LEU A 1 620 ? 6.494 -11.587 7.677 1.00 59.03 620 LEU A CA 1
ATOM 5035 C C . LEU A 1 620 ? 5.665 -10.686 6.748 1.00 59.03 620 LEU A C 1
ATOM 5037 O O . LEU A 1 620 ? 5.237 -9.621 7.164 1.00 59.03 620 LEU A O 1
ATOM 5041 N N . LYS A 1 621 ? 5.451 -11.105 5.493 1.00 70.88 621 LYS A N 1
ATOM 5042 C CA . LYS A 1 621 ? 4.651 -10.357 4.512 1.00 70.88 621 LYS A CA 1
ATOM 5043 C C . LYS A 1 621 ? 3.149 -10.509 4.754 1.00 70.88 621 LYS A C 1
ATOM 5045 O O . LYS A 1 621 ? 2.378 -9.704 4.256 1.00 70.88 621 LYS A O 1
ATOM 5050 N N . LEU A 1 622 ? 2.759 -11.548 5.493 1.00 85.62 622 LEU A N 1
ATOM 5051 C CA . LEU A 1 622 ? 1.370 -11.906 5.756 1.00 85.62 622 LEU A CA 1
ATOM 5052 C C . LEU A 1 622 ? 0.979 -11.714 7.226 1.00 85.62 622 LEU A C 1
ATOM 5054 O O . LEU A 1 622 ? -0.180 -11.924 7.565 1.00 85.62 622 LEU A O 1
ATOM 5058 N N . ASP A 1 623 ? 1.909 -11.311 8.103 1.00 86.00 623 ASP A N 1
ATOM 5059 C CA . ASP A 1 623 ? 1.638 -11.201 9.542 1.00 86.00 623 ASP A CA 1
ATOM 5060 C C . ASP A 1 623 ? 0.465 -10.221 9.820 1.00 86.00 623 ASP A C 1
ATOM 5062 O O . ASP A 1 623 ? -0.357 -10.507 10.691 1.00 86.00 623 ASP A O 1
ATOM 5066 N N . CYS A 1 624 ? 0.332 -9.134 9.045 1.00 88.25 624 CYS A N 1
ATOM 5067 C CA . CYS A 1 624 ? -0.783 -8.178 9.136 1.00 88.25 624 CYS A CA 1
ATOM 5068 C C . CYS A 1 624 ? -2.140 -8.821 8.773 1.00 88.25 624 CYS A C 1
ATOM 5070 O O . CYS A 1 624 ? -3.065 -8.857 9.591 1.00 88.25 624 CYS A O 1
ATOM 5072 N N . ILE A 1 625 ? -2.265 -9.404 7.576 1.00 93.56 625 ILE A N 1
ATOM 5073 C CA . ILE A 1 625 ? -3.523 -10.021 7.131 1.00 93.56 625 ILE A CA 1
ATOM 5074 C C . ILE A 1 625 ? -3.901 -11.253 7.963 1.00 93.56 625 ILE A C 1
ATOM 5076 O O . ILE A 1 625 ? -5.049 -11.390 8.381 1.00 93.56 625 ILE A O 1
ATOM 5080 N N . GLU A 1 626 ? -2.942 -12.122 8.296 1.00 93.19 626 GLU A N 1
ATOM 5081 C CA . GLU A 1 626 ? -3.190 -13.297 9.141 1.00 93.19 626 GLU A CA 1
ATOM 5082 C C . GLU A 1 626 ? -3.646 -12.889 10.548 1.00 93.19 626 GLU A C 1
ATOM 5084 O O . GLU A 1 626 ? -4.535 -13.526 11.117 1.00 93.19 626 GLU A O 1
ATOM 5089 N N . GLY A 1 627 ? -3.057 -11.828 11.105 1.00 91.94 627 GLY A N 1
ATOM 5090 C CA . GLY A 1 627 ? -3.441 -11.278 12.400 1.00 91.94 627 GLY A CA 1
ATOM 5091 C C . GLY A 1 627 ? -4.859 -10.726 12.413 1.00 91.94 627 GLY A C 1
ATOM 5092 O O . GLY A 1 627 ? -5.622 -11.031 13.330 1.00 91.94 627 GLY A O 1
ATOM 5093 N N . SER A 1 628 ? -5.235 -9.998 11.361 1.00 94.06 628 SER A N 1
ATOM 5094 C CA . SER A 1 628 ? -6.596 -9.486 11.158 1.00 94.06 628 SER A CA 1
ATOM 5095 C C . SER A 1 628 ? -7.624 -10.601 11.064 1.00 94.06 628 SER A C 1
ATOM 5097 O O . SER A 1 628 ? -8.603 -10.601 11.808 1.00 94.06 628 SER A O 1
ATOM 5099 N N . ILE A 1 629 ? -7.358 -11.609 10.231 1.00 95.69 629 ILE A N 1
ATOM 5100 C CA . ILE A 1 629 ? -8.242 -12.766 10.070 1.00 95.69 629 ILE A CA 1
ATOM 5101 C C . ILE A 1 629 ? -8.422 -13.497 11.406 1.00 95.69 629 ILE A C 1
ATOM 5103 O O . ILE A 1 629 ? -9.539 -13.855 11.779 1.00 95.69 629 ILE A O 1
ATOM 5107 N N . ARG A 1 630 ? -7.335 -13.713 12.157 1.00 92.94 630 ARG A N 1
ATOM 5108 C CA . ARG A 1 630 ? -7.397 -14.379 13.467 1.00 92.94 630 ARG A CA 1
ATOM 5109 C C . ARG A 1 630 ? -8.164 -13.565 14.494 1.00 92.94 630 ARG A C 1
ATOM 5111 O O . ARG A 1 630 ? -8.944 -14.159 15.229 1.00 92.94 630 ARG A O 1
ATOM 5118 N N . TYR A 1 631 ? -7.963 -12.250 14.536 1.00 92.31 631 TYR A N 1
ATOM 5119 C CA . TYR A 1 631 ? -8.710 -11.362 15.422 1.00 92.31 631 TYR A CA 1
ATOM 5120 C C . TYR A 1 631 ? -10.207 -11.436 15.137 1.00 92.31 631 TYR A C 1
ATOM 5122 O O . TYR A 1 631 ? -10.993 -11.645 16.061 1.00 92.31 631 TYR A O 1
ATOM 5130 N N . ILE A 1 632 ? -10.592 -11.322 13.865 1.00 93.38 632 ILE A N 1
ATOM 5131 C CA . ILE A 1 632 ? -11.995 -11.357 13.464 1.00 93.38 632 ILE A CA 1
ATOM 5132 C C . ILE A 1 632 ? -12.616 -12.719 13.764 1.00 93.38 632 ILE A C 1
ATOM 5134 O O . ILE A 1 632 ? -13.645 -12.768 14.433 1.00 93.38 632 ILE A O 1
ATOM 5138 N N . ARG A 1 633 ? -11.949 -13.822 13.404 1.00 92.12 633 ARG A N 1
ATOM 5139 C CA . ARG A 1 633 ? -12.382 -15.175 13.782 1.00 92.12 633 ARG A CA 1
ATOM 5140 C C . ARG A 1 633 ? -12.580 -15.320 15.283 1.00 92.12 633 ARG A C 1
ATOM 5142 O O . ARG A 1 633 ? -13.608 -15.812 15.732 1.00 92.12 633 ARG A O 1
ATOM 5149 N N . ASP A 1 634 ? -11.572 -14.957 16.066 1.00 88.12 634 ASP A N 1
ATOM 5150 C CA . ASP A 1 634 ? -11.583 -15.211 17.502 1.00 88.12 634 ASP A CA 1
ATOM 5151 C C . ASP A 1 634 ? -12.641 -14.346 18.216 1.00 88.12 634 ASP A C 1
ATOM 5153 O O . ASP A 1 634 ? -13.239 -14.816 19.188 1.00 88.12 634 ASP A O 1
ATOM 5157 N N . LYS A 1 635 ? -12.919 -13.139 17.697 1.00 86.62 635 LYS A N 1
ATOM 5158 C CA . LYS A 1 635 ? -14.009 -12.256 18.136 1.00 86.62 635 LYS A CA 1
ATOM 5159 C C . LYS A 1 635 ? -15.388 -12.800 17.751 1.00 86.62 635 LYS A C 1
ATOM 5161 O O . LYS A 1 635 ? -16.252 -12.900 18.616 1.00 86.62 635 LYS A O 1
ATOM 5166 N N . GLU A 1 636 ? -15.597 -13.162 16.485 1.00 87.38 636 GLU A N 1
ATOM 5167 C CA . GLU A 1 636 ? -16.881 -13.671 15.972 1.00 87.38 636 GLU A CA 1
ATOM 5168 C C . GLU A 1 636 ? -17.261 -15.025 16.600 1.00 87.38 636 GLU A C 1
ATOM 5170 O O . GLU A 1 636 ? -18.442 -15.326 16.759 1.00 87.38 636 GLU A O 1
ATOM 5175 N N . GLU A 1 637 ? -16.278 -15.826 17.024 1.00 84.00 637 GLU A N 1
ATOM 5176 C CA . GLU A 1 637 ? -16.501 -17.112 17.702 1.00 84.00 637 GLU A CA 1
ATOM 5177 C C . GLU A 1 637 ? -16.510 -17.040 19.231 1.00 84.00 637 GLU A C 1
ATOM 5179 O O . GLU A 1 637 ? -16.697 -18.066 19.888 1.00 84.00 637 GLU A O 1
ATOM 5184 N N . GLY A 1 638 ? -16.261 -15.867 19.819 1.00 78.56 638 GLY A N 1
ATOM 5185 C CA . GLY A 1 638 ? -16.192 -15.707 21.274 1.00 78.56 638 GLY A CA 1
ATOM 5186 C C . GLY A 1 638 ? -15.067 -16.514 21.938 1.00 78.56 638 GLY A C 1
ATOM 5187 O O . GLY A 1 638 ? -15.171 -16.874 23.111 1.00 78.56 638 GLY A O 1
ATOM 5188 N N . ARG A 1 639 ? -13.984 -16.821 21.206 1.00 76.94 639 ARG A N 1
ATOM 5189 C CA . ARG A 1 639 ? -12.808 -17.534 21.749 1.00 76.94 639 ARG A CA 1
ATOM 5190 C C . ARG A 1 639 ? -12.032 -16.678 22.737 1.00 76.94 639 ARG A C 1
ATOM 5192 O O . ARG A 1 639 ? -11.487 -17.199 23.712 1.00 76.94 639 ARG A O 1
ATOM 5199 N N . PHE A 1 640 ? -11.954 -15.389 22.431 1.00 74.19 640 PHE A N 1
ATOM 5200 C CA . PHE A 1 640 ? -11.357 -14.361 23.262 1.00 74.19 640 PHE A CA 1
ATOM 5201 C C . PHE A 1 640 ? -12.243 -13.125 23.223 1.00 74.19 640 PHE A C 1
ATOM 5203 O O . PHE A 1 640 ? -12.812 -12.806 22.182 1.00 74.19 640 PHE A O 1
ATOM 5210 N N . GLU A 1 641 ? -12.300 -12.399 24.334 1.00 75.69 641 GLU A N 1
ATOM 5211 C CA . GLU A 1 641 ? -12.788 -11.022 24.343 1.00 75.69 641 GLU A CA 1
ATOM 5212 C C . GLU A 1 641 ? -11.572 -10.086 24.237 1.00 75.69 641 GLU A C 1
ATOM 5214 O O . GLU A 1 641 ? -10.878 -9.875 25.239 1.00 75.69 641 GLU A O 1
ATOM 5219 N N . PRO A 1 642 ? -11.219 -9.590 23.033 1.00 77.75 642 PRO A N 1
ATOM 5220 C CA . PRO A 1 642 ? -10.107 -8.666 22.885 1.00 77.75 642 PRO A CA 1
ATOM 5221 C C . PRO A 1 642 ? -10.527 -7.269 23.351 1.00 77.75 642 PRO A C 1
ATOM 5223 O O . PRO A 1 642 ? -11.380 -6.626 22.740 1.00 77.75 642 PRO A O 1
ATOM 5226 N N . VAL A 1 643 ? -9.888 -6.774 24.407 1.00 80.12 643 VAL A N 1
ATOM 5227 C CA . VAL A 1 643 ? -10.070 -5.410 24.907 1.00 80.12 643 VAL A CA 1
ATOM 5228 C C . VAL A 1 643 ? -8.857 -4.590 24.502 1.00 80.12 643 VAL A C 1
ATOM 5230 O O . VAL A 1 643 ? -7.799 -4.659 25.123 1.00 80.12 643 VAL A O 1
ATOM 5233 N N . ILE A 1 644 ? -9.017 -3.807 23.438 1.00 77.88 644 ILE A N 1
ATOM 5234 C CA . ILE A 1 644 ? -7.972 -2.920 22.927 1.00 77.88 644 ILE A CA 1
ATOM 5235 C C . ILE A 1 644 ? -8.163 -1.536 23.551 1.00 77.88 644 ILE A C 1
ATOM 5237 O O . ILE A 1 644 ? -9.218 -0.916 23.412 1.00 77.88 644 ILE A O 1
ATOM 5241 N N . ARG A 1 645 ? -7.137 -1.048 24.245 1.00 74.31 645 ARG A N 1
ATOM 5242 C CA . ARG A 1 645 ? -7.082 0.280 24.859 1.00 74.31 645 ARG A CA 1
ATOM 5243 C C . ARG A 1 645 ? -5.926 1.054 24.253 1.00 74.31 645 ARG A C 1
ATOM 5245 O O . ARG A 1 645 ? -4.792 0.589 24.274 1.00 74.31 645 ARG A O 1
ATOM 5252 N N . THR A 1 646 ? -6.191 2.263 23.790 1.00 64.75 646 THR A N 1
ATOM 5253 C CA . THR A 1 646 ? -5.138 3.186 23.362 1.00 64.75 646 THR A CA 1
ATOM 5254 C C . THR A 1 646 ? -4.869 4.159 24.501 1.00 64.75 646 THR A C 1
ATOM 5256 O O . THR A 1 646 ? -5.794 4.799 25.006 1.00 64.75 646 THR A O 1
ATOM 5259 N N . GLN A 1 647 ? -3.620 4.244 24.956 1.00 61.69 647 GLN A N 1
ATOM 5260 C CA . GLN A 1 647 ? -3.206 5.277 25.898 1.00 61.69 647 GLN A CA 1
ATOM 5261 C C . GLN A 1 647 ? -3.304 6.652 25.235 1.00 61.69 647 GLN A C 1
ATOM 5263 O O . GLN A 1 647 ? -3.173 6.785 24.019 1.00 61.69 647 GLN A O 1
ATOM 5268 N N . ALA A 1 648 ? -3.541 7.677 26.055 1.00 54.56 648 ALA A N 1
ATOM 5269 C CA . ALA A 1 648 ? -3.517 9.067 25.624 1.00 54.56 648 ALA A CA 1
ATOM 5270 C C . ALA A 1 648 ? -2.219 9.357 24.854 1.00 54.56 648 ALA A C 1
ATOM 5272 O O . ALA A 1 648 ? -1.132 9.079 25.362 1.00 54.56 648 ALA A O 1
ATOM 5273 N N . SER A 1 649 ? -2.343 9.884 23.631 1.00 55.00 649 SER A N 1
ATOM 5274 C CA . SER A 1 649 ? -1.178 10.094 22.775 1.00 55.00 649 SER A CA 1
ATOM 5275 C C . SER A 1 649 ? -0.199 11.078 23.405 1.00 55.00 649 SER A C 1
ATOM 5277 O O . SER A 1 649 ? -0.611 12.037 24.042 1.00 55.00 649 SER A O 1
ATOM 5279 N N . GLN A 1 650 ? 1.105 10.943 23.202 1.00 61.56 650 GLN A N 1
ATOM 5280 C CA . GLN A 1 650 ? 1.985 12.080 23.491 1.00 61.56 650 GLN A CA 1
ATOM 5281 C C . GLN A 1 650 ? 1.862 13.112 22.362 1.00 61.56 650 GLN A C 1
ATOM 5283 O O . GLN A 1 650 ? 1.648 12.751 21.204 1.00 61.56 650 GLN A O 1
ATOM 5288 N N . LEU A 1 651 ? 1.940 14.407 22.684 1.00 71.12 651 LEU A N 1
ATOM 5289 C CA . LEU A 1 651 ? 1.994 15.450 21.659 1.00 71.12 651 LEU A CA 1
ATOM 5290 C C . LEU A 1 651 ? 3.411 15.456 21.064 1.00 71.12 651 LEU A C 1
ATOM 5292 O O . LEU A 1 651 ? 4.371 15.755 21.764 1.00 71.12 651 LEU A O 1
ATOM 5296 N N . PHE A 1 652 ? 3.578 15.111 19.790 1.00 71.75 652 PHE A N 1
ATOM 5297 C CA . PHE A 1 652 ? 4.908 15.091 19.146 1.00 71.75 652 PHE A CA 1
ATOM 5298 C C . PHE A 1 652 ? 5.235 16.368 18.360 1.00 71.75 652 PHE A C 1
ATOM 5300 O O . PHE A 1 652 ? 6.341 16.504 17.836 1.00 71.75 652 PHE A O 1
ATOM 5307 N N . HIS A 1 653 ? 4.277 17.294 18.277 1.00 79.44 653 HIS A N 1
ATOM 5308 C CA . HIS A 1 653 ? 4.326 18.436 17.376 1.00 79.44 653 HIS A CA 1
ATOM 5309 C C . HIS A 1 653 ? 3.965 19.743 18.077 1.00 79.44 653 HIS A C 1
ATOM 5311 O O . HIS A 1 653 ? 3.061 19.782 18.913 1.00 79.44 653 HIS A O 1
ATOM 5317 N N . SER A 1 654 ? 4.622 20.820 17.658 1.00 87.12 654 SER A N 1
ATOM 5318 C CA . SER A 1 654 ? 4.281 22.191 18.032 1.00 87.12 654 SER A CA 1
ATOM 5319 C C . SER A 1 654 ? 3.685 22.917 16.830 1.00 87.12 654 SER A C 1
ATOM 5321 O O . SER A 1 654 ? 4.145 22.765 15.696 1.00 87.12 654 SER A O 1
ATOM 5323 N N . VAL A 1 655 ? 2.647 23.712 17.063 1.00 91.88 655 VAL A N 1
ATOM 5324 C CA . VAL A 1 655 ? 1.923 24.450 16.031 1.00 91.88 655 VAL A CA 1
ATOM 5325 C C . VAL A 1 655 ? 1.946 25.933 16.350 1.00 91.88 655 VAL A C 1
ATOM 5327 O O . VAL A 1 655 ? 1.508 26.382 17.414 1.00 91.88 655 VAL A O 1
ATOM 5330 N N . TYR A 1 656 ? 2.413 26.701 15.373 1.00 91.56 656 TYR A N 1
ATOM 5331 C CA . TYR A 1 656 ? 2.504 28.146 15.464 1.00 91.56 656 TYR A CA 1
ATOM 5332 C C . TYR A 1 656 ? 1.639 28.796 14.393 1.00 91.56 656 TYR A C 1
ATOM 5334 O O . TYR A 1 656 ? 1.555 28.308 13.265 1.00 91.56 656 TYR A O 1
ATOM 5342 N N . ARG A 1 657 ? 1.045 29.942 14.709 1.00 92.06 657 ARG A N 1
ATOM 5343 C CA . ARG A 1 657 ? 0.459 30.824 13.705 1.00 92.06 657 ARG A CA 1
ATOM 5344 C C . ARG A 1 657 ? 1.560 31.652 13.049 1.00 92.06 657 ARG A C 1
ATOM 5346 O O . ARG A 1 657 ? 2.361 32.276 13.748 1.00 92.06 657 ARG A O 1
ATOM 5353 N N . SER A 1 658 ? 1.603 31.658 11.719 1.00 86.56 658 SER A N 1
ATOM 5354 C CA . SER A 1 658 ? 2.551 32.488 10.973 1.00 86.56 658 SER A CA 1
ATOM 5355 C C . SER A 1 658 ? 2.155 33.961 11.072 1.00 86.56 658 SER A C 1
ATOM 5357 O O . SER A 1 658 ? 1.012 34.314 10.775 1.00 86.56 658 SER A O 1
ATOM 5359 N N . MET A 1 659 ? 3.107 34.805 11.472 1.00 79.50 659 MET A N 1
ATOM 5360 C CA . MET A 1 659 ? 3.006 36.272 11.387 1.00 79.50 659 MET A CA 1
ATOM 5361 C C . MET A 1 659 ? 3.754 36.837 10.177 1.00 79.50 659 MET A C 1
ATOM 5363 O O . MET A 1 659 ? 3.583 37.994 9.820 1.00 79.50 659 MET A O 1
ATOM 5367 N N . LYS A 1 660 ? 4.591 36.017 9.536 1.00 67.31 660 LYS A N 1
ATOM 5368 C CA . LYS A 1 660 ? 5.438 36.449 8.429 1.00 67.31 660 LYS A CA 1
ATOM 5369 C C . LYS A 1 660 ? 4.605 36.572 7.159 1.00 67.31 660 LYS A C 1
ATOM 5371 O O . LYS A 1 660 ? 4.147 35.554 6.632 1.00 67.31 660 LYS A O 1
ATOM 5376 N N . ASP A 1 661 ? 4.459 37.791 6.657 1.00 61.94 661 ASP A N 1
ATOM 5377 C CA . ASP A 1 661 ? 3.985 38.065 5.300 1.00 61.94 661 ASP A CA 1
ATOM 5378 C C . ASP A 1 661 ? 5.075 38.743 4.450 1.00 61.94 661 ASP A C 1
ATOM 5380 O O . ASP A 1 661 ? 6.222 38.887 4.884 1.00 61.94 661 ASP A O 1
ATOM 5384 N N . VAL A 1 662 ? 4.733 39.087 3.204 1.00 52.16 662 VAL A N 1
ATOM 5385 C CA . VAL A 1 662 ? 5.655 39.734 2.252 1.00 52.16 662 VAL A CA 1
ATOM 5386 C C . VAL A 1 662 ? 6.126 41.103 2.763 1.00 52.16 662 VAL A C 1
ATOM 5388 O O . VAL A 1 662 ? 7.258 41.496 2.489 1.00 52.16 662 VAL A O 1
ATOM 5391 N N . ASP A 1 663 ? 5.291 41.786 3.543 1.00 50.00 663 ASP A N 1
ATOM 5392 C CA . ASP A 1 663 ? 5.521 43.130 4.061 1.00 50.00 663 ASP A CA 1
ATOM 5393 C C . ASP A 1 663 ? 6.261 43.113 5.424 1.00 50.00 663 ASP A C 1
ATOM 5395 O O . ASP A 1 663 ? 6.940 44.080 5.769 1.00 50.00 663 ASP A O 1
ATOM 5399 N N . HIS A 1 664 ? 6.207 42.002 6.178 1.00 59.06 664 HIS A N 1
ATOM 5400 C CA . HIS A 1 664 ? 6.741 41.873 7.547 1.00 59.06 664 HIS A CA 1
ATOM 5401 C C . HIS A 1 664 ? 7.502 40.544 7.791 1.00 59.06 664 HIS A C 1
ATOM 5403 O O . HIS A 1 664 ? 7.153 39.756 8.677 1.00 59.06 664 HIS A O 1
ATOM 5409 N N . PRO A 1 665 ? 8.610 40.268 7.074 1.00 55.16 665 PRO A N 1
ATOM 5410 C CA . PRO A 1 665 ? 9.330 38.988 7.159 1.00 55.16 665 PRO A CA 1
ATOM 5411 C C . PRO A 1 665 ? 10.033 38.728 8.510 1.00 55.16 665 PRO A C 1
ATOM 5413 O O . PRO A 1 665 ? 10.472 37.604 8.777 1.00 55.16 665 PRO A O 1
ATOM 5416 N N . GLY A 1 666 ? 10.165 39.760 9.355 1.00 56.19 666 GLY A N 1
ATOM 5417 C CA . GLY A 1 666 ? 10.874 39.722 10.638 1.00 56.19 666 GLY A CA 1
ATOM 5418 C C . GLY A 1 666 ? 10.026 39.349 11.859 1.00 56.19 666 GLY A C 1
ATOM 5419 O O . GLY A 1 666 ? 10.591 39.158 12.937 1.00 56.19 666 GLY A O 1
ATOM 5420 N N . GLU A 1 667 ? 8.700 39.239 11.730 1.00 72.06 667 GLU A N 1
ATOM 5421 C CA . GLU A 1 667 ? 7.838 38.927 12.874 1.00 72.06 667 GLU A CA 1
ATOM 5422 C C . GLU A 1 667 ? 7.958 37.463 13.324 1.00 72.06 667 GLU A C 1
ATOM 5424 O O . GLU A 1 667 ? 8.150 36.534 12.529 1.00 72.06 667 GLU A O 1
ATOM 5429 N N . LYS A 1 668 ? 7.883 37.250 14.643 1.00 78.31 668 LYS A N 1
ATOM 5430 C CA . LYS A 1 668 ? 7.949 35.914 15.246 1.00 78.31 668 LYS A CA 1
ATOM 5431 C C . LYS A 1 668 ? 6.587 35.233 15.161 1.00 78.31 668 LYS A C 1
ATOM 5433 O O . LYS A 1 668 ? 5.557 35.858 15.387 1.00 78.31 668 LYS A O 1
ATOM 5438 N N . ASN A 1 669 ? 6.598 33.933 14.877 1.00 85.75 669 ASN A N 1
ATOM 5439 C CA . ASN A 1 669 ? 5.385 33.122 14.896 1.00 85.75 669 ASN A CA 1
ATOM 5440 C C . ASN A 1 669 ? 4.831 33.019 16.327 1.00 85.75 669 ASN A C 1
ATOM 5442 O O . ASN A 1 669 ? 5.598 33.009 17.290 1.00 85.75 669 ASN A O 1
ATOM 5446 N N . ILE A 1 670 ? 3.510 32.898 16.457 1.00 87.81 670 ILE A N 1
ATOM 5447 C CA . ILE A 1 670 ? 2.826 32.795 17.754 1.00 87.81 670 ILE A CA 1
ATOM 5448 C C . ILE A 1 670 ? 2.555 31.324 18.058 1.00 87.81 670 ILE A C 1
ATOM 5450 O O . ILE A 1 670 ? 1.871 30.660 17.282 1.00 87.81 670 ILE A O 1
ATOM 5454 N N . ALA A 1 671 ? 3.079 30.810 19.170 1.00 89.50 671 ALA A N 1
ATOM 5455 C CA . ALA A 1 671 ? 2.832 29.437 19.606 1.00 89.50 671 ALA A CA 1
ATOM 5456 C C . ALA A 1 671 ? 1.375 29.284 20.061 1.00 89.50 671 ALA A C 1
ATOM 5458 O O . ALA A 1 671 ? 0.967 29.916 21.035 1.00 89.50 671 ALA A O 1
ATOM 5459 N N . LEU A 1 672 ? 0.594 28.457 19.365 1.00 91.06 672 LEU A N 1
ATOM 5460 C CA . LEU A 1 672 ? -0.790 28.149 19.749 1.00 91.06 672 LEU A CA 1
ATOM 5461 C C . LEU A 1 672 ? -0.900 26.804 20.469 1.00 91.06 672 LEU A C 1
ATOM 5463 O O . LEU A 1 672 ? -1.787 26.632 21.303 1.00 91.06 672 LEU A O 1
ATOM 5467 N N . LEU A 1 673 ? -0.004 25.871 20.143 1.00 89.19 673 LEU A N 1
ATOM 5468 C CA . LEU A 1 673 ? 0.101 24.554 20.756 1.00 89.19 673 LEU A CA 1
ATOM 5469 C C . LEU A 1 673 ? 1.579 24.149 20.801 1.00 89.19 673 LEU A C 1
ATOM 5471 O O . LEU A 1 673 ? 2.209 24.068 19.753 1.00 89.19 673 LEU A O 1
ATOM 5475 N N . GLU A 1 674 ? 2.143 23.897 21.976 1.00 84.12 674 GLU A N 1
ATOM 5476 C CA . GLU A 1 674 ? 3.567 23.567 22.124 1.00 84.12 674 GLU A CA 1
ATOM 5477 C C . GLU A 1 674 ? 3.773 22.525 23.222 1.00 84.12 674 GLU A C 1
ATOM 5479 O O . GLU A 1 674 ? 3.133 22.593 24.270 1.00 84.12 674 GLU A O 1
ATOM 5484 N N . ARG A 1 675 ? 4.666 21.557 22.993 1.00 74.00 675 ARG A N 1
ATOM 5485 C CA . ARG A 1 675 ? 5.161 20.665 24.048 1.00 74.00 675 ARG A CA 1
ATOM 5486 C C . ARG A 1 675 ? 6.488 21.194 24.568 1.00 74.00 675 ARG A C 1
ATOM 5488 O O . ARG A 1 675 ? 7.452 21.297 23.812 1.00 74.00 675 ARG A O 1
ATOM 5495 N N . ASN A 1 676 ? 6.549 21.455 25.864 1.00 67.75 676 ASN A N 1
ATOM 5496 C CA . ASN A 1 676 ? 7.775 21.785 26.567 1.00 67.75 676 ASN A CA 1
ATOM 5497 C C . ASN A 1 676 ? 8.329 20.506 27.202 1.00 67.75 676 ASN A C 1
ATOM 5499 O O . ASN A 1 676 ? 7.699 19.918 28.076 1.00 67.75 676 ASN A O 1
ATOM 5503 N N . LYS A 1 677 ? 9.525 20.080 26.777 1.00 56.44 677 LYS A N 1
ATOM 5504 C CA . LYS A 1 677 ? 10.265 18.966 27.400 1.00 56.44 677 LYS A CA 1
ATOM 5505 C C . LYS A 1 677 ? 10.895 19.406 28.733 1.00 56.44 677 LYS A C 1
ATOM 5507 O O . LYS A 1 677 ? 12.115 19.420 28.872 1.00 56.44 677 LYS A O 1
ATOM 5512 N N . ASP A 1 678 ? 10.078 19.852 29.681 1.00 59.47 678 ASP A N 1
ATOM 5513 C CA . ASP A 1 678 ? 10.485 20.055 31.075 1.00 59.47 678 ASP A CA 1
ATOM 5514 C C . ASP A 1 678 ? 10.335 18.743 31.878 1.00 59.47 678 ASP A C 1
ATOM 5516 O O . ASP A 1 678 ? 9.919 17.717 31.340 1.00 59.47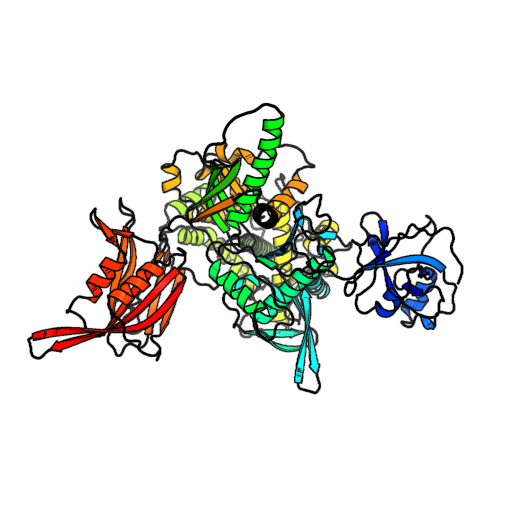 678 ASP A O 1
ATOM 5520 N N . GLU A 1 679 ? 10.686 18.740 33.171 1.00 50.75 679 GLU A N 1
ATOM 5521 C CA . GLU A 1 679 ? 10.609 17.540 34.031 1.00 50.75 679 GLU A CA 1
ATOM 5522 C C . GLU A 1 679 ? 9.204 16.900 34.100 1.00 50.75 679 GLU A C 1
ATOM 5524 O O . GLU A 1 679 ? 9.086 15.745 34.510 1.00 50.75 679 GLU A O 1
ATOM 5529 N N . ASN A 1 680 ? 8.152 17.625 33.690 1.00 51.44 680 ASN A N 1
ATOM 5530 C CA . ASN A 1 680 ? 6.755 17.188 33.738 1.00 51.44 680 ASN A CA 1
ATOM 5531 C C . ASN A 1 680 ? 6.116 17.012 32.351 1.00 51.44 680 ASN A C 1
ATOM 5533 O O . ASN A 1 680 ? 4.916 16.742 32.284 1.00 51.44 680 ASN A O 1
ATOM 5537 N N . ASP A 1 681 ? 6.894 17.159 31.277 1.00 55.56 681 ASP A N 1
ATOM 5538 C CA . ASP A 1 681 ? 6.459 16.985 29.892 1.00 55.56 681 ASP A CA 1
ATOM 5539 C C . ASP A 1 681 ? 5.195 17.796 29.544 1.00 55.56 681 ASP A C 1
ATOM 5541 O O . ASP A 1 681 ? 4.167 17.272 29.103 1.00 55.56 681 ASP A O 1
ATOM 5545 N N . THR A 1 682 ? 5.243 19.100 29.828 1.00 63.31 682 THR A N 1
ATOM 5546 C CA . THR A 1 682 ? 4.066 19.972 29.794 1.00 63.31 682 THR A CA 1
ATOM 5547 C C . THR A 1 682 ? 3.632 20.344 28.372 1.00 63.31 682 THR A C 1
ATOM 5549 O O . THR A 1 682 ? 4.436 20.667 27.500 1.00 63.31 682 THR A O 1
ATOM 5552 N N . VAL A 1 683 ? 2.321 20.339 28.119 1.00 72.38 683 VAL A N 1
ATOM 5553 C CA . VAL A 1 683 ? 1.727 20.928 26.907 1.00 72.38 683 VAL A CA 1
ATOM 5554 C C . VAL A 1 683 ? 1.267 22.345 27.243 1.00 72.38 683 VAL A C 1
ATOM 5556 O O . VAL A 1 683 ? 0.751 22.586 28.329 1.00 72.38 683 VAL A O 1
ATOM 5559 N N . THR A 1 684 ? 1.450 23.290 26.326 1.00 77.75 684 THR A N 1
ATOM 5560 C CA . THR A 1 684 ? 0.979 24.675 26.428 1.00 77.75 684 THR A CA 1
ATOM 5561 C C . THR A 1 684 ? 0.018 24.967 25.285 1.00 77.75 684 THR A C 1
ATOM 5563 O O . THR A 1 684 ? 0.304 24.654 24.130 1.00 77.75 684 THR A O 1
ATOM 5566 N N . VAL A 1 685 ? -1.121 25.582 25.607 1.00 86.25 685 VAL A N 1
ATOM 5567 C CA . VAL A 1 685 ? -2.128 26.041 24.640 1.00 86.25 685 VAL A CA 1
ATOM 5568 C C . VAL A 1 685 ? -2.404 27.525 24.843 1.00 86.25 685 VAL A C 1
ATOM 5570 O O . VAL A 1 685 ? -2.568 27.980 25.976 1.00 86.25 685 VAL A O 1
ATOM 5573 N N . ASN A 1 686 ? -2.488 28.275 23.746 1.00 89.06 686 ASN A N 1
ATOM 5574 C CA . ASN A 1 686 ? -2.738 29.715 23.775 1.00 89.06 686 ASN A CA 1
ATOM 5575 C C . ASN A 1 686 ? -3.908 30.099 22.869 1.00 89.06 686 ASN A C 1
ATOM 5577 O O . ASN A 1 686 ? -4.120 29.504 21.808 1.00 89.06 686 ASN A O 1
ATOM 5581 N N . VAL A 1 687 ? -4.645 31.128 23.287 1.00 92.06 687 VAL A N 1
ATOM 5582 C CA . VAL A 1 687 ? -5.644 31.807 22.464 1.00 92.06 687 VAL A CA 1
ATOM 5583 C C . VAL A 1 687 ? -5.013 33.060 21.884 1.00 92.06 687 VAL A C 1
ATOM 5585 O O . VAL A 1 687 ? -4.600 33.953 22.623 1.00 92.06 687 VAL A O 1
ATOM 5588 N N . ASP A 1 688 ? -4.978 33.143 20.561 1.00 92.38 688 ASP A N 1
ATOM 5589 C CA . ASP A 1 688 ? -4.569 34.354 19.867 1.00 92.38 688 ASP A CA 1
ATOM 5590 C C . ASP A 1 688 ? -5.780 35.138 19.351 1.00 92.38 688 ASP A C 1
ATOM 5592 O O . ASP A 1 688 ? -6.842 34.574 19.070 1.00 92.38 688 ASP A O 1
ATOM 5596 N N . TRP A 1 689 ? -5.626 36.455 19.252 1.00 91.12 689 TRP A N 1
ATOM 5597 C CA . TRP A 1 689 ? -6.713 37.385 18.968 1.00 91.12 689 TRP A CA 1
ATOM 5598 C C . TRP A 1 689 ? -6.458 38.130 17.665 1.00 91.12 689 TRP A C 1
ATOM 5600 O O . TRP A 1 689 ? -5.469 38.840 17.506 1.00 91.12 689 TRP A O 1
ATOM 5610 N N . LEU A 1 690 ? -7.400 37.996 16.739 1.00 88.62 690 LEU A N 1
ATOM 5611 C CA . LEU A 1 690 ? -7.348 38.575 15.406 1.00 88.62 690 LEU A CA 1
ATOM 5612 C C . LEU A 1 690 ? -8.459 39.619 15.222 1.00 88.62 690 LEU A C 1
ATOM 5614 O O . LEU A 1 690 ? -9.558 39.476 15.778 1.00 88.62 690 LEU A O 1
ATOM 5618 N N . PRO A 1 691 ? -8.212 40.670 14.418 1.00 86.31 691 PRO A N 1
ATOM 5619 C CA . PRO A 1 691 ? -9.243 41.641 14.083 1.00 86.31 691 PRO A CA 1
ATOM 5620 C C . PRO A 1 691 ? -10.369 40.972 13.288 1.00 86.31 691 PRO A C 1
ATOM 5622 O O . PRO A 1 691 ? -10.147 40.039 12.518 1.00 86.31 691 PRO A O 1
ATOM 5625 N N . THR A 1 692 ? -11.593 41.484 13.420 1.00 84.69 692 THR A N 1
ATOM 5626 C CA . THR A 1 692 ? -12.773 40.927 12.732 1.00 84.69 692 THR A CA 1
ATOM 5627 C C . THR A 1 692 ? -12.739 41.087 11.208 1.00 84.69 692 THR A C 1
ATOM 5629 O O . THR A 1 692 ? -13.535 40.456 10.510 1.00 84.69 692 THR A O 1
ATOM 5632 N N . THR A 1 693 ? -11.812 41.902 10.693 1.00 85.06 693 THR A N 1
ATOM 5633 C CA . THR A 1 693 ? -11.505 42.070 9.266 1.00 85.06 693 THR A CA 1
ATOM 5634 C C . THR A 1 693 ? -10.624 40.957 8.700 1.00 85.06 693 THR A C 1
ATOM 5636 O O . THR A 1 693 ? -10.525 40.836 7.481 1.00 85.06 693 THR A O 1
ATOM 5639 N N . ALA A 1 694 ? -9.982 40.143 9.544 1.00 85.00 694 ALA A N 1
ATOM 5640 C CA . ALA A 1 694 ? -9.172 39.026 9.080 1.00 85.00 694 ALA A CA 1
ATOM 5641 C C . ALA A 1 694 ? -10.051 37.982 8.371 1.00 85.00 694 ALA A C 1
ATOM 5643 O O . ALA A 1 694 ? -11.130 37.626 8.849 1.00 85.00 694 ALA A O 1
ATOM 5644 N N . SER A 1 695 ? -9.580 37.492 7.225 1.00 87.62 695 SER A N 1
ATOM 5645 C CA . SER A 1 695 ? -10.281 36.502 6.395 1.00 87.62 695 SER A CA 1
ATOM 5646 C C . SER A 1 695 ? -9.608 35.130 6.392 1.00 87.62 695 SER A C 1
ATOM 5648 O O . SER A 1 695 ? -10.238 34.132 6.045 1.00 87.62 695 SER A O 1
ATOM 5650 N N . ARG A 1 696 ? -8.333 35.063 6.785 1.00 89.50 696 ARG A N 1
ATOM 5651 C CA . ARG A 1 696 ? -7.543 33.833 6.841 1.00 89.50 696 ARG A CA 1
ATOM 5652 C C . ARG A 1 696 ? -6.374 33.974 7.802 1.00 89.50 696 ARG A C 1
ATOM 5654 O O . ARG A 1 696 ? -5.941 35.082 8.110 1.00 89.50 696 ARG A O 1
ATOM 5661 N N . THR A 1 697 ? -5.812 32.840 8.188 1.00 90.62 697 THR A N 1
ATOM 5662 C CA . THR A 1 697 ? -4.486 32.755 8.797 1.00 90.62 697 THR A CA 1
ATOM 5663 C C . THR A 1 697 ? -3.776 31.490 8.342 1.00 90.62 697 THR A C 1
ATOM 5665 O O . THR A 1 697 ? -4.387 30.600 7.757 1.00 90.62 697 THR A O 1
ATOM 5668 N N . GLU A 1 698 ? -2.488 31.393 8.639 1.00 91.31 698 GLU A N 1
ATOM 5669 C CA . GLU A 1 698 ? -1.693 30.210 8.357 1.00 91.31 698 GLU A CA 1
ATOM 5670 C C . GLU A 1 698 ? -1.129 29.593 9.639 1.00 91.31 698 GLU A C 1
ATOM 5672 O O . GLU A 1 698 ? -0.656 30.310 10.526 1.00 91.31 698 GLU A O 1
ATOM 5677 N N . PHE A 1 699 ? -1.149 28.263 9.713 1.00 93.06 699 PHE A N 1
ATOM 5678 C CA . PHE A 1 699 ? -0.473 27.481 10.743 1.00 93.06 699 PHE A CA 1
ATOM 5679 C C . PHE A 1 699 ? 0.764 26.790 10.175 1.00 93.06 699 PHE A C 1
ATOM 5681 O O . PHE A 1 699 ? 0.746 26.263 9.061 1.00 93.06 699 PHE A O 1
ATOM 5688 N N . ILE A 1 700 ? 1.833 26.748 10.962 1.00 89.56 700 ILE A N 1
ATOM 5689 C CA . ILE A 1 700 ? 3.065 26.027 10.658 1.00 89.56 700 ILE A CA 1
ATOM 5690 C C . ILE A 1 700 ? 3.278 24.992 11.756 1.00 89.56 700 ILE A C 1
ATOM 5692 O O . ILE A 1 700 ? 3.334 25.342 12.936 1.00 89.56 700 ILE A O 1
ATOM 5696 N N . VAL A 1 701 ? 3.391 23.728 11.353 1.00 87.56 701 VAL A N 1
ATOM 5697 C CA . VAL A 1 701 ? 3.604 22.598 12.260 1.00 87.56 701 VAL A CA 1
ATOM 5698 C C . VAL A 1 701 ? 5.070 22.194 12.235 1.00 87.56 701 VAL A C 1
ATOM 5700 O O . VAL A 1 701 ? 5.644 22.034 11.154 1.00 87.56 701 VAL A O 1
ATOM 5703 N N . PHE A 1 702 ? 5.650 21.993 13.412 1.00 82.06 702 PHE A N 1
ATOM 5704 C CA . PHE A 1 702 ? 6.995 21.465 13.602 1.00 82.06 702 PHE A CA 1
ATOM 5705 C C . PHE A 1 702 ? 6.951 20.174 14.415 1.00 82.06 702 PHE A C 1
ATOM 5707 O O . PHE A 1 702 ? 6.135 20.055 15.328 1.00 82.06 702 PHE A O 1
ATOM 5714 N N . ASP A 1 703 ? 7.816 19.215 14.094 1.00 73.62 703 ASP A N 1
ATOM 5715 C CA . ASP A 1 703 ? 8.048 18.054 14.958 1.00 73.62 703 ASP A CA 1
ATOM 5716 C C . ASP A 1 703 ? 9.006 18.383 16.118 1.00 73.62 703 ASP A C 1
ATOM 5718 O O . ASP A 1 703 ? 9.557 19.483 16.225 1.00 73.62 703 ASP A O 1
ATOM 5722 N N . GLN A 1 704 ? 9.245 17.394 16.978 1.00 70.25 704 GLN A N 1
ATOM 5723 C CA . GLN A 1 704 ? 10.191 17.483 18.095 1.00 70.25 704 GLN A CA 1
ATOM 5724 C C . GLN A 1 704 ? 11.653 17.764 17.696 1.00 70.25 704 GLN A C 1
ATOM 5726 O O . GLN A 1 704 ? 12.465 18.088 18.561 1.00 70.25 704 GLN A O 1
ATOM 5731 N N . HIS A 1 705 ? 12.000 17.627 16.415 1.00 67.25 705 HIS A N 1
ATOM 5732 C CA . HIS A 1 705 ? 13.322 17.902 15.855 1.00 67.25 705 HIS A CA 1
ATOM 5733 C C . HIS A 1 705 ? 13.343 19.216 15.053 1.00 67.25 705 HIS A C 1
ATOM 5735 O O . HIS A 1 705 ? 14.269 19.441 14.277 1.00 67.25 705 HIS A O 1
ATOM 5741 N N . GLN A 1 706 ? 12.331 20.082 15.229 1.00 71.50 706 GLN A N 1
ATOM 5742 C CA . GLN A 1 706 ? 12.179 21.368 14.536 1.00 71.50 706 GLN A CA 1
ATOM 5743 C C . GLN A 1 706 ? 12.071 21.248 13.005 1.00 71.50 706 GLN A C 1
ATOM 5745 O O . GLN A 1 706 ? 12.257 22.228 12.277 1.00 71.50 706 GLN A O 1
ATOM 5750 N N . ARG A 1 707 ? 11.702 20.073 12.480 1.00 68.31 707 ARG A N 1
ATOM 5751 C CA . ARG A 1 707 ? 11.358 19.927 11.064 1.00 68.31 707 ARG A CA 1
ATOM 5752 C C . ARG A 1 707 ? 9.970 20.495 10.841 1.00 68.31 707 ARG A C 1
ATOM 5754 O O . ARG A 1 707 ? 9.013 20.081 11.488 1.00 68.31 707 ARG A O 1
ATOM 5761 N N . LYS A 1 708 ? 9.836 21.383 9.859 1.00 78.44 708 LYS A N 1
ATOM 5762 C CA . LYS A 1 708 ? 8.522 21.799 9.365 1.00 78.44 708 LYS A CA 1
ATOM 5763 C C . LYS A 1 708 ? 7.813 20.600 8.725 1.00 78.44 708 LYS A C 1
ATOM 5765 O O . LYS A 1 708 ? 8.256 20.114 7.687 1.00 78.44 708 LYS A O 1
ATOM 5770 N N . GLN A 1 709 ? 6.720 20.156 9.335 1.00 75.56 709 GLN A N 1
ATOM 5771 C CA . GLN A 1 709 ? 5.936 18.995 8.900 1.00 75.56 709 GLN A CA 1
ATOM 5772 C C . GLN A 1 709 ? 4.762 19.383 8.006 1.00 75.56 709 GLN A C 1
ATOM 5774 O O . GLN A 1 709 ? 4.447 18.690 7.040 1.00 75.56 709 GLN A O 1
ATOM 5779 N N . ASN A 1 710 ? 4.119 20.513 8.303 1.00 80.62 710 ASN A N 1
ATOM 5780 C CA . ASN A 1 710 ? 2.950 20.958 7.561 1.00 80.62 710 ASN A CA 1
ATOM 5781 C C . ASN A 1 710 ? 2.826 22.489 7.561 1.00 80.62 710 ASN A C 1
ATOM 5783 O O . ASN A 1 710 ? 3.378 23.194 8.414 1.00 80.62 710 ASN A O 1
ATOM 5787 N N . ARG A 1 711 ? 2.109 23.007 6.563 1.00 86.12 711 ARG A N 1
ATOM 5788 C CA . ARG A 1 711 ? 1.722 24.413 6.426 1.00 86.12 711 ARG A CA 1
ATOM 5789 C C . ARG A 1 711 ? 0.253 24.446 6.029 1.00 86.12 711 ARG A C 1
ATOM 5791 O O . ARG A 1 711 ? -0.087 24.016 4.932 1.00 86.12 711 ARG A O 1
ATOM 5798 N N . ILE A 1 712 ? -0.597 24.941 6.917 1.00 87.38 712 ILE A N 1
ATOM 5799 C CA . ILE A 1 712 ? -2.048 24.861 6.763 1.00 87.38 712 ILE A CA 1
ATOM 5800 C C . ILE A 1 712 ? -2.604 26.266 6.589 1.00 87.38 712 ILE A C 1
ATOM 5802 O O . ILE A 1 712 ? -2.493 27.096 7.491 1.00 87.38 712 ILE A O 1
ATOM 5806 N N . ASN A 1 713 ? -3.237 26.508 5.444 1.00 87.75 713 ASN A N 1
ATOM 5807 C CA . ASN A 1 713 ? -4.033 27.707 5.222 1.00 87.75 713 ASN A CA 1
ATOM 5808 C C . ASN A 1 713 ? -5.408 27.507 5.859 1.00 87.75 713 ASN A C 1
ATOM 5810 O O . ASN A 1 713 ? -6.161 26.619 5.467 1.00 87.75 713 ASN A O 1
ATOM 5814 N N . PHE A 1 714 ? -5.732 28.331 6.847 1.00 89.75 714 PHE A N 1
ATOM 5815 C CA . PHE A 1 714 ? -6.999 28.296 7.557 1.00 89.75 714 PHE A CA 1
ATOM 5816 C C . PHE A 1 714 ? -7.825 29.526 7.181 1.00 89.75 714 PHE A C 1
ATOM 5818 O O . PHE A 1 714 ? -7.661 30.619 7.731 1.00 89.75 714 PHE A O 1
ATOM 5825 N N . GLU A 1 715 ? -8.699 29.348 6.196 1.00 89.38 715 GLU A N 1
ATOM 5826 C CA . GLU A 1 715 ? -9.636 30.375 5.744 1.00 89.38 715 GLU A CA 1
ATOM 5827 C C . GLU A 1 715 ? -10.847 30.439 6.672 1.00 89.38 715 GLU A C 1
ATOM 5829 O O . GLU A 1 715 ? -11.389 29.407 7.080 1.00 89.38 715 GLU A O 1
ATOM 5834 N N . PHE A 1 716 ? -11.281 31.650 7.017 1.00 88.12 716 PHE A N 1
ATOM 5835 C CA . PHE A 1 716 ? -12.320 31.850 8.030 1.00 88.12 716 PHE A CA 1
ATOM 5836 C C . PHE A 1 716 ? -13.727 31.599 7.488 1.00 88.12 716 PHE A C 1
ATOM 5838 O O . PHE A 1 716 ? -14.634 31.413 8.296 1.00 88.12 716 PHE A O 1
ATOM 5845 N N . GLY A 1 717 ? -13.878 31.566 6.158 1.00 72.06 717 GLY A N 1
ATOM 5846 C CA . GLY A 1 717 ? -15.130 31.306 5.449 1.00 72.06 717 GLY A CA 1
ATOM 5847 C C . GLY A 1 717 ? -16.264 32.291 5.767 1.00 72.06 717 GLY A C 1
ATOM 5848 O O . GLY A 1 717 ? -16.190 33.101 6.699 1.00 72.06 717 GLY A O 1
ATOM 5849 N N . ASP A 1 718 ? -17.347 32.164 5.002 1.00 65.75 718 ASP A N 1
ATOM 5850 C CA . ASP A 1 718 ? -18.646 32.803 5.261 1.00 65.75 718 ASP A CA 1
ATOM 5851 C C . ASP A 1 718 ? -19.628 31.825 5.941 1.00 65.75 718 ASP A C 1
ATOM 5853 O O . ASP A 1 718 ? -20.840 31.908 5.758 1.00 65.75 718 ASP A O 1
ATOM 5857 N N . GLU A 1 719 ? -19.113 30.861 6.714 1.00 64.75 719 GLU A N 1
ATOM 5858 C CA . GLU A 1 719 ? -19.939 29.892 7.445 1.00 64.75 719 GLU A CA 1
ATOM 5859 C C . GLU A 1 719 ? -20.907 30.595 8.423 1.00 64.75 719 GLU A C 1
ATOM 5861 O O . GLU A 1 719 ? -20.584 31.627 9.027 1.00 64.75 719 GLU A O 1
ATOM 5866 N N . GLU A 1 720 ? -22.112 30.031 8.594 1.00 65.50 720 GLU A N 1
ATOM 5867 C CA . GLU A 1 720 ? -23.120 30.566 9.514 1.00 65.50 720 GLU A CA 1
ATOM 5868 C C . GLU A 1 720 ? -22.571 30.656 10.945 1.00 65.50 720 GLU A C 1
ATOM 5870 O O . GLU A 1 720 ? -22.195 29.656 11.562 1.00 65.50 720 GLU A O 1
ATOM 5875 N N . ARG A 1 721 ? -22.589 31.869 11.516 1.00 77.00 721 ARG A N 1
ATOM 5876 C CA . ARG A 1 721 ? -22.220 32.104 12.917 1.00 77.00 721 ARG A CA 1
ATOM 5877 C C . ARG A 1 721 ? -23.248 31.449 13.836 1.00 77.00 721 ARG A C 1
ATOM 5879 O O . ARG A 1 721 ? -24.326 31.999 14.061 1.00 77.00 721 ARG A O 1
ATOM 5886 N N . LYS A 1 722 ? -22.901 30.307 14.428 1.00 82.81 722 LYS A N 1
ATOM 5887 C CA . LYS A 1 722 ? -23.764 29.632 15.406 1.00 82.81 722 LYS A CA 1
ATOM 5888 C C . LYS A 1 722 ? -23.527 30.221 16.790 1.00 82.81 722 LYS A C 1
ATOM 5890 O O . LYS A 1 722 ? -22.422 30.132 17.329 1.00 82.81 722 LYS A O 1
ATOM 5895 N N . ALA A 1 723 ? -24.564 30.836 17.361 1.00 85.44 723 ALA A N 1
ATOM 5896 C CA . ALA A 1 723 ? -24.527 31.308 18.742 1.00 85.44 723 ALA A CA 1
ATOM 5897 C C . ALA A 1 723 ? -24.175 30.142 19.678 1.00 85.44 723 ALA A C 1
ATOM 5899 O O . ALA A 1 723 ? -24.735 29.053 19.561 1.00 85.44 723 ALA A O 1
ATOM 5900 N N . THR A 1 724 ? -23.237 30.367 20.594 1.00 87.19 724 THR A N 1
ATOM 5901 C CA . THR A 1 724 ? -22.747 29.341 21.518 1.00 87.19 724 THR A CA 1
ATOM 5902 C C . THR A 1 724 ? -22.522 29.929 22.910 1.00 87.19 724 THR A C 1
ATOM 5904 O O . THR A 1 724 ? -22.484 31.145 23.099 1.00 87.19 724 THR A O 1
ATOM 5907 N N . SER A 1 725 ? -22.374 29.062 23.908 1.00 87.69 725 SER A N 1
ATOM 5908 C CA . SER A 1 725 ? -21.969 29.432 25.266 1.00 87.69 725 SER A CA 1
ATOM 5909 C C . SER A 1 725 ? -20.556 28.934 25.560 1.00 87.69 725 SER A C 1
ATOM 5911 O O . SER A 1 725 ? -20.052 28.036 24.879 1.00 87.69 725 SER A O 1
ATOM 5913 N N . ILE A 1 726 ? -19.927 29.477 26.607 1.00 85.88 726 ILE A N 1
ATOM 5914 C CA . ILE A 1 726 ? -18.625 28.980 27.066 1.00 85.88 726 ILE A CA 1
ATOM 5915 C C . ILE A 1 726 ? -18.711 27.504 27.484 1.00 85.88 726 ILE A C 1
ATOM 5917 O O . ILE A 1 726 ? -17.851 26.719 27.109 1.00 85.88 726 ILE A O 1
ATOM 5921 N N . GLY A 1 727 ? -19.802 27.091 28.142 1.00 82.81 727 GLY A N 1
ATOM 5922 C CA . GLY A 1 727 ? -20.028 25.694 28.526 1.00 82.81 727 GLY A CA 1
ATOM 5923 C C . GLY A 1 727 ? -20.172 24.750 27.326 1.00 82.81 727 GLY A C 1
ATOM 5924 O O . GLY A 1 727 ? -19.642 23.644 27.341 1.00 82.81 727 GLY A O 1
ATOM 5925 N N . ALA A 1 728 ? -20.819 25.190 26.242 1.00 84.31 728 ALA A N 1
ATOM 5926 C CA . ALA A 1 728 ? -20.884 24.406 25.007 1.00 84.31 728 ALA A CA 1
ATOM 5927 C C . ALA A 1 728 ? -19.505 24.289 24.327 1.00 84.31 728 ALA A C 1
ATOM 5929 O O . ALA A 1 728 ? -19.152 23.219 23.832 1.00 84.31 728 ALA A O 1
ATOM 5930 N N . ILE A 1 729 ? -18.694 25.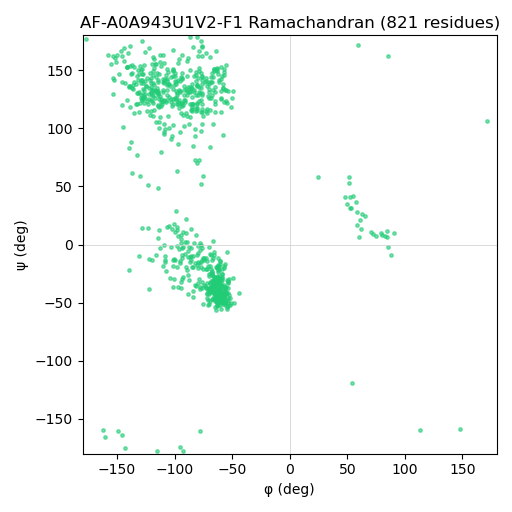356 24.357 1.00 85.62 729 ILE A N 1
ATOM 5931 C CA . ILE A 1 729 ? -17.295 25.314 23.901 1.00 85.62 729 ILE A CA 1
ATOM 5932 C C . ILE A 1 729 ? -16.488 24.322 24.755 1.00 85.62 729 ILE A C 1
ATOM 5934 O O . ILE A 1 729 ? -15.761 23.507 24.193 1.00 85.62 729 ILE A O 1
ATOM 5938 N N . GLN A 1 730 ? -16.663 24.319 26.082 1.00 84.25 730 GLN A N 1
ATOM 5939 C CA . GLN A 1 730 ? -16.003 23.364 26.983 1.00 84.25 730 GLN A CA 1
ATOM 5940 C C . GLN A 1 730 ? -16.335 21.915 26.623 1.00 84.25 730 GLN A C 1
ATOM 5942 O O . GLN A 1 730 ? -15.422 21.109 26.469 1.00 84.25 730 GLN A O 1
ATOM 5947 N N . ILE A 1 731 ? -17.618 21.587 26.437 1.00 80.88 731 ILE A N 1
ATOM 5948 C CA . ILE A 1 731 ? -18.057 20.231 26.063 1.00 80.88 731 ILE A CA 1
ATOM 5949 C C . ILE A 1 731 ? -17.422 19.797 24.736 1.00 80.88 731 ILE A C 1
ATOM 5951 O O . ILE A 1 731 ? -16.930 18.672 24.633 1.00 80.88 731 ILE A O 1
ATOM 5955 N N . ASN A 1 732 ? -17.378 20.692 23.746 1.00 84.88 732 ASN A N 1
ATOM 5956 C CA . ASN A 1 732 ? -16.745 20.412 22.458 1.00 84.88 732 ASN A CA 1
ATOM 5957 C C . ASN A 1 732 ? -15.240 20.144 22.602 1.00 84.88 732 ASN A C 1
ATOM 5959 O O . ASN A 1 732 ? -14.756 19.149 22.069 1.00 84.88 732 ASN A O 1
ATOM 5963 N N . ILE A 1 733 ? -14.513 20.972 23.363 1.00 84.62 733 ILE A N 1
ATOM 5964 C CA . ILE A 1 733 ? -13.078 20.758 23.606 1.00 84.62 733 ILE A CA 1
ATOM 5965 C C . ILE A 1 733 ? -12.851 19.429 24.337 1.00 84.62 733 ILE A C 1
ATOM 5967 O O . ILE A 1 733 ? -11.988 18.657 23.928 1.00 84.62 733 ILE A O 1
ATOM 5971 N N . ILE A 1 734 ? -13.642 19.126 25.376 1.00 79.94 734 ILE A N 1
ATOM 5972 C CA . ILE A 1 734 ? -13.551 17.860 26.123 1.00 79.94 734 ILE A CA 1
ATOM 5973 C C . ILE A 1 734 ? -13.728 16.670 25.181 1.00 79.94 734 ILE A C 1
ATOM 5975 O O . ILE A 1 734 ? -12.985 15.700 25.296 1.00 79.94 734 ILE A O 1
ATOM 5979 N N . GLY A 1 735 ? -14.695 16.730 24.262 1.00 75.94 735 GLY A N 1
ATOM 5980 C CA . GLY A 1 735 ? -14.938 15.681 23.271 1.00 75.94 735 GLY A CA 1
ATOM 5981 C C . GLY A 1 735 ? -13.808 15.516 22.254 1.00 75.94 735 GLY A C 1
ATOM 5982 O O . GLY A 1 735 ? -13.588 14.408 21.767 1.00 75.94 735 GLY A O 1
ATOM 5983 N N . ASP A 1 736 ? -13.072 16.587 21.973 1.00 81.12 736 ASP A N 1
ATOM 5984 C CA . ASP A 1 736 ? -12.053 16.629 20.927 1.00 81.12 736 ASP A CA 1
ATOM 5985 C C . ASP A 1 736 ? -10.647 16.296 21.402 1.00 81.12 736 ASP A C 1
ATOM 5987 O O . ASP A 1 736 ? -9.853 15.820 20.592 1.00 81.12 736 ASP A O 1
ATOM 5991 N N . THR A 1 737 ? -10.327 16.546 22.675 1.00 77.19 737 THR A N 1
ATOM 5992 C CA . THR A 1 737 ? -8.976 16.374 23.222 1.00 77.19 737 THR A CA 1
ATOM 5993 C C . THR A 1 737 ? -8.861 15.240 24.238 1.00 77.19 737 THR A C 1
ATOM 5995 O O . THR A 1 737 ? -9.852 14.798 24.826 1.00 77.19 737 THR A O 1
ATOM 5998 N N . TYR A 1 738 ? -7.640 14.726 24.399 1.00 65.06 738 TYR A N 1
ATOM 5999 C CA . TYR A 1 738 ? -7.283 13.670 25.352 1.00 65.06 738 TYR A CA 1
ATOM 6000 C C . TYR A 1 738 ? -6.437 14.189 26.527 1.00 65.06 738 TYR A C 1
ATOM 6002 O O . TYR A 1 738 ? -6.161 13.430 27.454 1.00 65.06 738 TYR A O 1
ATOM 6010 N N . THR A 1 739 ? -5.954 15.434 26.457 1.00 58.69 739 THR A N 1
ATOM 6011 C CA . THR A 1 739 ? -4.842 15.919 27.285 1.00 58.69 739 THR A CA 1
ATOM 6012 C C . THR A 1 739 ? -5.341 16.711 28.500 1.00 58.69 739 THR A C 1
ATOM 6014 O O . THR A 1 739 ? -6.073 17.691 28.356 1.00 58.69 739 THR A O 1
ATOM 6017 N N . ASP A 1 740 ? -4.899 16.320 29.697 1.00 58.19 740 ASP A N 1
ATOM 6018 C CA . ASP A 1 740 ? -4.836 17.205 30.868 1.00 58.19 740 ASP A CA 1
ATOM 6019 C C . ASP A 1 740 ? -3.484 17.957 30.806 1.00 58.19 740 ASP A C 1
ATOM 6021 O O . ASP A 1 740 ? -2.463 17.328 30.522 1.00 58.19 740 ASP A O 1
ATOM 6025 N N . LEU A 1 741 ? -3.441 19.276 31.033 1.00 50.88 741 LEU A N 1
ATOM 6026 C CA . LEU A 1 741 ? -2.186 20.043 31.091 1.00 50.88 741 LEU A CA 1
ATOM 6027 C C . LEU A 1 741 ? -1.550 19.889 32.478 1.00 50.88 741 LEU A C 1
ATOM 6029 O O . LEU A 1 741 ? -2.240 19.802 33.495 1.00 50.88 741 LEU A O 1
ATOM 6033 N N . TYR A 1 742 ? -0.224 19.929 32.533 1.00 41.81 742 TYR A N 1
ATOM 6034 C CA . TYR A 1 742 ? 0.505 20.147 33.776 1.00 41.81 742 TYR A CA 1
ATOM 6035 C C . TYR A 1 742 ? 1.164 21.521 33.698 1.00 41.81 742 TYR A C 1
ATOM 6037 O O . TYR A 1 742 ? 1.913 21.791 32.771 1.00 41.81 742 TYR A O 1
ATOM 6045 N N . THR A 1 743 ? 0.889 22.406 34.650 1.00 41.66 743 THR A N 1
ATOM 6046 C CA . THR A 1 743 ? 1.506 23.739 34.723 1.00 41.66 743 THR A CA 1
ATOM 6047 C C . THR A 1 743 ? 1.845 24.050 36.175 1.00 41.66 743 THR A C 1
ATOM 6049 O O . THR A 1 743 ? 0.975 24.064 37.043 1.00 41.66 743 THR A O 1
ATOM 6052 N N . GLY A 1 744 ? 3.134 24.253 36.479 1.00 39.78 744 GLY A N 1
ATOM 6053 C CA . GLY A 1 744 ? 3.586 24.668 37.816 1.00 39.78 744 GLY A CA 1
ATOM 6054 C C . GLY A 1 744 ? 3.187 23.724 38.963 1.00 39.78 744 GLY A C 1
ATOM 6055 O O . GLY A 1 744 ? 2.837 24.191 40.045 1.00 39.78 744 GLY A O 1
ATOM 6056 N N . GLY A 1 745 ? 3.189 22.406 38.730 1.00 40.88 745 GLY A N 1
ATOM 6057 C CA . GLY A 1 745 ? 2.822 21.403 39.741 1.00 40.88 745 GLY A CA 1
ATOM 6058 C C . GLY A 1 745 ? 1.312 21.214 39.961 1.00 40.88 745 GLY A C 1
ATOM 6059 O O . GLY A 1 745 ? 0.923 20.523 40.902 1.00 40.88 745 GLY A O 1
ATOM 6060 N N . LYS A 1 746 ? 0.454 21.795 39.109 1.00 42.75 746 LYS A N 1
ATOM 6061 C CA . LYS A 1 746 ? -1.001 21.565 39.083 1.00 42.75 746 LYS A CA 1
ATOM 6062 C C . LYS A 1 746 ? -1.431 20.914 37.765 1.00 42.75 746 LYS A C 1
ATOM 6064 O O . LYS A 1 746 ? -0.870 21.224 36.717 1.00 42.75 746 LYS A O 1
ATOM 6069 N N . LYS A 1 747 ? -2.422 20.016 37.834 1.00 51.25 747 LYS A N 1
ATOM 6070 C CA . LYS A 1 747 ? -3.160 19.514 36.664 1.00 51.25 747 LYS A CA 1
ATOM 6071 C C . LYS A 1 747 ? -4.259 20.517 36.308 1.00 51.25 747 LYS A C 1
ATOM 6073 O O . LYS A 1 747 ? -5.309 20.486 36.948 1.00 51.25 747 LYS A O 1
ATOM 6078 N N . ASP A 1 748 ? -4.030 21.368 35.318 1.00 58.25 748 ASP A N 1
ATOM 6079 C CA . ASP A 1 748 ? -5.077 22.218 34.736 1.00 58.25 748 ASP A CA 1
ATOM 6080 C C . ASP A 1 748 ? -5.575 21.543 33.449 1.00 58.25 748 ASP A C 1
ATOM 6082 O O . ASP A 1 748 ? -4.777 21.005 32.692 1.00 58.25 748 ASP A O 1
ATOM 6086 N N . LYS A 1 749 ? -6.875 21.502 33.137 1.00 67.38 749 LYS A N 1
ATOM 6087 C CA . LYS A 1 749 ? -7.300 20.892 31.859 1.00 67.38 749 LYS A CA 1
ATOM 6088 C C . LYS A 1 749 ? -7.038 21.863 30.705 1.00 67.38 749 LYS A C 1
ATOM 6090 O O . LYS A 1 749 ? -7.212 23.066 30.876 1.00 67.38 749 LYS A O 1
ATOM 6095 N N . VAL A 1 750 ? -6.722 21.357 29.501 1.00 74.31 750 VAL A N 1
ATOM 6096 C CA . VAL A 1 750 ? -6.650 22.162 28.247 1.00 74.31 750 VAL A CA 1
ATOM 6097 C C . VAL A 1 750 ? -7.849 23.108 28.136 1.00 74.31 750 VAL A C 1
ATOM 6099 O O . VAL A 1 750 ? -7.731 24.285 27.799 1.00 74.31 750 VAL A O 1
ATOM 6102 N N . VAL A 1 751 ? -9.012 22.566 28.487 1.00 79.12 751 VAL A N 1
ATOM 6103 C CA . VAL A 1 751 ? -10.307 23.239 28.525 1.00 79.12 751 VAL A CA 1
ATOM 6104 C C . VAL A 1 751 ? -10.293 24.450 29.458 1.00 79.12 751 VAL A C 1
ATOM 6106 O O . VAL A 1 751 ? -10.772 25.514 29.069 1.00 79.12 751 VAL A O 1
ATOM 6109 N N . ASP A 1 752 ? -9.739 24.316 30.662 1.00 80.50 752 ASP A N 1
ATOM 6110 C CA . ASP A 1 752 ? -9.760 25.354 31.697 1.00 80.50 752 ASP A CA 1
ATOM 6111 C C . ASP A 1 752 ? -8.880 26.542 31.291 1.00 80.50 752 ASP A C 1
ATOM 6113 O O . ASP A 1 752 ? -9.290 27.695 31.414 1.00 80.50 752 ASP A O 1
ATOM 6117 N N . VAL A 1 753 ? -7.709 26.268 30.706 1.00 82.94 753 VAL A N 1
ATOM 6118 C CA . VAL A 1 753 ? -6.787 27.310 30.225 1.00 82.94 753 VAL A CA 1
ATOM 6119 C C . VAL A 1 753 ? -7.398 28.104 29.073 1.00 82.94 753 VAL A C 1
ATOM 6121 O O . VAL A 1 753 ? -7.405 29.337 29.102 1.00 82.94 753 VAL A O 1
ATOM 6124 N N . ILE A 1 754 ? -7.955 27.419 28.072 1.00 87.81 754 ILE A N 1
ATOM 6125 C CA . ILE A 1 754 ? -8.568 28.079 26.911 1.00 87.81 754 ILE A CA 1
ATOM 6126 C C . ILE A 1 754 ? -9.799 28.874 27.335 1.00 87.81 754 ILE A C 1
ATOM 6128 O O . ILE A 1 754 ? -9.975 30.021 26.922 1.00 87.81 754 ILE A O 1
ATOM 6132 N N . THR A 1 755 ? -10.654 28.291 28.177 1.00 85.38 755 THR A N 1
ATOM 6133 C CA . THR A 1 755 ? -11.884 28.970 28.596 1.00 85.38 755 THR A CA 1
ATOM 6134 C C . THR A 1 755 ? -11.607 30.154 29.510 1.00 85.38 755 THR A C 1
ATOM 6136 O O . THR A 1 755 ? -12.193 31.212 29.285 1.00 85.38 755 THR A O 1
ATOM 6139 N N . GLY A 1 756 ? -10.622 30.063 30.408 1.00 86.06 756 GLY A N 1
ATOM 6140 C CA . GLY A 1 756 ? -10.147 31.209 31.185 1.00 86.06 756 GLY A CA 1
ATOM 6141 C C . GLY A 1 756 ? -9.628 32.361 30.312 1.00 86.06 756 GLY A C 1
ATOM 6142 O O . GLY A 1 756 ? -9.971 33.521 30.551 1.00 86.06 756 GLY A O 1
ATOM 6143 N N . GLN A 1 757 ? -8.868 32.066 29.248 1.00 88.31 757 GLN A N 1
ATOM 6144 C CA . GLN A 1 757 ? -8.408 33.087 28.292 1.00 88.31 757 GLN A CA 1
ATOM 6145 C C . GLN A 1 757 ? -9.573 33.703 27.495 1.00 88.31 757 GLN A C 1
ATOM 6147 O O . GLN A 1 757 ? -9.629 34.924 27.320 1.00 88.31 757 GLN A O 1
ATOM 6152 N N . LEU A 1 758 ? -10.545 32.894 27.058 1.00 87.56 758 LEU A N 1
ATOM 6153 C CA . LEU A 1 758 ? -11.740 33.371 26.348 1.00 87.56 758 LEU A CA 1
ATOM 6154 C C . LEU A 1 758 ? -12.645 34.243 27.225 1.00 87.56 758 LEU A C 1
ATOM 6156 O O . LEU A 1 758 ? -13.275 35.172 26.714 1.00 87.56 758 LEU A O 1
ATOM 6160 N N . GLU A 1 759 ? -12.709 33.987 28.529 1.00 85.81 759 GLU A N 1
ATOM 6161 C CA . GLU A 1 759 ? -13.515 34.755 29.480 1.00 85.81 759 GLU A CA 1
ATOM 6162 C C . GLU A 1 759 ? -12.905 36.114 29.857 1.00 85.81 759 GLU A C 1
ATOM 6164 O O . GLU A 1 759 ? -13.610 36.967 30.390 1.00 85.81 759 GLU A O 1
ATOM 6169 N N . SER A 1 760 ? -11.637 36.389 29.540 1.00 81.88 760 SER A N 1
ATOM 6170 C CA . SER A 1 760 ? -11.012 37.696 29.805 1.00 81.88 760 SER A CA 1
ATOM 6171 C C . SER A 1 760 ? -11.760 38.855 29.128 1.00 81.88 760 SER A C 1
ATOM 6173 O O . SER A 1 760 ? -12.060 38.788 27.945 1.00 81.88 760 SER A O 1
ATOM 6175 N N . ASN A 1 761 ? -12.023 39.976 29.808 1.00 77.94 761 ASN A N 1
ATOM 6176 C CA . ASN A 1 761 ? -12.670 41.144 29.175 1.00 77.94 761 ASN A CA 1
ATOM 6177 C C . ASN A 1 761 ? -11.732 41.972 28.275 1.00 77.94 761 ASN A C 1
ATOM 6179 O O . ASN A 1 761 ? -12.183 42.932 27.661 1.00 77.94 761 ASN A O 1
ATOM 6183 N N . ALA A 1 762 ? -10.446 41.621 28.192 1.00 76.81 762 ALA A N 1
ATOM 6184 C CA . ALA A 1 762 ? -9.437 42.429 27.504 1.00 76.81 762 ALA A CA 1
ATOM 6185 C C . ALA A 1 762 ? -9.590 42.465 25.971 1.00 76.81 762 ALA A C 1
ATOM 6187 O O . ALA A 1 762 ? -9.042 43.354 25.325 1.00 76.81 762 ALA A O 1
ATOM 6188 N N . HIS A 1 763 ? -10.328 41.516 25.386 1.00 80.12 763 HIS A N 1
ATOM 6189 C CA . HIS A 1 763 ? -10.383 41.331 23.937 1.00 80.12 763 HIS A CA 1
ATOM 6190 C C . HIS A 1 763 ? -11.811 41.099 23.428 1.00 80.12 763 HIS A C 1
ATOM 6192 O O . HIS A 1 763 ? -12.574 40.310 23.998 1.00 80.12 763 HIS A O 1
ATOM 6198 N N . SER A 1 764 ? -12.131 41.762 22.312 1.00 84.69 764 SER A N 1
ATOM 6199 C CA . SER A 1 764 ? -13.321 41.555 21.483 1.00 84.69 764 SER A CA 1
ATOM 6200 C C . SER A 1 764 ? -12.857 41.394 20.034 1.00 84.69 764 SER A C 1
ATOM 6202 O O . SER A 1 764 ? -12.094 42.225 19.546 1.00 84.69 764 SER A O 1
ATOM 6204 N N . GLY A 1 765 ? -13.290 40.337 19.351 1.00 88.81 765 GLY A N 1
ATOM 6205 C CA . GLY A 1 765 ? -12.811 39.986 18.014 1.00 88.81 765 GLY A CA 1
ATOM 6206 C C . GLY A 1 765 ? -12.807 38.481 17.765 1.00 88.81 765 GLY A C 1
ATOM 6207 O O . GLY A 1 765 ? -13.511 37.729 18.443 1.00 88.81 765 GLY A O 1
ATOM 6208 N N . TYR A 1 766 ? -12.008 38.041 16.794 1.00 91.94 766 TYR A N 1
ATOM 6209 C CA . TYR A 1 766 ? -11.842 36.621 16.503 1.00 91.94 766 TYR A CA 1
ATOM 6210 C C . TYR A 1 766 ? -10.781 36.016 17.420 1.00 91.94 766 TYR A C 1
ATOM 6212 O O . TYR A 1 766 ? -9.619 36.404 17.371 1.00 91.94 766 TYR A O 1
ATOM 6220 N N . ALA A 1 767 ? -11.181 35.053 18.240 1.00 93.75 767 ALA A N 1
ATOM 6221 C CA . ALA A 1 767 ? -10.283 34.217 19.017 1.00 93.75 767 ALA A CA 1
ATOM 6222 C C . ALA A 1 767 ? -9.958 32.952 18.221 1.00 93.75 767 ALA A C 1
ATOM 6224 O O . ALA A 1 767 ? -10.873 32.250 17.774 1.00 93.75 767 ALA A O 1
ATOM 6225 N N . ILE A 1 768 ? -8.671 32.651 18.076 1.00 94.50 768 ILE A N 1
ATOM 6226 C CA . ILE A 1 768 ? -8.189 31.434 17.436 1.00 94.50 768 ILE A CA 1
ATOM 6227 C C . ILE A 1 768 ? -7.337 30.624 18.404 1.00 94.50 768 ILE A C 1
ATOM 6229 O O . ILE A 1 768 ? -6.448 31.154 19.067 1.00 94.50 768 ILE A O 1
ATOM 6233 N N . PHE A 1 769 ? -7.624 29.333 18.505 1.00 94.38 769 PHE A N 1
ATOM 6234 C CA . PHE A 1 769 ? -6.878 28.421 19.366 1.00 94.38 769 PHE A CA 1
ATOM 6235 C C . PHE A 1 769 ? -6.922 27.002 18.820 1.00 94.38 769 PHE A C 1
ATOM 6237 O O . PHE A 1 769 ? -7.791 26.649 18.015 1.00 94.38 769 PHE A O 1
ATOM 6244 N N . LEU A 1 770 ? -5.969 26.194 19.273 1.00 93.25 770 LEU A N 1
ATOM 6245 C CA . LEU A 1 770 ? -5.792 24.820 18.831 1.00 93.25 770 LEU A CA 1
ATOM 6246 C C . LEU A 1 770 ? -5.889 23.877 20.026 1.00 93.25 770 LEU A C 1
ATOM 6248 O O . LEU A 1 770 ? -5.383 24.184 21.104 1.00 93.25 770 LEU A O 1
ATOM 6252 N N . VAL A 1 771 ? -6.509 22.717 19.825 1.00 88.56 771 VAL A N 1
ATOM 6253 C CA . VAL A 1 771 ? -6.535 21.647 20.831 1.00 88.56 771 VAL A CA 1
ATOM 6254 C C . VAL A 1 771 ? -6.039 20.339 20.219 1.00 88.56 771 VAL A C 1
ATOM 6256 O O . VAL A 1 771 ? -6.485 19.998 19.120 1.00 88.56 771 VAL A O 1
ATOM 6259 N N . PRO A 1 772 ? -5.135 19.594 20.886 1.00 83.12 772 PRO A N 1
ATOM 6260 C CA . PRO A 1 772 ? -4.698 18.285 20.410 1.00 83.12 772 PRO A CA 1
ATOM 6261 C C . PRO A 1 772 ? -5.898 17.370 20.217 1.00 83.12 772 PRO A C 1
ATOM 6263 O O . PRO A 1 772 ? -6.749 17.277 21.102 1.00 83.12 772 PRO A O 1
ATOM 6266 N N . ALA A 1 773 ? -5.976 16.689 19.082 1.00 78.81 773 ALA A N 1
ATOM 6267 C CA . ALA A 1 773 ? -7.064 15.765 18.826 1.00 78.81 773 ALA A CA 1
ATOM 6268 C C . ALA A 1 773 ? -6.874 14.457 19.598 1.00 78.81 773 ALA A C 1
ATOM 6270 O O . ALA A 1 773 ? -5.755 13.963 19.693 1.00 78.81 773 ALA A O 1
ATOM 6271 N N . ARG A 1 774 ? -7.968 13.839 20.059 1.00 70.69 774 ARG A N 1
ATOM 6272 C CA . ARG A 1 774 ? -7.994 12.519 20.726 1.00 70.69 774 ARG A CA 1
ATOM 6273 C C . ARG A 1 774 ? -7.241 11.415 19.999 1.00 70.69 774 ARG A C 1
ATOM 6275 O O . ARG A 1 774 ? -6.750 10.511 20.662 1.00 70.69 774 ARG A O 1
ATOM 6282 N N . SER A 1 775 ? -7.138 11.496 18.674 1.00 60.34 775 SER A N 1
ATOM 6283 C CA . SER A 1 775 ? -6.374 10.525 17.896 1.00 60.34 775 SER A CA 1
ATOM 6284 C C . SER A 1 775 ? -4.864 10.611 18.139 1.00 60.34 775 SER A C 1
ATOM 6286 O O . SER A 1 775 ? -4.186 9.619 17.936 1.00 60.34 775 SER A O 1
ATOM 6288 N N . GLY A 1 776 ? -4.331 11.763 18.567 1.00 66.38 776 GLY A N 1
ATOM 6289 C CA . GLY A 1 776 ? -2.888 11.993 18.720 1.00 66.38 776 GLY A CA 1
ATOM 6290 C C . GLY A 1 776 ? -2.170 12.512 17.473 1.00 66.38 776 GLY A C 1
ATOM 6291 O O . GLY A 1 776 ? -1.023 12.943 17.553 1.00 66.38 776 GLY A O 1
ATOM 6292 N N . TYR A 1 777 ? -2.850 12.528 16.324 1.00 66.75 777 TYR A N 1
ATOM 6293 C CA . TYR A 1 777 ? -2.221 12.743 15.009 1.00 66.75 777 TYR A CA 1
ATOM 6294 C C . TYR A 1 777 ? -2.544 14.092 14.356 1.00 66.75 777 TYR A C 1
ATOM 6296 O O . TYR A 1 777 ? -2.023 14.433 13.293 1.00 66.75 777 TYR A O 1
ATOM 6304 N N . GLY A 1 778 ? -3.350 14.906 15.029 1.00 78.25 778 GLY A N 1
ATOM 6305 C CA . GLY A 1 778 ? -3.695 16.240 14.573 1.00 78.25 778 GLY A CA 1
ATOM 6306 C C . GLY A 1 778 ? -4.220 17.108 15.702 1.00 78.25 778 GLY A C 1
ATOM 6307 O O . GLY A 1 778 ? -4.124 16.774 16.886 1.00 78.25 778 GLY A O 1
ATOM 6308 N N . PHE A 1 779 ? -4.821 18.222 15.324 1.00 87.31 779 PHE A N 1
ATOM 6309 C CA . PHE A 1 779 ? -5.408 19.190 16.230 1.00 87.31 779 PHE A CA 1
ATOM 6310 C C . PHE A 1 779 ? -6.703 19.742 15.645 1.00 87.31 779 PHE A C 1
ATOM 6312 O O . PHE A 1 779 ? -6.887 19.808 14.430 1.00 87.31 779 PHE A O 1
ATOM 6319 N N . TRP A 1 780 ? -7.609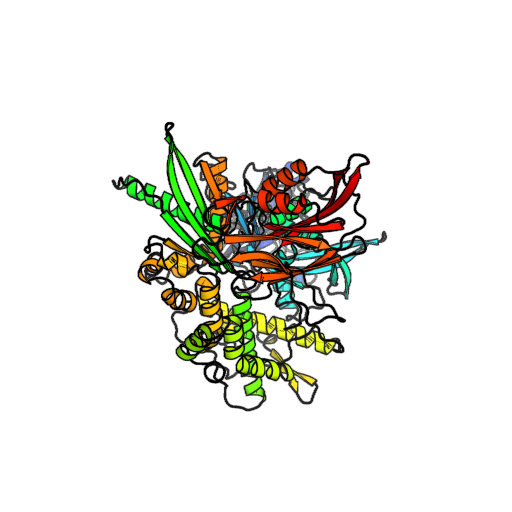 20.166 16.516 1.00 90.44 780 TRP A N 1
ATOM 6320 C CA . TRP A 1 780 ? -8.778 20.933 16.116 1.00 90.44 780 TRP A CA 1
ATOM 6321 C C . TRP A 1 780 ? -8.460 22.419 16.202 1.00 90.44 780 TRP A C 1
ATOM 6323 O O . TRP A 1 780 ? -8.069 22.912 17.261 1.00 90.44 780 TRP A O 1
ATOM 6333 N N . ALA A 1 781 ? -8.641 23.125 15.090 1.00 93.50 781 ALA A N 1
ATOM 6334 C CA . ALA A 1 781 ? -8.573 24.574 15.020 1.00 93.50 781 ALA A CA 1
ATOM 6335 C C . ALA A 1 781 ? -9.965 25.167 15.251 1.00 93.50 781 ALA A C 1
ATOM 6337 O O . ALA A 1 781 ? -10.923 24.844 14.540 1.00 93.50 781 ALA A O 1
ATOM 6338 N N . TYR A 1 782 ? -10.060 26.047 16.241 1.00 94.06 782 TYR A N 1
ATOM 6339 C CA . TYR A 1 782 ? -11.282 26.745 16.612 1.00 94.06 782 TYR A CA 1
ATOM 6340 C C . TYR A 1 782 ? -11.183 28.221 16.262 1.00 94.06 782 TYR A C 1
ATOM 6342 O O . TYR A 1 782 ? -10.209 28.879 16.621 1.00 94.06 782 TYR A O 1
ATOM 6350 N N . LEU A 1 783 ? -12.230 28.743 15.623 1.00 93.81 783 LEU A N 1
ATOM 6351 C CA . LEU A 1 783 ? -12.428 30.169 15.397 1.00 93.81 783 LEU A CA 1
ATOM 6352 C C . LEU A 1 783 ? -13.718 30.619 16.085 1.00 93.81 783 LEU A C 1
ATOM 6354 O O . LEU A 1 783 ? -14.824 30.269 15.657 1.00 93.81 783 LEU A O 1
ATOM 6358 N N . ILE A 1 784 ? -13.571 31.406 17.149 1.00 93.44 784 ILE A N 1
ATOM 6359 C CA . ILE A 1 784 ? -14.682 31.960 17.927 1.00 93.44 784 ILE A CA 1
ATOM 6360 C C . ILE A 1 784 ? -14.765 33.463 17.679 1.00 93.44 784 ILE A C 1
ATOM 6362 O O . ILE A 1 784 ? -13.807 34.189 17.914 1.00 93.44 784 ILE A O 1
ATOM 6366 N N . ASP A 1 785 ? -15.924 33.951 17.250 1.00 91.44 785 ASP A N 1
ATOM 6367 C CA . ASP A 1 785 ? -16.229 35.381 17.269 1.00 91.44 785 ASP A CA 1
ATOM 6368 C C . ASP A 1 785 ? -16.772 35.754 18.647 1.00 91.44 785 ASP A C 1
ATOM 6370 O O . ASP A 1 785 ? -17.831 35.275 19.069 1.00 91.44 785 ASP A O 1
ATOM 6374 N N . LYS A 1 786 ? -16.022 36.589 19.361 1.00 91.25 786 LYS A N 1
ATOM 6375 C CA . LYS A 1 786 ? -16.382 37.073 20.685 1.00 91.25 786 LYS A CA 1
ATOM 6376 C C . LYS A 1 786 ? -16.696 38.557 20.636 1.00 91.25 786 LYS A C 1
ATOM 6378 O O . LYS A 1 786 ? -15.855 39.385 20.285 1.00 91.25 786 LYS A O 1
ATOM 6383 N N . GLN A 1 787 ? -17.881 38.891 21.126 1.00 88.12 787 GLN A N 1
ATOM 6384 C CA . GLN A 1 787 ? -18.334 40.263 21.286 1.00 88.12 787 GLN A CA 1
ATOM 6385 C C . GLN A 1 787 ? -18.436 40.597 22.767 1.00 88.12 787 GLN A C 1
ATOM 6387 O O . GLN A 1 787 ? -19.164 39.931 23.505 1.00 88.12 787 GLN A O 1
ATOM 6392 N N . VAL A 1 788 ? -17.722 41.639 23.183 1.00 85.38 788 VAL A N 1
ATOM 6393 C CA . VAL A 1 788 ? -17.838 42.211 24.527 1.00 85.38 788 VAL A CA 1
ATOM 6394 C C . VAL A 1 788 ? -18.572 43.539 24.411 1.00 85.38 788 VAL A C 1
ATOM 6396 O O . VAL A 1 788 ? -18.171 44.406 23.636 1.00 85.38 788 VAL A O 1
ATOM 6399 N N . LYS A 1 789 ? -19.669 43.692 25.152 1.00 83.12 789 LYS A N 1
ATOM 6400 C CA . LYS A 1 789 ? -20.421 44.947 25.236 1.00 83.12 789 LYS A CA 1
ATOM 6401 C C . LYS A 1 789 ? -20.606 45.331 26.690 1.00 83.12 789 LYS A C 1
ATOM 6403 O O . LYS A 1 789 ? -21.014 44.509 27.501 1.00 83.12 789 LYS A O 1
ATOM 6408 N N . GLU A 1 790 ? -20.354 46.589 27.007 1.00 80.25 790 GLU A N 1
ATOM 6409 C CA . GLU A 1 790 ? -20.703 47.129 28.313 1.00 80.25 790 GLU A CA 1
ATOM 6410 C C . GLU A 1 790 ? -22.209 47.411 28.351 1.00 80.25 790 GLU A C 1
ATOM 6412 O O . GLU A 1 790 ? -22.761 48.080 27.475 1.00 80.25 790 GLU A O 1
ATOM 6417 N N . SER A 1 791 ? -22.897 46.828 29.328 1.00 75.69 791 SER A N 1
ATOM 6418 C CA . SER A 1 791 ? -24.306 47.111 29.597 1.00 75.69 791 SER A CA 1
ATOM 6419 C C . SER A 1 791 ? -24.464 48.456 30.310 1.00 75.69 791 SER A C 1
ATOM 6421 O O . SER A 1 791 ? -23.519 48.969 30.906 1.00 75.69 791 SER A O 1
ATOM 6423 N N . ALA A 1 792 ? -25.682 49.005 30.295 1.00 73.88 792 ALA A N 1
ATOM 6424 C CA . ALA A 1 792 ? -26.010 50.275 30.950 1.00 73.88 792 ALA A CA 1
ATOM 6425 C C . ALA A 1 792 ? -25.690 50.299 32.462 1.00 73.88 792 ALA A C 1
ATOM 6427 O O . ALA A 1 792 ? -25.506 51.372 33.032 1.00 73.88 792 ALA A O 1
ATOM 6428 N N . ASP A 1 793 ? -25.564 49.124 33.085 1.00 76.62 793 ASP A N 1
ATOM 6429 C CA . ASP A 1 793 ? -25.315 48.940 34.517 1.00 76.62 793 ASP A CA 1
ATOM 6430 C C . ASP A 1 793 ? -23.810 48.776 34.839 1.00 76.62 793 ASP A C 1
ATOM 6432 O O . ASP A 1 793 ? -23.448 48.390 35.953 1.00 76.62 793 ASP A O 1
ATOM 6436 N N . GLY A 1 794 ? -22.922 48.977 33.855 1.00 72.38 794 GLY A N 1
ATOM 6437 C CA . GLY A 1 794 ? -21.469 48.789 33.986 1.00 72.38 794 GLY A CA 1
ATOM 6438 C C . GLY A 1 794 ? -21.012 47.323 34.001 1.00 72.38 794 GLY A C 1
ATOM 6439 O O . GLY A 1 794 ? -19.842 47.031 34.252 1.00 72.38 794 GLY A O 1
ATOM 6440 N N . LYS A 1 795 ? -21.913 46.362 33.745 1.00 75.75 795 LYS A N 1
ATOM 6441 C CA . LYS A 1 795 ? -21.554 44.941 33.589 1.00 75.75 795 LYS A CA 1
ATOM 6442 C C . LYS A 1 795 ? -21.151 44.643 32.149 1.00 75.75 795 LYS A C 1
ATOM 6444 O O . LYS A 1 795 ? -21.860 45.022 31.222 1.00 75.75 795 LYS A O 1
ATOM 6449 N N . MET A 1 796 ? -20.066 43.900 31.963 1.00 77.69 796 MET A N 1
ATOM 6450 C CA . MET A 1 796 ? -19.640 43.428 30.642 1.00 77.69 796 MET A CA 1
ATOM 6451 C C . MET A 1 796 ? -20.451 42.191 30.230 1.00 77.69 796 MET A C 1
ATOM 6453 O O . MET A 1 796 ? -20.349 41.147 30.874 1.00 77.69 796 MET A O 1
ATOM 6457 N N . ASP A 1 797 ? -21.239 42.303 29.160 1.00 81.94 797 ASP A N 1
ATOM 6458 C CA . ASP A 1 797 ? -21.924 41.193 28.493 1.00 81.94 797 ASP A CA 1
ATOM 6459 C C . ASP A 1 797 ? -21.010 40.576 27.423 1.00 81.94 797 ASP A C 1
ATOM 6461 O O . ASP A 1 797 ? -20.352 41.287 26.656 1.00 81.94 797 ASP A O 1
ATOM 6465 N N . ARG A 1 798 ? -20.961 39.242 27.375 1.00 86.06 798 ARG A N 1
ATOM 6466 C CA . ARG A 1 798 ? -20.086 38.469 26.484 1.00 86.06 798 ARG A CA 1
ATOM 6467 C C . ARG A 1 798 ? -20.935 37.546 25.630 1.00 86.06 798 ARG A C 1
ATOM 6469 O O . ARG A 1 798 ? -21.611 36.660 26.148 1.00 86.06 798 ARG A O 1
ATOM 6476 N N . LYS A 1 799 ? -20.842 37.701 24.314 1.00 88.44 799 LYS A N 1
ATOM 6477 C CA . LYS A 1 799 ? -21.482 36.797 23.353 1.00 88.44 799 LYS A CA 1
ATOM 6478 C C . LYS A 1 799 ? -20.425 36.068 22.549 1.00 88.44 799 LYS A C 1
ATOM 6480 O O . LYS A 1 799 ? -19.478 36.692 22.073 1.00 88.44 799 LYS A O 1
ATOM 6485 N N . PHE A 1 800 ? -20.612 34.763 22.395 1.00 91.06 800 PHE A N 1
ATOM 6486 C CA . PHE A 1 800 ? -19.712 33.890 21.654 1.00 91.06 800 PHE A CA 1
ATOM 6487 C C . PHE A 1 800 ? -20.457 33.276 20.473 1.00 91.06 800 PHE A C 1
ATOM 6489 O O . PHE A 1 800 ? -21.592 32.814 20.610 1.00 91.06 800 PHE A O 1
ATOM 6496 N N . TYR A 1 801 ? -19.796 33.229 19.324 1.00 90.56 801 TYR A N 1
ATOM 6497 C CA . TYR A 1 801 ? -20.283 32.538 18.139 1.00 90.56 801 TYR A CA 1
ATOM 6498 C C . TYR A 1 801 ? -19.185 31.612 17.630 1.00 90.56 801 TYR A C 1
ATOM 6500 O O . TYR A 1 801 ? -18.062 32.056 17.384 1.00 90.56 801 TYR A O 1
ATOM 6508 N N . LEU A 1 802 ? -19.497 30.326 17.469 1.00 90.38 802 LEU A N 1
ATOM 6509 C CA . LEU A 1 802 ? -18.594 29.403 16.791 1.00 90.38 802 LEU A CA 1
ATOM 6510 C C . LEU A 1 802 ? -18.692 29.697 15.297 1.00 90.38 802 LEU A C 1
ATOM 6512 O O . LEU A 1 802 ? -19.741 29.469 14.694 1.00 90.38 802 LEU A O 1
ATOM 6516 N N . LYS A 1 803 ? -17.618 30.250 14.732 1.00 89.75 803 LYS A N 1
ATOM 6517 C CA . LYS A 1 803 ? -17.566 30.597 13.312 1.00 89.75 803 LYS A CA 1
ATOM 6518 C C . LYS A 1 803 ? -17.072 29.424 12.478 1.00 89.75 803 LYS A C 1
ATOM 6520 O O . LYS A 1 803 ? -17.639 29.164 11.432 1.00 89.75 803 LYS A O 1
ATOM 6525 N N . LYS A 1 804 ? -16.038 28.727 12.953 1.00 90.31 804 LYS A N 1
ATOM 6526 C CA . LYS A 1 804 ? -15.479 27.557 12.274 1.00 90.31 804 LYS A CA 1
ATOM 6527 C C . LYS A 1 804 ? -14.802 26.619 13.266 1.00 90.31 804 LYS A C 1
ATOM 6529 O O . LYS A 1 804 ? -14.159 27.068 14.218 1.00 90.31 804 LYS A O 1
ATOM 6534 N N . LYS A 1 805 ? -14.932 25.319 13.017 1.00 90.56 805 LYS A N 1
ATOM 6535 C CA . LYS A 1 805 ? -14.186 24.246 13.682 1.00 90.56 805 LYS A CA 1
ATOM 6536 C C . LYS A 1 805 ? -13.680 23.302 12.599 1.00 90.56 805 LYS A C 1
ATOM 6538 O O . LYS A 1 805 ? -14.488 22.740 11.868 1.00 90.56 805 LYS A O 1
ATOM 6543 N N . GLN A 1 806 ? -12.369 23.117 12.506 1.00 87.88 806 GLN A N 1
ATOM 6544 C CA . GLN A 1 806 ? -11.760 22.261 11.486 1.00 87.88 806 GLN A CA 1
ATOM 6545 C C . GLN A 1 806 ? -10.718 21.344 12.115 1.00 87.88 806 GLN A C 1
ATOM 6547 O O . GLN A 1 806 ? -9.936 21.780 12.958 1.00 87.88 806 GLN A O 1
ATOM 6552 N N . TYR A 1 807 ? -10.706 20.082 11.697 1.00 84.19 807 TYR A N 1
ATOM 6553 C CA . TYR A 1 807 ? -9.627 19.161 12.022 1.00 84.19 807 TYR A CA 1
ATOM 6554 C C . TYR A 1 807 ? -8.441 19.399 11.085 1.00 84.19 807 TYR A C 1
ATOM 6556 O O . TYR A 1 807 ? -8.625 19.558 9.878 1.00 84.19 807 TYR A O 1
ATOM 6564 N N . CYS A 1 808 ? -7.236 19.401 11.642 1.00 82.44 808 CYS A N 1
ATOM 6565 C CA . CYS A 1 808 ? -5.987 19.603 10.926 1.00 82.44 808 CYS A CA 1
ATOM 6566 C C . CYS A 1 808 ? -4.978 18.518 11.317 1.00 82.44 808 CYS A C 1
ATOM 6568 O O . CYS A 1 808 ? -4.743 18.297 12.505 1.00 82.44 808 CYS A O 1
ATOM 6570 N N . ASN A 1 809 ? -4.335 17.886 10.336 1.00 77.38 809 ASN A N 1
ATOM 6571 C CA . ASN A 1 809 ? -3.262 16.919 10.577 1.00 77.38 809 ASN A CA 1
ATOM 6572 C C . ASN A 1 809 ? -1.920 17.610 10.864 1.00 77.38 809 ASN A C 1
ATOM 6574 O O . ASN A 1 809 ? -1.597 18.640 10.262 1.00 77.38 809 ASN A O 1
ATOM 6578 N N . PHE A 1 810 ? -1.122 17.042 11.777 1.00 76.81 810 PHE A N 1
ATOM 6579 C CA . PHE A 1 810 ? 0.214 17.574 12.080 1.00 76.81 810 PHE A CA 1
ATOM 6580 C C . PHE A 1 810 ? 1.185 17.409 10.907 1.00 76.81 810 PHE A C 1
ATOM 6582 O O . PHE A 1 810 ? 1.965 18.312 10.611 1.00 76.81 810 PHE A O 1
ATOM 6589 N N . GLU A 1 811 ? 1.110 16.273 10.225 1.00 72.81 811 GLU A N 1
ATOM 6590 C CA . GLU A 1 811 ? 1.882 15.975 9.022 1.00 72.81 811 GLU A CA 1
ATOM 6591 C C . GLU A 1 811 ? 1.062 16.344 7.781 1.00 72.81 811 GLU A C 1
ATOM 6593 O O . GLU A 1 811 ? -0.170 16.269 7.786 1.00 72.81 811 GLU A O 1
ATOM 6598 N N . LYS A 1 812 ? 1.734 16.779 6.710 1.00 64.81 812 LYS A N 1
ATOM 6599 C CA . LYS A 1 812 ? 1.068 17.000 5.424 1.00 64.81 812 LYS A CA 1
ATOM 6600 C C . LYS A 1 812 ? 0.562 15.653 4.897 1.00 64.81 812 LYS A C 1
ATOM 6602 O O . LYS A 1 812 ? 1.325 14.696 4.840 1.00 64.81 812 LYS A O 1
ATOM 6607 N N . GLU A 1 813 ? -0.699 15.589 4.471 1.00 50.75 813 GLU A N 1
ATOM 6608 C CA . GLU A 1 813 ? -1.278 14.374 3.870 1.00 50.75 813 GLU A CA 1
ATOM 6609 C C . GLU A 1 813 ? -0.688 14.034 2.491 1.00 50.75 813 GLU A C 1
ATOM 6611 O O . GLU A 1 813 ? -0.947 12.954 1.965 1.00 50.75 813 GLU A O 1
ATOM 6616 N N . GLU A 1 814 ? 0.120 14.929 1.906 1.00 50.97 814 GLU A N 1
ATOM 6617 C CA . GLU A 1 814 ? 0.898 14.645 0.698 1.00 50.97 814 GLU A CA 1
ATOM 6618 C C . GLU A 1 814 ? 2.006 13.639 1.014 1.00 50.97 814 GLU A C 1
ATOM 6620 O O . GLU A 1 814 ? 3.165 13.966 1.278 1.00 50.97 814 GLU A O 1
ATOM 6625 N N . LEU A 1 815 ? 1.605 12.380 0.977 1.00 56.34 815 LEU A N 1
ATOM 6626 C CA . LEU A 1 815 ? 2.467 11.224 0.926 1.00 56.34 815 LEU A CA 1
ATOM 6627 C C . LEU A 1 815 ? 3.322 11.318 -0.343 1.00 56.34 815 LEU A C 1
ATOM 6629 O O . LEU A 1 815 ? 2.818 11.268 -1.464 1.00 56.34 815 LEU A O 1
ATOM 6633 N N . VAL A 1 816 ? 4.628 11.484 -0.158 1.00 65.56 816 VAL A N 1
ATOM 6634 C CA . VAL A 1 816 ? 5.575 11.666 -1.258 1.00 65.56 816 VAL A CA 1
ATOM 6635 C C . VAL A 1 816 ? 5.622 10.395 -2.104 1.00 65.56 816 VAL A C 1
ATOM 6637 O O . VAL A 1 816 ? 5.973 9.329 -1.597 1.00 65.56 816 VAL A O 1
ATOM 6640 N N . THR A 1 817 ? 5.309 10.514 -3.394 1.00 81.06 817 THR A N 1
ATOM 6641 C CA . THR A 1 817 ? 5.486 9.426 -4.361 1.00 81.06 817 THR A CA 1
ATOM 6642 C C . THR A 1 817 ? 6.801 9.569 -5.123 1.00 81.06 817 THR A C 1
ATOM 6644 O O . THR A 1 817 ? 7.365 10.659 -5.246 1.00 81.06 817 THR A O 1
ATOM 6647 N N . PHE A 1 818 ? 7.304 8.447 -5.630 1.00 87.00 818 PHE A N 1
ATOM 6648 C CA . PHE A 1 818 ? 8.424 8.419 -6.567 1.00 87.00 818 PHE A CA 1
ATOM 6649 C C . PHE A 1 818 ? 7.966 8.393 -8.031 1.00 87.00 818 PHE A C 1
ATOM 6651 O O . PHE A 1 818 ? 8.786 8.614 -8.914 1.00 87.00 818 PHE A O 1
ATOM 6658 N N . PHE A 1 819 ? 6.677 8.158 -8.291 1.00 88.62 819 PHE A N 1
ATOM 6659 C CA . PHE A 1 819 ? 6.136 7.904 -9.630 1.00 88.62 819 PHE A CA 1
ATOM 6660 C C . PHE A 1 819 ? 5.519 9.146 -10.298 1.00 88.62 819 PHE A C 1
ATOM 6662 O O . PHE A 1 819 ? 4.877 9.033 -11.337 1.00 88.62 819 PHE A O 1
ATOM 6669 N N . ASP A 1 820 ? 5.754 10.341 -9.746 1.00 85.75 820 ASP A N 1
ATOM 6670 C CA . ASP A 1 820 ? 5.271 11.625 -10.282 1.00 85.75 820 ASP A CA 1
ATOM 6671 C C . ASP A 1 820 ? 6.157 12.215 -11.393 1.00 85.75 820 ASP A C 1
ATOM 6673 O O . ASP A 1 820 ? 5.915 13.328 -11.853 1.00 85.75 820 ASP A O 1
ATOM 6677 N N . GLY A 1 821 ? 7.227 11.515 -11.779 1.00 86.44 821 GLY A N 1
ATOM 6678 C CA . GLY A 1 821 ? 8.144 11.929 -12.840 1.00 86.44 821 GLY A CA 1
ATOM 6679 C C . GLY A 1 821 ? 9.039 13.124 -12.525 1.00 86.44 821 GLY A C 1
ATOM 6680 O O . GLY A 1 821 ? 9.707 13.629 -13.433 1.00 86.44 821 GLY A O 1
ATOM 6681 N N . LYS A 1 822 ? 9.098 13.580 -11.267 1.00 87.00 822 LYS A N 1
ATOM 6682 C CA . LYS A 1 822 ? 9.917 14.738 -10.866 1.00 87.00 822 LYS A CA 1
ATOM 6683 C C . LYS A 1 822 ? 11.317 14.370 -10.359 1.00 87.00 822 LYS A C 1
ATOM 6685 O O . LYS A 1 822 ? 12.128 15.276 -10.150 1.00 87.00 822 LYS A O 1
ATOM 6690 N N . ARG A 1 823 ? 11.615 13.081 -10.138 1.00 79.50 823 ARG A N 1
ATOM 6691 C CA . ARG A 1 823 ? 12.816 12.608 -9.414 1.00 79.50 823 ARG A CA 1
ATOM 6692 C C . ARG A 1 823 ? 13.949 12.063 -10.280 1.00 79.50 823 ARG A C 1
ATOM 6694 O O . ARG A 1 823 ? 13.694 11.304 -11.238 1.00 79.50 823 ARG A O 1
#

Nearest PDB structures (foldseek):
  5o4p-assembly2_B  TM=6.036E-01  e=1.328E-16  Cricetulus griseus
  5obx-assembly1_A  TM=7.364E-01  e=4.807E-14  Mycoplasmoides genitalium G37
  5obu-assembly1_A  TM=5.745E-01  e=9.895E-17  Mycoplasmoides genitalium G37
  5oby-assembly1_A  TM=7.322E-01  e=7.119E-14  Mycoplasmoides genitalium G37
  5obv-assembly1_A  TM=5.200E-01  e=1.539E-16  Mycoplasmoides genitalium G37

Solvent-accessible surface area (backbone atoms only — not comparable to full-atom values): 45080 Å² total; per-residue (Å²): 117,44,81,47,93,68,54,48,64,46,63,28,74,45,45,57,93,44,58,44,48,85,91,49,72,26,35,48,47,71,48,96,89,63,65,61,31,40,86,49,33,38,35,23,38,70,85,68,79,46,73,33,30,45,31,29,54,46,70,49,100,84,73,46,38,24,57,28,30,52,46,91,40,48,40,61,77,56,42,74,77,45,52,52,30,32,37,40,41,34,40,44,83,47,47,72,52,53,77,76,40,90,60,74,87,74,65,86,72,76,33,39,36,38,78,41,39,42,48,71,39,78,63,43,74,45,95,51,53,39,32,34,34,74,35,41,52,38,30,37,44,30,27,52,24,74,89,42,65,88,74,53,43,85,44,72,41,74,37,75,33,61,71,49,100,60,78,42,79,32,65,57,38,46,36,34,43,23,38,58,41,66,47,69,51,100,86,69,52,75,49,76,46,69,33,51,20,36,56,21,50,32,53,38,56,78,44,63,43,53,65,73,28,37,71,47,66,42,62,55,59,37,53,90,43,36,84,43,74,46,84,40,27,11,67,89,64,44,74,51,77,46,39,42,44,57,56,52,48,57,55,50,51,51,54,51,52,51,45,27,56,77,62,61,32,42,67,48,33,39,36,52,46,24,57,74,83,40,37,61,62,46,50,52,41,53,42,58,63,32,70,35,94,84,42,98,56,74,54,51,60,53,49,77,92,73,34,48,32,45,59,55,12,37,52,45,34,51,51,52,52,50,53,54,50,47,53,56,42,42,78,71,73,53,86,78,83,69,69,75,42,40,35,38,38,39,34,24,34,43,48,28,26,46,38,36,39,34,39,38,35,70,50,67,49,100,86,69,51,38,32,35,41,36,40,32,46,66,51,50,54,40,73,75,42,23,40,52,54,57,25,50,52,44,31,43,52,51,42,34,38,46,37,29,51,76,67,75,44,72,84,68,58,54,75,79,40,34,67,55,71,70,53,45,51,52,39,41,70,71,34,97,27,54,62,62,20,47,53,60,46,41,44,57,41,52,53,44,35,58,59,17,39,73,36,47,42,28,51,39,63,48,90,90,61,52,71,72,54,30,47,48,15,40,19,35,35,52,50,43,46,38,46,18,44,36,54,49,55,47,57,56,71,58,97,60,78,54,53,85,75,43,76,87,42,70,67,44,16,55,76,35,75,42,56,76,93,64,43,53,40,47,32,52,52,100,90,41,78,43,85,37,68,58,69,60,68,96,62,85,66,42,43,66,46,56,49,62,74,41,47,61,62,53,48,44,47,48,70,68,38,51,63,60,77,57,56,70,71,48,80,87,69,55,44,63,43,78,28,33,74,49,49,57,28,63,66,53,60,57,56,44,40,83,80,41,68,60,79,52,59,48,87,80,73,79,79,94,51,96,76,52,57,67,57,52,62,54,43,49,75,36,30,39,54,54,7,43,33,49,52,51,51,32,50,79,66,64,65,32,52,74,45,78,42,76,48,73,42,63,76,60,53,31,35,24,37,61,54,56,45,97,90,41,74,84,50,71,60,46,70,22,29,37,62,44,90,53,102,75,62,24,56,48,69,36,76,46,82,42,64,76,83,64,57,60,51,37,39,40,24,25,39,84,70,70,44,78,46,27,76,45,81,46,70,54,73,88,53,75,68,41,80,50,52,71,68,57,52,42,53,52,46,57,76,40,34,64,64,72,23,47,58,96,94,40,83,46,41,55,52,54,56,52,48,56,60,70,66,42,86,90,65,64,30,31,38,37,35,48,43,57,25,56,85,44,50,29,30,36,41,39,36,32,42,34,46,66,45,76,42,100,84,75,48,75,45,79,48,42,20,47,38,45,76,46,82,43,62,46,54,53,77,76,58,78,72,82,85,73,27,74,98

pLDDT: mean 81.73, std 12.74, range [33.28, 98.25]

Mean predicted aligned error: 12.63 Å

Foldseek 3Di:
DDEDPQKDWDAFEAEQLFKFDPLGRTWIDHDPPADFQFQWKFKADPVRPDTQFIFGWDADPVRIIHTIGDNVRGNVVSVVPDFKIKMKTHGPVCVVVVVPDVDPVPDPDDIYIDIHTYHYHYAAADPWAKEWEDDQFKIWIWFFCLLHVVVGGTGTFWDWQPLFPDTDTDRIFTQKKWWADWDADPVRDIDTDIDGGNRLVNVCVVCLVLAPWDMDGRLVLCLLPQQDWDWTAHRVGDIDIDTSLVVVLVHVVVVQVSRCNRSSHHYQEYAYAAALLCLQSNQVSVQCSQVDPPHPHHHHYDHSVQHHHLQVLLVLLVVVVVVVVVVVVVVVPDDDADDWAWAWEWEAAQAWIDIKIWIWHWDADPVRFIAIEIEIAHFDIGRGGHNLVLLVLLLLLLLLQLLCVVVVHPRDFLCVQFDDLVVLVVLCVPDLHLVVSVCVRCVSSVVSSVVSCQWANQQLPDPPDDPVRSSQSSSSNVQSSQQSVLQSLQLLPDPDFFRPQDCVDQVSCSVGRRGQVSQWHFTADPNDTDTDHNSCVVPGDTSVSSCRSCQSVLLSNCVRGDPLVVCVVDPQRYAYHYAYSNCSRVSNLVSCCVRHPNVSVPPPPDDDDPVCVVVVNSCSVCSSVSSRNCSSSCCVVSNYNYHYHYDFYQQFKWKWWDPDDPVRNPDDTHTQWDFDPDPVRFIDGDKDFDAQPDQWTKMWMAGPSRDTFDIDIGGLDPADFAWDDLVRVLVVLVQFADDFGDDPNDGHRPSRVVSVNLPDLPDAHWIWHWHQGRSSFWIKIWIKHWDWDQDPVRDIDIIITGRDIDIDGSGDSPSDDPSPSRD

Secondary structure (DSSP, 8-state):
-EE-TT-EEPPEEEETT--B-TTSS-EEE--TT--EEEEEEEEEETTSS-EEEEEEEEE-TTS-EEEEEEEEEE-HHHHTT-SEEEEEEEEGGGHHHHTT-S-GGG--S--EEEEEEEEEEP-PEESSPEEEEE-SSEEEEEEESSS-TTT--EEE--EEE-SSSS-EEES-EE-EEEEEEEEE-TTS-EEEEEEEHHHHHHHHHHTTT--SS-EEE-GGGGTT-TT-EEEEE-TT--EEEEEHHHHHHHHHHHHHHHHHHHHTSEE-EEEE-B-GGGHHHHHHHHHHHHS-TT-S---EEPPTTTSPBHHHHHHHHHHHHHHHHHHHHHHTT--PPPPPEEEEEEEE-SS-EEEEEEEEEEEE-TTSPEEEEEEEEE---BTT-SHHHHHHHHHHHHHHHHHHHHTTPPPPPGGGTS--HHHHHHHHHHSSSHHHHHHHHHHHHHHHHHHHHTTS----S-TT--HHHHHHHHHHHHHHHHHHHHHHHHHTT--SSB----TTSHHHHHHHT--GGG-EEEEEETTEEEEEESTTTT---BHHHHHHHHHHHHHHHHHHHS-HHHHHHS-S-EEEEEESSGGGSHHHHHHHTTTS-TTTTTTSS----TTTHHHHHHHHHHHHHHHHHHHHHHHHTTS-EEEEEEPPPP--EEEEE----SS-TTPPPEEEEEEE-STT-EEEE--EEE-TT--EEEEEEEETT--EEEEEEEE--S---EEE-HHHHHHHHHHH--PEEEETTEEEEHHHHHHHHHH-TT--EEEEEEEE-TTSSEEEEEEEEEEEEE-TTS-EEEEEEEEEEEEEESS-S----S-SS--

Sequence (823 aa):
MKLHNGIDVTPGVITEGMPVRLHDEFCFLFPKDFEAYGGCIALLTHDEKNIAAVGYLGEDPQQVVHLLFDTDRIRYDLLRQNSQYKIILFPKTAEEFFARNSNCLSYAGDLYVVPCTVELKTLEETKRTLCIDFGTSNTTVGSYGVSDEAQNKVEVVDFEDHTGDTVVYRKMLPTVIYVDRIERDERGSVDITYSFGYDALQKVIDHDYDTVASVFYEIKRWINNLDGIEDISDEDGNKYKISHKELIKQYLDYVISTAERFFQKRFATLHFTAPVKLKKSFLDAVKKMYNDEFSDRTYQVLSESESLDEGIAVVYQHIAKELENEKIRKSQGATKKSPAQNILIIDCGGGTTDLARCTYQISENQEGHRQLDITMSSENGDSNFGGNNITFRILQMIKIKLASKLAHKKNVSMMTLIAGENEILDILDRSDSVITGCEQIYSIFEESYKKAEDLIPTRFEKDGLFQNEKRKMKRNFYYLWKMADAYKKEFYQTQRDVVAIDFNDDRDRALGIGDEEQYYLYTRQSGKLEKMINPLEDIKITIKEIECILYADIYALWKRILPVDDLVKEQYGCFYKLSGQSCRINLFHDLLKEFIPGRHLRSNGNKKGNQKDKKQESQLKLDCIEGSIRYIRDKEEGRFEPVIRTQASQLFHSVYRSMKDVDHPGEKNIALLERNKDENDTVTVNVDWLPTTASRTEFIVFDQHQRKQNRINFEFGDEERKATSIGAIQINIIGDTYTDLYTGGKKDKVVDVITGQLESNAHSGYAIFLVPARSGYGFWAYLIDKQVKESADGKMDRKFYLKKKQYCNFEKEELVTFFDGKR